Protein AF-A0A6Q2X1S8-F1 (afdb_monomer)

Nearest PDB structures (foldseek):
  6uxd-assembly2_B  TM=6.777E-01  e=4.865E+00  Chlamydia trachomatis L2/434/Bu
  6uxd-assembly1_A  TM=6.786E-01  e=6.433E+00  Chlamydia trachomatis L2/434/Bu
  6bav-assembly1_B  TM=1.054E-01  e=7.252E+00  Pyrococcus horikoshii OT3

Organism: Esox lucius (NCBI:txid8010)

Foldseek 3Di:
DVVLVVCCCQQQLVLLLQQQQHDDPVADPVLNVVLVVLLCCLLVVLVVLLVPDDDPQQVSLVVQLVVLLVVLLVLLVVLQLVVVQVVVDAWDDFDDPDDDDDDDDDDDDDDPDDDDTFTWTWRDPDVPDTDTDRDDPVNSCSNWPDDPDPVLSVVLSVLLSLLSNLLSSVSVVVPADDVLSSLSSSLSSSLNSLSTPPRPPWLQDFPPDDPVQNSNASSVLSSVLSVLLVVLQCQLPVPPDFWWAALNDTPSHSVNSVVVSNVSSVVSSCSSVCRSQQQAYGPQFVQQLVLQCCCCQFQVAKFADGSVLSVVLSVLSVVLLVVLLVLLLVQLPDACDPPFRDLSVLLSLLSLLLSLQLSLPDHSDPVCSVVCVQLSVPVSVVSSVVSSVVLRVSPLPVCPPVQLVVLLVVLLVLLCVQAPVLLLLQFQQRLLWFQGRNDDFPCNPPPFDFDAGDQDPSLLVNLVSLVCSLSPRQSSNLSSLLSVVSVCSNPCPDDQPQQIPTVVDDPSSVVSSLSSRLSSNSNNNSLFAVNQLSVLSNCLCCVCVPVNVPSDRGSSVSSSVSSVVSQLVVQLVLQVLLLCLLLPPVQQPCPDVVLVVVSVVCPVVVVVSSVQSSVCSVLVFFWADALSHSDTDTHYRGGLDDDDPPPVPPPDDDDPDDDPDDVFCPVLLLVQLQQVLVVVQCQLPVLQCVSSCVQRRDDASWWKWWAFLQWIKIKTFHTTGNFKTWIKIFTAHSDDDPLLVVLSCLLLDRQQPQQDDPPDRPGDDPRTGHPCSSVVQSSFLKGFSHQWDKTWGKDKDKDFVCVQPVDLVLLLLLLLLLLLQLLLLLLPDPCNVVCLPDPLNCVLLVLLLDQPDFDQPLLDDPSRHQLQDPVRNGHHLVSCCVRCVVLNQLSNVVVVDGDDSSRSSSSSSVLLSVLLSVQLCVQLVVPCVDSVSNLSSLQCLLQVVGDDDDPSNCSCVVDVCSSVRRNNVSSQVSVVVSVCCVVPVPQCVDSVSVSVVSVVCVVQEAGHASPDVVVSVCSSVVRAKYWHWDWGQDPNDTTIIIMMIGTRIGTIGMMTGSSSLLSRLLSNLSSVCRNSVPPDPCRSPPRHSSSSSNLSSQLSHDPPSHPGSYMDDTRMHGSQSHPVSCVSVNHSDRPVVVVVVVVVVVVD

InterPro domains:
  IPR007735 Pecanex, C-terminal [PF05041] (899-1123)
  IPR039797 Protein Pecanex [PTHR12372] (115-1148)

Secondary structure (DSSP, 8-state):
-HHHHHHHIIIIIHHHHHTS----TTS-HHHHHHHHHHHHHHHHHHHHHHHH-PSPHHHHHHHHHHHHHHHHHHHHHHHHHHHHHHHH--B-----------------------------EEEEEETTEEEEE---HHHHHHHSPPP--HHHHHHHHHHHHHHHHHHHHHHHTT---THHHHHHHHHHHHHHHHTTS--SS-TTS-SSS--GGGGGHHHHHHHHHHHHHHHHHHHHHS-----EEETTEEES-HHHHHHHHHHHHHHHHTHHHHHHTT-S--HHHHHHHHHHHHHHHHH-----SSHHHHHHHHHHHHHHHHHHHHHHHHHHHS---TTPPPHHHHHHHHHHHHHHHHHHH--SSGGGHHHHHHHHHHHHHHHHHHHHHHHHT-HHHHTTTHHHHHHHHHHHHHHHIIIIIHHHHHSSSGGGTBSS-SS--GGGG-SS--SPPP--HHHHHHHHHHHHIIIIIHHHHHHHHHHHHHHHHHH-SS-TTSS-S-SSPPPHHHHHHHHHHHHHHHHHHHHH-HHHHHHHHHHHHIIIIII-GGG-S-HHHHHHHHHHHHHHHHHHHHHHHHHHHHT-TTT----SHHHHHHHHHTTTHHHHHHHHHHHHHHTTPPEEEGGGSS-EEE-----SS-----TT--SS--PPPPPPPPTT-HHHHHHHHHHHHHHHHHHHHHHHHHHTTTT-S--TT-EEEEE-SS-EEEEEEEEEETTEEEEEEEEPPSS--HHHHHHHHHHHS-STT---BTTB-----TTB--HHHHHHHTT-SEEEEEEEEEEEEEEEEEEEHHHHHSSHHHHHHHHHHHHHHHHHHHHH-TTHHHHHH-HHHHHHHGGGGSTT--B--TT--TTT-TTEETTTTEE-HHHHHHHHHHHHHHHHHTTT----TT-HHHHHHHHHHHHHHHHHHHHTTT-TTSHHHHHHHHHHHHHT------GGGGGGGG-THIIIIIIHHHHHHHHHHHHHHTT-GGGGGSHHHHHHHHHHHHHHEEE--TTSHHHHHHHHTT-SEEEEEEEEEETTEEEEEEEEEEEEEEEEEEEEE-HHHHHHHHHHHHIIIIIS----TTTT--S--TTTTHHHHHHTSTTTTS--SEEPPPEEEEGGG-HHHHHHH-S---HHHHHHHHHHHH--

Solvent-accessible surface area (backbone atoms only — not comparable to full-atom values): 62459 Å² total; per-residue (Å²): 110,72,69,59,54,51,48,44,47,57,44,29,52,42,10,29,56,57,28,33,57,58,85,57,88,92,51,56,72,66,51,46,50,51,52,49,55,54,50,50,47,50,31,46,51,63,48,51,48,60,76,68,62,69,87,66,68,68,61,54,33,50,51,53,18,51,54,50,32,51,52,44,45,52,55,49,50,52,50,45,52,54,51,50,44,66,74,69,61,60,66,74,52,83,78,78,92,74,90,86,86,88,86,85,89,83,88,84,88,84,80,97,67,83,79,72,82,78,63,37,35,62,43,74,81,49,98,94,43,71,44,86,46,80,73,56,70,68,58,46,54,70,64,34,59,84,64,94,46,71,67,54,49,53,49,49,29,53,50,44,24,46,40,43,33,51,53,47,49,50,57,71,73,58,81,52,60,78,69,48,44,57,50,45,32,43,48,53,22,17,26,49,42,16,65,50,34,62,45,68,58,28,53,83,45,51,90,75,63,90,65,73,65,53,32,50,27,59,37,53,54,47,43,52,48,48,51,49,35,53,49,25,49,51,54,32,70,60,74,77,62,79,43,43,33,57,87,84,45,71,43,67,32,46,66,55,29,44,51,52,24,52,52,47,52,55,52,59,64,39,42,38,59,41,49,53,72,25,48,59,50,49,51,66,46,42,50,28,29,51,41,30,52,48,28,31,72,54,50,25,45,56,50,45,88,44,54,68,28,20,52,51,49,38,53,51,53,51,52,54,48,54,57,46,26,56,36,35,41,55,31,63,74,44,83,68,54,92,86,51,54,49,68,48,42,17,49,32,56,5,50,47,53,20,51,26,52,52,60,23,54,54,66,52,56,74,88,57,49,71,79,53,46,56,34,45,68,54,50,30,58,52,47,19,52,54,41,22,53,51,51,53,62,30,54,71,63,76,43,58,72,60,50,59,57,52,44,52,51,52,40,36,52,51,36,43,46,57,63,48,50,51,38,38,37,43,20,41,46,27,91,48,44,30,52,51,38,76,54,68,60,88,61,71,83,47,92,72,59,85,64,82,76,79,89,50,72,67,35,53,48,45,36,50,48,53,50,46,44,43,73,46,45,50,49,49,47,51,53,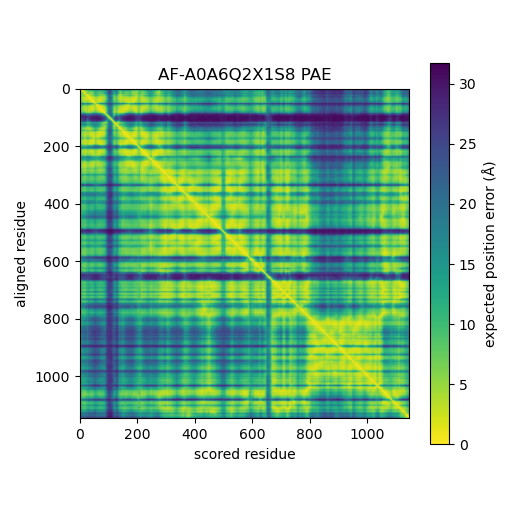39,42,52,50,50,53,53,49,50,63,66,69,52,85,77,67,96,80,68,71,49,85,31,88,72,66,77,57,72,66,61,56,28,46,47,56,42,37,44,53,34,14,56,50,13,33,33,48,43,46,47,77,59,43,32,60,40,52,49,48,42,49,46,44,34,70,66,77,39,49,89,65,52,73,47,72,57,58,50,46,51,51,42,51,52,51,50,58,36,50,51,48,32,52,46,46,50,51,34,54,55,41,74,56,35,78,90,73,55,75,80,86,45,74,64,60,70,59,49,54,69,67,41,56,78,44,48,62,57,47,51,53,48,42,52,55,24,24,75,63,52,22,37,54,18,39,54,87,71,44,86,51,68,45,72,47,28,49,57,44,70,57,72,87,70,78,78,76,79,74,77,74,83,72,98,67,82,77,76,76,79,69,63,95,75,50,68,62,47,61,63,60,25,54,59,47,53,50,42,49,55,46,39,34,41,38,45,31,25,40,49,57,42,44,58,59,37,89,84,58,71,42,37,32,33,38,40,40,39,101,59,49,37,33,41,39,37,32,37,28,49,36,47,58,35,30,31,32,34,46,27,24,43,57,66,78,54,57,73,58,36,44,56,35,52,46,63,77,66,57,76,67,76,83,45,36,34,43,88,96,43,70,84,49,60,60,91,68,37,43,12,60,39,42,31,53,52,60,72,47,36,40,47,47,63,33,26,76,74,42,69,43,66,42,70,48,79,46,80,44,58,42,60,80,66,42,68,49,54,68,44,39,18,51,34,46,52,37,25,44,54,32,29,45,46,34,49,58,69,39,92,55,41,68,59,56,71,68,32,61,66,47,49,63,68,48,51,64,64,74,41,92,85,39,64,50,61,60,82,54,70,43,77,71,39,41,90,38,51,32,83,90,74,63,26,42,29,67,67,41,41,46,76,73,45,41,69,55,50,37,54,50,33,48,80,70,80,44,90,67,57,89,87,31,71,65,52,52,50,43,50,52,52,44,50,48,53,48,49,36,39,14,54,55,8,73,55,35,59,90,43,60,67,38,29,52,52,8,50,48,38,39,46,66,59,62,78,61,86,81,56,83,90,56,57,54,49,72,79,45,58,56,57,46,68,60,15,45,35,50,8,53,43,50,10,56,51,54,48,58,48,37,79,80,49,64,76,55,61,73,41,67,66,52,39,51,53,48,54,55,51,44,65,76,54,35,50,68,49,31,74,88,38,70,66,45,57,52,38,62,74,66,64,52,55,29,37,38,31,69,46,79,47,77,54,100,91,42,87,44,46,30,39,37,38,36,37,59,41,41,42,62,22,29,36,30,41,41,44,39,48,45,51,49,7,51,52,52,28,47,45,45,41,48,46,47,67,54,56,77,56,89,74,59,68,64,68,77,67,45,61,48,66,36,52,57,63,53,44,35,52,30,61,77,90,76,22,63,39,52,26,73,53,68,84,42,69,10,34,30,78,64,13,70,69,49,30,74,74,77,45,69,74,60,29,72,67,54,50,51,52,49,52,49,58,61,68,77,99

Sequence (1148 aa):
MGSQALQILRQGVWASLTGGWYVDPHQTTFSNCFHLYLWIFLLAFPFLLYMVSEPPYLVVAGVYCAVVAAFFTAIKAVNFRLHAMFDLGEIVEKRQASLITDAPRLEEGDDGSGAKPKQYYRFWVLPGKWLRVRYDRLALLALLDRNRGVAENVFAVALASMVAFLGFLLLLEGFFRDIWVFQFCLVIASCQYSLLKSVQPDAASPMHGHNWVIVYSRPVYFCLCCALIWVFDLAGHSGHLHPFSLYGVTFFSAHFLLCARDVLIVFALCFPVIFLFGLLPQVNTFLMCLLEQVDMHIFGGTATTSPLSSVYSLLRSMFMAALLYGFCLGAINAPWEHPHVPVLFSVFCGLLLALSYHLSRQSSDPVILWSIFHSDLVMCPLMAVITFAISASTVFIALQPALSYILYMVAGVVGFVTHYLLPQLRKQLPWFCLAHPVLRSREYSQFEVRDAAQLMWFEKLYAWLQCVEKYVVHPAVVLNSLTEEAHLFVNAGFVRNVCFNVHPPPPHSGRALFICLAGMKLLRSSFCAPSLQYVTLCFTVLFFLFDYPHFSETFLLDYYFMSIVFSKLWDLLYKLRFVLTYIAPWQITWGSAFHAFAQPFAVPHSAMLFVQAVFSALFSTPLNPVLGSAVFVTSYTRPVKFWERDYNDSTHTCDPPPPPPPPGADDNNLNSIFYEHLTRSLQHSLCGDLLLGRWGNYTTGDCFILASDYLNALVHIIEIGNGLVTFQLRGLEFRGTYCQQREVEAITEGVEEDEGCCCCEPGHLPHVLSFNAAFGQRWLAWEVAATKYVLEGYSISDNNAASMLQVFDLRKILITYYVKSIIYYVSRSTKLEEWLANETVQEALRPCLNPAYVDSDPTFNLNIDEDYDHRASGITPSAFCMVYLDWIQYCNSRRETESERDSPLVILCFGLCILGRRALGTASHSMSASLEPFLYGLHALFKGDFRITSPRDEWVFADMDLLNRVVAPGVRMSLKLHQDHFTSPDEYEDPVVLYDAITSNEEKMLISHEGDPVWRSAILANMPSLLALRHVMDDGSDEYKIIMLNKRFLSFRVIKVNRECVRGLWAGQQQELVFLRNRNPERGSIQNAKQALRNMINSSCDQPIGYPIYVSPLTTSYAGGHAQLRSVWGGPVSPHNIYTWLISSWDR

Structure (mmCIF, N/CA/C/O backbone):
data_AF-A0A6Q2X1S8-F1
#
_entry.id   AF-A0A6Q2X1S8-F1
#
loop_
_atom_site.group_PDB
_atom_site.id
_atom_site.type_symbol
_atom_site.label_atom_id
_atom_site.label_alt_id
_atom_site.label_comp_id
_atom_site.label_asym_id
_atom_site.label_entity_id
_atom_site.label_seq_id
_atom_site.pdbx_PDB_ins_code
_atom_site.Cartn_x
_atom_site.Cartn_y
_atom_site.Cartn_z
_atom_site.occupancy
_atom_site.B_iso_or_equiv
_atom_site.auth_seq_id
_atom_site.auth_comp_id
_atom_site.auth_asym_id
_atom_site.auth_atom_id
_atom_site.pdbx_PDB_model_num
ATOM 1 N N . MET A 1 1 ? 30.537 -13.480 19.773 1.00 39.41 1 MET A N 1
ATOM 2 C CA . MET A 1 1 ? 29.275 -13.129 20.473 1.00 39.41 1 MET A CA 1
ATOM 3 C C . MET A 1 1 ? 29.488 -12.485 21.849 1.00 39.41 1 MET A C 1
ATOM 5 O O . MET A 1 1 ? 28.790 -11.523 22.139 1.00 39.41 1 MET A O 1
ATOM 9 N N . GLY A 1 2 ? 30.448 -12.928 22.680 1.00 38.06 2 GLY A N 1
ATOM 10 C CA . GLY A 1 2 ? 30.645 -12.380 24.039 1.00 38.06 2 GLY A CA 1
ATOM 11 C C . GLY A 1 2 ? 30.985 -10.880 24.136 1.00 38.06 2 GLY A C 1
ATOM 12 O O . GLY A 1 2 ? 30.433 -10.198 24.993 1.00 38.06 2 GLY A O 1
ATOM 13 N N . SER A 1 3 ? 31.824 -10.328 23.243 1.00 54.34 3 SER A N 1
ATOM 14 C CA . SER A 1 3 ? 32.187 -8.895 23.283 1.00 54.34 3 SER A CA 1
ATOM 15 C C . SER A 1 3 ? 31.044 -7.964 22.853 1.00 54.34 3 SER A C 1
ATOM 17 O O . SER A 1 3 ? 30.846 -6.919 23.467 1.00 54.34 3 SER A O 1
ATOM 19 N N . GLN A 1 4 ? 30.246 -8.365 21.856 1.00 53.62 4 GLN A N 1
ATOM 20 C CA . GLN A 1 4 ? 29.058 -7.624 21.415 1.00 53.62 4 GLN A CA 1
ATOM 21 C C . GLN A 1 4 ? 27.944 -7.651 22.464 1.00 53.62 4 GLN A C 1
ATOM 23 O O . GLN A 1 4 ? 27.370 -6.608 22.754 1.00 53.62 4 GLN A O 1
ATOM 28 N N . ALA A 1 5 ? 27.673 -8.804 23.086 1.00 55.75 5 ALA A N 1
ATOM 29 C CA . ALA A 1 5 ? 26.683 -8.896 24.160 1.00 55.75 5 ALA A CA 1
ATOM 30 C C . ALA A 1 5 ? 27.052 -7.996 25.355 1.00 55.75 5 ALA A C 1
ATOM 32 O O . ALA A 1 5 ? 26.195 -7.299 25.894 1.00 55.75 5 ALA A O 1
ATOM 33 N N . LEU A 1 6 ? 28.340 -7.943 25.719 1.00 57.09 6 LEU A N 1
ATOM 34 C CA . LEU A 1 6 ? 28.841 -7.074 26.786 1.00 57.09 6 LEU A CA 1
ATOM 35 C C . LEU A 1 6 ? 28.743 -5.581 26.421 1.00 57.09 6 LEU A C 1
ATOM 37 O O . LEU A 1 6 ? 28.399 -4.762 27.273 1.00 57.09 6 LEU A O 1
ATOM 41 N N . GLN A 1 7 ? 29.003 -5.215 25.161 1.00 60.47 7 GLN A N 1
ATOM 42 C CA . GLN A 1 7 ? 28.809 -3.846 24.670 1.00 60.47 7 GLN A CA 1
ATOM 43 C C . GLN A 1 7 ? 27.327 -3.441 24.659 1.00 60.47 7 GLN A C 1
ATOM 45 O O . GLN A 1 7 ? 27.012 -2.338 25.096 1.00 60.47 7 GLN A O 1
ATOM 50 N N . ILE A 1 8 ? 26.417 -4.333 24.252 1.00 62.38 8 ILE A N 1
ATOM 51 C CA . ILE A 1 8 ? 24.960 -4.103 24.278 1.00 62.38 8 ILE A CA 1
ATOM 52 C C . ILE A 1 8 ? 24.459 -3.924 25.719 1.00 62.38 8 ILE A C 1
ATOM 54 O O . ILE A 1 8 ? 23.705 -2.992 25.996 1.00 62.38 8 ILE A O 1
ATOM 58 N N . LEU A 1 9 ? 24.923 -4.757 26.656 1.00 63.66 9 LEU A N 1
ATOM 59 C CA . LEU A 1 9 ? 24.602 -4.626 28.082 1.00 63.66 9 LEU A CA 1
ATOM 60 C C . LEU A 1 9 ? 25.112 -3.299 28.663 1.00 63.66 9 LEU A C 1
ATOM 62 O O . LEU A 1 9 ? 24.367 -2.585 29.332 1.00 63.66 9 LEU A O 1
ATOM 66 N N . ARG A 1 10 ? 26.369 -2.937 28.382 1.00 64.19 10 ARG A N 1
ATOM 67 C CA . ARG A 1 10 ? 26.997 -1.731 28.940 1.00 64.19 10 ARG A CA 1
ATOM 68 C C . ARG A 1 10 ? 26.456 -0.434 28.338 1.00 64.19 10 ARG A C 1
ATOM 70 O O . ARG A 1 10 ? 26.291 0.533 29.071 1.00 64.19 10 ARG A O 1
ATOM 77 N N . GLN A 1 11 ? 26.235 -0.387 27.026 1.00 63.12 11 GLN A N 1
ATOM 78 C CA . GLN A 1 11 ? 25.818 0.835 26.332 1.00 63.12 11 GLN A CA 1
ATOM 79 C C . GLN A 1 11 ? 24.296 0.957 26.241 1.00 63.12 11 GLN A C 1
ATOM 81 O O . GLN A 1 11 ? 23.787 2.050 26.423 1.00 63.12 11 GLN A O 1
ATOM 86 N N . GLY A 1 12 ? 23.558 -0.131 26.000 1.00 63.59 12 GLY A N 1
ATOM 87 C CA . GLY A 1 12 ? 22.101 -0.090 25.820 1.00 63.59 12 GLY A CA 1
ATOM 88 C C . GLY A 1 12 ? 21.313 -0.234 27.115 1.00 63.59 12 GLY A C 1
ATOM 89 O O . GLY A 1 12 ? 20.492 0.622 27.439 1.00 63.59 12 GLY A O 1
ATOM 90 N N . VAL A 1 13 ? 21.575 -1.294 27.889 1.00 69.06 13 VAL A N 1
ATOM 91 C CA . VAL A 1 13 ? 20.775 -1.575 29.095 1.00 69.06 13 VAL A CA 1
ATOM 92 C C . VAL A 1 13 ? 20.984 -0.497 30.152 1.00 69.06 13 VAL A C 1
ATOM 94 O O . VAL A 1 13 ? 20.013 0.038 30.683 1.00 69.06 13 VAL A O 1
ATOM 97 N N . TRP A 1 14 ? 22.239 -0.120 30.405 1.00 73.25 14 TRP A N 1
ATOM 98 C CA . TRP A 1 14 ? 22.547 0.933 31.371 1.00 73.25 14 TRP A CA 1
ATOM 99 C C . TRP A 1 14 ? 22.001 2.299 30.944 1.00 73.25 14 TRP A C 1
ATOM 101 O O . TRP A 1 14 ? 21.340 2.946 31.748 1.00 73.25 14 TRP A O 1
ATOM 111 N N . ALA A 1 15 ? 22.194 2.706 29.682 1.00 69.50 15 ALA A N 1
ATOM 112 C CA . ALA A 1 15 ? 21.6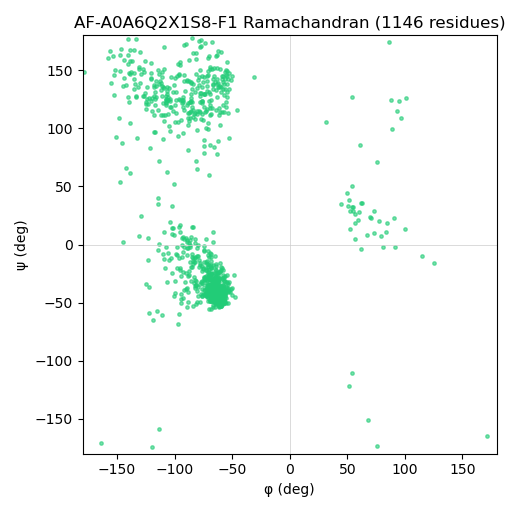70 3.980 29.187 1.00 69.50 15 ALA A CA 1
ATOM 113 C C . ALA A 1 15 ? 20.141 4.045 29.267 1.00 69.50 15 ALA A C 1
ATOM 115 O O . ALA A 1 15 ? 19.590 5.087 29.614 1.00 69.50 15 ALA A O 1
ATOM 116 N N . SER A 1 16 ? 19.431 2.949 28.984 1.00 67.88 16 SER A N 1
ATOM 117 C CA . SER A 1 16 ? 17.971 2.967 29.076 1.00 67.88 16 SER A CA 1
ATOM 118 C C . SER A 1 16 ? 17.479 2.999 30.525 1.00 67.88 16 SER A C 1
ATOM 120 O O . SER A 1 16 ? 16.589 3.798 30.835 1.00 67.88 16 SER A O 1
ATOM 122 N N . LEU A 1 17 ? 18.111 2.218 31.416 1.00 72.50 17 LEU A N 1
ATOM 123 C CA . LEU A 1 17 ? 17.781 2.169 32.844 1.00 72.50 17 LEU A CA 1
ATOM 124 C C . LEU A 1 17 ? 18.030 3.503 33.552 1.00 72.50 17 LEU A C 1
ATOM 126 O O . LEU A 1 17 ? 17.218 3.904 34.376 1.00 72.50 17 LEU A O 1
ATOM 130 N N . THR A 1 18 ? 19.125 4.197 33.238 1.00 72.88 18 THR A N 1
ATOM 131 C CA . THR A 1 18 ? 19.456 5.496 33.847 1.00 72.88 18 THR A CA 1
ATOM 132 C C . THR A 1 18 ? 18.731 6.661 33.185 1.00 72.88 18 THR A C 1
ATOM 134 O O . THR A 1 18 ? 18.735 7.762 33.725 1.00 72.88 18 THR A O 1
ATOM 137 N N . GLY A 1 19 ? 18.097 6.466 32.028 1.00 65.94 19 GLY A N 1
ATOM 138 C CA . GLY A 1 19 ? 17.398 7.556 31.358 1.00 65.94 19 GLY A CA 1
ATOM 139 C C . GLY A 1 19 ? 18.218 8.365 30.363 1.00 65.94 19 GLY A C 1
ATOM 140 O O . GLY A 1 19 ? 17.870 9.511 30.099 1.00 65.94 19 GLY A O 1
ATOM 141 N N . GLY A 1 20 ? 19.298 7.797 29.835 1.00 68.69 20 GLY A N 1
ATOM 142 C CA . GLY A 1 20 ? 20.145 8.397 28.807 1.00 68.69 20 GLY A CA 1
ATOM 143 C C . GLY A 1 20 ? 21.614 8.487 29.170 1.00 68.69 20 GLY A C 1
ATOM 144 O O . GLY A 1 20 ? 22.439 8.678 28.282 1.00 68.69 20 GLY A O 1
ATOM 145 N N . TRP A 1 21 ? 21.961 8.331 30.448 1.00 78.00 21 TRP A N 1
ATOM 146 C CA . TRP A 1 21 ? 23.338 8.487 30.892 1.00 78.00 21 TRP A CA 1
ATOM 147 C C . TRP A 1 21 ? 24.123 7.172 30.811 1.00 78.00 21 TRP A C 1
ATOM 149 O O . TRP A 1 21 ? 23.816 6.187 31.486 1.00 78.00 21 TRP A O 1
ATOM 159 N N . TYR A 1 22 ? 25.195 7.176 30.026 1.00 76.75 22 TYR A N 1
ATOM 160 C CA . TYR A 1 22 ? 26.211 6.129 30.015 1.00 76.75 22 TYR A CA 1
ATOM 161 C C . TYR A 1 22 ? 27.576 6.739 29.699 1.00 76.75 22 TYR A C 1
ATOM 163 O O . TYR A 1 22 ? 27.679 7.863 29.213 1.00 76.75 22 TYR A O 1
ATOM 171 N N . VAL A 1 23 ? 28.635 5.987 29.990 1.00 77.62 23 VAL A N 1
ATOM 172 C CA . VAL A 1 23 ? 30.000 6.391 29.643 1.00 77.62 23 VAL A CA 1
ATOM 173 C C . VAL A 1 23 ? 30.301 5.925 28.223 1.00 77.62 23 VAL A C 1
ATOM 175 O O . VAL A 1 23 ? 30.478 4.722 27.997 1.00 77.62 23 VAL A O 1
ATOM 178 N N . ASP A 1 24 ? 30.381 6.869 27.287 1.00 73.69 24 ASP A N 1
ATOM 179 C CA . ASP A 1 24 ? 30.763 6.602 25.901 1.00 73.69 24 ASP A CA 1
ATOM 180 C C . ASP A 1 24 ? 32.297 6.670 25.759 1.00 73.69 24 ASP A C 1
ATOM 182 O O . ASP A 1 24 ? 32.876 7.750 25.920 1.00 73.69 24 ASP A O 1
ATOM 186 N N . PRO A 1 25 ? 32.989 5.548 25.469 1.00 73.38 25 PRO A N 1
ATOM 187 C CA . PRO A 1 25 ? 34.442 5.543 25.307 1.00 73.38 25 PRO A CA 1
ATOM 188 C C . PRO A 1 25 ? 34.920 6.335 24.081 1.00 73.38 25 PRO A C 1
ATOM 190 O O . PRO A 1 25 ? 36.095 6.687 24.025 1.00 73.38 25 PRO A O 1
ATOM 193 N N . HIS A 1 26 ? 34.044 6.623 23.110 1.00 72.56 26 HIS A N 1
ATOM 194 C CA . HIS A 1 26 ? 34.386 7.410 21.922 1.00 72.56 26 HIS A CA 1
ATOM 195 C C . HIS A 1 26 ? 34.303 8.925 22.161 1.00 72.56 26 HIS A C 1
ATOM 197 O O . HIS A 1 26 ? 34.776 9.706 21.335 1.00 72.56 26 HIS A O 1
ATOM 203 N N . GLN A 1 27 ? 33.716 9.356 23.283 1.00 74.44 27 GLN A N 1
ATOM 204 C CA . GLN A 1 27 ? 33.601 10.765 23.647 1.00 74.44 27 GLN A CA 1
ATOM 205 C C . GLN A 1 27 ? 34.726 11.218 24.577 1.00 74.44 27 GLN A C 1
ATOM 207 O O . GLN A 1 27 ? 35.303 10.449 25.344 1.00 74.44 27 GLN A O 1
ATOM 212 N N . THR A 1 28 ? 35.014 12.521 24.544 1.00 82.19 28 THR A N 1
ATOM 213 C CA . THR A 1 28 ? 36.011 13.126 25.436 1.00 82.19 28 THR A CA 1
ATOM 214 C C . THR A 1 28 ? 35.629 12.955 26.909 1.00 82.19 28 THR A C 1
ATOM 216 O O . THR A 1 28 ? 34.450 12.947 27.272 1.00 82.19 28 THR A O 1
ATOM 219 N N . THR A 1 29 ? 36.634 12.892 27.786 1.00 83.31 29 THR A N 1
ATOM 220 C CA . THR A 1 29 ? 36.425 12.856 29.244 1.00 83.31 29 THR A CA 1
ATOM 221 C C . THR A 1 29 ? 35.591 14.037 29.739 1.00 83.31 29 THR A C 1
ATOM 223 O O . THR A 1 29 ? 34.736 13.857 30.599 1.00 83.31 29 THR A O 1
ATOM 226 N N . PHE A 1 30 ? 35.767 15.222 29.146 1.00 84.38 30 PHE A N 1
ATOM 227 C CA . PHE A 1 30 ? 34.948 16.399 29.440 1.00 84.38 30 PHE A CA 1
ATOM 228 C C . PHE A 1 30 ? 33.455 16.164 29.160 1.00 84.38 30 PHE A C 1
ATOM 230 O O . PHE A 1 30 ? 32.635 16.454 30.028 1.00 84.38 30 PHE A O 1
ATOM 237 N N . SER A 1 31 ? 33.108 15.608 27.991 1.00 82.00 31 SER A N 1
ATOM 238 C CA . SER A 1 31 ? 31.714 15.317 27.614 1.00 82.00 31 SER A CA 1
ATOM 239 C C . SER A 1 31 ? 31.065 14.340 28.596 1.00 82.00 31 SER A C 1
ATOM 241 O O . SER A 1 31 ? 30.003 14.613 29.153 1.00 82.00 31 SER A O 1
ATOM 243 N N . ASN A 1 32 ? 31.761 13.239 28.900 1.00 84.81 32 ASN A N 1
ATOM 244 C CA . ASN A 1 32 ? 31.280 12.227 29.841 1.00 84.81 32 ASN A CA 1
ATOM 245 C C . ASN A 1 32 ? 31.094 12.788 31.265 1.00 84.81 32 ASN A C 1
ATOM 247 O O . ASN A 1 32 ? 30.078 12.512 31.906 1.00 84.81 32 ASN A O 1
ATOM 251 N N . CYS A 1 33 ? 32.031 13.611 31.753 1.00 88.25 33 CYS A N 1
ATOM 252 C CA . CYS A 1 33 ? 31.899 14.283 33.049 1.00 88.25 33 CYS A CA 1
ATOM 253 C C . CYS A 1 33 ? 30.725 15.268 33.061 1.00 88.25 33 CYS A C 1
ATOM 255 O O . CYS A 1 33 ? 29.938 15.264 34.005 1.00 88.25 33 CYS A O 1
ATOM 257 N N . PHE A 1 34 ? 30.574 16.084 32.013 1.00 88.00 34 PHE A N 1
ATOM 258 C CA . PHE A 1 34 ? 29.462 17.026 31.887 1.00 88.00 34 PHE A CA 1
ATOM 259 C C . PHE A 1 34 ? 28.111 16.303 31.956 1.00 88.00 34 PHE A C 1
ATOM 261 O O . PHE A 1 34 ? 27.255 16.683 32.753 1.00 88.00 34 PHE A O 1
ATOM 268 N N . HIS A 1 35 ? 27.947 15.215 31.199 1.00 86.75 35 HIS A N 1
ATOM 269 C CA . HIS A 1 35 ? 26.732 14.404 31.223 1.00 86.75 35 HIS A CA 1
ATOM 270 C C . HIS A 1 35 ? 26.456 13.764 32.588 1.00 86.75 35 HIS A C 1
ATOM 272 O O . HIS A 1 35 ? 25.299 13.736 33.006 1.00 86.75 35 HIS A O 1
ATOM 278 N N . LEU A 1 36 ? 27.487 13.287 33.294 1.00 88.12 36 LEU A N 1
ATOM 279 C CA . LEU A 1 36 ? 27.347 12.722 34.639 1.00 88.12 36 LEU A CA 1
ATOM 280 C C . LEU A 1 36 ? 26.857 13.769 35.648 1.00 88.12 36 LEU A C 1
ATOM 282 O O . LEU A 1 36 ? 25.885 13.522 36.358 1.00 88.12 36 LEU A O 1
ATOM 286 N N . TYR A 1 37 ? 27.493 14.944 35.703 1.00 90.75 37 TYR A N 1
ATOM 287 C CA . TYR A 1 37 ? 27.093 16.002 36.639 1.00 90.75 37 TYR A CA 1
ATOM 288 C C . TYR A 1 37 ? 25.699 16.550 36.333 1.00 90.75 37 TYR A C 1
ATOM 290 O O . TYR A 1 37 ? 24.919 16.781 37.256 1.00 90.75 37 TYR A O 1
ATOM 298 N N . LEU A 1 38 ? 25.372 16.709 35.048 1.00 89.38 38 LEU A N 1
ATOM 299 C CA . LEU A 1 38 ? 24.038 17.095 34.598 1.00 89.38 38 LEU A CA 1
ATOM 300 C C . LEU A 1 38 ? 22.984 16.092 35.091 1.00 89.38 38 LEU A C 1
ATOM 302 O O . LEU A 1 38 ? 21.971 16.490 35.656 1.00 89.38 38 LEU A O 1
ATOM 306 N N . TRP A 1 39 ? 23.238 14.793 34.918 1.00 89.50 39 TRP A N 1
ATOM 307 C CA . TRP A 1 39 ? 22.314 13.736 35.321 1.00 89.50 39 TRP A CA 1
ATOM 308 C C . TRP A 1 39 ? 22.154 13.638 36.846 1.00 89.50 39 TRP A C 1
ATOM 310 O O . TRP A 1 39 ? 21.029 13.590 37.343 1.00 89.50 39 TRP A O 1
ATOM 320 N N . ILE A 1 40 ? 23.259 13.698 37.601 1.00 90.19 40 ILE A N 1
ATOM 321 C CA . ILE A 1 40 ? 23.229 13.717 39.074 1.00 90.19 40 ILE A CA 1
ATOM 322 C C . ILE A 1 40 ? 22.434 14.921 39.585 1.00 90.19 40 ILE A C 1
ATOM 324 O O . ILE A 1 40 ? 21.647 14.766 40.516 1.00 90.19 40 ILE A O 1
ATOM 328 N N . PHE A 1 41 ? 22.603 16.104 38.985 1.00 91.62 41 PHE A N 1
ATOM 329 C CA . PHE A 1 41 ? 21.841 17.293 39.366 1.00 91.62 41 PHE A CA 1
ATOM 330 C C . PHE A 1 41 ? 20.329 17.081 39.193 1.00 91.62 41 PHE A C 1
ATOM 332 O O . PHE A 1 41 ? 19.570 17.347 40.124 1.00 91.62 41 PHE A O 1
ATOM 339 N N . LEU A 1 42 ? 19.896 16.549 38.043 1.00 91.19 42 LEU A N 1
ATOM 340 C CA . LEU A 1 42 ? 18.477 16.294 37.757 1.00 91.19 42 LEU A CA 1
ATOM 341 C C . LEU A 1 42 ? 17.860 15.237 38.690 1.00 91.19 42 LEU A C 1
ATOM 343 O O . LEU A 1 42 ? 16.679 15.335 39.012 1.00 91.19 42 LEU A O 1
ATOM 347 N N . LEU A 1 43 ? 18.645 14.257 39.149 1.00 90.62 43 LEU A N 1
ATOM 348 C CA . LEU A 1 43 ? 18.208 13.237 40.109 1.00 90.62 43 LEU A CA 1
ATOM 349 C C . LEU A 1 43 ? 18.167 13.762 41.551 1.00 90.62 43 LEU A C 1
ATOM 351 O O . LEU A 1 43 ? 17.184 13.564 42.266 1.00 90.62 43 LEU A O 1
ATOM 355 N N . ALA A 1 44 ? 19.246 14.409 41.996 1.00 90.00 44 ALA A N 1
ATOM 356 C CA . ALA A 1 44 ? 19.425 14.798 43.390 1.00 90.00 44 ALA A CA 1
ATOM 357 C C . ALA A 1 44 ? 18.552 15.994 43.782 1.00 90.00 44 ALA A C 1
ATOM 359 O O . ALA A 1 44 ? 18.075 16.049 44.911 1.00 90.00 44 ALA A O 1
ATOM 360 N N . PHE A 1 45 ? 18.319 16.945 42.873 1.00 89.69 45 PHE A N 1
ATOM 361 C CA . PHE A 1 45 ? 17.574 18.166 43.178 1.00 89.69 45 PHE A CA 1
ATOM 362 C C . PHE A 1 45 ? 16.115 17.920 43.629 1.00 89.69 45 PHE A C 1
ATOM 364 O O . PHE A 1 45 ? 15.774 18.382 44.719 1.00 89.69 45 PHE A O 1
ATO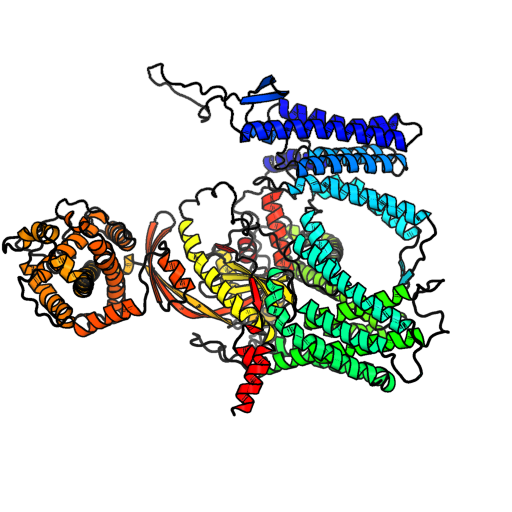M 371 N N . PRO A 1 46 ? 15.261 17.165 42.899 1.00 89.56 46 PRO A N 1
ATOM 372 C CA . PRO A 1 46 ? 13.907 16.854 43.370 1.00 89.56 46 PRO A CA 1
ATOM 373 C C . PRO A 1 46 ? 13.904 15.980 44.633 1.00 89.56 46 PRO A C 1
ATOM 375 O O . PRO A 1 46 ? 13.073 16.186 45.514 1.00 89.56 46 PRO A O 1
ATOM 378 N N . PHE A 1 47 ? 14.851 15.043 44.754 1.00 88.12 47 PHE A N 1
ATOM 379 C CA . PHE A 1 47 ? 14.959 14.162 45.918 1.00 88.12 47 PHE A CA 1
ATOM 380 C C . PHE A 1 47 ? 15.311 14.933 47.199 1.00 88.12 47 PHE A C 1
ATOM 382 O O . PHE A 1 47 ? 14.653 14.769 48.222 1.00 88.12 47 PHE A O 1
ATOM 389 N N . LEU A 1 48 ? 16.312 15.816 47.142 1.00 88.25 48 LEU A N 1
ATOM 390 C CA . LEU A 1 48 ? 16.706 16.652 48.278 1.00 88.25 48 LEU A CA 1
ATOM 391 C C . LEU A 1 48 ? 15.601 17.638 48.659 1.00 88.25 48 LEU A C 1
ATOM 393 O O . LEU A 1 48 ? 15.348 17.824 49.844 1.00 88.25 48 LEU A O 1
ATOM 397 N N . LEU A 1 49 ? 14.922 18.237 47.675 1.00 86.50 49 LEU A N 1
ATOM 398 C CA . LEU A 1 49 ? 13.792 19.126 47.941 1.00 86.50 49 LEU A CA 1
ATOM 399 C C . LEU A 1 49 ? 12.655 18.403 48.664 1.00 86.50 49 LEU A C 1
ATOM 401 O O . LEU A 1 49 ? 12.143 18.952 49.630 1.00 86.50 49 LEU A O 1
ATOM 405 N N . TYR A 1 50 ? 12.316 17.179 48.253 1.00 85.38 50 TYR A N 1
ATOM 406 C CA . TYR A 1 50 ? 11.304 16.360 48.926 1.00 85.38 50 TYR A CA 1
ATOM 407 C C . TYR A 1 50 ? 11.698 16.008 50.371 1.00 85.38 50 TYR A C 1
ATOM 409 O O . TYR A 1 50 ? 10.868 16.073 51.271 1.00 85.38 50 TYR A O 1
ATOM 417 N N . MET A 1 51 ? 12.975 15.688 50.616 1.00 84.25 51 MET A N 1
ATOM 418 C CA . MET A 1 51 ? 13.474 15.355 51.960 1.00 84.25 51 MET A CA 1
ATOM 419 C C . MET A 1 51 ? 13.521 16.558 52.913 1.00 84.25 51 MET A C 1
ATOM 421 O O . MET A 1 51 ? 13.478 16.374 54.127 1.00 84.25 51 MET A O 1
ATOM 425 N N . VAL A 1 52 ? 13.663 17.774 52.378 1.00 82.19 52 VAL A N 1
ATOM 426 C CA . VAL A 1 52 ? 13.797 19.018 53.159 1.00 82.19 52 VAL A CA 1
ATOM 427 C C . VAL A 1 52 ? 12.465 19.768 53.283 1.00 82.19 52 VAL A C 1
ATOM 429 O O . VAL A 1 52 ? 12.315 20.607 54.169 1.00 82.19 52 VAL A O 1
ATOM 432 N N . SER A 1 53 ? 11.493 19.505 52.407 1.00 70.25 53 SER A N 1
ATOM 433 C CA . SER A 1 53 ? 10.235 20.247 52.374 1.00 70.25 53 SER A CA 1
ATOM 434 C C . SER A 1 53 ? 9.298 19.885 53.532 1.00 70.25 53 SER A C 1
ATOM 436 O O . SER A 1 53 ? 8.738 18.794 53.567 1.00 70.25 53 SER A O 1
ATOM 438 N N . GLU A 1 54 ? 9.052 20.853 54.414 1.00 65.50 54 GLU A N 1
ATOM 439 C CA . GLU A 1 54 ? 7.855 20.945 55.263 1.00 65.50 54 GLU A CA 1
ATOM 440 C C . GLU A 1 54 ? 6.804 21.860 54.576 1.00 65.50 54 GLU A C 1
ATOM 442 O O . GLU A 1 54 ? 7.179 22.660 53.710 1.00 65.50 54 GLU A O 1
ATOM 447 N N . PRO A 1 55 ? 5.487 21.761 54.873 1.00 62.03 55 PRO A N 1
ATOM 448 C CA . PRO A 1 55 ? 4.451 22.556 54.187 1.00 62.03 55 PRO A CA 1
ATOM 449 C C . PRO A 1 55 ? 4.746 24.074 54.242 1.00 62.03 55 PRO A C 1
ATOM 451 O O . PRO A 1 55 ? 5.132 24.559 55.306 1.00 62.03 55 PRO A O 1
ATOM 454 N N . PRO A 1 56 ? 4.555 24.852 53.141 1.00 56.94 56 PRO A N 1
ATOM 455 C CA . PRO A 1 56 ? 3.515 24.696 52.110 1.00 56.94 56 PRO A CA 1
ATOM 456 C C . PRO A 1 56 ? 3.962 24.092 50.757 1.00 56.94 56 PRO A C 1
ATOM 458 O O . PRO A 1 56 ? 4.781 24.645 50.020 1.00 56.94 56 PRO A O 1
ATOM 461 N N . TYR A 1 57 ? 3.286 23.003 50.382 1.00 71.19 57 TYR A N 1
ATOM 462 C CA . TYR A 1 57 ? 3.550 22.112 49.241 1.00 71.19 57 TYR A CA 1
ATOM 463 C C . TYR A 1 57 ? 3.590 22.798 47.857 1.00 71.19 57 TYR A C 1
ATOM 465 O O . TYR A 1 57 ? 4.473 22.521 47.045 1.00 71.19 57 TYR A O 1
ATOM 473 N N . LEU A 1 58 ? 2.680 23.739 47.582 1.00 78.00 58 LEU A N 1
ATOM 474 C CA . LEU A 1 58 ? 2.541 24.330 46.243 1.00 78.00 58 LEU A CA 1
ATOM 475 C C . LEU A 1 58 ? 3.626 25.372 45.922 1.00 78.00 58 LEU A C 1
ATOM 477 O O . LEU A 1 58 ? 4.053 25.500 44.775 1.00 78.00 58 LEU A O 1
ATOM 481 N N . VAL A 1 59 ? 4.098 26.106 46.935 1.00 81.31 59 VAL A N 1
ATOM 482 C CA . VAL A 1 59 ? 5.139 27.135 46.763 1.00 81.31 59 VAL A CA 1
ATOM 483 C C . VAL A 1 59 ? 6.475 26.473 46.437 1.00 81.31 59 VAL A C 1
ATOM 485 O O . VAL A 1 59 ? 7.163 26.903 45.513 1.00 81.31 59 VAL A O 1
ATOM 488 N N . VAL A 1 60 ? 6.808 25.382 47.135 1.00 83.50 60 VAL A N 1
ATOM 489 C CA . VAL A 1 60 ? 8.028 24.602 46.879 1.00 83.50 60 VAL A CA 1
ATOM 490 C C . VAL A 1 60 ? 7.997 23.988 45.475 1.00 83.50 60 VAL A C 1
ATOM 492 O O . VAL A 1 60 ? 8.983 24.100 44.747 1.00 83.50 60 VAL A O 1
ATOM 495 N N . ALA A 1 61 ? 6.853 23.441 45.045 1.00 84.25 61 ALA A N 1
ATOM 496 C CA . ALA A 1 61 ? 6.668 22.937 43.681 1.00 84.25 61 ALA A CA 1
ATOM 497 C C . ALA A 1 61 ? 6.861 24.032 42.613 1.00 84.25 61 ALA A C 1
ATOM 499 O O . ALA A 1 61 ? 7.526 23.811 41.598 1.00 84.25 61 ALA A O 1
ATOM 500 N N . GLY A 1 62 ? 6.323 25.233 42.855 1.00 85.44 62 GLY A N 1
ATOM 501 C CA . GLY A 1 62 ? 6.489 26.391 41.974 1.00 85.44 62 GLY A CA 1
ATOM 502 C C . GLY A 1 62 ? 7.942 26.863 41.872 1.00 85.44 62 GLY A C 1
ATOM 503 O O . GLY A 1 62 ? 8.430 27.116 40.771 1.00 85.44 62 GLY A O 1
ATOM 504 N N . VAL A 1 63 ? 8.662 26.922 42.998 1.00 86.75 63 VAL A N 1
ATOM 505 C CA . VAL A 1 63 ? 10.090 27.287 43.032 1.00 86.75 63 VAL A CA 1
ATOM 506 C C . VAL A 1 63 ? 10.942 26.237 42.315 1.00 86.75 63 VAL A C 1
ATOM 508 O O . VAL A 1 63 ? 11.775 26.604 41.487 1.00 86.75 63 VAL A O 1
ATOM 511 N N . TYR A 1 64 ? 10.705 24.944 42.562 1.00 89.88 64 TYR A N 1
ATOM 512 C CA . TYR A 1 64 ? 11.375 23.851 41.848 1.00 89.88 64 TYR A CA 1
ATOM 513 C C . TYR A 1 64 ? 11.193 23.980 40.330 1.00 89.88 64 TYR A C 1
ATOM 515 O O . TYR A 1 64 ? 12.171 23.994 39.579 1.00 89.88 64 TYR A O 1
ATOM 523 N N . CYS A 1 65 ? 9.947 24.164 39.885 1.00 91.56 65 CYS A N 1
ATOM 524 C CA . CYS A 1 65 ? 9.604 24.353 38.480 1.00 91.56 65 CYS A CA 1
ATOM 525 C C . CYS A 1 65 ? 10.311 25.576 37.865 1.00 91.56 65 CYS A C 1
ATOM 527 O O . CYS A 1 65 ? 10.895 25.470 36.785 1.00 91.56 65 CYS A O 1
ATOM 529 N N . ALA A 1 66 ? 10.340 26.713 38.571 1.00 91.25 66 ALA A N 1
ATOM 530 C CA . ALA A 1 66 ? 11.016 27.927 38.112 1.00 91.25 66 ALA A CA 1
ATOM 531 C C . ALA A 1 66 ? 12.538 27.741 37.964 1.00 91.25 66 ALA A C 1
ATOM 533 O O . ALA A 1 66 ? 13.119 28.189 36.973 1.00 91.25 66 ALA A O 1
ATOM 534 N N . VAL A 1 67 ? 13.183 27.041 38.905 1.00 92.88 67 VAL A N 1
ATOM 535 C CA . VAL A 1 67 ? 14.623 26.732 38.838 1.00 92.88 67 VAL A CA 1
ATOM 536 C C . VAL A 1 67 ? 14.930 25.816 37.652 1.00 92.88 67 VAL A C 1
ATOM 538 O O . VAL A 1 67 ? 15.862 26.095 36.895 1.00 92.88 67 VAL A O 1
ATOM 541 N N . VAL A 1 68 ? 14.128 24.768 37.435 1.00 92.81 68 VAL A N 1
ATOM 542 C CA . VAL A 1 68 ? 14.280 23.872 36.275 1.00 92.81 68 VAL A CA 1
ATOM 543 C C . VAL A 1 68 ? 14.074 24.640 34.965 1.00 92.81 68 VAL A C 1
ATOM 545 O O . VAL A 1 68 ? 14.887 24.510 34.050 1.00 92.81 68 VAL A O 1
ATOM 548 N N . ALA A 1 69 ? 13.050 25.493 34.874 1.00 93.44 69 ALA A N 1
ATOM 549 C CA . ALA A 1 69 ? 12.793 26.307 33.686 1.00 93.44 69 ALA A CA 1
ATOM 550 C C . ALA A 1 69 ? 13.963 27.254 33.368 1.00 93.44 69 ALA A C 1
ATOM 552 O O . ALA A 1 69 ? 14.398 27.331 32.215 1.00 93.44 69 ALA A O 1
ATOM 553 N N . ALA A 1 70 ? 14.522 27.930 34.378 1.00 93.81 70 ALA A N 1
ATOM 554 C CA . ALA A 1 70 ? 15.686 28.800 34.214 1.00 93.81 70 ALA A CA 1
ATOM 555 C C . ALA A 1 70 ? 16.929 28.016 33.755 1.00 93.81 70 ALA A C 1
ATOM 557 O O . ALA A 1 70 ? 17.612 28.431 32.815 1.00 93.81 70 ALA A O 1
ATOM 558 N N . PHE A 1 71 ? 17.184 26.853 34.362 1.00 93.31 71 PHE A N 1
ATOM 559 C CA . PHE A 1 71 ? 18.297 25.969 34.011 1.00 93.31 71 PHE A CA 1
ATOM 560 C C . PHE A 1 71 ? 18.213 25.472 32.559 1.00 93.31 71 PHE A C 1
ATOM 562 O O . PHE A 1 71 ? 19.168 25.623 31.792 1.00 93.31 71 PHE A O 1
ATOM 569 N N . PHE A 1 72 ? 17.055 24.948 32.144 1.00 92.94 72 PHE A N 1
ATOM 570 C CA . PHE A 1 72 ? 16.834 24.484 30.771 1.00 92.94 72 PHE A CA 1
ATOM 571 C C . PHE A 1 72 ? 16.914 25.625 29.757 1.00 92.94 72 PHE A C 1
ATOM 573 O O . PHE A 1 72 ? 17.523 25.454 28.700 1.00 92.94 72 PHE A O 1
ATOM 580 N N . THR A 1 73 ? 16.354 26.794 30.084 1.00 92.25 73 THR A N 1
ATOM 581 C CA . THR A 1 73 ? 16.434 27.985 29.227 1.00 92.25 73 THR A CA 1
ATOM 582 C C . THR A 1 73 ? 17.886 28.389 28.997 1.00 92.25 73 THR A C 1
ATOM 584 O O . THR A 1 73 ? 18.272 28.619 27.853 1.00 92.25 73 THR A O 1
ATOM 587 N N . ALA A 1 74 ? 18.714 28.414 30.047 1.00 91.50 74 ALA A N 1
ATOM 588 C CA . ALA A 1 74 ? 20.128 28.756 29.933 1.00 91.50 74 ALA A CA 1
ATOM 589 C C . ALA A 1 74 ? 20.888 27.765 29.035 1.00 91.50 74 ALA A C 1
ATOM 591 O O . ALA A 1 74 ? 21.540 28.182 28.076 1.00 91.50 74 ALA A O 1
ATOM 592 N N . ILE A 1 75 ? 20.760 26.456 29.287 1.00 90.38 75 ILE A N 1
ATOM 593 C CA . ILE A 1 75 ? 21.460 25.422 28.507 1.00 90.38 75 ILE A CA 1
ATOM 594 C C . ILE A 1 75 ? 21.014 25.436 27.041 1.00 90.38 75 ILE A C 1
ATOM 596 O O . ILE A 1 75 ? 21.855 25.467 26.139 1.00 90.38 75 ILE A O 1
ATOM 600 N N . LYS A 1 76 ? 19.700 25.449 26.779 1.00 89.25 76 LYS A N 1
ATOM 601 C CA . LYS A 1 76 ? 19.160 25.440 25.412 1.00 89.25 76 LYS A CA 1
ATOM 602 C C . LYS A 1 76 ? 19.478 26.732 24.659 1.00 89.25 76 LYS A C 1
ATOM 604 O O . LYS A 1 76 ? 19.807 26.658 23.478 1.00 89.25 76 LYS A O 1
ATOM 609 N N . ALA A 1 77 ? 19.452 27.895 25.316 1.00 87.75 77 ALA A N 1
ATOM 610 C CA . ALA A 1 77 ? 19.826 29.164 24.689 1.00 87.75 77 ALA A CA 1
ATOM 611 C C . ALA A 1 77 ? 21.309 29.194 24.295 1.00 87.75 77 ALA A C 1
ATOM 613 O O . ALA A 1 77 ? 21.628 29.593 23.174 1.00 87.75 77 ALA A O 1
ATOM 614 N N . VAL A 1 78 ? 22.208 28.731 25.173 1.00 87.31 78 VAL A N 1
ATOM 615 C CA . VAL A 1 78 ? 23.643 28.619 24.861 1.00 87.31 78 VAL A CA 1
ATOM 616 C C . VAL A 1 78 ? 23.861 27.649 23.700 1.00 87.31 78 VAL A C 1
ATOM 618 O O . VAL A 1 78 ? 24.541 28.006 22.738 1.00 87.31 78 VAL A O 1
ATOM 621 N N . ASN A 1 79 ? 23.232 26.469 23.731 1.00 87.25 79 ASN A N 1
ATOM 622 C CA . ASN A 1 79 ? 23.366 25.476 22.665 1.00 87.25 79 ASN A CA 1
ATOM 623 C C . ASN A 1 79 ? 22.855 25.998 21.308 1.00 87.25 79 ASN A C 1
ATOM 625 O O . ASN A 1 79 ? 23.538 25.886 20.290 1.00 87.25 79 ASN A O 1
ATOM 629 N N . PHE A 1 80 ? 21.685 26.644 21.295 1.00 85.25 80 PHE A N 1
ATOM 630 C CA . PHE A 1 80 ? 21.117 27.251 20.090 1.00 85.25 80 PHE A CA 1
ATOM 631 C C . PHE A 1 80 ? 22.025 28.347 19.517 1.00 85.25 80 PHE A C 1
ATOM 633 O O . PHE A 1 80 ? 22.267 28.381 18.312 1.00 85.25 80 PHE A O 1
ATOM 640 N N . ARG A 1 81 ? 22.585 29.216 20.370 1.00 82.75 81 ARG A N 1
ATOM 641 C CA . ARG A 1 81 ? 23.518 30.272 19.944 1.00 82.75 81 ARG A CA 1
ATOM 642 C C . ARG A 1 81 ? 24.828 29.709 19.396 1.00 82.75 81 ARG A C 1
ATOM 644 O O . ARG A 1 81 ? 25.341 30.250 18.421 1.00 82.75 81 ARG A O 1
ATOM 651 N N . LEU A 1 82 ? 25.354 28.633 19.984 1.00 82.62 82 LEU A N 1
ATOM 652 C CA . LEU A 1 82 ? 26.552 27.956 19.482 1.00 82.62 82 LEU A CA 1
ATOM 653 C C . LEU A 1 82 ? 26.309 27.329 18.103 1.00 82.62 82 LEU A C 1
ATOM 655 O O . LEU A 1 82 ? 27.131 27.503 17.208 1.00 82.62 82 LEU A O 1
ATOM 659 N N . HIS A 1 83 ? 25.172 26.663 17.888 1.00 82.56 83 HIS A N 1
ATOM 660 C CA . HIS A 1 83 ? 24.825 26.132 16.567 1.00 82.56 83 HIS A CA 1
ATOM 661 C C . HIS A 1 83 ? 24.576 27.235 15.533 1.00 82.56 83 HIS A C 1
ATOM 663 O O . HIS A 1 83 ? 25.108 27.145 14.430 1.00 82.56 83 HIS A O 1
ATOM 669 N N . ALA A 1 84 ? 23.875 28.311 15.907 1.00 76.94 84 ALA A N 1
ATOM 670 C CA . ALA A 1 84 ? 23.686 29.473 15.041 1.00 76.94 84 ALA A CA 1
ATOM 671 C C . ALA A 1 84 ? 25.025 30.120 14.638 1.00 76.94 84 ALA A C 1
ATOM 673 O O . ALA A 1 84 ? 25.179 30.542 13.497 1.00 76.94 84 ALA A O 1
ATOM 674 N N . MET A 1 85 ? 26.018 30.151 15.536 1.00 77.19 85 MET A N 1
ATOM 675 C CA . MET A 1 85 ? 27.376 30.613 15.220 1.00 77.19 85 MET A CA 1
ATOM 676 C C . MET A 1 85 ? 28.042 29.749 14.135 1.00 77.19 85 MET A C 1
ATOM 678 O O . MET A 1 85 ? 28.658 30.294 13.220 1.00 77.19 85 MET A O 1
ATOM 682 N N . PHE A 1 86 ? 27.914 28.419 14.214 1.00 73.81 86 PHE A N 1
ATOM 683 C CA . PHE A 1 86 ? 28.441 27.513 13.185 1.00 73.81 86 PHE A CA 1
ATOM 684 C C . PHE A 1 86 ? 27.713 27.656 11.845 1.00 73.81 86 PHE A C 1
ATOM 686 O O . PHE A 1 86 ? 28.349 27.524 10.803 1.00 73.81 86 PHE A O 1
ATOM 693 N N . ASP A 1 87 ? 26.407 27.923 11.869 1.00 73.31 87 ASP A N 1
ATOM 694 C CA . ASP A 1 87 ? 25.602 28.068 10.655 1.00 73.31 87 ASP A CA 1
ATOM 695 C C . ASP A 1 87 ? 25.831 29.432 9.961 1.00 73.31 87 ASP A C 1
ATOM 697 O O . ASP A 1 87 ? 25.786 29.503 8.737 1.00 73.31 87 ASP A O 1
ATOM 701 N N . LEU A 1 88 ? 26.130 30.500 10.717 1.00 68.56 88 LEU A N 1
ATOM 702 C CA . LEU A 1 88 ? 26.385 31.857 10.196 1.00 68.56 88 LEU A CA 1
ATOM 703 C C . LEU A 1 88 ? 27.830 32.092 9.706 1.00 68.56 88 LEU A C 1
ATOM 705 O O . LEU A 1 88 ? 28.077 33.054 8.984 1.00 68.56 88 LEU A O 1
ATOM 709 N N . GLY A 1 89 ? 28.789 31.228 10.056 1.00 58.53 89 GLY A N 1
ATOM 710 C CA . GLY A 1 89 ? 30.078 31.135 9.354 1.00 58.53 89 GLY A CA 1
ATOM 711 C C . GLY A 1 89 ? 31.075 32.301 9.498 1.00 58.53 89 GLY A C 1
ATOM 712 O O . GLY A 1 89 ? 31.955 32.435 8.648 1.00 58.53 89 GLY A O 1
ATOM 713 N N . GLU A 1 90 ? 31.023 33.126 10.551 1.00 55.62 90 GLU A N 1
ATOM 714 C CA . GLU A 1 90 ? 32.050 34.163 10.789 1.00 55.62 90 GLU A CA 1
ATOM 715 C C . GLU A 1 90 ? 33.375 33.557 11.313 1.00 55.62 90 GLU A C 1
ATOM 717 O O . GLU A 1 90 ? 33.634 33.489 12.521 1.00 55.62 90 GLU A O 1
ATOM 722 N N . ILE A 1 91 ? 34.226 33.094 10.390 1.00 58.81 91 ILE A N 1
ATOM 723 C CA . ILE A 1 91 ? 35.554 32.519 10.673 1.00 58.81 91 ILE A CA 1
ATOM 724 C C . ILE A 1 91 ? 36.586 33.643 10.861 1.00 58.81 91 ILE A C 1
ATOM 726 O O . ILE A 1 91 ? 36.698 34.539 10.028 1.00 58.81 91 ILE A O 1
ATOM 730 N N . VAL A 1 92 ? 37.377 33.582 11.940 1.00 56.91 92 VAL A N 1
ATOM 731 C CA . VAL A 1 92 ? 38.366 34.623 12.288 1.00 56.91 92 VAL A CA 1
ATOM 732 C C . VAL A 1 92 ? 39.690 34.472 11.527 1.00 56.91 92 VAL A C 1
ATOM 734 O O . VAL A 1 92 ? 40.257 35.483 11.135 1.00 56.91 92 VAL A O 1
ATOM 737 N N . GLU A 1 93 ? 40.180 33.249 11.287 1.00 50.88 93 GLU A N 1
ATOM 738 C CA . GLU A 1 93 ? 41.474 32.995 10.623 1.00 50.88 93 GLU A CA 1
ATOM 739 C C . GLU A 1 93 ? 41.491 31.637 9.886 1.00 50.88 93 GLU A C 1
ATOM 741 O O . GLU A 1 93 ? 41.203 30.595 10.479 1.00 50.88 93 GLU A O 1
ATOM 746 N N . LYS A 1 94 ? 41.891 31.630 8.602 1.00 41.94 94 LYS A N 1
ATOM 747 C CA . LYS A 1 94 ? 42.410 30.447 7.885 1.00 41.94 94 LYS A CA 1
ATOM 748 C C . LYS A 1 94 ? 43.937 30.519 7.943 1.00 41.94 94 LYS A C 1
ATOM 750 O O . LYS A 1 94 ? 44.530 31.320 7.227 1.00 41.94 94 LYS A O 1
ATOM 755 N N . ARG A 1 95 ? 44.602 29.700 8.761 1.00 40.19 95 ARG A N 1
ATOM 756 C CA . ARG A 1 95 ? 46.070 29.604 8.691 1.00 40.19 95 ARG A CA 1
ATOM 757 C C . ARG A 1 95 ? 46.449 28.791 7.445 1.00 40.19 95 ARG A C 1
ATOM 759 O O . ARG A 1 95 ? 46.223 27.584 7.421 1.00 40.19 95 ARG A O 1
ATOM 766 N N . GLN A 1 96 ? 46.974 29.457 6.413 1.00 36.78 96 GLN A N 1
ATOM 767 C CA . GLN A 1 96 ? 47.631 28.827 5.261 1.00 36.78 96 GLN A CA 1
ATOM 768 C C . GLN A 1 96 ? 48.814 27.989 5.764 1.00 36.78 96 GLN A C 1
ATOM 770 O O . GLN A 1 96 ? 49.781 28.534 6.290 1.00 36.78 96 GLN A O 1
ATOM 775 N N . ALA A 1 97 ? 48.737 26.668 5.618 1.00 36.09 97 ALA A N 1
ATOM 776 C CA . ALA A 1 97 ? 49.910 25.807 5.668 1.00 36.09 97 ALA A CA 1
ATOM 777 C C . ALA A 1 97 ? 50.470 25.711 4.243 1.00 36.09 97 ALA A C 1
ATOM 779 O O . ALA A 1 97 ? 50.175 24.779 3.503 1.00 36.09 97 ALA A O 1
ATOM 780 N N . SER A 1 98 ? 51.227 26.728 3.844 1.00 34.94 98 SER A N 1
ATOM 781 C CA . SER A 1 98 ? 52.111 26.681 2.684 1.00 34.94 98 SER A CA 1
ATOM 782 C C . SER A 1 98 ? 53.498 27.117 3.142 1.00 34.94 98 SER A C 1
ATOM 784 O O . SER A 1 98 ? 53.615 28.205 3.702 1.00 34.94 98 SER A O 1
ATOM 786 N N . LEU A 1 99 ? 54.500 26.285 2.827 1.00 36.69 99 LEU A N 1
ATOM 787 C CA . LEU A 1 99 ? 55.954 26.503 2.918 1.00 36.69 99 LEU A CA 1
ATOM 788 C C . LEU A 1 99 ? 56.614 26.139 4.263 1.00 36.69 99 LEU A C 1
ATOM 790 O O . LEU A 1 99 ? 56.594 26.926 5.201 1.00 36.69 99 LEU A O 1
ATOM 794 N N . ILE A 1 100 ? 57.227 24.948 4.317 1.00 34.50 100 ILE A N 1
ATOM 795 C CA . ILE A 1 100 ? 58.682 24.710 4.465 1.00 34.50 100 ILE A CA 1
ATOM 796 C C . ILE A 1 100 ? 58.972 23.316 3.860 1.00 34.50 100 ILE A C 1
ATOM 798 O O . ILE A 1 100 ? 58.153 22.405 3.966 1.00 34.50 100 ILE A O 1
ATOM 802 N N . THR A 1 101 ? 60.084 23.223 3.137 1.00 35.91 101 THR A N 1
ATOM 803 C CA . THR A 1 101 ? 60.527 22.185 2.196 1.00 35.91 101 THR A CA 1
ATOM 804 C C . THR A 1 101 ? 61.229 20.967 2.827 1.00 35.91 101 THR A C 1
ATOM 806 O O . THR A 1 101 ? 61.717 21.037 3.950 1.00 35.91 101 THR A O 1
ATOM 809 N N . ASP A 1 102 ? 61.321 19.915 1.996 1.00 29.95 102 ASP A N 1
ATOM 810 C CA . ASP A 1 102 ? 62.297 18.803 1.936 1.00 29.95 102 ASP A CA 1
ATOM 811 C C . ASP A 1 102 ? 62.004 17.443 2.625 1.00 29.95 102 ASP A C 1
ATOM 813 O O . ASP A 1 102 ? 61.742 17.328 3.817 1.00 29.95 102 ASP A O 1
ATOM 817 N N . ALA A 1 103 ? 62.065 16.387 1.796 1.00 31.23 103 ALA A N 1
ATOM 818 C CA . ALA A 1 103 ? 61.947 14.940 2.074 1.00 31.23 103 ALA A CA 1
ATOM 819 C C . ALA A 1 103 ? 63.354 14.322 2.370 1.00 31.23 103 ALA A C 1
ATOM 821 O O . ALA A 1 103 ? 64.322 15.042 2.122 1.00 31.23 103 ALA A O 1
ATOM 822 N N . PRO A 1 104 ? 63.563 13.037 2.800 1.00 38.31 104 PRO A N 1
ATOM 823 C CA . PRO A 1 104 ? 62.736 11.839 2.568 1.00 38.31 104 PRO A CA 1
ATOM 824 C C . PRO A 1 104 ? 62.563 10.821 3.737 1.00 38.31 104 PRO A C 1
ATOM 826 O O . PRO A 1 104 ? 63.110 10.951 4.824 1.00 38.31 104 PRO A O 1
ATOM 829 N N . ARG A 1 105 ? 61.734 9.809 3.427 1.00 36.78 105 ARG A N 1
ATOM 830 C CA . ARG A 1 105 ? 61.226 8.614 4.151 1.00 36.78 105 ARG A CA 1
ATOM 831 C C . ARG A 1 105 ? 62.117 7.941 5.214 1.00 36.78 105 ARG A C 1
ATOM 833 O O . ARG A 1 105 ? 63.289 7.712 4.946 1.00 36.78 105 ARG A O 1
ATOM 840 N N . LEU A 1 106 ? 61.470 7.437 6.280 1.00 28.27 106 LEU A N 1
ATOM 841 C CA . LEU A 1 106 ? 61.660 6.108 6.907 1.00 28.27 106 LEU A CA 1
ATOM 842 C C . LEU A 1 106 ? 60.387 5.709 7.702 1.00 28.27 106 LEU A C 1
ATOM 844 O O . LEU A 1 106 ? 59.524 6.548 7.938 1.00 28.27 106 LEU A O 1
ATOM 848 N N . GLU A 1 107 ? 60.254 4.413 7.980 1.00 32.00 107 GLU A N 1
ATOM 849 C CA . GLU A 1 107 ? 59.034 3.600 8.136 1.00 32.00 107 GLU A CA 1
ATOM 850 C C . GLU A 1 107 ? 58.232 3.707 9.460 1.00 32.00 107 GLU A C 1
ATOM 852 O O . GLU A 1 107 ? 58.712 4.227 10.461 1.00 32.00 107 GLU A O 1
ATOM 857 N N . GLU A 1 108 ? 57.040 3.083 9.405 1.00 27.64 108 GLU A N 1
ATOM 858 C CA . GLU A 1 108 ? 56.166 2.541 10.472 1.00 27.64 108 GLU A CA 1
ATOM 859 C C . GLU A 1 108 ? 55.041 3.407 11.083 1.00 27.64 108 GLU A C 1
ATOM 861 O O . GLU A 1 108 ? 55.269 4.338 11.844 1.00 27.64 108 GLU A O 1
ATOM 866 N N . GLY A 1 109 ? 53.801 2.948 10.835 1.00 31.53 109 GLY A N 1
ATOM 867 C CA . GLY A 1 109 ? 52.726 2.878 11.833 1.00 31.53 109 GLY A CA 1
ATOM 868 C C . GLY A 1 109 ? 51.822 4.101 12.044 1.00 31.53 109 GLY A C 1
ATOM 869 O O . GLY A 1 109 ? 52.273 5.150 12.479 1.00 31.53 109 GLY A O 1
ATOM 870 N N . ASP A 1 110 ? 50.516 3.853 11.898 1.00 28.80 110 ASP A N 1
ATOM 871 C CA . ASP A 1 110 ? 49.401 4.488 12.629 1.00 28.80 110 ASP A CA 1
ATOM 872 C C . ASP A 1 110 ? 48.582 5.619 11.954 1.00 28.80 110 ASP A C 1
ATOM 874 O O . ASP A 1 110 ? 49.088 6.618 11.447 1.00 28.80 110 ASP A O 1
ATOM 878 N N . ASP A 1 111 ? 47.266 5.378 11.954 1.00 30.67 111 ASP A N 1
ATOM 879 C CA . ASP A 1 111 ? 46.090 6.216 11.690 1.00 30.67 111 ASP A CA 1
ATOM 880 C C . ASP A 1 111 ? 46.144 7.386 10.683 1.00 30.67 111 ASP A C 1
ATOM 882 O O . ASP A 1 111 ? 46.527 8.528 10.957 1.00 30.67 111 ASP A O 1
ATOM 886 N N . GLY A 1 112 ? 45.526 7.139 9.521 1.00 30.91 112 GLY A N 1
ATOM 887 C CA . GLY A 1 112 ? 45.132 8.152 8.547 1.00 30.91 112 GLY A CA 1
ATOM 888 C C . GLY A 1 112 ? 44.039 9.092 9.069 1.00 30.91 112 GLY A C 1
ATOM 889 O O . GLY A 1 112 ? 42.863 8.940 8.744 1.00 30.91 112 GLY A O 1
ATOM 890 N N . SER A 1 113 ? 44.432 10.132 9.805 1.00 30.67 113 SER A N 1
ATOM 891 C CA . SER A 1 113 ? 43.631 11.347 9.976 1.00 30.67 113 SER A CA 1
ATOM 892 C C . SER A 1 113 ? 44.376 12.549 9.391 1.00 30.67 113 SER A C 1
ATOM 894 O O . SER A 1 113 ? 45.242 13.162 10.009 1.00 30.67 113 SER A O 1
ATOM 896 N N . GLY A 1 114 ? 44.034 12.911 8.151 1.00 31.14 114 GLY A N 1
ATOM 897 C CA . GLY A 1 114 ? 44.470 14.178 7.567 1.00 31.14 114 GLY A CA 1
ATOM 898 C C . GLY A 1 114 ? 44.014 15.332 8.463 1.00 31.14 114 GLY A C 1
ATOM 899 O O . GLY A 1 114 ? 42.813 15.556 8.635 1.00 31.14 114 GLY A O 1
ATOM 900 N N . ALA A 1 115 ? 44.964 16.042 9.075 1.00 36.97 115 ALA A N 1
ATOM 901 C CA . ALA A 1 115 ? 44.691 17.132 10.002 1.00 36.97 115 ALA A CA 1
ATOM 902 C C . ALA A 1 115 ? 43.902 18.254 9.301 1.00 36.97 115 ALA A C 1
ATOM 904 O O . ALA A 1 115 ? 44.456 19.057 8.550 1.00 36.97 115 ALA A O 1
ATOM 905 N N . LYS A 1 116 ? 42.590 18.320 9.556 1.00 41.50 116 LYS A N 1
ATOM 906 C CA . LYS A 1 116 ? 41.728 19.410 9.081 1.00 41.50 116 LYS A CA 1
ATOM 907 C C . LYS A 1 116 ? 42.245 20.763 9.612 1.00 41.50 116 LYS A C 1
ATOM 909 O O . LYS A 1 116 ? 42.679 20.840 10.767 1.00 41.50 116 LYS A O 1
ATOM 914 N N . PRO A 1 117 ? 42.189 21.848 8.817 1.00 44.22 117 PRO A N 1
ATOM 915 C CA . PRO A 1 117 ? 42.653 23.165 9.246 1.00 44.22 117 PRO A CA 1
ATOM 916 C C . PRO A 1 117 ? 41.876 23.650 10.480 1.00 44.22 117 PRO A C 1
ATOM 918 O O . PRO A 1 117 ? 40.648 23.603 10.521 1.00 44.22 117 PRO A O 1
ATOM 921 N N . LYS A 1 118 ? 42.605 24.124 11.497 1.00 52.09 118 LYS A N 1
ATOM 922 C CA . LYS A 1 118 ? 42.056 24.618 12.771 1.00 52.09 118 LYS A CA 1
ATOM 923 C C . LYS A 1 118 ? 41.303 25.938 12.534 1.00 52.09 118 LYS A C 1
ATOM 925 O O . LYS A 1 118 ? 41.939 26.941 12.228 1.00 52.09 118 LYS A O 1
ATOM 930 N N . GLN A 1 119 ? 39.976 25.938 12.673 1.00 62.41 119 GLN A N 1
ATOM 931 C CA . GLN A 1 119 ? 39.115 27.119 12.490 1.00 62.41 119 GLN A CA 1
ATOM 932 C C . GLN A 1 119 ? 38.720 27.736 13.845 1.00 62.41 119 GLN A C 1
ATOM 934 O O . GLN A 1 119 ? 38.380 27.014 14.783 1.00 62.41 119 GLN A O 1
ATOM 939 N N . TYR A 1 120 ? 38.762 29.069 13.945 1.00 66.56 120 TYR A N 1
ATOM 940 C CA . TYR A 1 120 ? 38.311 29.844 15.111 1.00 66.56 120 TYR A CA 1
ATOM 941 C C . TYR A 1 120 ? 37.042 30.629 14.766 1.00 66.56 120 TYR A C 1
ATOM 943 O O . TYR A 1 120 ? 37.000 31.286 13.724 1.00 66.56 120 TYR A O 1
ATOM 951 N N . TYR A 1 121 ? 36.050 30.608 15.660 1.00 71.56 121 TYR A N 1
ATOM 952 C CA . TYR A 1 121 ? 34.748 31.254 15.461 1.00 71.56 121 TYR A CA 1
ATOM 953 C C . TYR A 1 121 ? 34.516 32.409 16.450 1.00 71.56 121 TYR A C 1
ATOM 955 O O . TYR A 1 121 ? 35.021 32.379 17.582 1.00 71.56 121 TYR A O 1
ATOM 963 N N . ARG A 1 122 ? 33.745 33.426 16.031 1.00 72.31 122 ARG A N 1
ATOM 964 C CA . ARG A 1 122 ? 33.298 34.538 16.893 1.00 72.31 122 ARG A CA 1
ATOM 965 C C . ARG A 1 122 ? 31.986 34.194 17.599 1.00 72.31 122 ARG A C 1
ATOM 967 O O . ARG A 1 122 ? 30.940 34.137 16.965 1.00 72.31 122 ARG A O 1
ATOM 974 N N . PHE A 1 123 ? 32.022 34.044 18.921 1.00 76.25 123 PHE A N 1
ATOM 975 C CA . PHE A 1 123 ? 30.822 33.866 19.739 1.00 76.25 123 PHE A CA 1
ATOM 976 C C . PHE A 1 123 ? 30.408 35.187 20.393 1.00 76.25 123 PHE A C 1
ATOM 978 O O . PHE A 1 123 ? 31.118 35.714 21.249 1.00 76.25 123 PHE A O 1
ATOM 985 N N . TRP A 1 124 ? 29.262 35.736 20.003 1.00 69.25 124 TRP A N 1
ATOM 986 C CA . TRP A 1 124 ? 28.740 36.995 20.537 1.00 69.25 124 TRP A CA 1
ATOM 987 C C . TRP A 1 124 ? 28.015 36.762 21.871 1.00 69.25 124 TRP A C 1
ATOM 989 O O . TRP A 1 124 ? 26.972 36.114 21.904 1.00 69.25 124 TRP A O 1
ATOM 999 N N . VAL A 1 125 ? 28.563 37.288 22.974 1.00 68.56 125 VAL A N 1
ATOM 1000 C CA . VAL A 1 125 ? 27.999 37.117 24.333 1.00 68.56 125 VAL A CA 1
ATOM 1001 C C . VAL A 1 125 ? 27.014 38.244 24.669 1.00 68.56 125 VAL A C 1
ATOM 1003 O O . VAL A 1 125 ? 25.985 38.008 25.293 1.00 68.56 125 VAL A O 1
ATOM 1006 N N . LEU A 1 126 ? 27.317 39.472 24.238 1.00 69.56 126 LEU A N 1
ATOM 1007 C CA . LEU A 1 126 ? 26.511 40.685 24.427 1.00 69.56 126 LEU A CA 1
ATOM 1008 C C . LEU A 1 126 ? 26.624 41.568 23.169 1.00 69.56 126 LEU A C 1
ATOM 1010 O O . LEU A 1 126 ? 27.616 41.433 22.442 1.00 69.56 126 LEU A O 1
ATOM 1014 N N . PRO A 1 127 ? 25.681 42.498 22.911 1.00 58.31 127 PRO A N 1
ATOM 1015 C CA . PRO A 1 127 ? 25.821 43.466 21.822 1.00 58.31 127 PRO A CA 1
ATOM 1016 C C . PRO A 1 127 ? 27.160 44.213 21.958 1.00 58.31 127 PRO A C 1
ATOM 1018 O O . PRO A 1 127 ? 27.383 44.917 22.940 1.00 58.31 127 PRO A O 1
ATOM 1021 N N . GLY A 1 128 ? 28.087 43.999 21.016 1.00 60.62 128 GLY A N 1
ATOM 1022 C CA . GLY A 1 128 ? 29.419 44.623 21.009 1.00 60.62 128 GLY A CA 1
ATOM 1023 C C . GLY A 1 128 ? 30.564 43.853 21.695 1.00 60.62 128 GLY A C 1
ATOM 1024 O O . GLY A 1 128 ? 31.700 44.320 21.638 1.00 60.62 128 GLY A O 1
ATOM 1025 N N . LYS A 1 129 ? 30.332 42.678 22.307 1.00 74.44 129 LYS A N 1
ATOM 1026 C CA . LYS A 1 129 ? 31.397 41.834 22.898 1.00 74.44 129 LYS A CA 1
ATOM 1027 C C . LYS A 1 129 ? 31.365 40.409 22.341 1.00 74.44 129 LYS A C 1
ATOM 1029 O O . LYS A 1 129 ? 30.367 39.701 22.490 1.00 74.44 129 LYS A O 1
ATOM 1034 N N . TRP A 1 130 ? 32.483 39.972 21.760 1.00 71.62 130 TRP A N 1
ATOM 1035 C CA . TRP A 1 130 ? 32.656 38.629 21.201 1.00 71.62 130 TRP A CA 1
ATOM 1036 C C . TRP A 1 130 ? 33.813 37.873 21.873 1.00 71.62 130 TRP A C 1
ATOM 1038 O O . TRP A 1 130 ? 34.809 38.464 22.289 1.00 71.62 130 TRP A O 1
ATOM 1048 N N . LEU A 1 131 ? 33.667 36.554 21.977 1.00 78.50 131 LEU A N 1
ATOM 1049 C CA . LEU A 1 131 ? 34.645 35.610 22.511 1.00 78.50 131 LEU A CA 1
ATOM 1050 C C . LEU A 1 131 ? 35.177 34.727 21.372 1.00 78.50 131 LEU A C 1
ATOM 1052 O O . LEU A 1 131 ? 34.428 34.352 20.468 1.00 78.50 131 LEU A O 1
ATOM 1056 N N . ARG A 1 132 ? 36.462 34.357 21.420 1.00 72.38 132 ARG A N 1
ATOM 1057 C CA . ARG A 1 132 ? 37.027 33.336 20.523 1.00 72.38 132 ARG A CA 1
ATOM 1058 C C . ARG A 1 132 ? 36.678 31.951 21.049 1.00 72.38 132 ARG A C 1
ATOM 1060 O O . ARG A 1 132 ? 37.174 31.566 22.106 1.00 72.38 132 ARG A O 1
ATOM 1067 N N . VAL A 1 133 ? 35.873 31.200 20.302 1.00 74.88 133 VAL A N 1
ATOM 1068 C CA . VAL A 1 133 ? 35.528 29.814 20.641 1.00 74.88 133 VAL A CA 1
ATOM 1069 C C . VAL A 1 133 ? 36.238 28.867 19.681 1.00 74.88 133 VAL A C 1
ATOM 1071 O O . VAL A 1 133 ? 36.116 28.977 18.459 1.00 74.88 133 VAL A O 1
ATOM 1074 N N . ARG A 1 134 ? 37.001 27.931 20.255 1.00 71.44 134 ARG A N 1
ATOM 1075 C CA . ARG A 1 134 ? 37.592 26.793 19.547 1.00 71.44 134 ARG A CA 1
ATOM 1076 C C . ARG A 1 134 ? 36.793 25.553 19.914 1.00 71.44 134 ARG A C 1
ATOM 1078 O O . ARG A 1 134 ? 36.974 25.016 21.003 1.00 71.44 134 ARG A O 1
ATOM 1085 N N . TYR A 1 135 ? 35.922 25.112 19.017 1.00 71.31 135 TYR A N 1
ATOM 1086 C CA . TYR A 1 135 ? 35.148 23.895 19.223 1.00 71.31 135 TYR A CA 1
ATOM 1087 C C . TYR A 1 135 ? 34.766 23.265 17.884 1.00 71.31 135 TYR A C 1
ATOM 1089 O O . TYR A 1 135 ? 34.566 23.984 16.906 1.00 71.31 135 TYR A O 1
ATOM 1097 N N . ASP A 1 136 ? 34.706 21.935 17.834 1.00 72.81 136 ASP A N 1
ATOM 1098 C CA . ASP A 1 136 ? 34.290 21.199 16.638 1.00 72.81 136 ASP A CA 1
ATOM 1099 C C . ASP A 1 136 ? 32.763 21.025 16.632 1.00 72.81 136 ASP A C 1
ATOM 1101 O O . ASP A 1 136 ? 32.153 20.755 17.670 1.00 72.81 136 ASP A O 1
ATOM 1105 N N . ARG A 1 137 ? 32.133 21.158 15.462 1.00 73.00 137 ARG A N 1
ATOM 1106 C CA . ARG A 1 137 ? 30.678 21.012 15.302 1.00 73.00 137 ARG A CA 1
ATOM 1107 C C . ARG A 1 137 ? 30.224 19.595 15.655 1.00 73.00 137 ARG A C 1
ATOM 1109 O O . ARG A 1 137 ? 29.173 19.433 16.270 1.00 73.00 137 ARG A O 1
ATOM 1116 N N . LEU A 1 138 ? 31.024 18.582 15.307 1.00 72.56 138 LEU A N 1
ATOM 1117 C CA . LEU A 1 138 ? 30.757 17.182 15.660 1.00 72.56 138 LEU A CA 1
ATOM 1118 C C . LEU A 1 138 ? 30.849 16.955 17.174 1.00 72.56 138 LEU A C 1
ATOM 1120 O O . LEU A 1 138 ? 30.002 16.272 17.740 1.00 72.56 138 LEU A O 1
ATOM 1124 N N . ALA A 1 139 ? 31.819 17.590 17.839 1.00 72.88 139 ALA A N 1
ATOM 1125 C CA . ALA A 1 139 ? 31.936 17.538 19.294 1.00 72.88 139 ALA A CA 1
ATOM 1126 C C . ALA A 1 139 ? 30.753 18.231 19.995 1.00 72.88 139 ALA A C 1
ATOM 1128 O O . ALA A 1 139 ? 30.310 17.762 21.040 1.00 72.88 139 ALA A O 1
ATOM 1129 N N . LEU A 1 140 ? 30.197 19.307 19.417 1.00 78.25 140 LEU A N 1
ATOM 1130 C CA . LEU A 1 140 ? 29.012 19.978 19.973 1.00 78.25 140 LEU A CA 1
ATOM 1131 C C . LEU A 1 140 ? 27.759 19.112 19.845 1.00 78.25 140 LEU A C 1
ATOM 1133 O O . LEU A 1 140 ? 27.016 18.986 20.811 1.00 78.25 140 LEU A O 1
ATOM 1137 N N . LEU A 1 141 ? 27.572 18.469 18.688 1.00 75.31 141 LEU A N 1
ATOM 1138 C CA . LEU A 1 141 ? 26.491 17.500 18.478 1.00 75.31 141 LEU A CA 1
ATOM 1139 C C . LEU A 1 141 ? 26.625 16.271 19.392 1.00 75.31 141 LEU A C 1
ATOM 1141 O O . LEU A 1 141 ? 25.619 15.681 19.786 1.00 75.31 141 LEU A O 1
ATOM 1145 N N . ALA A 1 142 ? 27.853 15.884 19.753 1.00 73.31 142 ALA A N 1
ATOM 1146 C CA . ALA A 1 142 ? 28.081 14.849 20.756 1.00 73.31 142 ALA A CA 1
ATOM 1147 C C . ALA A 1 142 ? 27.642 15.315 22.156 1.00 73.31 142 ALA A C 1
ATOM 1149 O O . ALA A 1 142 ? 26.955 14.562 22.841 1.00 73.31 142 ALA A O 1
ATOM 1150 N N . LEU A 1 143 ? 27.948 16.565 22.532 1.00 80.06 143 LEU A N 1
ATOM 1151 C CA . LEU A 1 143 ? 27.663 17.130 23.856 1.00 80.06 143 LEU A CA 1
ATOM 1152 C C . LEU A 1 143 ? 26.171 17.410 24.114 1.00 80.06 143 LEU A C 1
ATOM 1154 O O . LEU A 1 143 ? 25.675 17.129 25.199 1.00 80.06 143 LEU A O 1
ATOM 1158 N N . LEU A 1 144 ? 25.441 17.998 23.164 1.00 83.81 144 LEU A N 1
ATOM 1159 C CA . LEU A 1 144 ? 24.011 18.309 23.297 1.00 83.81 144 LEU A CA 1
ATOM 1160 C C . LEU A 1 144 ? 23.317 18.193 21.941 1.00 83.81 144 LEU A C 1
ATOM 1162 O O . LEU A 1 144 ? 23.903 18.482 20.899 1.00 83.81 144 LEU A O 1
ATOM 1166 N N . ASP A 1 145 ? 22.042 17.814 21.951 1.00 78.12 145 ASP A N 1
ATOM 1167 C CA . ASP A 1 145 ? 21.288 17.702 20.704 1.00 78.12 145 ASP A CA 1
ATOM 1168 C C . ASP A 1 145 ? 20.890 19.077 20.155 1.00 78.12 145 ASP A C 1
ATOM 1170 O O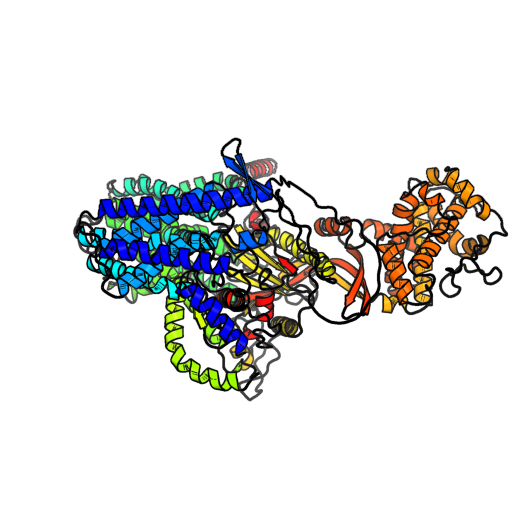 . ASP A 1 145 ? 20.500 19.988 20.896 1.00 78.12 145 ASP A O 1
ATOM 1174 N N . ARG A 1 146 ? 20.994 19.224 18.830 1.00 79.25 146 ARG A N 1
ATOM 1175 C CA . ARG A 1 146 ? 20.677 20.462 18.113 1.00 79.25 146 ARG A CA 1
ATOM 1176 C C . ARG A 1 146 ? 19.167 20.618 17.955 1.00 79.25 146 ARG A C 1
ATOM 1178 O O . ARG A 1 146 ? 18.536 19.819 17.274 1.00 79.25 146 ARG A O 1
ATOM 1185 N N . ASN A 1 147 ? 18.635 21.727 18.459 1.00 76.88 147 ASN A N 1
ATOM 1186 C CA . ASN A 1 147 ? 17.281 22.179 18.143 1.00 76.88 147 ASN A CA 1
ATOM 1187 C C . ASN A 1 147 ? 17.332 23.114 16.920 1.00 76.88 147 ASN A C 1
ATOM 1189 O O . ASN A 1 147 ? 18.186 24.006 16.862 1.00 76.88 147 ASN A O 1
ATOM 1193 N N . ARG A 1 148 ? 16.456 22.903 15.931 1.00 68.69 148 ARG A N 1
ATOM 1194 C CA . ARG A 1 148 ? 16.433 23.639 14.654 1.00 68.69 148 ARG A CA 1
ATOM 1195 C C . ARG A 1 148 ? 15.732 24.990 14.791 1.00 68.69 148 ARG A C 1
ATOM 1197 O O . ARG A 1 148 ? 16.151 25.959 14.165 1.00 68.69 148 ARG A O 1
ATOM 1204 N N . GLY A 1 149 ? 14.700 25.066 15.633 1.00 78.44 149 GLY A N 1
ATOM 1205 C CA . GLY A 1 149 ? 13.870 26.260 15.807 1.00 78.44 149 GLY A CA 1
ATOM 1206 C C . GLY A 1 149 ? 13.850 26.821 17.230 1.00 78.44 149 GLY A C 1
ATOM 1207 O O . GLY A 1 149 ? 14.023 26.109 18.218 1.00 78.44 149 GLY A O 1
ATOM 1208 N N . VAL A 1 150 ? 13.548 28.119 17.353 1.00 83.69 150 VAL A N 1
ATOM 1209 C CA . VAL A 1 150 ? 13.267 28.750 18.659 1.00 83.69 150 VAL A CA 1
ATOM 1210 C C . VAL A 1 150 ? 11.995 28.165 19.283 1.00 83.69 150 VAL A C 1
ATOM 1212 O O . VAL A 1 150 ? 11.963 27.938 20.489 1.00 83.69 150 VAL A O 1
ATOM 1215 N N . ALA A 1 151 ? 10.982 27.846 18.470 1.00 84.44 151 ALA A N 1
ATOM 1216 C CA . ALA A 1 151 ? 9.752 27.202 18.935 1.00 84.44 151 ALA A CA 1
ATOM 1217 C C . ALA A 1 151 ? 10.021 25.836 19.596 1.00 84.44 151 ALA A C 1
ATOM 1219 O O . ALA A 1 151 ? 9.477 25.558 20.660 1.00 84.44 151 ALA A O 1
ATOM 1220 N N . GLU A 1 152 ? 10.926 25.027 19.035 1.00 83.75 152 GLU A N 1
ATOM 1221 C CA . GLU A 1 152 ? 11.339 23.741 19.619 1.00 83.75 152 GLU A CA 1
ATOM 1222 C C . GLU A 1 152 ? 12.047 23.917 20.971 1.00 83.75 152 GLU A C 1
ATOM 1224 O O . GLU A 1 152 ? 11.861 23.109 21.881 1.00 83.75 152 GLU A O 1
ATOM 1229 N N . ASN A 1 153 ? 12.846 24.981 21.126 1.00 87.12 153 ASN A N 1
ATOM 1230 C CA . ASN A 1 153 ? 13.473 25.320 22.406 1.00 87.12 153 ASN A CA 1
ATOM 1231 C C . ASN A 1 153 ? 12.427 25.693 23.458 1.00 87.12 153 ASN A C 1
ATOM 1233 O O . ASN A 1 153 ? 12.475 25.169 24.569 1.00 87.12 153 ASN A O 1
ATOM 1237 N N . VAL A 1 154 ? 11.482 26.570 23.106 1.00 90.19 154 VAL A N 1
ATOM 1238 C CA . VAL A 1 154 ? 10.396 26.986 24.008 1.00 90.19 154 VAL A CA 1
ATOM 1239 C C . VAL A 1 154 ? 9.555 25.779 24.412 1.00 90.19 154 VAL A C 1
ATOM 1241 O O . VAL A 1 154 ? 9.287 25.590 25.597 1.00 90.19 154 VAL A O 1
ATOM 1244 N N . PHE A 1 155 ? 9.213 24.917 23.454 1.00 90.44 155 PHE A N 1
ATOM 1245 C CA . PHE A 1 155 ? 8.475 23.685 23.709 1.00 90.44 155 PHE A CA 1
ATOM 1246 C C . PHE A 1 155 ? 9.236 22.734 24.647 1.00 90.44 155 PHE A C 1
ATOM 1248 O O . PHE A 1 155 ? 8.657 22.236 25.610 1.00 90.44 155 PHE A O 1
ATOM 1255 N N . ALA A 1 156 ? 10.541 22.530 24.434 1.00 89.50 156 ALA A N 1
ATOM 1256 C CA . ALA A 1 156 ? 11.363 21.688 25.305 1.00 89.50 156 ALA A CA 1
ATOM 1257 C C . ALA A 1 156 ? 11.441 22.226 26.747 1.00 89.50 156 ALA A C 1
ATOM 1259 O O . ALA A 1 156 ? 11.346 21.447 27.692 1.00 89.50 156 ALA A O 1
ATOM 1260 N N . VAL A 1 157 ? 11.584 23.545 26.930 1.00 92.69 157 VAL A N 1
ATOM 1261 C CA . VAL A 1 157 ? 11.599 24.178 28.263 1.00 92.69 157 VAL A CA 1
ATOM 1262 C C . VAL A 1 157 ? 10.236 24.042 28.943 1.00 92.69 157 VAL A C 1
ATOM 1264 O O . VAL A 1 157 ? 10.175 23.650 30.108 1.00 92.69 157 VAL A O 1
ATOM 1267 N N . ALA A 1 158 ? 9.146 24.313 28.218 1.00 93.06 158 ALA A N 1
ATOM 1268 C CA . ALA A 1 158 ? 7.789 24.165 28.736 1.00 93.06 158 ALA A CA 1
ATOM 1269 C C . ALA A 1 158 ? 7.532 22.722 29.194 1.00 93.06 158 ALA A C 1
ATOM 1271 O O . ALA A 1 158 ? 7.072 22.494 30.311 1.00 93.06 158 ALA A O 1
ATOM 1272 N N . LEU A 1 159 ? 7.925 21.739 28.384 1.00 92.81 159 LEU A N 1
ATOM 1273 C CA . LEU A 1 159 ? 7.775 20.326 28.712 1.00 92.81 159 LEU A CA 1
ATOM 1274 C C . LEU A 1 159 ? 8.639 19.908 29.915 1.00 92.81 159 LEU A C 1
ATOM 1276 O O . LEU A 1 159 ? 8.136 19.229 30.805 1.00 92.81 159 LEU A O 1
ATOM 1280 N N . ALA A 1 160 ? 9.893 20.367 30.009 1.00 93.31 160 ALA A N 1
ATOM 1281 C CA . ALA A 1 160 ? 10.751 20.119 31.174 1.00 93.31 160 ALA A CA 1
ATOM 1282 C C . ALA A 1 160 ? 10.155 20.700 32.469 1.00 93.31 160 ALA A C 1
ATOM 1284 O O . ALA A 1 160 ? 10.176 20.048 33.516 1.00 93.31 160 ALA A O 1
ATOM 1285 N N . SER A 1 161 ? 9.586 21.906 32.387 1.00 93.56 161 SER A N 1
ATOM 1286 C CA . SER A 1 161 ? 8.909 22.560 33.510 1.00 93.56 161 SER A CA 1
ATOM 1287 C C . SER A 1 161 ? 7.623 21.828 33.915 1.00 93.56 161 SER A C 1
ATOM 1289 O O . SER A 1 161 ? 7.361 21.649 35.101 1.00 93.56 161 SER A O 1
ATOM 1291 N N . MET A 1 162 ? 6.872 21.294 32.947 1.00 93.75 162 MET A N 1
ATOM 1292 C CA . MET A 1 162 ? 5.673 20.497 33.204 1.00 93.75 162 MET A CA 1
ATOM 1293 C C . MET A 1 162 ? 6.009 19.153 33.867 1.00 93.75 162 MET A C 1
ATOM 1295 O O . MET A 1 162 ? 5.324 18.758 34.808 1.00 93.75 162 MET A O 1
ATOM 1299 N N . VAL A 1 163 ? 7.091 18.484 33.443 1.00 94.75 163 VAL A N 1
ATOM 1300 C CA . VAL A 1 163 ? 7.628 17.283 34.115 1.00 94.75 163 VAL A CA 1
ATOM 1301 C C . VAL A 1 163 ? 8.009 17.600 35.561 1.00 94.75 163 VAL A C 1
ATOM 1303 O O . VAL A 1 163 ? 7.659 16.839 36.460 1.00 94.75 163 VAL A O 1
ATOM 1306 N N . ALA A 1 164 ? 8.694 18.725 35.792 1.00 93.06 164 ALA A N 1
ATOM 1307 C CA . ALA A 1 164 ? 9.094 19.154 37.128 1.00 93.06 164 ALA A CA 1
ATOM 1308 C C . ALA A 1 164 ? 7.878 19.415 38.033 1.00 93.06 164 ALA A C 1
ATOM 1310 O O . ALA A 1 164 ? 7.801 18.888 39.141 1.00 93.06 164 ALA A O 1
ATOM 1311 N N . PHE A 1 165 ? 6.907 20.190 37.548 1.00 92.50 165 PHE A N 1
ATOM 1312 C CA . PHE A 1 165 ? 5.720 20.555 38.313 1.00 92.50 165 PHE A CA 1
ATOM 1313 C C . PHE A 1 165 ? 4.839 19.344 38.641 1.00 92.50 165 PHE A C 1
ATOM 1315 O O . PHE A 1 165 ? 4.565 19.097 39.813 1.00 92.50 165 PHE A O 1
ATOM 1322 N N . LEU A 1 166 ? 4.437 18.563 37.629 1.00 92.00 166 LEU A N 1
ATOM 1323 C CA . LEU A 1 166 ? 3.575 17.395 37.832 1.00 92.00 166 LEU A CA 1
ATOM 1324 C C . LEU A 1 166 ? 4.288 16.310 38.644 1.00 92.00 166 LEU A C 1
ATOM 1326 O O . LEU A 1 166 ? 3.712 15.784 39.589 1.00 92.00 166 LEU A O 1
ATOM 1330 N N . GLY A 1 167 ? 5.551 16.006 38.329 1.00 91.69 167 GLY A N 1
ATOM 1331 C CA . GLY A 1 167 ? 6.315 14.996 39.061 1.00 91.69 167 GLY A CA 1
ATOM 1332 C C . GLY A 1 167 ? 6.464 15.343 40.543 1.00 91.69 167 GLY A C 1
ATOM 1333 O O . GLY A 1 167 ? 6.223 14.501 41.403 1.00 91.69 167 GLY A O 1
ATOM 1334 N N . PHE A 1 168 ? 6.792 16.596 40.865 1.00 90.31 168 PHE A N 1
ATOM 1335 C CA . PHE A 1 168 ? 6.925 17.008 42.261 1.00 90.31 168 PHE A CA 1
ATOM 1336 C C . PHE A 1 168 ? 5.575 17.073 42.989 1.00 90.31 168 PHE A C 1
ATOM 1338 O O . PHE A 1 168 ? 5.505 16.711 44.159 1.00 90.31 168 PHE A O 1
ATOM 1345 N N . LEU A 1 169 ? 4.489 17.451 42.303 1.00 89.19 169 LEU A N 1
ATOM 1346 C CA . LEU A 1 169 ? 3.140 17.423 42.876 1.00 89.19 169 LEU A CA 1
ATOM 1347 C C . LEU A 1 169 ? 2.744 16.004 43.315 1.00 89.19 169 LEU A C 1
ATOM 1349 O O . LEU A 1 169 ? 2.298 15.825 44.442 1.00 89.19 169 LEU A O 1
ATOM 1353 N N . LEU A 1 170 ? 2.987 14.984 42.484 1.00 89.25 170 LEU A N 1
ATOM 1354 C CA . LEU A 1 170 ? 2.710 13.591 42.860 1.00 89.25 170 LEU A CA 1
ATOM 1355 C C . LEU A 1 170 ? 3.602 13.060 43.990 1.00 89.25 170 LEU A C 1
ATOM 1357 O O . LEU A 1 170 ? 3.153 12.214 44.763 1.00 89.25 170 LEU A O 1
ATOM 1361 N N . LEU A 1 171 ? 4.851 13.528 44.095 1.00 88.62 171 LEU A N 1
ATOM 1362 C CA . LEU A 1 171 ? 5.713 13.194 45.233 1.00 88.62 171 LEU A CA 1
ATOM 1363 C C . LEU A 1 171 ? 5.112 13.706 46.549 1.00 88.62 171 LEU A C 1
ATOM 1365 O O . LEU A 1 171 ? 5.140 12.997 47.550 1.00 88.62 171 LEU A O 1
ATOM 1369 N N . LEU A 1 172 ? 4.529 14.907 46.531 1.00 85.69 172 LEU A N 1
ATOM 1370 C CA . LEU A 1 172 ? 3.944 15.551 47.708 1.00 85.69 172 LEU A CA 1
ATOM 1371 C C . LEU A 1 172 ? 2.609 14.931 48.153 1.00 85.69 172 LEU A C 1
ATOM 1373 O O . LEU A 1 172 ? 2.326 14.931 49.347 1.00 85.69 172 LEU A O 1
ATOM 1377 N N . GLU A 1 173 ? 1.822 14.365 47.232 1.00 84.81 173 GLU A N 1
ATOM 1378 C CA . GLU A 1 173 ? 0.564 13.649 47.541 1.00 84.81 173 GLU A CA 1
ATOM 1379 C C . GLU A 1 173 ? 0.792 12.309 48.280 1.00 84.81 173 GLU A C 1
ATOM 1381 O O . GLU A 1 173 ? -0.149 11.666 48.741 1.00 84.81 173 GLU A O 1
ATOM 1386 N N . GLY A 1 174 ? 2.046 11.862 48.427 1.00 81.75 174 GLY A N 1
ATOM 1387 C CA . GLY A 1 174 ? 2.391 10.694 49.245 1.00 81.75 174 GLY A CA 1
ATOM 1388 C C . GLY A 1 174 ? 2.098 9.335 48.597 1.00 81.75 174 GLY A C 1
ATOM 1389 O O . GLY A 1 174 ? 2.031 8.323 49.302 1.00 81.75 174 GLY A O 1
ATOM 1390 N N . PHE A 1 175 ? 1.956 9.282 47.266 1.00 84.94 175 PHE A N 1
ATOM 1391 C CA . PHE A 1 175 ? 1.755 8.031 46.517 1.00 84.94 175 PHE A CA 1
ATOM 1392 C C . PHE A 1 175 ? 2.955 7.072 46.590 1.00 84.94 175 PHE A C 1
ATOM 1394 O O . PHE A 1 175 ? 2.787 5.857 46.490 1.00 84.94 175 PHE A O 1
ATOM 1401 N N . PHE A 1 176 ? 4.168 7.601 46.769 1.00 87.00 176 PHE A N 1
ATOM 1402 C CA . PHE A 1 176 ? 5.416 6.836 46.765 1.00 87.00 176 PHE A CA 1
ATOM 1403 C C . PHE A 1 176 ? 6.033 6.794 48.166 1.00 87.00 176 PHE A C 1
ATOM 1405 O O . PHE A 1 176 ? 6.100 7.812 48.851 1.00 87.00 176 PHE A O 1
ATOM 1412 N N . ARG A 1 177 ? 6.519 5.621 48.593 1.00 82.62 177 ARG A N 1
ATOM 1413 C CA . ARG A 1 177 ? 7.172 5.423 49.900 1.00 82.62 177 ARG A CA 1
ATOM 1414 C C . ARG A 1 177 ? 8.549 4.785 49.748 1.00 82.62 177 ARG A C 1
ATOM 1416 O O . ARG A 1 177 ? 8.771 3.998 48.827 1.00 82.62 177 ARG A O 1
ATOM 1423 N N . ASP A 1 178 ? 9.456 5.120 50.660 1.00 87.06 178 ASP A N 1
ATOM 1424 C CA . ASP A 1 178 ? 10.797 4.539 50.771 1.00 87.06 178 ASP A CA 1
ATOM 1425 C C . ASP A 1 178 ? 11.582 4.568 49.442 1.00 87.06 178 ASP A C 1
ATOM 1427 O O . ASP A 1 178 ? 11.793 5.625 48.845 1.00 87.06 178 ASP A O 1
ATOM 1431 N N . ILE A 1 179 ? 12.002 3.398 48.948 1.00 87.94 179 ILE A N 1
ATOM 1432 C CA . ILE A 1 179 ? 12.787 3.239 47.719 1.00 87.94 179 ILE A CA 1
ATOM 1433 C C . ILE A 1 179 ? 12.041 3.700 46.458 1.00 87.94 179 ILE A C 1
ATOM 1435 O O . ILE A 1 179 ? 12.670 4.115 45.483 1.00 87.94 179 ILE A O 1
ATOM 1439 N N . TRP A 1 180 ? 10.705 3.683 46.474 1.00 88.62 180 TRP A N 1
ATOM 1440 C CA . TRP A 1 180 ? 9.897 4.082 45.323 1.00 88.62 180 TRP A CA 1
ATOM 1441 C C . TRP A 1 180 ? 9.966 5.588 45.056 1.00 88.62 180 TRP A C 1
ATOM 1443 O O . TRP A 1 180 ? 9.849 5.993 43.904 1.00 88.62 180 TRP A O 1
ATOM 1453 N N . VAL A 1 181 ? 10.242 6.409 46.080 1.00 89.88 181 VAL A N 1
ATOM 1454 C CA . VAL A 1 181 ? 10.505 7.853 45.919 1.00 89.88 181 VAL A CA 1
ATOM 1455 C C . VAL A 1 181 ? 11.766 8.064 45.086 1.00 89.88 181 VAL A C 1
ATOM 1457 O O . VAL A 1 181 ? 11.760 8.821 44.118 1.00 89.88 181 VAL A O 1
ATOM 1460 N N . PHE A 1 182 ? 12.842 7.345 45.418 1.00 89.50 182 PHE A N 1
ATOM 1461 C CA . PHE A 1 182 ? 14.095 7.410 44.667 1.00 89.50 182 PHE A CA 1
ATOM 1462 C C . PHE A 1 182 ? 13.912 6.924 43.222 1.00 89.50 182 PHE A C 1
ATOM 1464 O O . PHE A 1 182 ? 14.355 7.591 42.287 1.00 89.50 182 PHE A O 1
ATOM 1471 N N . GLN A 1 183 ? 13.200 5.807 43.028 1.00 89.56 183 GLN A N 1
ATOM 1472 C CA . GLN A 1 183 ? 12.882 5.286 41.697 1.00 89.56 183 GLN A CA 1
ATOM 1473 C C . GLN A 1 183 ? 12.057 6.286 40.871 1.00 89.56 183 GLN A C 1
ATOM 1475 O O . GLN A 1 183 ? 12.319 6.469 39.685 1.00 89.56 183 GLN A O 1
ATOM 1480 N N . PHE A 1 184 ? 11.090 6.974 41.479 1.00 91.44 184 PHE A N 1
ATOM 1481 C CA . PHE A 1 184 ? 10.296 7.986 40.788 1.00 91.44 184 PHE A CA 1
ATOM 1482 C C . PHE A 1 184 ? 11.118 9.241 40.446 1.00 91.44 184 PHE A C 1
ATOM 1484 O O . PHE A 1 184 ? 11.019 9.750 39.329 1.00 91.44 184 PHE A O 1
ATOM 1491 N N . CYS A 1 185 ? 12.012 9.689 41.335 1.00 91.00 185 CYS A N 1
ATOM 1492 C CA . CYS A 1 185 ? 12.981 10.751 41.031 1.00 91.00 185 CYS A CA 1
ATOM 1493 C C . CYS A 1 185 ? 13.912 10.373 39.868 1.00 91.00 185 CYS A C 1
ATOM 1495 O O . CYS A 1 185 ? 14.233 11.225 39.040 1.00 91.00 185 CYS A O 1
ATOM 1497 N N . LEU A 1 186 ? 14.300 9.099 39.755 1.00 90.19 186 LEU A N 1
ATOM 1498 C CA . LEU A 1 186 ? 15.045 8.584 38.604 1.00 90.19 186 LEU A CA 1
ATOM 1499 C C . LEU A 1 186 ? 14.226 8.712 37.313 1.00 90.19 186 LEU A C 1
ATOM 1501 O O . LEU A 1 186 ? 14.758 9.166 36.299 1.00 90.19 186 LEU A O 1
ATOM 1505 N N . VAL A 1 187 ? 12.925 8.409 37.346 1.00 90.81 187 VAL A N 1
ATOM 1506 C CA . VAL A 1 187 ? 12.034 8.618 36.193 1.00 90.81 187 VAL A CA 1
ATOM 1507 C C . VAL A 1 187 ? 11.930 10.107 35.825 1.00 90.81 187 VAL A C 1
ATOM 1509 O O . VAL A 1 187 ? 12.073 10.439 34.645 1.00 90.81 187 VAL A O 1
ATOM 1512 N N . ILE A 1 188 ? 11.780 11.016 36.796 1.00 92.06 188 ILE A N 1
ATOM 1513 C CA . ILE A 1 188 ? 11.774 12.475 36.556 1.00 92.06 188 ILE A CA 1
ATOM 1514 C C . ILE A 1 188 ? 13.078 12.918 35.879 1.00 92.06 188 ILE A C 1
ATOM 1516 O O . ILE A 1 188 ? 13.046 13.582 34.836 1.00 92.06 188 ILE A O 1
ATOM 1520 N N . ALA A 1 189 ? 14.222 12.501 36.429 1.00 90.88 189 ALA A N 1
ATOM 1521 C CA . ALA A 1 189 ? 15.540 12.827 35.895 1.00 90.88 189 ALA A CA 1
ATOM 1522 C C . ALA A 1 189 ? 15.730 12.278 34.475 1.00 90.88 189 ALA A C 1
ATOM 1524 O O . ALA A 1 189 ? 16.231 12.991 33.608 1.00 90.88 189 ALA A O 1
ATOM 1525 N N . SER A 1 190 ? 15.266 11.051 34.206 1.00 88.69 190 SER A N 1
ATOM 1526 C CA . SER A 1 190 ? 15.320 10.435 32.874 1.00 88.69 190 SER A CA 1
ATOM 1527 C C . SER A 1 190 ? 14.551 11.238 31.824 1.00 88.69 190 SER A C 1
ATOM 1529 O O . SER A 1 190 ? 15.040 11.459 30.715 1.00 88.69 190 SER A O 1
ATOM 1531 N N . CYS A 1 191 ? 13.362 11.731 32.180 1.00 89.56 191 CYS A N 1
ATOM 1532 C CA . CYS A 1 191 ? 12.536 12.534 31.290 1.00 89.56 191 CYS A CA 1
ATOM 1533 C C . CYS A 1 191 ? 13.218 13.877 31.009 1.00 89.56 191 CYS A C 1
ATOM 1535 O O . CYS A 1 191 ? 13.403 14.254 29.853 1.00 89.56 191 CYS A O 1
ATOM 1537 N N . GLN A 1 192 ? 13.680 14.573 32.046 1.00 91.62 192 GLN A N 1
ATOM 1538 C CA . GLN A 1 192 ? 14.375 15.852 31.891 1.00 91.62 192 GLN A CA 1
ATOM 1539 C C . GLN A 1 192 ? 15.677 15.709 31.085 1.00 91.62 192 GLN A C 1
ATOM 1541 O O . GLN A 1 192 ? 15.921 16.495 30.169 1.00 91.62 192 GLN A O 1
ATOM 1546 N N . TYR A 1 193 ? 16.486 14.683 31.359 1.00 89.56 193 TYR A N 1
ATOM 1547 C CA . TYR A 1 193 ? 17.744 14.442 30.651 1.00 89.56 193 TYR A CA 1
ATOM 1548 C C . TYR A 1 193 ? 17.519 14.181 29.157 1.00 89.56 193 TYR A C 1
ATOM 1550 O O . TYR A 1 193 ? 18.229 14.753 28.327 1.00 89.56 193 TYR A O 1
ATOM 1558 N N . SER A 1 194 ? 16.482 13.407 28.810 1.00 86.81 194 SER A N 1
ATOM 1559 C CA . SER A 1 194 ? 16.158 13.086 27.415 1.00 86.81 194 SER A CA 1
ATOM 1560 C C . SER A 1 194 ? 15.918 14.319 26.538 1.00 86.81 194 SER A C 1
ATOM 1562 O O . SER A 1 194 ? 16.231 14.270 25.355 1.00 86.81 194 SER A O 1
ATOM 1564 N N . LEU A 1 195 ? 15.460 15.443 27.115 1.00 87.69 195 LEU A N 1
ATOM 1565 C CA . LEU A 1 195 ? 15.257 16.721 26.417 1.00 87.69 195 LEU A CA 1
ATOM 1566 C C . LEU A 1 195 ? 16.560 17.472 26.111 1.00 87.69 195 LEU A C 1
ATOM 1568 O O . LEU A 1 195 ? 16.568 18.367 25.262 1.00 87.69 195 LEU A O 1
ATOM 1572 N N . LEU A 1 196 ? 17.650 17.158 26.813 1.00 86.00 196 LEU A N 1
ATOM 1573 C CA . LEU A 1 196 ? 18.971 17.768 26.627 1.00 86.00 196 LEU A CA 1
ATOM 1574 C C . LEU A 1 196 ? 19.835 16.934 25.679 1.00 86.00 196 LEU A C 1
ATOM 1576 O O . LEU A 1 196 ? 20.484 17.496 24.791 1.00 86.00 196 LEU A O 1
ATOM 1580 N N . LYS A 1 197 ? 19.804 15.609 25.850 1.00 82.00 197 LYS A N 1
ATOM 1581 C CA . LYS A 1 197 ? 20.516 14.645 25.017 1.00 82.00 197 LYS A CA 1
ATOM 1582 C C . LYS A 1 197 ? 19.635 13.421 24.770 1.00 82.00 197 LYS A C 1
ATOM 1584 O O . LYS A 1 197 ? 19.155 12.805 25.719 1.00 82.00 197 LYS A O 1
ATOM 1589 N N . SER A 1 198 ? 19.448 13.061 23.502 1.00 72.75 198 SER A N 1
ATOM 1590 C CA . SER A 1 198 ? 18.733 11.849 23.109 1.00 72.75 198 SER A CA 1
ATOM 1591 C C . SER A 1 198 ? 19.368 10.626 23.753 1.00 72.75 198 SER A C 1
ATOM 1593 O O . SER A 1 198 ? 20.587 10.447 23.757 1.00 72.75 198 SER A O 1
ATOM 1595 N N . VAL A 1 199 ? 18.506 9.772 24.298 1.00 62.78 199 VAL A N 1
ATOM 1596 C CA . VAL A 1 199 ? 18.907 8.484 24.849 1.00 62.78 199 VAL A CA 1
ATOM 1597 C C . VAL A 1 199 ? 19.289 7.598 23.670 1.00 62.78 199 VAL A C 1
ATOM 1599 O O . VAL A 1 199 ? 18.427 7.163 22.917 1.00 62.78 199 VAL A O 1
ATOM 1602 N N . GLN A 1 200 ? 20.584 7.389 23.456 1.00 60.75 200 GLN A N 1
ATOM 1603 C CA . GLN A 1 200 ? 21.089 6.464 22.446 1.00 60.75 200 GLN A CA 1
ATOM 1604 C C . GLN A 1 200 ? 22.052 5.488 23.113 1.00 60.75 200 GLN A C 1
ATOM 1606 O O . GLN A 1 200 ? 22.980 5.951 23.772 1.00 60.75 200 GLN A O 1
ATOM 1611 N N . PRO A 1 201 ? 21.874 4.168 22.949 1.00 54.00 201 PRO A N 1
ATOM 1612 C CA . PRO A 1 201 ? 20.890 3.499 22.095 1.00 54.00 201 PRO A CA 1
ATOM 1613 C C . PRO A 1 201 ? 19.524 3.302 22.792 1.00 54.00 201 PRO A C 1
ATOM 1615 O O . PRO A 1 201 ? 19.461 2.703 23.861 1.00 54.00 201 PRO A O 1
ATOM 1618 N N . ASP A 1 202 ? 18.431 3.759 22.168 1.00 54.56 202 ASP A N 1
ATOM 1619 C CA . ASP A 1 202 ? 17.037 3.449 22.550 1.00 54.56 202 ASP A CA 1
ATOM 1620 C C . ASP A 1 202 ? 16.368 2.614 21.437 1.00 54.56 202 ASP A C 1
ATOM 1622 O O . ASP A 1 202 ? 16.659 2.797 20.251 1.00 54.56 202 ASP A O 1
ATOM 1626 N N . ALA A 1 203 ? 15.466 1.700 21.804 1.00 53.97 203 ALA A N 1
ATOM 1627 C CA . ALA A 1 203 ? 14.727 0.816 20.898 1.00 53.97 203 ALA A CA 1
ATOM 1628 C C . ALA A 1 203 ? 13.867 1.556 19.869 1.00 53.97 203 ALA A C 1
ATOM 1630 O O . ALA A 1 203 ? 13.570 1.009 18.805 1.00 53.97 203 ALA A O 1
ATOM 1631 N N . ALA A 1 204 ? 13.507 2.809 20.154 1.00 50.06 204 ALA A N 1
ATOM 1632 C CA . ALA A 1 204 ? 12.749 3.661 19.246 1.00 50.06 204 ALA A CA 1
ATOM 1633 C C . ALA A 1 204 ? 13.611 4.646 18.415 1.00 50.06 204 ALA A C 1
ATOM 1635 O O . ALA A 1 204 ? 13.040 5.359 17.579 1.00 50.06 204 ALA A O 1
ATOM 1636 N N . SER A 1 205 ? 14.947 4.702 18.598 1.00 46.72 205 SER A N 1
ATOM 1637 C CA . SER A 1 205 ? 15.859 5.599 17.848 1.00 46.72 205 SER A CA 1
ATOM 1638 C C . SER A 1 205 ? 16.865 4.837 16.984 1.00 46.72 205 SER A C 1
ATOM 1640 O O . SER A 1 205 ? 17.643 4.045 17.520 1.00 46.72 205 SER A O 1
ATOM 1642 N N . PRO A 1 206 ? 16.971 5.137 15.679 1.00 47.34 206 PRO A N 1
ATOM 1643 C CA . PRO A 1 206 ? 18.105 4.684 14.894 1.00 47.34 206 PRO A CA 1
ATOM 1644 C C . PRO A 1 206 ? 19.376 5.446 15.280 1.00 47.34 206 PRO A C 1
ATOM 1646 O O . PRO A 1 206 ? 19.386 6.664 15.417 1.00 47.34 206 PRO A O 1
ATOM 1649 N N . MET A 1 207 ? 20.483 4.715 15.407 1.00 41.09 207 MET A N 1
ATOM 1650 C CA . MET A 1 207 ? 21.818 5.292 15.628 1.00 41.09 207 MET A CA 1
ATOM 1651 C C . MET A 1 207 ? 22.352 6.066 14.404 1.00 41.09 207 MET A C 1
ATOM 1653 O O . MET A 1 207 ? 23.333 6.792 14.523 1.00 41.09 207 MET A O 1
ATOM 1657 N N . HIS A 1 208 ? 21.734 5.909 13.225 1.00 37.22 208 HIS A N 1
ATOM 1658 C CA . HIS A 1 208 ? 22.063 6.658 12.006 1.00 37.22 208 HIS A CA 1
ATOM 1659 C C . HIS A 1 208 ? 20.821 7.439 11.566 1.00 37.22 208 HIS A C 1
ATOM 1661 O O . HIS A 1 208 ? 19.806 6.842 11.219 1.00 37.22 208 HIS A O 1
ATOM 1667 N N . GLY A 1 209 ? 20.907 8.770 11.606 1.00 45.38 209 GLY A N 1
ATOM 1668 C CA . GLY A 1 209 ? 19.773 9.674 11.402 1.00 45.38 209 GLY A CA 1
ATOM 1669 C C . GLY A 1 209 ? 19.167 10.125 12.732 1.00 45.38 209 GLY A C 1
ATOM 1670 O O . GLY A 1 209 ? 18.541 9.348 13.445 1.00 45.38 209 GLY A O 1
ATOM 1671 N N . HIS A 1 210 ? 19.364 11.396 13.088 1.00 48.38 210 HIS A N 1
ATOM 1672 C CA . HIS A 1 210 ? 18.768 11.978 14.290 1.00 48.38 210 HIS A CA 1
ATOM 1673 C C . HIS A 1 210 ? 17.263 12.188 14.068 1.00 48.38 210 HIS A C 1
ATOM 1675 O O . HIS A 1 210 ? 16.859 13.162 13.431 1.00 48.38 210 HIS A O 1
ATOM 1681 N N . ASN A 1 211 ? 16.431 11.277 14.582 1.00 60.50 211 ASN A N 1
ATOM 1682 C CA . ASN A 1 211 ? 14.995 11.518 14.693 1.00 60.50 211 ASN A CA 1
ATOM 1683 C C . ASN A 1 211 ? 14.724 12.378 15.934 1.00 60.50 211 ASN A C 1
ATOM 1685 O O . ASN A 1 211 ? 14.670 11.872 17.054 1.00 60.50 211 ASN A O 1
ATOM 1689 N N . TRP A 1 212 ? 14.558 13.681 15.721 1.00 65.38 212 TRP A N 1
ATOM 1690 C CA . TRP A 1 212 ? 14.384 14.683 16.775 1.00 65.38 212 TRP A CA 1
ATOM 1691 C C . TRP A 1 212 ? 13.130 14.450 17.637 1.00 65.38 212 TRP A C 1
ATOM 1693 O O . TRP A 1 212 ? 13.107 14.840 18.800 1.00 65.38 212 TRP A O 1
ATOM 1703 N N . VAL A 1 213 ? 12.109 13.754 17.121 1.00 72.12 213 VAL A N 1
ATOM 1704 C CA . VAL A 1 213 ? 10.846 13.510 17.843 1.00 72.12 213 VAL A CA 1
ATOM 1705 C C . VAL A 1 213 ? 11.037 12.577 19.047 1.00 72.12 213 VAL A C 1
ATOM 1707 O O . VAL A 1 213 ? 10.314 12.686 20.041 1.00 72.12 213 VAL A O 1
ATOM 1710 N N . ILE A 1 214 ? 12.024 11.672 19.014 1.00 73.25 214 ILE A N 1
ATOM 1711 C CA . ILE A 1 214 ? 12.202 10.691 20.096 1.00 73.25 214 ILE A CA 1
ATOM 1712 C C . ILE A 1 214 ? 12.565 11.343 21.437 1.00 73.25 214 ILE A C 1
ATOM 1714 O O . ILE A 1 214 ? 12.128 10.877 22.488 1.00 73.25 214 ILE A O 1
ATOM 1718 N N . VAL A 1 215 ? 13.280 12.468 21.379 1.00 78.19 215 VAL A N 1
ATOM 1719 C CA . VAL A 1 215 ? 13.708 13.304 22.511 1.00 78.19 215 VAL A CA 1
ATOM 1720 C C . VAL A 1 215 ? 12.520 13.680 23.408 1.00 78.19 215 VAL A C 1
ATOM 1722 O O . VAL A 1 215 ? 12.660 13.774 24.624 1.00 78.19 215 VAL A O 1
ATOM 1725 N N . TYR A 1 216 ? 11.323 13.836 22.833 1.00 85.31 216 TYR A N 1
ATOM 1726 C CA . TYR A 1 216 ? 10.115 14.243 23.558 1.00 85.31 216 TYR A CA 1
ATOM 1727 C C . TYR A 1 216 ? 9.268 13.076 24.074 1.00 85.31 216 TYR A C 1
ATOM 1729 O O . TYR A 1 216 ? 8.307 13.305 24.806 1.00 85.31 216 TYR A O 1
ATOM 1737 N N . SER A 1 217 ? 9.599 11.827 23.734 1.00 83.69 217 SER A N 1
ATOM 1738 C CA . SER A 1 217 ? 8.726 10.686 24.035 1.00 83.69 217 SER A CA 1
ATOM 1739 C C . SER A 1 217 ? 8.606 10.415 25.534 1.00 83.69 217 SER A C 1
ATOM 1741 O O . SER A 1 217 ? 7.493 10.438 26.059 1.00 83.69 217 SER A O 1
ATOM 1743 N N . ARG A 1 218 ? 9.724 10.252 26.258 1.00 86.88 218 ARG A N 1
ATOM 1744 C CA . ARG A 1 218 ? 9.700 9.983 27.713 1.00 86.88 218 ARG A CA 1
ATOM 1745 C C . ARG A 1 218 ? 8.959 11.081 28.506 1.00 86.88 218 ARG A C 1
ATOM 1747 O O . ARG A 1 218 ? 8.053 10.730 29.264 1.00 86.88 218 ARG A O 1
ATOM 1754 N N . PRO A 1 219 ? 9.241 12.386 28.295 1.00 90.69 219 PRO A N 1
ATOM 1755 C CA . PRO A 1 219 ? 8.549 13.472 28.993 1.00 90.69 219 PRO A CA 1
ATOM 1756 C C . PRO A 1 219 ? 7.046 13.544 28.721 1.00 90.69 219 PRO A C 1
ATOM 1758 O O . PRO A 1 219 ? 6.276 13.744 29.655 1.00 90.69 219 PRO A O 1
ATOM 1761 N N . VAL A 1 220 ? 6.609 13.377 27.465 1.00 91.25 220 VAL A N 1
ATOM 1762 C CA . VAL A 1 220 ? 5.178 13.463 27.127 1.00 91.25 220 VAL A CA 1
ATOM 1763 C C . VAL A 1 220 ? 4.401 12.328 27.789 1.00 91.25 220 VAL A C 1
ATOM 1765 O O . VAL A 1 220 ? 3.391 12.593 28.440 1.00 91.25 220 VAL A O 1
ATOM 1768 N N . TYR A 1 221 ? 4.885 11.083 27.698 1.00 90.50 221 TYR A N 1
ATOM 1769 C CA . TYR A 1 221 ? 4.236 9.955 28.375 1.00 90.50 221 TYR A CA 1
ATOM 1770 C C . TYR A 1 221 ? 4.217 10.129 29.893 1.00 90.50 221 TYR A C 1
ATOM 1772 O O . TYR A 1 221 ? 3.210 9.813 30.526 1.00 90.50 221 TYR A O 1
ATOM 1780 N N . PHE A 1 222 ? 5.289 10.674 30.474 1.00 92.94 222 PHE A N 1
ATOM 1781 C CA . PHE A 1 222 ? 5.352 10.964 31.904 1.00 92.94 222 PHE A CA 1
ATOM 1782 C C . PHE A 1 222 ? 4.295 11.985 32.323 1.00 92.94 222 PHE A C 1
ATOM 1784 O O . PHE A 1 222 ? 3.533 11.725 33.252 1.00 92.94 222 PHE A O 1
ATOM 1791 N N . CYS A 1 223 ? 4.199 13.115 31.617 1.00 93.81 223 CYS A N 1
ATOM 1792 C CA . CYS A 1 223 ? 3.204 14.144 31.905 1.00 93.81 223 CYS A CA 1
ATOM 1793 C C . CYS A 1 223 ? 1.771 13.621 31.745 1.00 93.81 223 CYS A C 1
ATOM 1795 O O . CYS A 1 223 ? 0.933 13.918 32.593 1.00 93.81 223 CYS A O 1
ATOM 1797 N N . LEU A 1 224 ? 1.497 12.810 30.716 1.00 92.25 224 LEU A N 1
ATOM 1798 C CA . LEU A 1 224 ? 0.189 12.177 30.525 1.00 92.25 224 LEU A CA 1
ATOM 1799 C C . LEU A 1 224 ? -0.158 11.226 31.677 1.00 92.25 224 LEU A C 1
ATOM 1801 O O . LEU A 1 224 ? -1.252 11.320 32.227 1.00 92.25 224 LEU A O 1
ATOM 1805 N N . CYS A 1 225 ? 0.769 10.351 32.082 1.00 92.88 225 CYS A N 1
ATOM 1806 C CA . CYS A 1 225 ? 0.543 9.435 33.203 1.00 92.88 225 CYS A CA 1
ATOM 1807 C C . CYS A 1 225 ? 0.326 10.201 34.513 1.00 92.88 225 CYS A C 1
ATOM 1809 O O . CYS A 1 225 ? -0.631 9.920 35.225 1.00 92.88 225 CYS A O 1
ATOM 1811 N N . CYS A 1 226 ? 1.156 11.206 34.802 1.00 93.06 226 CYS A N 1
ATOM 1812 C CA . CYS A 1 226 ? 1.030 12.031 36.003 1.00 93.06 226 CYS A CA 1
ATOM 1813 C C . CYS A 1 226 ? -0.304 12.788 36.050 1.00 93.06 226 CYS A C 1
ATOM 1815 O O . CYS A 1 226 ? -0.980 12.783 37.076 1.00 93.06 226 CYS A O 1
ATOM 1817 N N . ALA A 1 227 ? -0.712 13.397 34.932 1.00 93.75 227 ALA A N 1
ATOM 1818 C CA . ALA A 1 227 ? -1.995 14.083 34.836 1.00 93.75 227 ALA A CA 1
ATOM 1819 C C . ALA A 1 227 ? -3.171 13.115 35.041 1.00 93.75 227 ALA A C 1
ATOM 1821 O O . ALA A 1 227 ? -4.095 13.435 35.783 1.00 93.75 227 ALA A O 1
ATOM 1822 N N . LEU A 1 228 ? -3.127 11.920 34.440 1.00 92.44 228 LEU A N 1
ATOM 1823 C CA . LEU A 1 228 ? -4.168 10.902 34.612 1.00 92.44 228 LEU A CA 1
ATOM 1824 C C . LEU A 1 228 ? -4.236 10.363 36.043 1.00 92.44 228 LEU A C 1
ATOM 1826 O O . LEU A 1 228 ? -5.335 10.201 36.559 1.00 92.44 228 LEU A O 1
ATOM 1830 N N . ILE A 1 229 ? -3.095 10.127 36.698 1.00 93.62 229 ILE A N 1
ATOM 1831 C CA . ILE A 1 229 ? -3.051 9.707 38.107 1.00 93.62 229 ILE A CA 1
ATOM 1832 C C . ILE A 1 229 ? -3.732 10.763 38.982 1.00 93.62 229 ILE A C 1
ATOM 1834 O O . ILE A 1 229 ? -4.606 10.420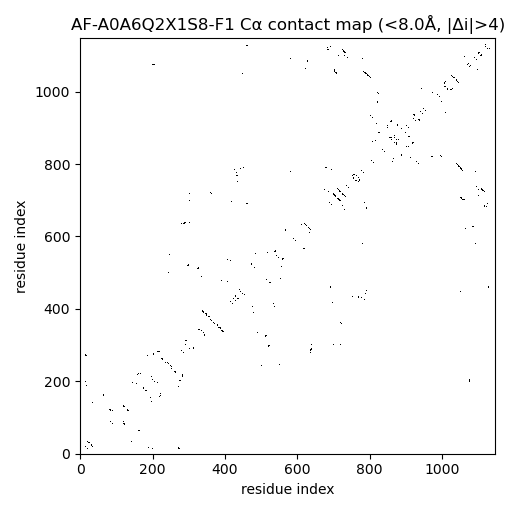 39.773 1.00 93.62 229 ILE A O 1
ATOM 1838 N N . TRP A 1 230 ? -3.389 12.041 38.795 1.00 91.31 230 TRP A N 1
ATOM 1839 C CA . TRP A 1 230 ? -3.989 13.138 39.557 1.00 91.31 230 TRP A CA 1
ATOM 1840 C C . TRP A 1 230 ? -5.495 13.281 39.287 1.00 91.31 230 TRP A C 1
ATOM 1842 O O . TRP A 1 230 ? -6.285 13.415 40.219 1.00 91.31 230 TRP A O 1
ATOM 1852 N N . VAL A 1 231 ? -5.919 13.176 38.022 1.00 91.06 231 VAL A N 1
ATOM 1853 C CA . VAL A 1 231 ? -7.340 13.229 37.643 1.00 91.06 231 VAL A CA 1
ATOM 1854 C C . VAL A 1 231 ? -8.119 12.045 38.213 1.00 91.06 231 VAL A C 1
ATOM 1856 O O . VAL A 1 231 ? -9.206 12.256 38.738 1.00 91.06 231 VAL A O 1
ATOM 1859 N N . PHE A 1 232 ? -7.602 10.816 38.133 1.00 91.06 232 PHE A N 1
ATOM 1860 C CA . PHE A 1 232 ? -8.275 9.631 38.675 1.00 91.06 232 PHE A CA 1
ATOM 1861 C C . PHE A 1 232 ? -8.351 9.647 40.197 1.00 91.06 232 PHE A C 1
ATOM 1863 O O . PHE A 1 232 ? -9.356 9.202 40.748 1.00 91.06 232 PHE A O 1
ATOM 1870 N N . ASP A 1 233 ? -7.341 10.197 40.866 1.00 90.81 233 ASP A N 1
ATOM 1871 C CA . ASP A 1 233 ? -7.370 10.392 42.309 1.00 90.81 233 ASP A CA 1
ATOM 1872 C C . ASP A 1 233 ? -8.440 11.413 42.721 1.00 90.81 233 ASP A C 1
ATOM 1874 O O . ASP A 1 233 ? -9.315 11.104 43.535 1.00 90.81 233 ASP A O 1
ATOM 1878 N N . LEU A 1 234 ? -8.457 12.583 42.074 1.00 89.19 234 LEU A N 1
ATOM 1879 C CA . LEU A 1 234 ? -9.462 13.618 42.316 1.00 89.19 234 LEU A CA 1
ATOM 1880 C C . LEU A 1 234 ? -10.878 13.103 42.013 1.00 89.19 234 LEU A C 1
ATOM 1882 O O . LEU A 1 234 ? -11.802 13.279 42.806 1.00 89.19 234 LEU A O 1
ATOM 1886 N N . ALA A 1 235 ? -11.043 12.426 40.877 1.00 86.12 235 ALA A N 1
ATOM 1887 C CA . ALA A 1 235 ? -12.294 11.825 40.436 1.00 86.12 235 ALA A CA 1
ATOM 1888 C C . ALA A 1 235 ? -12.786 10.745 41.413 1.00 86.12 235 ALA A C 1
ATOM 1890 O O . ALA A 1 235 ? -13.960 10.756 41.789 1.00 86.12 235 ALA A O 1
ATOM 1891 N N . GLY A 1 236 ? -11.893 9.862 41.872 1.00 85.38 236 GLY A N 1
ATOM 1892 C CA . GLY A 1 236 ? -12.199 8.798 42.828 1.00 85.38 236 GLY A CA 1
ATOM 1893 C C . GLY A 1 236 ? -12.678 9.322 44.184 1.00 85.38 236 GLY A C 1
ATOM 1894 O O . GLY A 1 236 ? -13.598 8.745 44.763 1.00 85.38 236 GLY A O 1
ATOM 1895 N N . HIS A 1 237 ? -12.123 10.443 44.656 1.00 85.38 237 HIS A N 1
ATOM 1896 C CA . HIS A 1 237 ? -12.506 11.067 45.929 1.00 85.38 237 HIS A CA 1
ATOM 1897 C C . HIS A 1 237 ? -13.684 12.045 45.818 1.00 85.38 237 HIS A C 1
ATOM 1899 O O . HIS A 1 237 ? -14.377 12.275 46.807 1.00 85.38 237 HIS A O 1
ATOM 1905 N N . SER A 1 238 ? -13.948 12.604 44.631 1.00 80.44 238 SER A N 1
ATOM 1906 C CA . SER A 1 238 ? -14.992 13.622 44.433 1.00 80.44 238 SER A CA 1
ATOM 1907 C C . SER A 1 238 ? -16.422 13.128 44.693 1.00 80.44 238 SER A C 1
ATOM 1909 O O . SER A 1 238 ? -17.323 13.952 44.836 1.00 80.44 238 SER A O 1
ATOM 1911 N N . GLY A 1 239 ? -16.657 11.807 44.739 1.00 67.00 239 GLY A N 1
ATOM 1912 C CA . GLY A 1 239 ? -17.952 11.183 45.063 1.00 67.00 239 GLY A CA 1
ATOM 1913 C C . GLY A 1 239 ? -19.111 11.508 44.106 1.00 67.00 239 GLY A C 1
ATOM 1914 O O . GLY A 1 239 ? -20.198 10.957 44.251 1.00 67.00 239 GLY A O 1
ATOM 1915 N N . HIS A 1 240 ? -18.887 12.380 43.120 1.00 69.00 240 HIS A N 1
ATOM 1916 C CA . HIS A 1 240 ? -19.899 12.966 42.240 1.00 69.00 240 HIS A CA 1
ATOM 1917 C C . HIS A 1 240 ? -20.103 12.195 40.929 1.00 69.00 240 HIS A C 1
ATOM 1919 O O . HIS A 1 240 ? -20.912 12.597 40.092 1.00 69.00 240 HIS A O 1
ATOM 1925 N N . LEU A 1 241 ? -19.360 11.105 40.726 1.00 66.81 241 LEU A N 1
ATOM 1926 C CA . LEU A 1 241 ? -19.446 10.289 39.521 1.00 66.81 241 LEU A CA 1
ATOM 1927 C C . LEU A 1 241 ? -20.541 9.243 39.678 1.00 66.81 241 LEU A C 1
ATOM 1929 O O . LEU A 1 241 ? -20.511 8.424 40.594 1.00 66.81 241 LEU A O 1
ATOM 1933 N N . HIS A 1 242 ? -21.502 9.270 38.761 1.00 68.38 242 HIS A N 1
ATOM 1934 C CA . HIS A 1 242 ? -22.537 8.252 38.683 1.00 68.38 242 HIS A CA 1
ATOM 1935 C C . HIS A 1 242 ? -21.944 6.984 38.046 1.00 68.38 242 HIS A C 1
ATOM 1937 O O . HIS A 1 242 ? -21.591 7.023 36.864 1.00 68.38 242 HIS A O 1
ATOM 1943 N N . PRO A 1 243 ? -21.807 5.869 38.791 1.00 69.62 243 PRO A N 1
ATOM 1944 C CA . PRO A 1 243 ? -21.331 4.618 38.216 1.00 69.62 243 PRO A CA 1
ATOM 1945 C C . PRO A 1 243 ? -22.366 4.101 37.219 1.00 69.62 243 PRO A C 1
ATOM 1947 O O . PRO A 1 243 ? -23.563 4.137 37.509 1.00 69.62 243 PRO A O 1
ATOM 1950 N N . PHE A 1 244 ? -21.918 3.595 36.068 1.00 69.25 244 PHE A N 1
ATOM 1951 C CA . PHE A 1 244 ? -22.805 2.950 35.099 1.00 69.25 244 PHE A CA 1
ATOM 1952 C C . PHE A 1 244 ? -22.506 1.462 34.978 1.00 69.25 244 PHE A C 1
ATOM 1954 O O . PHE A 1 244 ? -21.349 1.052 34.983 1.00 69.25 244 PHE A O 1
ATOM 1961 N N . SER A 1 245 ? -23.556 0.645 34.900 1.00 68.62 245 SER A N 1
ATOM 1962 C CA . SER A 1 245 ? -23.441 -0.802 34.709 1.00 68.62 245 SER A CA 1
ATOM 1963 C C . SER A 1 245 ? -23.774 -1.156 33.265 1.00 68.62 245 SER A C 1
ATOM 1965 O O . SER A 1 245 ? -24.845 -0.770 32.805 1.00 68.62 245 SER A O 1
ATOM 1967 N N . LEU A 1 246 ? -22.860 -1.852 32.586 1.00 72.56 246 LEU A N 1
ATOM 1968 C CA . LEU A 1 246 ? -23.019 -2.386 31.231 1.00 72.56 246 LEU A CA 1
ATOM 1969 C C . LEU A 1 246 ? -22.768 -3.899 31.284 1.00 72.56 246 LEU A C 1
ATOM 1971 O O . LEU A 1 246 ? -21.724 -4.318 31.793 1.00 72.56 246 LEU A O 1
ATOM 1975 N N . TYR A 1 247 ? -23.714 -4.716 30.813 1.00 75.12 247 TYR A N 1
ATOM 1976 C CA . TYR A 1 247 ? -23.658 -6.188 30.900 1.00 75.12 247 TYR A CA 1
ATOM 1977 C C . TYR A 1 247 ? -23.362 -6.714 32.322 1.00 75.12 247 TYR A C 1
ATOM 1979 O O . TYR A 1 247 ? -22.673 -7.716 32.508 1.00 75.12 247 TYR A O 1
ATOM 1987 N N . GLY A 1 248 ? -23.832 -6.006 33.355 1.00 68.69 248 GLY A N 1
ATOM 1988 C CA . GLY A 1 248 ? -23.594 -6.351 34.762 1.00 68.69 248 GLY A CA 1
ATOM 1989 C C . GLY A 1 248 ? -22.236 -5.911 35.335 1.00 68.69 248 GLY A C 1
ATOM 1990 O O . GLY A 1 248 ? -22.015 -6.071 36.534 1.00 68.69 248 GLY A O 1
ATOM 1991 N N . VAL A 1 249 ? -21.347 -5.297 34.542 1.00 71.94 249 VAL A N 1
ATOM 1992 C CA . VAL A 1 249 ? -20.061 -4.740 35.008 1.00 71.94 249 VAL A CA 1
ATOM 1993 C C . VAL A 1 249 ? -20.208 -3.248 35.296 1.00 71.94 249 VAL A C 1
ATOM 1995 O O . VAL A 1 249 ? -20.644 -2.487 34.437 1.00 71.94 249 VAL A O 1
ATOM 1998 N N . THR A 1 250 ? -19.848 -2.807 36.505 1.00 74.81 250 THR A N 1
ATOM 1999 C CA . THR A 1 250 ? -19.907 -1.389 36.901 1.00 74.81 250 THR A CA 1
ATOM 2000 C C . THR A 1 250 ? -18.629 -0.642 36.516 1.00 74.81 250 THR A C 1
ATOM 2002 O O . THR A 1 250 ? -17.568 -0.887 37.095 1.00 74.81 250 THR A O 1
ATOM 2005 N N . PHE A 1 251 ? -18.737 0.304 35.587 1.00 74.12 251 PHE A N 1
ATOM 2006 C CA . PHE A 1 251 ? -17.669 1.205 35.155 1.00 74.12 251 PHE A CA 1
ATOM 2007 C C . PHE A 1 251 ? -17.752 2.560 35.878 1.00 74.12 251 PHE A C 1
ATOM 2009 O O . PHE A 1 251 ? -18.814 2.965 36.352 1.00 74.12 251 PHE A O 1
ATOM 2016 N N . PHE A 1 252 ? -16.613 3.260 35.970 1.00 76.62 252 PHE A N 1
ATOM 2017 C CA . PHE A 1 252 ? -16.473 4.570 36.637 1.00 76.62 252 PHE A CA 1
ATOM 2018 C C . PHE A 1 252 ? -16.906 4.600 38.112 1.00 76.62 252 PHE A C 1
ATOM 2020 O O . PHE A 1 252 ? -17.257 5.649 38.649 1.00 76.62 252 PHE A O 1
ATOM 2027 N N . SER A 1 253 ? -16.845 3.457 38.798 1.00 82.19 253 SER A N 1
ATOM 2028 C CA . SER A 1 253 ? -16.933 3.435 40.257 1.00 82.19 253 SER A CA 1
ATOM 2029 C C . SER A 1 253 ? -15.671 4.050 40.874 1.00 82.19 253 SER A C 1
ATOM 2031 O O . SER A 1 253 ? -14.585 3.975 40.292 1.00 82.19 253 SER A O 1
ATOM 2033 N N . ALA A 1 254 ? -15.784 4.612 42.080 1.00 83.56 254 ALA A N 1
ATOM 2034 C CA . ALA A 1 254 ? -14.623 5.136 42.807 1.00 83.56 254 ALA A CA 1
ATOM 2035 C C . ALA A 1 254 ? -13.509 4.077 42.943 1.00 83.56 254 ALA A C 1
ATOM 2037 O O . ALA A 1 254 ? -12.342 4.365 42.703 1.00 83.56 254 ALA A O 1
ATOM 2038 N N . HIS A 1 255 ? -13.879 2.820 43.215 1.00 85.50 255 HIS A N 1
ATOM 2039 C CA . HIS A 1 255 ? -12.939 1.697 43.301 1.00 85.50 255 HIS A CA 1
ATOM 2040 C C . HIS A 1 255 ? -12.233 1.412 41.970 1.00 85.50 255 HIS A C 1
ATOM 2042 O O . HIS A 1 255 ? -11.034 1.151 41.958 1.00 85.50 255 HIS A O 1
ATOM 2048 N N . PHE A 1 256 ? -12.956 1.481 40.849 1.00 85.62 256 PHE A N 1
ATOM 2049 C CA . PHE A 1 256 ? -12.370 1.297 39.524 1.00 85.62 256 PHE A CA 1
ATOM 2050 C C . PHE A 1 256 ? -11.346 2.394 39.205 1.00 85.62 256 PHE A C 1
ATOM 2052 O O . PHE A 1 256 ? -10.255 2.089 38.732 1.00 85.62 256 PHE A O 1
ATOM 2059 N N . LEU A 1 257 ? -11.665 3.657 39.507 1.00 87.50 257 LEU A N 1
ATOM 2060 C CA . LEU A 1 257 ? -10.765 4.791 39.270 1.00 87.50 257 LEU A CA 1
ATOM 2061 C C . LEU A 1 257 ? -9.515 4.738 40.151 1.00 87.50 257 LEU A C 1
ATOM 2063 O O . LEU A 1 257 ? -8.415 4.963 39.654 1.00 87.50 257 LEU A O 1
ATOM 2067 N N . LEU A 1 258 ? -9.664 4.373 41.427 1.00 88.75 258 LEU A N 1
ATOM 2068 C CA . LEU A 1 258 ? -8.530 4.176 42.333 1.00 88.75 258 LEU A CA 1
ATOM 2069 C C . LEU A 1 258 ? -7.657 2.990 41.894 1.00 88.75 258 LEU A C 1
ATOM 2071 O O . LEU A 1 258 ? -6.435 3.099 41.887 1.00 88.75 258 LEU A O 1
ATOM 2075 N N . CYS A 1 259 ? -8.260 1.892 41.431 1.00 90.00 259 CYS A N 1
ATOM 2076 C CA . CYS A 1 259 ? -7.512 0.776 40.854 1.00 90.00 259 CYS A CA 1
ATOM 2077 C C . CYS A 1 259 ? -6.756 1.197 39.579 1.00 90.00 259 CYS A C 1
ATOM 2079 O O . CYS A 1 259 ? -5.578 0.876 39.424 1.00 90.00 259 CYS A O 1
ATOM 2081 N N . ALA A 1 260 ? -7.390 1.969 38.690 1.00 88.88 260 ALA A N 1
ATOM 2082 C CA . ALA A 1 260 ? -6.748 2.500 37.487 1.00 88.88 260 ALA A CA 1
ATOM 2083 C C . ALA A 1 260 ? -5.588 3.455 37.821 1.00 88.88 260 ALA A C 1
ATOM 2085 O O . ALA A 1 260 ? -4.538 3.389 37.180 1.00 88.88 260 ALA A O 1
ATOM 2086 N N . ARG A 1 261 ? -5.747 4.299 38.850 1.00 92.00 261 ARG A N 1
ATOM 2087 C CA . ARG A 1 261 ? -4.683 5.146 39.408 1.00 92.00 261 ARG A CA 1
ATOM 2088 C C . ARG A 1 261 ? -3.494 4.296 39.860 1.00 92.00 261 ARG A C 1
ATOM 2090 O O . ARG A 1 261 ? -2.371 4.573 39.452 1.00 92.00 261 ARG A O 1
ATOM 2097 N N . ASP A 1 262 ? -3.733 3.244 40.641 1.00 91.94 262 ASP A N 1
ATOM 2098 C CA . ASP A 1 262 ? -2.671 2.379 41.171 1.00 91.94 262 ASP A CA 1
ATOM 2099 C C . ASP A 1 262 ? -1.921 1.636 40.054 1.00 91.94 262 ASP A C 1
ATOM 2101 O O . ASP A 1 262 ? -0.691 1.562 40.065 1.00 91.94 262 ASP A O 1
ATOM 2105 N N . VAL A 1 263 ? -2.637 1.164 39.028 1.00 91.56 263 VAL A N 1
ATOM 2106 C CA . VAL A 1 263 ? -2.026 0.568 37.829 1.00 91.56 263 VAL A CA 1
ATOM 2107 C C . VAL A 1 263 ? -1.161 1.588 37.080 1.00 91.56 263 VAL A C 1
ATOM 2109 O O . VAL A 1 263 ? -0.050 1.253 36.666 1.00 91.56 263 VAL A O 1
ATOM 2112 N N . LEU A 1 264 ? -1.619 2.837 36.932 1.00 91.62 264 LEU A N 1
ATOM 2113 C CA . LEU A 1 264 ? -0.836 3.904 36.297 1.00 91.62 264 LEU A CA 1
ATOM 2114 C C . LEU A 1 264 ? 0.414 4.285 37.103 1.00 91.62 264 LEU A C 1
ATOM 2116 O O . LEU A 1 264 ? 1.448 4.577 36.503 1.00 91.62 264 LEU A O 1
ATOM 2120 N N . ILE A 1 265 ? 0.350 4.252 38.437 1.00 92.00 265 ILE A N 1
ATOM 2121 C CA . ILE A 1 265 ? 1.509 4.483 39.312 1.00 92.00 265 ILE A CA 1
ATOM 2122 C C . ILE A 1 265 ? 2.576 3.409 39.069 1.00 92.00 265 ILE A C 1
ATOM 2124 O O . ILE A 1 265 ? 3.742 3.737 38.835 1.00 92.00 265 ILE A O 1
ATOM 2128 N N . VAL A 1 266 ? 2.183 2.129 39.060 1.00 92.44 266 VAL A N 1
ATOM 2129 C CA . VAL A 1 266 ? 3.100 1.015 38.758 1.00 92.44 266 VAL A CA 1
ATOM 2130 C C . VAL A 1 266 ? 3.670 1.156 37.345 1.00 92.44 266 VAL A C 1
ATOM 2132 O O . VAL A 1 266 ? 4.877 1.025 37.148 1.00 92.44 266 VAL A O 1
ATOM 2135 N N . PHE A 1 267 ? 2.827 1.497 36.368 1.00 91.12 267 PHE A N 1
ATOM 2136 C CA . PHE A 1 267 ? 3.252 1.736 34.992 1.00 91.12 267 PHE A CA 1
ATOM 2137 C C . PHE A 1 267 ? 4.308 2.850 34.897 1.00 91.12 267 PHE A C 1
ATOM 2139 O O . PHE A 1 267 ? 5.338 2.646 34.255 1.00 91.12 267 PHE A O 1
ATOM 2146 N N . ALA A 1 268 ? 4.110 3.981 35.585 1.00 90.62 268 ALA A N 1
ATOM 2147 C CA . ALA A 1 268 ? 5.058 5.096 35.623 1.00 90.62 268 ALA A CA 1
ATOM 2148 C C . ALA A 1 268 ? 6.416 4.703 36.236 1.00 90.62 268 ALA A C 1
ATOM 2150 O O . ALA A 1 268 ? 7.466 5.070 35.707 1.00 90.62 268 ALA A O 1
ATOM 2151 N N . LEU A 1 269 ? 6.419 3.901 37.307 1.00 90.81 269 LEU A N 1
ATOM 2152 C CA . LEU A 1 269 ? 7.649 3.395 37.938 1.00 90.81 269 LEU A CA 1
ATOM 2153 C C . LEU A 1 269 ? 8.427 2.423 37.035 1.00 90.81 269 LEU A C 1
ATOM 2155 O O . LEU A 1 269 ? 9.657 2.349 37.115 1.00 90.81 269 LEU A O 1
ATOM 2159 N N . CYS A 1 270 ? 7.726 1.707 36.152 1.00 89.44 270 CYS A N 1
ATOM 2160 C CA . CYS A 1 270 ? 8.307 0.768 35.195 1.00 89.44 270 CYS A CA 1
ATOM 2161 C C . CYS A 1 270 ? 8.856 1.425 33.917 1.00 89.44 270 CYS A C 1
ATOM 2163 O O . CYS A 1 270 ? 9.380 0.706 33.065 1.00 89.44 270 CYS A O 1
ATOM 2165 N N . PHE A 1 271 ? 8.803 2.756 33.769 1.00 87.25 271 PHE A N 1
ATOM 2166 C CA . PHE A 1 271 ? 9.325 3.465 32.589 1.00 87.25 271 PHE A CA 1
ATOM 2167 C C . PHE A 1 271 ? 10.738 3.022 32.166 1.00 87.25 271 PHE A C 1
ATOM 2169 O O . PHE A 1 271 ? 10.919 2.738 30.980 1.00 87.25 271 PHE A O 1
ATOM 2176 N N . PRO A 1 272 ? 11.723 2.859 33.075 1.00 83.00 272 PRO A N 1
ATOM 2177 C CA . PRO A 1 272 ? 13.062 2.406 32.692 1.00 83.00 272 PRO A CA 1
ATOM 2178 C C . PRO A 1 272 ? 13.067 1.039 31.989 1.00 83.00 272 PRO A C 1
ATOM 2180 O O . PRO A 1 272 ? 13.842 0.821 31.063 1.00 83.00 272 PRO A O 1
ATOM 2183 N N . VAL A 1 273 ? 12.167 0.131 32.380 1.00 82.25 273 VAL A N 1
ATOM 2184 C CA . VAL A 1 273 ? 12.021 -1.203 31.773 1.00 82.25 273 VAL A CA 1
ATOM 2185 C C . VAL A 1 273 ? 11.219 -1.132 30.469 1.00 82.25 273 VAL A C 1
ATOM 2187 O O . VAL A 1 273 ? 11.572 -1.771 29.481 1.00 82.25 273 VAL A O 1
ATOM 2190 N N . ILE A 1 274 ? 10.161 -0.320 30.432 1.00 81.50 274 ILE A N 1
ATOM 2191 C CA . ILE A 1 274 ? 9.288 -0.153 29.260 1.00 81.50 274 ILE A CA 1
ATOM 2192 C C . ILE A 1 274 ? 10.064 0.429 28.070 1.00 81.50 274 ILE A C 1
ATOM 2194 O O . ILE A 1 274 ? 9.955 -0.087 26.955 1.00 81.50 274 ILE A O 1
ATOM 2198 N N . PHE A 1 275 ? 10.879 1.464 28.302 1.00 77.81 275 PHE A N 1
ATOM 2199 C CA . PHE A 1 275 ? 11.734 2.050 27.265 1.00 77.81 275 PHE A CA 1
ATOM 2200 C C . PHE A 1 275 ? 12.930 1.156 26.919 1.00 77.81 275 PHE A C 1
ATOM 2202 O O . PHE A 1 275 ? 13.368 1.155 25.774 1.00 77.81 275 PHE A O 1
ATOM 2209 N N . LEU A 1 276 ? 13.430 0.334 27.851 1.00 75.62 276 LEU A N 1
ATOM 2210 C CA . LEU A 1 276 ? 14.468 -0.662 27.557 1.00 75.62 276 LEU A CA 1
ATOM 2211 C C . LEU A 1 276 ? 14.024 -1.667 26.489 1.00 75.62 276 LEU A C 1
ATOM 2213 O O . LEU A 1 276 ? 14.792 -1.965 25.579 1.00 75.62 276 LEU A O 1
ATOM 2217 N N . PHE A 1 277 ? 12.793 -2.168 26.584 1.00 72.69 277 PHE A N 1
ATOM 2218 C CA . PHE A 1 277 ? 12.238 -3.099 25.596 1.00 72.69 277 PHE A CA 1
ATOM 2219 C C . PHE A 1 277 ? 11.569 -2.402 24.404 1.00 72.69 277 PHE A C 1
ATOM 2221 O O . PHE A 1 277 ? 11.108 -3.080 23.488 1.00 72.69 277 PHE A O 1
ATOM 2228 N N . GLY A 1 278 ? 11.507 -1.066 24.395 1.00 71.75 278 GLY A N 1
ATOM 2229 C CA . GLY A 1 278 ? 10.855 -0.305 23.331 1.00 71.75 278 GLY A CA 1
ATOM 2230 C C . GLY A 1 278 ? 9.363 -0.585 23.209 1.00 71.75 278 GLY A C 1
ATOM 2231 O O . GLY A 1 278 ? 8.847 -0.627 22.100 1.00 71.75 278 GLY A O 1
ATOM 2232 N N . LEU A 1 279 ? 8.659 -0.816 24.320 1.00 76.38 279 LEU A N 1
ATOM 2233 C CA . LEU A 1 279 ? 7.228 -1.156 24.295 1.00 76.38 279 LEU A CA 1
ATOM 2234 C C . LEU A 1 279 ? 6.326 0.048 23.976 1.00 76.38 279 LEU A C 1
ATOM 2236 O O . LEU A 1 279 ? 5.159 -0.137 23.634 1.00 76.38 279 LEU A O 1
ATOM 2240 N N . LEU A 1 280 ? 6.858 1.272 24.064 1.00 77.62 280 LEU A N 1
ATOM 2241 C CA . LEU A 1 280 ? 6.147 2.501 23.716 1.00 77.62 280 LEU A CA 1
ATOM 2242 C C . LEU A 1 280 ? 6.626 3.068 22.371 1.00 77.62 280 LEU A C 1
ATOM 2244 O O . LEU A 1 280 ? 7.835 3.164 22.144 1.00 77.62 280 LEU A O 1
ATOM 2248 N N . PRO A 1 281 ? 5.698 3.483 21.487 1.00 77.44 281 PRO A N 1
ATOM 2249 C CA . PRO A 1 281 ? 6.050 4.136 20.231 1.00 77.44 281 PRO A CA 1
ATOM 2250 C C . PRO A 1 281 ? 6.539 5.575 20.452 1.00 77.44 281 PRO A C 1
ATOM 2252 O O . PRO A 1 281 ? 6.429 6.144 21.538 1.00 77.44 281 PRO A O 1
ATOM 2255 N N . GLN A 1 282 ? 7.014 6.213 19.382 1.00 78.88 282 GLN A N 1
ATOM 2256 C CA . GLN A 1 282 ? 7.204 7.668 19.354 1.00 78.88 282 GLN A CA 1
ATOM 2257 C C . GLN A 1 282 ? 5.857 8.394 19.518 1.00 78.88 282 GLN A C 1
ATOM 2259 O O . GLN A 1 282 ? 4.819 7.882 19.094 1.00 78.88 282 GLN A O 1
ATOM 2264 N N . VAL A 1 283 ? 5.874 9.609 20.080 1.00 81.62 283 VAL A N 1
ATOM 2265 C CA . VAL A 1 283 ? 4.650 10.377 20.403 1.00 81.62 283 VAL A CA 1
ATOM 2266 C C . VAL A 1 283 ? 3.742 10.587 19.192 1.00 81.62 283 VAL A C 1
ATOM 2268 O O . VAL A 1 283 ? 2.539 10.374 19.297 1.00 81.62 283 VAL A O 1
ATOM 2271 N N . ASN A 1 284 ? 4.296 10.958 18.035 1.00 80.44 284 ASN A N 1
ATOM 2272 C CA . ASN A 1 284 ? 3.494 11.206 16.830 1.00 80.44 284 ASN A CA 1
ATOM 2273 C C . ASN A 1 284 ? 2.745 9.946 16.377 1.00 80.44 284 ASN A C 1
ATOM 2275 O O . ASN A 1 284 ? 1.584 10.015 15.984 1.00 80.44 284 ASN A O 1
ATOM 2279 N N . THR A 1 285 ? 3.389 8.788 16.491 1.00 80.69 285 THR A N 1
ATOM 2280 C CA . THR A 1 285 ? 2.825 7.488 16.109 1.00 80.69 285 THR A CA 1
ATOM 2281 C C . THR A 1 285 ? 1.799 7.008 17.107 1.00 80.69 285 THR A C 1
ATOM 2283 O O . THR A 1 285 ? 0.769 6.476 16.705 1.00 80.69 285 THR A O 1
ATOM 2286 N N . PHE A 1 286 ? 2.046 7.233 18.398 1.00 84.62 286 PHE A N 1
ATOM 2287 C CA . PHE A 1 286 ? 1.044 6.997 19.426 1.00 84.62 286 PHE A CA 1
ATOM 2288 C C . PHE A 1 286 ? -0.199 7.839 19.182 1.00 84.62 286 PHE A C 1
ATOM 2290 O O . PHE A 1 286 ? -1.299 7.301 19.164 1.00 84.62 286 PHE A O 1
ATOM 2297 N N . LEU A 1 287 ? -0.017 9.143 18.957 1.00 85.88 287 LEU A N 1
ATOM 2298 C CA . LEU A 1 287 ? -1.105 10.079 18.712 1.00 85.88 287 LEU A CA 1
ATOM 2299 C C . LEU A 1 287 ? -1.888 9.676 17.463 1.00 85.88 287 LEU A C 1
ATOM 2301 O O . LEU A 1 287 ? -3.107 9.565 17.521 1.00 85.88 287 LEU A O 1
ATOM 2305 N N . MET A 1 288 ? -1.198 9.387 16.359 1.00 86.81 288 MET A N 1
ATOM 2306 C CA . MET A 1 288 ? -1.829 8.911 15.132 1.00 86.81 288 MET A CA 1
ATOM 2307 C C . MET A 1 288 ? -2.611 7.615 15.370 1.00 86.81 288 MET A C 1
ATOM 2309 O O . MET A 1 288 ? -3.791 7.563 15.047 1.00 86.81 288 MET A O 1
ATOM 2313 N N . CYS A 1 289 ? -1.994 6.607 15.994 1.00 88.44 289 CYS A N 1
ATOM 2314 C CA . CYS A 1 289 ? -2.641 5.331 16.296 1.00 88.44 289 CYS A CA 1
ATOM 2315 C C . CYS A 1 289 ? -3.850 5.506 17.226 1.00 88.44 289 CYS A C 1
ATOM 2317 O O . CYS A 1 289 ? -4.878 4.876 17.010 1.00 88.44 289 CYS A O 1
ATOM 2319 N N . LEU A 1 290 ? -3.750 6.348 18.255 1.00 89.50 290 LEU A N 1
ATOM 2320 C CA . LEU A 1 290 ? -4.835 6.605 19.197 1.00 89.50 290 LEU A CA 1
ATOM 2321 C C . LEU A 1 290 ? -6.016 7.281 18.495 1.00 89.50 290 LEU A C 1
ATOM 2323 O O . LEU A 1 290 ? -7.139 6.801 18.609 1.00 89.50 290 LEU A O 1
ATOM 2327 N N . LEU A 1 291 ? -5.759 8.359 17.749 1.00 91.00 291 LEU A N 1
ATOM 2328 C CA . LEU A 1 291 ? -6.792 9.089 17.010 1.00 91.00 291 LEU A CA 1
ATOM 2329 C C . LEU A 1 291 ? -7.450 8.203 15.945 1.00 91.00 291 LEU A C 1
ATOM 2331 O O . LEU A 1 291 ? -8.670 8.214 15.816 1.00 91.00 291 LEU A O 1
ATOM 2335 N N . GLU A 1 292 ? -6.660 7.390 15.241 1.00 90.62 292 GLU A N 1
ATOM 2336 C CA . GLU A 1 292 ? -7.147 6.415 14.264 1.00 90.62 292 GLU A CA 1
ATOM 2337 C C . GLU A 1 292 ? -8.046 5.352 14.915 1.00 90.62 292 GLU A C 1
ATOM 2339 O O . GLU A 1 292 ? -9.149 5.107 14.434 1.00 90.62 292 GLU A O 1
ATOM 2344 N N . GLN A 1 293 ? -7.632 4.756 16.042 1.00 90.94 293 GLN A N 1
ATOM 2345 C CA . GLN A 1 293 ? -8.453 3.769 16.758 1.00 90.94 293 GLN A CA 1
ATOM 2346 C C . GLN A 1 293 ? -9.747 4.389 17.307 1.00 90.94 293 GLN A C 1
ATOM 2348 O O . GLN A 1 293 ? -10.792 3.740 17.276 1.00 90.94 293 GLN A O 1
ATOM 2353 N N . VAL A 1 294 ? -9.698 5.635 17.787 1.00 91.94 294 VAL A N 1
ATOM 2354 C CA . VAL A 1 294 ? -10.884 6.369 18.248 1.00 91.94 294 VAL A CA 1
ATOM 2355 C C . VAL A 1 294 ? -11.847 6.622 17.084 1.00 91.94 294 VAL A C 1
ATOM 2357 O O . VAL A 1 294 ? -13.029 6.306 17.209 1.00 91.94 294 VAL A O 1
ATOM 2360 N N . ASP A 1 295 ? -11.366 7.121 15.941 1.00 92.06 295 ASP A N 1
ATOM 2361 C CA . ASP A 1 295 ? -12.215 7.370 14.767 1.00 92.06 295 ASP A CA 1
ATOM 2362 C C . ASP A 1 295 ? -12.830 6.063 14.232 1.00 92.06 295 ASP A C 1
ATOM 2364 O O . ASP A 1 295 ? -14.041 5.987 14.020 1.00 92.06 295 ASP A O 1
ATOM 2368 N N . MET A 1 296 ? -12.040 4.989 14.109 1.00 90.19 296 MET A N 1
ATOM 2369 C CA . MET A 1 296 ? -12.511 3.672 13.653 1.00 90.19 296 MET A CA 1
ATOM 2370 C C . MET A 1 296 ? -13.570 3.054 14.577 1.00 90.19 296 MET A C 1
ATOM 2372 O O . MET A 1 296 ? -14.639 2.661 14.109 1.00 90.19 296 MET A O 1
ATOM 2376 N N . HIS A 1 297 ? -13.303 2.955 15.886 1.00 91.00 297 HIS A N 1
ATOM 2377 C CA . HIS A 1 297 ? -14.171 2.199 16.804 1.00 91.00 297 HIS A CA 1
ATOM 2378 C C . HIS A 1 297 ? -15.378 2.985 17.310 1.00 91.00 297 HIS A C 1
ATOM 2380 O O . HIS A 1 297 ? -16.394 2.356 17.617 1.00 91.00 297 HIS A O 1
ATOM 2386 N N . ILE A 1 298 ? -15.285 4.319 17.397 1.00 92.06 298 ILE A N 1
ATOM 2387 C CA . ILE A 1 298 ? -16.386 5.175 17.870 1.00 92.06 298 ILE A CA 1
ATOM 2388 C C . ILE A 1 298 ? -17.247 5.668 16.707 1.00 92.06 298 ILE A C 1
ATOM 2390 O O . ILE A 1 298 ? -18.467 5.586 16.790 1.00 92.06 298 ILE A O 1
ATOM 2394 N N . PHE A 1 299 ? -16.634 6.151 15.622 1.00 92.25 299 PHE A N 1
ATOM 2395 C CA . PHE A 1 299 ? -17.346 6.811 14.519 1.00 92.25 299 PHE A CA 1
ATOM 2396 C C . PHE A 1 299 ? -17.429 5.968 13.237 1.00 92.25 299 PHE A C 1
ATOM 2398 O O . PHE A 1 299 ? -18.034 6.406 12.258 1.00 92.25 299 PHE A O 1
ATOM 2405 N N . GLY A 1 300 ? -16.829 4.772 13.209 1.00 87.44 300 GLY A N 1
ATOM 2406 C CA . GLY A 1 300 ? -16.775 3.926 12.010 1.00 87.44 300 GLY A CA 1
ATOM 2407 C C . GLY A 1 300 ? -15.811 4.457 10.946 1.00 87.44 300 GLY A C 1
ATOM 2408 O O . GLY A 1 300 ? -16.058 4.288 9.754 1.00 87.44 300 GLY A O 1
ATOM 2409 N N . GLY A 1 301 ? -14.764 5.170 11.372 1.00 86.06 301 GLY A N 1
ATOM 2410 C CA . GLY A 1 301 ? -13.754 5.778 10.514 1.00 86.06 301 GLY A CA 1
ATOM 2411 C C . GLY A 1 301 ? -12.838 4.822 9.763 1.00 86.06 301 GLY A C 1
ATOM 2412 O O . GLY A 1 301 ? -12.894 3.604 9.918 1.00 86.06 301 GLY A O 1
ATOM 2413 N N . THR A 1 302 ? -12.005 5.407 8.906 1.00 86.88 302 THR A N 1
ATOM 2414 C CA . THR A 1 302 ? -11.028 4.721 8.052 1.00 86.88 302 THR A CA 1
ATOM 2415 C C . THR A 1 302 ? -9.606 5.002 8.542 1.00 86.88 302 THR A C 1
ATOM 2417 O O . THR A 1 302 ? -9.399 5.809 9.448 1.00 86.88 302 THR A O 1
ATOM 2420 N N . ALA A 1 303 ? -8.615 4.292 7.996 1.00 85.81 303 ALA A N 1
ATOM 2421 C CA . ALA A 1 303 ? -7.213 4.524 8.342 1.00 85.81 303 ALA A CA 1
ATOM 2422 C C . ALA A 1 303 ? -6.743 5.904 7.885 1.00 85.81 303 ALA A C 1
ATOM 2424 O O . ALA A 1 303 ? -7.236 6.447 6.898 1.00 85.81 303 ALA A O 1
ATOM 2425 N N . THR A 1 304 ? -5.766 6.453 8.600 1.00 84.25 304 THR A N 1
ATOM 2426 C CA . THR A 1 304 ? -5.255 7.803 8.351 1.00 84.25 304 THR A CA 1
ATOM 2427 C C . THR A 1 304 ? -3.854 7.747 7.753 1.00 84.25 304 THR A C 1
ATOM 2429 O O . THR A 1 304 ? -3.095 6.808 7.986 1.00 84.25 304 THR A O 1
ATOM 2432 N N . THR A 1 305 ? -3.494 8.749 6.952 1.00 81.31 305 THR A N 1
ATOM 2433 C CA . THR A 1 305 ? -2.207 8.781 6.233 1.00 81.31 305 THR A CA 1
ATOM 2434 C C . THR A 1 305 ? -1.113 9.562 6.962 1.00 81.31 305 THR A C 1
ATOM 2436 O O . THR A 1 305 ? 0.073 9.341 6.709 1.00 81.31 305 THR A O 1
ATOM 2439 N N . SER A 1 306 ? -1.487 10.468 7.867 1.00 81.94 306 SER A N 1
ATOM 2440 C CA . SER A 1 306 ? -0.571 11.329 8.623 1.00 81.94 306 SER A CA 1
ATOM 2441 C C . SER A 1 306 ? -1.185 11.757 9.968 1.00 81.94 306 SER A C 1
ATOM 2443 O O . SER A 1 306 ? -2.408 11.698 10.125 1.00 81.94 306 SER A O 1
ATOM 2445 N N . PRO A 1 307 ? -0.388 12.232 10.946 1.00 82.31 307 PRO A N 1
ATOM 2446 C CA . PRO A 1 307 ? -0.920 12.712 12.226 1.00 82.31 307 PRO A CA 1
ATOM 2447 C C . PRO A 1 307 ? -1.809 13.961 12.087 1.00 82.31 307 PRO A C 1
ATOM 2449 O O . PRO A 1 307 ? -2.759 14.128 12.844 1.00 82.31 307 PRO A O 1
ATOM 2452 N N . LEU A 1 308 ? -1.549 14.840 11.113 1.00 85.50 308 LEU A N 1
ATOM 2453 C CA . LEU A 1 308 ? -2.439 15.978 10.834 1.00 85.50 308 LEU A CA 1
ATOM 2454 C C . LEU A 1 308 ? -3.761 15.507 10.217 1.00 85.50 308 LEU A C 1
ATOM 2456 O O . LEU A 1 308 ? -4.830 15.994 10.581 1.00 85.50 308 LEU A O 1
ATOM 2460 N N . SER A 1 309 ? -3.685 14.521 9.322 1.00 85.50 309 SER A N 1
ATOM 2461 C CA . SER A 1 309 ? -4.850 13.880 8.716 1.00 85.50 309 SER A CA 1
ATOM 2462 C C . SER A 1 309 ? -5.716 13.159 9.759 1.00 85.50 309 SER A C 1
ATOM 2464 O O . SER A 1 309 ? -6.942 13.244 9.687 1.00 85.50 309 SER A O 1
ATOM 2466 N N . SER A 1 310 ? -5.118 12.529 10.778 1.00 88.88 310 SER A N 1
ATOM 2467 C CA . SER A 1 310 ? -5.876 11.870 11.849 1.00 88.88 310 SER A CA 1
ATOM 2468 C C . SER A 1 310 ? -6.606 12.858 12.760 1.00 88.88 310 SER A C 1
ATOM 2470 O O . SER A 1 310 ? -7.770 12.631 13.096 1.00 88.88 310 SER A O 1
ATOM 2472 N N . VAL A 1 311 ? -5.983 13.998 13.087 1.00 90.50 311 VAL A N 1
ATOM 2473 C CA . VAL A 1 311 ? -6.651 15.104 13.795 1.00 90.50 311 VAL A CA 1
ATOM 2474 C C . VAL A 1 311 ? -7.810 15.653 12.962 1.00 90.50 311 VAL A C 1
ATOM 2476 O O . VAL A 1 311 ? -8.918 15.807 13.477 1.00 90.50 311 VAL A O 1
ATOM 2479 N N . TYR A 1 312 ? -7.585 15.906 11.670 1.00 89.69 312 TYR A N 1
ATOM 2480 C CA . TYR A 1 312 ? -8.622 16.384 10.756 1.00 89.69 312 TYR A CA 1
ATOM 2481 C C . TYR A 1 312 ? -9.804 15.405 10.649 1.00 89.69 312 TYR A C 1
ATOM 2483 O O . TYR A 1 312 ? -10.954 15.828 10.802 1.00 89.69 312 TYR A O 1
ATOM 2491 N N . SER A 1 313 ? -9.541 14.106 10.450 1.00 89.38 313 SER A N 1
ATOM 2492 C CA . SER A 1 313 ? -10.595 13.087 10.336 1.00 89.38 313 SER A CA 1
ATOM 2493 C C . SER A 1 313 ? -11.450 13.019 11.598 1.00 89.38 313 SER A C 1
ATOM 2495 O O . SER A 1 313 ? -12.678 13.049 11.499 1.00 89.38 313 SER A O 1
ATOM 2497 N N . LEU A 1 314 ? -10.822 13.018 12.781 1.00 91.81 314 LEU A N 1
ATOM 2498 C CA . LEU A 1 314 ? -11.547 12.975 14.049 1.00 91.81 314 LEU A CA 1
ATOM 2499 C C . LEU A 1 314 ? -12.385 14.241 14.275 1.00 91.81 314 LEU A C 1
ATOM 2501 O O . LEU A 1 314 ? -13.555 14.137 14.638 1.00 91.81 314 LEU A O 1
ATOM 2505 N N . LEU A 1 315 ? -11.825 15.434 14.041 1.00 92.12 315 LEU A N 1
ATOM 2506 C CA . LEU A 1 315 ? -12.557 16.698 14.205 1.00 92.12 315 LEU A CA 1
ATOM 2507 C C . LEU A 1 315 ? -13.783 16.762 13.291 1.00 92.12 315 LEU A C 1
ATOM 2509 O O . LEU A 1 315 ? -14.855 17.187 13.721 1.00 92.12 315 LEU A O 1
ATOM 2513 N N . ARG A 1 316 ? -13.649 16.286 12.051 1.00 91.19 316 ARG A N 1
ATOM 2514 C CA . ARG A 1 316 ? -14.757 16.162 11.104 1.00 91.19 316 ARG A CA 1
ATOM 2515 C C . ARG A 1 316 ? -15.836 15.200 11.615 1.00 91.19 316 ARG A C 1
ATOM 2517 O O . ARG A 1 316 ? -17.013 15.564 11.597 1.00 91.19 316 ARG A O 1
ATOM 2524 N N . SER A 1 317 ? -15.457 14.003 12.074 1.00 92.88 317 SER A N 1
ATOM 2525 C CA . SER A 1 317 ? -16.398 13.025 12.644 1.00 92.88 317 SER A CA 1
ATOM 2526 C C . SER A 1 317 ? -17.138 13.605 13.856 1.00 92.88 317 SER A C 1
ATOM 2528 O O . SER A 1 317 ? -18.364 13.515 13.934 1.00 92.88 317 SER A O 1
ATOM 2530 N N . MET A 1 318 ? -16.423 14.290 14.757 1.00 93.12 318 MET A N 1
ATOM 2531 C CA . MET A 1 318 ? -17.017 14.953 15.923 1.00 93.12 318 MET A CA 1
ATOM 2532 C C . MET A 1 318 ? -17.984 16.075 15.537 1.00 93.12 318 MET A C 1
ATOM 2534 O O . MET A 1 318 ? -19.060 16.174 16.122 1.00 93.12 318 MET A O 1
ATOM 2538 N N . PHE A 1 319 ? -17.638 16.900 14.546 1.00 93.19 319 PHE A N 1
ATOM 2539 C CA . PHE A 1 319 ? -18.511 17.973 14.070 1.00 93.19 319 PHE A CA 1
ATOM 2540 C C . PHE A 1 319 ? -19.834 17.425 13.516 1.00 93.19 319 PHE A C 1
ATOM 2542 O O . PHE A 1 319 ? -20.907 17.909 13.879 1.00 93.19 319 PHE A O 1
ATOM 2549 N N . MET A 1 320 ? -19.777 16.372 12.695 1.00 92.38 320 MET A N 1
ATOM 2550 C CA . MET A 1 320 ? -20.988 15.745 12.155 1.00 92.38 320 MET A CA 1
ATOM 2551 C C . MET A 1 320 ? -21.817 15.057 13.244 1.00 92.38 320 MET A C 1
ATOM 2553 O O . MET A 1 320 ? -23.045 15.143 13.224 1.00 92.38 320 MET A O 1
ATOM 2557 N N . ALA A 1 321 ? -21.169 14.429 14.229 1.00 92.31 321 ALA A N 1
ATOM 2558 C CA . ALA A 1 321 ? -21.863 13.827 15.363 1.00 92.31 321 ALA A CA 1
ATOM 2559 C C . ALA A 1 321 ? -22.565 14.886 16.227 1.00 92.31 321 ALA A C 1
ATOM 2561 O O . ALA A 1 321 ? -23.707 14.678 16.630 1.00 92.31 321 ALA A O 1
ATOM 2562 N N . ALA A 1 322 ? -21.929 16.041 16.454 1.00 92.06 322 ALA A N 1
ATOM 2563 C CA . ALA A 1 322 ? -22.519 17.162 17.183 1.00 92.06 322 ALA A CA 1
ATOM 2564 C C . ALA A 1 322 ? -23.739 17.755 16.458 1.00 92.06 322 ALA A C 1
ATOM 2566 O O . ALA A 1 322 ? -24.747 18.062 17.096 1.00 92.06 322 ALA A O 1
ATOM 2567 N N . LEU A 1 323 ? -23.680 17.867 15.126 1.00 91.81 323 LEU A N 1
ATOM 2568 C CA . LEU A 1 323 ? -24.814 18.317 14.316 1.00 91.81 323 LEU A CA 1
ATOM 2569 C C . LEU A 1 323 ? -25.997 17.346 14.430 1.00 91.81 323 LEU A C 1
ATOM 2571 O O . LEU A 1 323 ? -27.116 17.769 14.712 1.00 91.81 323 LEU A O 1
ATOM 2575 N N . LEU A 1 324 ? -25.749 16.044 14.270 1.00 92.81 324 LEU A N 1
ATOM 2576 C CA . LEU A 1 324 ? -26.779 15.006 14.380 1.00 92.81 324 LEU A CA 1
ATOM 2577 C C . LEU A 1 324 ? -27.369 14.904 15.790 1.00 92.81 324 LEU A C 1
ATOM 2579 O O . LEU A 1 324 ? -28.576 14.716 15.943 1.00 92.81 324 LEU A O 1
ATOM 2583 N N . TYR A 1 325 ? -26.535 15.084 16.814 1.00 91.81 325 TYR A N 1
ATOM 2584 C CA . TYR A 1 325 ? -26.941 15.106 18.216 1.00 91.81 325 TYR A CA 1
ATOM 2585 C C . TYR A 1 325 ? -28.021 16.154 18.504 1.00 91.81 325 TYR A C 1
ATOM 2587 O O . TYR A 1 325 ? -28.988 15.843 19.198 1.00 91.81 325 TYR A O 1
ATOM 2595 N N . GLY A 1 326 ? -27.921 17.355 17.922 1.00 89.56 326 GLY A N 1
ATOM 2596 C CA . GLY A 1 326 ? -28.944 18.394 18.080 1.00 89.56 326 GLY A CA 1
ATOM 2597 C C . GLY A 1 326 ? -30.329 17.952 17.588 1.00 89.56 326 GLY A C 1
ATOM 2598 O O . GLY A 1 326 ? -31.322 18.125 18.298 1.00 89.56 326 GLY A O 1
ATOM 2599 N N . PHE A 1 327 ? -30.396 17.322 16.410 1.00 90.94 327 PHE A N 1
ATOM 2600 C CA . PHE A 1 327 ? -31.652 16.809 15.849 1.00 90.94 327 PHE A CA 1
ATOM 2601 C C . PHE A 1 327 ? -32.199 15.612 16.636 1.00 90.94 327 PHE A C 1
ATOM 2603 O O . PHE A 1 327 ? -33.398 15.559 16.906 1.00 90.94 327 PHE A O 1
ATOM 2610 N N . CYS A 1 328 ? -31.332 14.682 17.049 1.00 89.19 328 CYS A N 1
ATOM 2611 C CA . CYS A 1 328 ? -31.727 13.515 17.840 1.00 89.19 328 CYS A CA 1
ATOM 2612 C C . CYS A 1 328 ? -32.280 13.917 19.216 1.00 89.19 328 CYS A C 1
ATOM 2614 O O . CYS A 1 328 ? -33.340 13.445 19.624 1.00 89.19 328 CYS A O 1
ATOM 2616 N N . LEU A 1 329 ? -31.620 14.856 19.902 1.00 87.06 329 LEU A N 1
ATOM 2617 C CA . LEU A 1 329 ? -32.082 15.372 21.190 1.00 87.06 329 LEU A CA 1
ATOM 2618 C C . LEU A 1 329 ? -33.450 16.058 21.064 1.00 87.06 329 LEU A C 1
ATOM 2620 O O . LEU A 1 329 ? -34.336 15.823 21.885 1.00 87.06 329 LEU A O 1
ATOM 2624 N N . GLY A 1 330 ? -33.645 16.870 20.019 1.00 85.19 330 GLY A N 1
ATOM 2625 C CA . GLY A 1 330 ? -34.942 17.486 19.727 1.00 85.19 330 GLY A CA 1
ATOM 2626 C C . GLY A 1 330 ? -36.041 16.457 19.446 1.00 85.19 330 GLY A C 1
ATOM 2627 O O . GLY A 1 330 ? -37.171 16.629 19.893 1.00 85.19 330 GLY A O 1
ATOM 2628 N N . ALA A 1 331 ? -35.705 15.366 18.756 1.00 85.06 331 ALA A N 1
ATOM 2629 C CA . ALA A 1 331 ? -36.631 14.287 18.428 1.00 85.06 331 ALA A CA 1
ATOM 2630 C C . ALA A 1 331 ? -37.040 13.426 19.636 1.00 85.06 331 ALA A C 1
ATOM 2632 O O . ALA A 1 331 ? -38.186 12.988 19.703 1.00 85.06 331 ALA A O 1
ATOM 2633 N N . ILE A 1 332 ? -36.123 13.188 20.579 1.00 81.50 332 ILE A N 1
ATOM 2634 C CA . ILE A 1 332 ? -36.385 12.413 21.805 1.00 81.50 332 ILE A CA 1
ATOM 2635 C C . ILE A 1 332 ? -37.172 13.238 22.830 1.00 81.50 332 ILE A C 1
ATOM 2637 O O . ILE A 1 332 ? -37.988 12.688 23.563 1.00 81.50 332 ILE A O 1
ATOM 2641 N N . ASN A 1 333 ? -36.952 14.556 22.880 1.00 81.25 333 ASN A N 1
ATOM 2642 C CA . ASN A 1 333 ? -37.693 15.447 23.778 1.00 81.25 333 ASN A CA 1
ATOM 2643 C C . ASN A 1 333 ? -39.122 15.746 23.288 1.00 81.25 333 ASN A C 1
ATOM 2645 O O . ASN A 1 333 ? -39.950 16.206 24.073 1.00 81.25 333 ASN A O 1
ATOM 2649 N N . ALA A 1 334 ? -39.411 15.525 22.003 1.00 78.50 334 ALA A N 1
ATOM 2650 C CA . ALA A 1 334 ? -40.753 15.672 21.455 1.00 78.50 334 ALA A CA 1
ATOM 2651 C C . ALA A 1 334 ? -41.616 14.440 21.800 1.00 78.50 334 ALA A C 1
ATOM 2653 O O . ALA A 1 334 ? -41.134 13.314 21.677 1.00 78.50 334 ALA A O 1
ATOM 2654 N N . PRO A 1 335 ? -42.891 14.610 22.197 1.00 71.69 335 PRO A N 1
ATOM 2655 C CA . PRO A 1 335 ? -43.784 13.481 22.438 1.00 71.69 335 PRO A CA 1
ATOM 2656 C C . PRO A 1 335 ? -44.083 12.735 21.128 1.00 71.69 335 PRO A C 1
ATOM 2658 O O . PRO A 1 335 ? -44.392 13.353 20.108 1.00 71.69 335 PRO A O 1
ATOM 2661 N N . TRP A 1 336 ? -43.997 11.403 21.153 1.00 77.62 336 TRP A N 1
ATOM 2662 C CA . TRP A 1 336 ? -44.397 10.550 20.032 1.00 77.62 336 TRP A CA 1
ATOM 2663 C C . TRP A 1 336 ? -45.889 10.231 20.184 1.00 77.62 336 TRP A C 1
ATOM 2665 O O . TRP A 1 336 ? -46.273 9.422 21.025 1.00 77.62 336 TRP A O 1
ATOM 2675 N N . GLU A 1 337 ? -46.751 10.888 19.409 1.00 68.88 337 GLU A N 1
ATOM 2676 C CA . GLU A 1 337 ? -48.182 10.559 19.383 1.00 68.88 337 GLU A CA 1
ATOM 2677 C C . GLU A 1 337 ? -48.385 9.193 18.711 1.00 68.88 337 GLU A C 1
ATOM 2679 O O . GLU A 1 337 ? -47.852 8.952 17.633 1.00 68.88 337 GLU A O 1
ATOM 2684 N N . HIS A 1 338 ? -49.156 8.272 19.297 1.00 63.06 338 HIS A N 1
ATOM 2685 C CA . HIS A 1 338 ? -49.471 7.006 18.622 1.00 63.06 338 HIS A CA 1
ATOM 2686 C C . HIS A 1 338 ? -50.415 7.266 17.428 1.00 63.06 338 HIS A C 1
ATOM 2688 O O . HIS A 1 338 ? -51.498 7.803 17.670 1.00 63.06 338 HIS A O 1
ATOM 2694 N N . PRO A 1 339 ? -50.091 6.880 16.168 1.00 61.81 339 PRO A N 1
ATOM 2695 C CA . PRO A 1 339 ? -48.978 6.054 15.673 1.00 61.81 339 PRO A CA 1
ATOM 2696 C C . PRO A 1 339 ? -47.969 6.820 14.779 1.00 61.81 339 PRO A C 1
ATOM 2698 O O . PRO A 1 339 ? -47.461 6.263 13.809 1.00 61.81 339 PRO A O 1
ATOM 2701 N N . HIS A 1 340 ? -47.705 8.099 15.042 1.00 74.56 340 HIS A N 1
ATOM 2702 C CA . HIS A 1 340 ? -46.870 8.966 14.210 1.00 74.56 340 HIS A CA 1
ATOM 2703 C C . HIS A 1 340 ? -45.433 9.100 14.737 1.00 74.56 340 HIS A C 1
ATOM 2705 O O . HIS A 1 340 ? -45.191 9.403 15.903 1.00 74.56 340 HIS A O 1
ATOM 2711 N N . VAL A 1 341 ? -44.457 8.924 13.840 1.00 81.44 341 VAL A N 1
ATOM 2712 C CA . VAL A 1 341 ? -43.047 9.246 14.106 1.00 81.44 341 VAL A CA 1
ATOM 2713 C C . VAL A 1 341 ? -42.871 10.767 14.016 1.00 81.44 341 VAL A C 1
ATOM 2715 O O . VAL A 1 341 ? -43.273 11.349 13.003 1.00 81.44 341 VAL A O 1
ATOM 2718 N N . PRO A 1 342 ? -42.245 11.442 15.001 1.00 85.06 342 PRO A N 1
ATOM 2719 C CA . PRO A 1 342 ? -41.999 12.874 14.909 1.00 85.06 342 PRO A CA 1
ATOM 2720 C C . PRO A 1 342 ? -41.180 13.236 13.673 1.00 85.06 342 PRO A C 1
ATOM 2722 O O . PRO A 1 342 ? -40.182 12.589 13.342 1.00 85.06 342 PRO A O 1
ATOM 2725 N N . VAL A 1 343 ? -41.551 14.344 13.030 1.00 88.81 343 VAL A N 1
ATOM 2726 C CA . VAL A 1 343 ? -40.853 14.857 11.841 1.00 88.81 343 VAL A CA 1
ATOM 2727 C C . VAL A 1 343 ? -39.364 15.068 12.127 1.00 88.81 343 VAL A C 1
ATOM 2729 O O . VAL A 1 343 ? -38.530 14.701 11.305 1.00 88.81 343 VAL A O 1
ATOM 2732 N N . LEU A 1 344 ? -39.016 15.574 13.318 1.00 89.12 344 LEU A N 1
ATOM 2733 C CA . LEU A 1 344 ? -37.623 15.766 13.741 1.00 89.12 344 LEU A CA 1
ATOM 2734 C C . LEU A 1 344 ? -36.821 14.456 13.770 1.00 89.12 344 LEU A C 1
ATOM 2736 O O . LEU A 1 344 ? -35.657 14.461 13.375 1.00 89.12 344 LEU A O 1
ATOM 2740 N N . PHE A 1 345 ? -37.435 13.337 14.173 1.00 90.00 345 PHE A N 1
ATOM 2741 C CA . PHE A 1 345 ? -36.774 12.029 14.153 1.00 90.00 345 PHE A CA 1
ATOM 2742 C C . PHE A 1 345 ? -36.535 11.554 12.717 1.00 90.00 345 PHE A C 1
ATOM 2744 O O . PHE A 1 345 ? -35.450 11.088 12.382 1.00 90.00 345 PHE A O 1
ATOM 2751 N N . SER A 1 346 ? -37.517 11.756 11.837 1.00 91.88 346 SER A N 1
ATOM 2752 C CA . SER A 1 346 ? -37.375 11.419 10.417 1.00 91.88 346 SER A CA 1
ATOM 2753 C C . SER A 1 346 ? -36.310 12.267 9.714 1.00 91.88 346 SER A C 1
ATOM 2755 O O . SER A 1 346 ? -35.544 11.757 8.897 1.00 91.88 346 SER A O 1
ATOM 2757 N N . VAL A 1 347 ? -36.208 13.557 10.060 1.00 93.81 347 VAL A N 1
ATOM 2758 C CA . VAL A 1 347 ? -35.128 14.441 9.584 1.00 93.81 347 VAL A CA 1
ATOM 2759 C C . VAL A 1 347 ? -33.775 13.951 10.096 1.00 93.81 347 VAL A C 1
ATOM 2761 O O . VAL A 1 347 ? -32.826 13.882 9.316 1.00 93.81 347 VAL A O 1
ATOM 2764 N N . PHE A 1 348 ? -33.686 13.557 11.370 1.00 94.38 348 PHE A N 1
ATOM 2765 C CA . PHE A 1 348 ? -32.482 12.950 11.933 1.00 94.38 348 PHE A CA 1
ATOM 2766 C C . PHE A 1 348 ? -32.062 11.694 11.156 1.00 94.38 348 PHE A C 1
ATOM 2768 O O . PHE A 1 348 ? -30.915 11.627 10.729 1.00 94.38 348 PHE A O 1
ATOM 2775 N N . CYS A 1 349 ? -32.969 10.747 10.894 1.00 93.81 349 CYS A N 1
ATOM 2776 C CA . CYS A 1 349 ? -32.672 9.539 10.116 1.00 93.81 349 CYS A CA 1
ATOM 2777 C C . CYS A 1 349 ? -32.170 9.855 8.696 1.00 93.81 349 CYS A C 1
ATOM 2779 O O . CYS A 1 349 ? -31.191 9.260 8.239 1.00 93.81 349 CYS A O 1
ATOM 2781 N N . GLY A 1 350 ? -32.802 10.816 8.011 1.00 94.50 350 GLY A N 1
ATOM 2782 C CA . GLY A 1 350 ? -32.384 11.250 6.676 1.00 94.50 350 GLY A CA 1
ATOM 2783 C C . GLY A 1 350 ? -31.001 11.902 6.657 1.00 94.50 350 GLY A C 1
ATOM 2784 O O . GLY A 1 350 ? -30.157 11.541 5.834 1.00 94.50 350 GLY A O 1
ATOM 2785 N N . LEU A 1 351 ? -30.736 12.819 7.593 1.00 94.88 351 LEU A N 1
ATOM 2786 C CA . LEU A 1 351 ? -29.424 13.454 7.740 1.00 94.88 351 LEU A CA 1
ATOM 2787 C C . LEU A 1 351 ? -28.353 12.450 8.175 1.00 94.88 351 LEU A C 1
ATOM 2789 O O . LEU A 1 351 ? -27.232 12.511 7.679 1.00 94.88 351 LEU A O 1
ATOM 2793 N N . LEU A 1 352 ? -28.688 11.508 9.056 1.00 95.00 352 LEU A N 1
ATOM 2794 C CA . LEU A 1 352 ? -27.776 10.476 9.537 1.00 95.00 352 LEU A CA 1
ATOM 2795 C C . LEU A 1 352 ? -27.257 9.620 8.378 1.00 95.00 352 LEU A C 1
ATOM 2797 O O . LEU A 1 352 ? -26.043 9.438 8.260 1.00 95.00 352 LEU A O 1
ATOM 2801 N N . LEU A 1 353 ? -28.146 9.137 7.502 1.00 95.06 353 LEU A N 1
ATOM 2802 C CA . LEU A 1 353 ? -27.741 8.344 6.341 1.00 95.06 353 LEU A CA 1
ATOM 2803 C C . LEU A 1 353 ? -26.907 9.174 5.357 1.00 95.06 353 LEU A C 1
ATOM 2805 O O . LEU A 1 353 ? -25.836 8.733 4.937 1.00 95.06 353 LEU A O 1
ATOM 2809 N N . ALA A 1 354 ? -27.361 10.386 5.028 1.00 94.44 354 ALA A N 1
ATOM 2810 C CA . ALA A 1 354 ? -26.689 11.258 4.068 1.00 94.44 354 ALA A CA 1
ATOM 2811 C C . ALA A 1 354 ? -25.285 11.683 4.532 1.00 94.44 354 ALA A C 1
ATOM 2813 O O . ALA A 1 354 ? -24.326 11.606 3.762 1.00 94.44 354 ALA A O 1
ATOM 2814 N N . LEU A 1 355 ? -25.136 12.079 5.800 1.00 92.75 355 LEU A N 1
ATOM 2815 C CA . LEU A 1 355 ? -23.843 12.464 6.367 1.00 92.75 355 LEU A CA 1
ATOM 2816 C C . LEU A 1 355 ? -22.919 11.256 6.541 1.00 92.75 355 LEU A C 1
ATOM 2818 O O . LEU A 1 355 ? -21.733 11.367 6.243 1.00 92.75 355 LEU A O 1
ATOM 2822 N N . SER A 1 356 ? -23.438 10.090 6.940 1.00 93.75 356 SER A N 1
ATOM 2823 C CA . SER A 1 356 ? -22.627 8.863 7.031 1.00 93.75 356 SER A CA 1
ATOM 2824 C C . SER A 1 356 ? -22.138 8.401 5.655 1.00 93.75 356 SER A C 1
ATOM 2826 O O . SER A 1 356 ? -20.985 7.990 5.516 1.00 93.75 356 SER A O 1
ATOM 2828 N N . TYR A 1 357 ? -22.973 8.527 4.615 1.00 92.38 357 TYR A N 1
ATOM 2829 C CA . TYR A 1 357 ? -22.565 8.272 3.233 1.00 92.38 357 TYR A CA 1
ATOM 2830 C C . TYR A 1 357 ? -21.461 9.241 2.803 1.00 92.38 357 TYR A C 1
ATOM 2832 O O . TYR A 1 357 ? -20.423 8.793 2.320 1.00 92.38 357 TYR A O 1
ATOM 2840 N N . HIS A 1 358 ? -21.632 10.542 3.040 1.00 90.62 358 HIS A N 1
ATOM 2841 C CA . HIS A 1 358 ? -20.621 11.541 2.700 1.00 90.62 358 HIS A CA 1
ATOM 2842 C C . HIS A 1 358 ? -19.285 11.273 3.410 1.00 90.62 358 HIS A C 1
ATOM 2844 O O . HIS A 1 358 ? -18.241 11.193 2.766 1.00 90.62 358 HIS A O 1
ATOM 2850 N N . LEU A 1 359 ? -19.315 11.030 4.725 1.00 89.75 359 LEU A N 1
ATOM 2851 C CA . LEU A 1 359 ? -18.128 10.698 5.520 1.00 89.75 359 LEU A CA 1
ATOM 2852 C C . LEU A 1 359 ? -17.444 9.406 5.060 1.00 89.75 359 LEU A C 1
ATOM 2854 O O . LEU A 1 359 ? -16.225 9.299 5.160 1.00 89.75 359 LEU A O 1
ATOM 2858 N N . SER A 1 360 ? -18.201 8.431 4.549 1.00 90.19 360 SER A N 1
ATOM 2859 C CA . SER A 1 360 ? -17.634 7.188 4.011 1.00 90.19 360 SER A CA 1
ATOM 2860 C C . SER A 1 360 ? -16.868 7.388 2.698 1.00 90.19 360 SER A C 1
ATOM 2862 O O . SER A 1 360 ? -16.011 6.570 2.372 1.00 90.19 360 SER A O 1
ATOM 2864 N N . ARG A 1 361 ? -17.169 8.446 1.930 1.00 87.69 361 ARG A N 1
ATOM 2865 C CA . ARG A 1 361 ? -16.541 8.743 0.628 1.00 87.69 361 ARG A CA 1
ATOM 2866 C C . ARG A 1 361 ? -15.395 9.739 0.710 1.00 87.69 361 ARG A C 1
ATOM 2868 O O . ARG A 1 361 ? -14.693 9.920 -0.275 1.00 87.69 361 ARG A O 1
ATOM 2875 N N . GLN A 1 362 ? -15.213 10.410 1.837 1.00 83.25 362 GLN A N 1
ATOM 2876 C CA . GLN A 1 362 ? -14.121 11.356 1.990 1.00 83.25 362 GLN A CA 1
ATOM 2877 C C . GLN A 1 362 ? -12.852 10.645 2.467 1.00 83.25 362 GLN A C 1
ATOM 2879 O O . GLN A 1 362 ? -12.847 10.062 3.552 1.00 83.25 362 GLN A O 1
ATOM 2884 N N . SER A 1 363 ? -11.775 10.770 1.692 1.00 79.50 363 SER A N 1
ATOM 2885 C CA . SER A 1 363 ? -10.430 10.354 2.094 1.00 79.50 363 SER A CA 1
ATOM 2886 C C . SER A 1 363 ? -9.924 11.144 3.299 1.00 79.50 363 SER A C 1
ATOM 2888 O O . SER A 1 363 ? -10.418 12.232 3.617 1.00 79.50 363 SER A O 1
ATOM 2890 N N . SER A 1 364 ? -8.889 10.618 3.947 1.00 73.44 364 SER A N 1
ATOM 2891 C CA . SER A 1 364 ? -8.199 11.313 5.032 1.00 73.44 364 SER A CA 1
ATOM 2892 C C . SER A 1 364 ? -7.377 12.528 4.544 1.00 73.44 364 SER A C 1
ATOM 2894 O O . SER A 1 364 ? -7.036 13.400 5.347 1.00 73.44 364 SER A O 1
ATOM 2896 N N . ASP A 1 365 ? -7.072 12.606 3.243 1.00 71.50 365 ASP A N 1
ATOM 2897 C CA . ASP A 1 365 ? -6.411 13.746 2.591 1.00 71.50 365 ASP A CA 1
ATOM 2898 C C . ASP A 1 365 ? -7.440 14.796 2.104 1.00 71.50 365 ASP A C 1
ATOM 2900 O O . ASP A 1 365 ? -8.318 14.458 1.296 1.00 71.50 365 ASP A O 1
ATOM 2904 N N . PRO A 1 366 ? -7.354 16.063 2.564 1.00 69.50 366 PRO A N 1
ATOM 2905 C CA . PRO A 1 366 ? -8.279 17.125 2.173 1.00 69.50 366 PRO A CA 1
ATOM 2906 C C . PRO A 1 366 ? -8.156 17.576 0.708 1.00 69.50 366 PRO A C 1
ATOM 2908 O O . PRO A 1 366 ? -9.113 18.150 0.184 1.00 69.50 366 PRO A O 1
ATOM 2911 N N . VAL A 1 367 ? -7.033 17.328 0.019 1.00 69.69 367 VAL A N 1
ATOM 2912 C CA . VAL A 1 367 ? -6.810 17.793 -1.372 1.00 69.69 367 VAL A CA 1
ATOM 2913 C C . VAL A 1 367 ? -7.841 17.202 -2.342 1.00 69.69 367 VAL A C 1
ATOM 2915 O O . VAL A 1 367 ? -8.235 17.823 -3.329 1.00 69.69 367 VAL A O 1
ATOM 2918 N N . ILE A 1 368 ? -8.341 16.011 -2.025 1.00 66.31 368 ILE A N 1
ATOM 2919 C CA . ILE A 1 368 ? -9.218 15.207 -2.878 1.00 66.31 368 ILE A CA 1
ATOM 2920 C C . ILE A 1 368 ? -10.703 15.601 -2.758 1.00 66.31 368 ILE A C 1
ATOM 2922 O O . ILE A 1 368 ? -11.508 15.254 -3.631 1.00 66.31 368 ILE A O 1
ATOM 2926 N N . LEU A 1 369 ? -11.079 16.375 -1.732 1.00 68.00 369 LEU A N 1
ATOM 2927 C CA . LEU A 1 369 ? -12.475 16.697 -1.395 1.00 68.00 369 LEU A CA 1
ATOM 2928 C C . LEU A 1 369 ? -13.269 17.281 -2.571 1.00 68.00 369 LEU A C 1
ATOM 2930 O O . LEU A 1 369 ? -14.434 16.928 -2.765 1.00 68.00 369 LEU A O 1
ATOM 2934 N N . TRP A 1 370 ? -12.637 18.135 -3.380 1.00 66.62 370 TRP A N 1
ATOM 2935 C CA . TRP A 1 370 ? -13.307 18.831 -4.481 1.00 66.62 370 TRP A CA 1
ATOM 2936 C C . TRP A 1 370 ? -13.843 17.876 -5.556 1.00 66.62 370 TRP A C 1
ATOM 2938 O O . TRP A 1 370 ? -14.940 18.068 -6.078 1.00 66.62 370 TRP A O 1
ATOM 2948 N N . SER A 1 371 ? -13.104 16.801 -5.846 1.00 63.94 371 SER A N 1
ATOM 2949 C CA . SER A 1 371 ? -13.466 15.840 -6.897 1.00 63.94 371 SER A CA 1
ATOM 2950 C C . SER A 1 371 ? -14.713 15.011 -6.556 1.00 63.94 371 SER A C 1
ATOM 2952 O O . SER A 1 371 ? -15.485 14.647 -7.443 1.00 63.94 371 SER A O 1
ATOM 2954 N N . ILE A 1 372 ? -14.948 14.753 -5.266 1.00 71.00 372 ILE A N 1
ATOM 2955 C CA . ILE A 1 372 ? -16.041 13.901 -4.773 1.00 71.00 372 ILE A CA 1
ATOM 2956 C C . ILE A 1 372 ? -17.303 14.729 -4.495 1.00 71.00 372 ILE A C 1
ATOM 2958 O O . ILE A 1 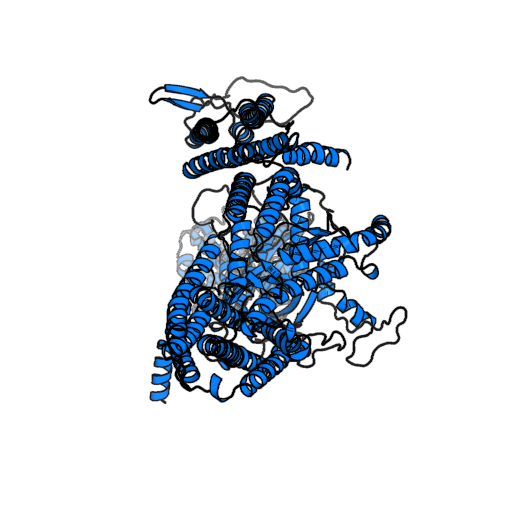372 ? -18.423 14.258 -4.737 1.00 71.00 372 ILE A O 1
ATOM 2962 N N . PHE A 1 373 ? -17.119 15.988 -4.079 1.00 73.50 373 PHE A N 1
ATOM 2963 C CA . PHE A 1 373 ? -18.182 16.908 -3.674 1.00 73.50 373 PHE A CA 1
ATOM 2964 C C . PHE A 1 373 ? -19.299 17.052 -4.716 1.00 73.50 373 PHE A C 1
ATOM 2966 O O . PHE A 1 373 ? -20.475 17.040 -4.360 1.00 73.50 373 PHE A O 1
ATOM 2973 N N . HIS A 1 374 ? -18.963 17.105 -6.010 1.00 73.81 374 HIS A N 1
ATOM 2974 C CA . HIS A 1 374 ? -19.960 17.235 -7.079 1.00 73.81 374 HIS A CA 1
ATOM 2975 C C . HIS A 1 374 ? -20.971 16.086 -7.128 1.00 73.81 374 HIS A C 1
ATOM 2977 O O . HIS A 1 374 ? -22.134 16.319 -7.454 1.00 73.81 374 HIS A O 1
ATOM 2983 N N . SER A 1 375 ? -20.540 14.859 -6.820 1.00 74.62 375 SER A N 1
ATOM 2984 C CA . SER A 1 375 ? -21.439 13.701 -6.822 1.00 74.62 375 SER A CA 1
ATOM 2985 C C . SER A 1 375 ? -22.256 13.583 -5.540 1.00 74.62 375 SER A C 1
ATOM 2987 O O . SER A 1 375 ? -23.436 13.228 -5.570 1.00 74.62 375 SER A O 1
ATOM 2989 N N . ASP A 1 376 ? -21.655 13.960 -4.415 1.00 81.31 376 ASP A N 1
ATOM 2990 C CA . ASP A 1 376 ? -22.319 13.934 -3.115 1.00 81.31 376 ASP A CA 1
ATOM 2991 C C . ASP A 1 376 ? -23.384 15.031 -2.993 1.00 81.31 376 ASP A C 1
ATOM 2993 O O . ASP A 1 376 ? -24.417 14.804 -2.366 1.00 81.31 376 ASP A O 1
ATOM 2997 N N . LEU A 1 377 ? -23.203 16.172 -3.670 1.00 81.44 377 LEU A N 1
ATOM 2998 C CA . LEU A 1 377 ? -24.186 17.259 -3.713 1.00 81.44 377 LEU A CA 1
ATOM 2999 C C . LEU A 1 377 ? -25.555 16.810 -4.253 1.00 81.44 377 LEU A C 1
ATOM 3001 O O . LEU A 1 377 ? -26.572 17.380 -3.873 1.00 81.44 377 LEU A O 1
ATOM 3005 N N . VAL A 1 378 ? -25.593 15.791 -5.119 1.00 84.31 378 VAL A N 1
ATOM 3006 C CA . VAL A 1 378 ? -26.843 15.238 -5.667 1.00 84.31 378 VAL A CA 1
ATOM 3007 C C . VAL A 1 378 ? -27.322 14.038 -4.851 1.00 84.31 378 VAL A C 1
ATOM 3009 O O . VAL A 1 378 ? -28.497 13.962 -4.488 1.00 84.31 378 VAL A O 1
ATOM 3012 N N . MET A 1 379 ? -26.422 13.102 -4.537 1.00 86.50 379 MET A N 1
ATOM 3013 C CA . MET A 1 379 ? -26.804 11.848 -3.881 1.00 86.50 379 MET A CA 1
ATOM 3014 C C . MET A 1 379 ? -27.220 12.048 -2.421 1.00 86.50 379 MET A C 1
ATOM 3016 O O . MET A 1 379 ? -28.184 11.423 -1.983 1.00 86.50 379 MET A O 1
ATOM 3020 N N . CYS A 1 380 ? -26.546 12.920 -1.663 1.00 90.62 380 CYS A N 1
ATOM 3021 C CA . CYS A 1 380 ? -26.844 13.125 -0.243 1.00 90.62 380 CYS A CA 1
ATOM 3022 C C . CYS A 1 380 ? -28.261 13.684 -0.010 1.00 90.62 380 CYS A C 1
ATOM 3024 O O . CYS A 1 380 ? -28.980 13.091 0.796 1.00 90.62 380 CYS A O 1
ATOM 3026 N N . PRO A 1 381 ? -28.726 14.741 -0.716 1.00 91.44 381 PRO A N 1
ATOM 3027 C CA . PRO A 1 381 ? -30.115 15.193 -0.604 1.00 91.44 381 PRO A CA 1
ATOM 3028 C C . PRO A 1 381 ? -31.127 14.127 -1.026 1.00 91.44 381 PRO A C 1
ATOM 3030 O O . PRO A 1 381 ? -32.135 13.947 -0.348 1.00 91.44 381 PRO A O 1
ATOM 3033 N N . LEU A 1 382 ? -30.850 13.384 -2.104 1.00 91.19 382 LEU A N 1
ATOM 3034 C CA . LEU A 1 382 ? -31.729 12.312 -2.574 1.00 91.19 382 LEU A CA 1
ATOM 3035 C C . LEU A 1 382 ? -31.897 11.219 -1.507 1.00 91.19 382 LEU A C 1
ATOM 3037 O O . LEU A 1 382 ? -33.022 10.855 -1.167 1.00 91.19 382 LEU A O 1
ATOM 3041 N N . MET A 1 383 ? -30.790 10.736 -0.934 1.00 90.88 383 MET A N 1
ATOM 3042 C CA . MET A 1 383 ? -30.819 9.756 0.155 1.00 90.88 383 MET A CA 1
ATOM 3043 C C . MET A 1 383 ? -31.509 10.304 1.403 1.00 90.88 383 MET A C 1
ATOM 3045 O O . MET A 1 383 ? -32.278 9.573 2.027 1.00 90.88 383 MET A O 1
ATOM 3049 N N . ALA A 1 384 ? -31.290 11.577 1.749 1.00 93.81 384 ALA A N 1
ATOM 3050 C CA . ALA A 1 384 ? -31.952 12.210 2.886 1.00 93.81 384 ALA A CA 1
ATOM 3051 C C . ALA A 1 384 ? -33.477 12.250 2.707 1.00 93.81 384 ALA A C 1
ATOM 3053 O O . ALA A 1 384 ? -34.200 11.877 3.627 1.00 93.81 384 ALA A O 1
ATOM 3054 N N . VAL A 1 385 ? -33.968 12.640 1.524 1.00 94.69 385 VAL A N 1
ATOM 3055 C CA . VAL A 1 385 ? -35.407 12.724 1.217 1.00 94.69 385 VAL A CA 1
ATOM 3056 C C . VAL A 1 385 ? -36.061 11.343 1.189 1.00 94.69 385 VAL A C 1
ATOM 3058 O O . VAL A 1 385 ? -37.119 11.163 1.789 1.00 94.69 385 VAL A O 1
ATOM 3061 N N . ILE A 1 386 ? -35.435 10.357 0.536 1.00 93.12 386 ILE A N 1
ATOM 3062 C CA . ILE A 1 386 ? -35.963 8.983 0.483 1.00 93.12 386 ILE A CA 1
ATOM 3063 C C . ILE A 1 386 ? -36.036 8.394 1.894 1.00 93.12 386 ILE A C 1
ATOM 3065 O O . ILE A 1 386 ? -37.065 7.854 2.291 1.00 93.12 386 ILE A O 1
ATOM 3069 N N . THR A 1 387 ? -34.967 8.544 2.674 1.00 93.12 387 THR A N 1
ATOM 3070 C CA . THR A 1 387 ? -34.909 8.021 4.044 1.00 93.12 387 THR A CA 1
ATOM 3071 C C . THR A 1 387 ? -35.922 8.707 4.948 1.00 93.12 387 THR A C 1
ATOM 3073 O O . THR A 1 387 ? -36.609 8.024 5.700 1.00 93.12 387 THR A O 1
ATOM 3076 N N . PHE A 1 388 ? -36.070 10.031 4.827 1.00 93.56 388 PHE A N 1
ATOM 3077 C CA . PHE A 1 388 ? -37.099 10.799 5.524 1.00 93.56 388 PHE A CA 1
ATOM 3078 C C . PHE A 1 388 ? -38.506 10.279 5.208 1.00 93.56 388 PHE A C 1
ATOM 3080 O O . PHE A 1 388 ? -39.306 10.081 6.118 1.00 93.56 388 PHE A O 1
ATOM 3087 N N . ALA A 1 389 ? -38.808 10.026 3.930 1.00 92.06 389 ALA A N 1
ATOM 3088 C CA . ALA A 1 389 ? -40.111 9.510 3.520 1.00 92.06 389 ALA A CA 1
ATOM 3089 C C . ALA A 1 389 ? -40.382 8.115 4.108 1.00 92.06 389 ALA A C 1
ATOM 3091 O O . ALA A 1 389 ? -41.478 7.861 4.609 1.00 92.06 389 ALA A O 1
ATOM 3092 N N . ILE A 1 390 ? -39.378 7.230 4.109 1.00 90.75 390 ILE A N 1
ATOM 3093 C CA . ILE A 1 390 ? -39.495 5.881 4.680 1.00 90.75 390 ILE A CA 1
ATOM 3094 C C . ILE A 1 390 ? -39.681 5.950 6.201 1.00 90.75 390 ILE A C 1
ATOM 3096 O O . ILE A 1 390 ? -40.600 5.324 6.725 1.00 90.75 390 ILE A O 1
ATOM 3100 N N . SER A 1 391 ? -38.876 6.729 6.925 1.00 89.31 391 SER A N 1
ATOM 3101 C CA . SER A 1 391 ? -39.019 6.847 8.383 1.00 89.31 391 SER A CA 1
ATOM 3102 C C . SER A 1 391 ? -40.341 7.510 8.788 1.00 89.31 391 SER A C 1
ATOM 3104 O O . SER A 1 391 ? -40.950 7.105 9.776 1.00 89.31 391 SER A O 1
ATOM 3106 N N . ALA A 1 392 ? -40.828 8.476 8.001 1.00 88.06 392 ALA A N 1
ATOM 3107 C CA . ALA A 1 392 ? -42.109 9.142 8.238 1.00 88.06 392 ALA A CA 1
ATOM 3108 C C . ALA A 1 392 ? -43.318 8.234 7.956 1.00 88.06 392 ALA A C 1
ATOM 3110 O O . ALA A 1 392 ? -44.380 8.432 8.541 1.00 88.06 392 ALA A O 1
ATOM 3111 N N . SER A 1 393 ? -43.164 7.219 7.097 1.00 85.56 393 SER A N 1
ATOM 3112 C CA . SER A 1 393 ? -44.241 6.303 6.689 1.00 85.56 393 SER A CA 1
ATOM 3113 C C . SER A 1 393 ? -44.689 5.296 7.760 1.00 85.56 393 SER A C 1
ATOM 3115 O O . SER A 1 393 ? -45.497 4.425 7.457 1.00 85.56 393 SER A O 1
ATOM 3117 N N . THR A 1 394 ? -44.151 5.384 8.986 1.00 81.75 394 THR A N 1
ATOM 3118 C CA . THR A 1 394 ? -44.454 4.538 10.166 1.00 81.75 394 THR A CA 1
ATOM 3119 C C . THR A 1 394 ? -44.265 3.023 9.970 1.00 81.75 394 THR A C 1
ATOM 3121 O O . THR A 1 394 ? -44.482 2.250 10.905 1.00 81.75 394 THR A O 1
ATOM 3124 N N . VAL A 1 395 ? -43.755 2.595 8.808 1.00 86.25 395 VAL A N 1
ATOM 3125 C CA . VAL A 1 395 ? -43.454 1.202 8.425 1.00 86.25 395 VAL A CA 1
ATOM 3126 C C . VAL A 1 395 ? -42.617 0.487 9.488 1.00 86.25 395 VAL A C 1
ATOM 3128 O O . VAL A 1 395 ? -42.934 -0.641 9.859 1.00 86.25 395 VAL A O 1
ATOM 3131 N N . PHE A 1 396 ? -41.601 1.159 10.038 1.00 85.44 396 PHE A N 1
ATOM 3132 C CA . PHE A 1 396 ? -40.719 0.590 11.063 1.00 85.44 396 PHE A CA 1
ATOM 3133 C C . PHE A 1 396 ? -41.387 0.339 12.416 1.00 85.44 396 PHE A C 1
ATOM 3135 O O . PHE A 1 396 ? -40.829 -0.410 13.204 1.00 85.44 396 PHE A O 1
ATOM 3142 N N . ILE A 1 397 ? -42.547 0.940 12.700 1.00 83.19 397 ILE A N 1
ATOM 3143 C CA . ILE A 1 397 ? -43.310 0.705 13.938 1.00 83.19 397 ILE A CA 1
ATOM 3144 C C . ILE A 1 397 ? -44.458 -0.268 13.664 1.00 83.19 397 ILE A C 1
ATOM 3146 O O . ILE A 1 397 ? -44.668 -1.210 14.422 1.00 83.19 397 ILE A O 1
ATOM 3150 N N . ALA A 1 398 ? -45.183 -0.073 12.559 1.00 84.50 398 ALA A N 1
ATOM 3151 C CA . ALA A 1 398 ? -46.391 -0.833 12.244 1.00 84.50 398 ALA A CA 1
ATOM 3152 C C . ALA A 1 398 ? -46.137 -2.332 11.996 1.00 84.50 398 ALA A C 1
ATOM 3154 O O . ALA A 1 398 ? -47.022 -3.148 12.241 1.00 84.50 398 ALA A O 1
ATOM 3155 N N . LEU A 1 399 ? -44.948 -2.698 11.505 1.00 84.75 399 LEU A N 1
ATOM 3156 C CA . LEU A 1 399 ? -44.584 -4.079 11.154 1.00 84.75 399 LEU A CA 1
ATOM 3157 C C . LEU A 1 399 ? -43.727 -4.787 12.223 1.00 84.75 399 LEU A C 1
ATOM 3159 O O . LEU A 1 399 ? -43.231 -5.891 11.979 1.00 84.75 399 LEU A O 1
ATOM 3163 N N . GLN A 1 400 ? -43.533 -4.181 13.399 1.00 82.56 400 GLN A N 1
ATOM 3164 C CA . GLN A 1 400 ? -42.809 -4.823 14.503 1.00 82.56 400 GLN A CA 1
ATOM 3165 C C . GLN A 1 400 ? -43.634 -5.946 15.145 1.00 82.56 400 GLN A C 1
ATOM 3167 O O . GLN A 1 400 ? -44.854 -5.811 15.260 1.00 82.56 400 GLN A O 1
ATOM 3172 N N . PRO A 1 401 ? -43.006 -7.050 15.602 1.00 83.44 401 PRO A N 1
ATOM 3173 C CA . PRO A 1 401 ? -41.568 -7.368 15.557 1.00 83.44 401 PRO A CA 1
ATOM 3174 C C . PRO A 1 401 ? -41.118 -8.102 14.275 1.00 83.44 401 PRO A C 1
ATOM 3176 O O . PRO A 1 401 ? -39.939 -8.408 14.106 1.00 83.44 401 PRO A O 1
ATOM 3179 N N . ALA A 1 402 ? -42.045 -8.432 13.368 1.00 89.31 402 ALA A N 1
ATOM 3180 C CA . ALA A 1 402 ? -41.767 -9.285 12.209 1.00 89.31 402 ALA A CA 1
ATOM 3181 C C . ALA A 1 402 ? -40.728 -8.678 11.249 1.00 89.31 402 ALA A C 1
ATOM 3183 O O . ALA A 1 402 ? -39.891 -9.404 10.709 1.00 89.31 402 ALA A O 1
ATOM 3184 N N . LEU A 1 403 ? -40.753 -7.353 11.062 1.00 90.44 403 LEU A N 1
ATOM 3185 C CA . LEU A 1 403 ? -39.825 -6.645 10.178 1.00 90.44 403 LEU A CA 1
ATOM 3186 C C . LEU A 1 403 ? -38.357 -6.848 10.581 1.00 90.44 403 LEU A C 1
ATOM 3188 O O . LEU A 1 403 ? -37.534 -7.124 9.710 1.00 90.44 403 LEU A O 1
ATOM 3192 N N . SER A 1 404 ? -38.037 -6.770 11.876 1.00 89.62 404 SER A N 1
ATOM 3193 C CA . SER A 1 404 ? -36.670 -6.935 12.391 1.00 89.62 404 SER A CA 1
ATOM 3194 C C . SER A 1 404 ? -36.087 -8.297 12.009 1.00 89.62 404 SER A C 1
ATOM 3196 O O . SER A 1 404 ? -35.032 -8.361 11.379 1.00 89.62 404 SER A O 1
ATOM 3198 N N . TYR A 1 405 ? -36.817 -9.389 12.270 1.00 91.38 405 TYR A N 1
ATOM 3199 C CA . TYR A 1 405 ? -36.375 -10.743 11.912 1.00 91.38 405 TYR A CA 1
ATOM 3200 C C . TYR A 1 405 ? -36.200 -10.933 10.402 1.00 91.38 405 TYR A C 1
ATOM 3202 O O . TYR A 1 405 ? -35.224 -11.549 9.973 1.00 91.38 405 TYR A O 1
ATOM 3210 N N . ILE A 1 406 ? -37.112 -10.389 9.588 1.00 94.62 406 ILE A N 1
ATOM 3211 C CA . ILE A 1 406 ? -37.002 -10.460 8.124 1.00 94.62 406 ILE A CA 1
ATOM 3212 C C . ILE A 1 406 ? -35.737 -9.736 7.655 1.00 94.62 406 ILE A C 1
ATOM 3214 O O . ILE A 1 406 ? -34.975 -10.294 6.867 1.00 94.62 406 ILE A O 1
ATOM 3218 N N . LEU A 1 407 ? -35.478 -8.528 8.159 1.00 93.94 407 LEU A N 1
ATOM 3219 C CA . LEU A 1 407 ? -34.292 -7.752 7.796 1.00 93.94 407 LEU A CA 1
ATOM 3220 C C . LEU A 1 407 ? -32.995 -8.462 8.204 1.00 93.94 407 LEU A C 1
ATOM 3222 O O . LEU A 1 407 ? -32.067 -8.517 7.399 1.00 93.94 407 LEU A O 1
ATOM 3226 N N . TYR A 1 408 ? -32.935 -9.060 9.399 1.00 94.44 408 TYR A N 1
ATOM 3227 C CA . TYR A 1 408 ? -31.768 -9.834 9.838 1.00 94.44 408 TYR A CA 1
ATOM 3228 C C . TYR A 1 408 ? -31.523 -11.061 8.957 1.00 94.44 408 TYR A C 1
ATOM 3230 O O . TYR A 1 408 ? -30.387 -11.308 8.554 1.00 94.44 408 TYR A O 1
ATOM 3238 N N . MET A 1 409 ? -32.579 -11.800 8.602 1.00 93.94 409 MET A N 1
ATOM 3239 C CA . MET A 1 409 ? -32.473 -12.959 7.713 1.00 93.94 409 MET A CA 1
ATOM 3240 C C . MET A 1 409 ? -32.018 -12.556 6.309 1.00 93.94 409 MET A C 1
ATOM 3242 O O . MET A 1 409 ? -31.136 -13.200 5.745 1.00 93.94 409 MET A O 1
ATOM 3246 N N . VAL A 1 410 ? -32.565 -11.470 5.755 1.00 95.75 410 VAL A N 1
ATOM 3247 C CA . VAL A 1 410 ? -32.146 -10.946 4.447 1.00 95.75 410 VAL A CA 1
ATOM 3248 C C . VAL A 1 410 ? -30.683 -10.503 4.487 1.00 95.75 410 VAL A C 1
ATOM 3250 O O . VAL A 1 410 ? -29.916 -10.892 3.608 1.00 95.75 410 VAL A O 1
ATOM 3253 N N . ALA A 1 411 ? -30.267 -9.759 5.514 1.00 94.88 411 ALA A N 1
ATOM 3254 C CA . ALA A 1 411 ? -28.879 -9.328 5.684 1.00 94.88 411 ALA A CA 1
ATOM 3255 C C . ALA A 1 411 ? -27.913 -10.512 5.833 1.00 94.88 411 ALA A C 1
ATOM 3257 O O . ALA A 1 411 ? -26.857 -10.526 5.200 1.00 94.88 411 ALA A O 1
ATOM 3258 N N . GLY A 1 412 ? -28.289 -11.532 6.608 1.00 94.62 412 GLY A N 1
ATOM 3259 C CA . GLY A 1 412 ? -27.498 -12.747 6.779 1.00 94.62 412 GLY A CA 1
ATOM 3260 C C . GLY A 1 412 ? -27.361 -13.555 5.488 1.00 94.62 412 GLY A C 1
ATOM 3261 O O . GLY A 1 412 ? -26.254 -13.952 5.133 1.00 94.62 412 GLY A O 1
ATOM 3262 N N . VAL A 1 413 ? -28.456 -13.758 4.746 1.00 95.38 413 VAL A N 1
ATOM 3263 C CA . VAL A 1 413 ? -28.448 -14.520 3.484 1.00 95.38 413 VAL A CA 1
ATOM 3264 C C . VAL A 1 413 ? -27.680 -13.779 2.392 1.00 95.38 413 VAL A C 1
ATOM 3266 O O . VAL A 1 413 ? -26.816 -14.378 1.752 1.00 95.38 413 VAL A O 1
ATOM 3269 N N . VAL A 1 414 ? -27.952 -12.484 2.190 1.00 95.56 414 VAL A N 1
ATOM 3270 C CA . VAL A 1 414 ? -27.234 -11.673 1.195 1.00 95.56 414 VAL A CA 1
ATOM 3271 C C . VAL A 1 414 ? -25.749 -11.618 1.546 1.00 95.56 414 VAL A C 1
ATOM 3273 O O . VAL A 1 414 ? -24.926 -11.944 0.695 1.00 95.56 414 VAL A O 1
ATOM 3276 N N . GLY A 1 415 ? -25.396 -11.324 2.801 1.00 94.88 415 GLY A N 1
ATOM 3277 C CA . GLY A 1 415 ? -24.002 -11.286 3.245 1.00 94.88 415 GLY A CA 1
ATOM 3278 C C . GLY A 1 415 ? -23.288 -12.636 3.107 1.00 94.88 415 GLY A C 1
ATOM 3279 O O . GLY A 1 415 ? -22.153 -12.687 2.635 1.00 94.88 415 GLY A O 1
ATOM 3280 N N . PHE A 1 416 ? -23.949 -13.753 3.426 1.00 95.12 416 PHE A N 1
ATOM 3281 C CA . PHE A 1 416 ? -23.389 -15.096 3.239 1.00 95.12 416 PHE A CA 1
ATOM 3282 C C . PHE A 1 416 ? -23.121 -15.410 1.761 1.00 95.12 416 PHE A C 1
ATOM 3284 O O . PHE A 1 416 ? -22.044 -15.903 1.413 1.00 95.12 416 PHE A O 1
ATOM 3291 N N . VAL A 1 417 ? -24.066 -15.100 0.869 1.00 94.94 417 VAL A N 1
ATOM 3292 C CA . VAL A 1 417 ? -23.894 -15.324 -0.573 1.00 94.94 417 VAL A CA 1
ATOM 3293 C C . VAL A 1 417 ? -22.774 -14.440 -1.128 1.00 94.94 417 VAL A C 1
ATOM 3295 O O . VAL A 1 417 ? -21.882 -14.949 -1.812 1.00 94.94 417 VAL A O 1
ATOM 3298 N N . THR A 1 418 ? -22.782 -13.145 -0.798 1.00 94.25 418 THR A N 1
ATOM 3299 C CA . THR A 1 418 ? -21.825 -12.154 -1.308 1.00 94.25 418 THR A CA 1
ATOM 3300 C C . THR A 1 418 ? -20.423 -12.371 -0.760 1.00 94.25 418 THR A C 1
ATOM 3302 O O . THR A 1 418 ? -19.474 -12.393 -1.530 1.00 94.25 418 THR A O 1
ATOM 3305 N N . HIS A 1 419 ? -20.259 -12.545 0.551 1.00 93.62 419 HIS A N 1
ATOM 3306 C CA . HIS A 1 419 ? -18.949 -12.476 1.206 1.00 93.62 419 HIS A CA 1
ATOM 3307 C C . HIS A 1 419 ? -18.369 -13.832 1.620 1.00 93.62 419 HIS A C 1
ATOM 3309 O O . HIS A 1 419 ? -17.174 -13.907 1.914 1.00 93.62 419 HIS A O 1
ATOM 3315 N N . TYR A 1 420 ? -19.156 -14.909 1.626 1.00 93.38 420 TYR A N 1
ATOM 3316 C CA . TYR A 1 420 ? -18.650 -16.258 1.889 1.00 93.38 420 TYR A CA 1
ATOM 3317 C C . TYR A 1 420 ? -18.707 -17.138 0.637 1.00 93.38 420 TYR A C 1
ATOM 3319 O O . TYR A 1 420 ? -17.663 -17.576 0.158 1.00 93.38 420 TYR A O 1
ATOM 3327 N N . LEU A 1 421 ? -19.895 -17.367 0.071 1.00 94.38 421 LEU A N 1
ATOM 3328 C CA . LEU A 1 421 ? -20.086 -18.345 -1.003 1.00 94.38 421 LEU A CA 1
ATOM 3329 C C . LEU A 1 421 ? -19.405 -17.933 -2.318 1.00 94.38 421 LEU A C 1
ATOM 3331 O O . LEU A 1 421 ? -18.582 -18.686 -2.837 1.00 94.38 421 LEU A O 1
ATOM 3335 N N . LEU A 1 422 ? -19.716 -16.747 -2.855 1.00 93.69 422 LEU A N 1
ATOM 3336 C CA . LEU A 1 422 ? -19.168 -16.287 -4.139 1.00 93.69 422 LEU A CA 1
ATOM 3337 C C . LEU A 1 422 ? -17.626 -16.200 -4.136 1.00 93.69 422 LEU A C 1
ATOM 3339 O O . LEU A 1 422 ? -17.014 -16.745 -5.060 1.00 93.69 422 LEU A O 1
ATOM 3343 N N . PRO A 1 423 ? -16.966 -15.611 -3.114 1.00 92.12 423 PRO A N 1
ATOM 3344 C CA . PRO A 1 423 ? -15.512 -15.601 -3.033 1.00 92.12 423 PRO A CA 1
ATOM 3345 C C . PRO A 1 423 ? -14.917 -17.008 -2.959 1.00 92.12 423 PRO A C 1
ATOM 3347 O O . PRO A 1 423 ? -13.940 -17.273 -3.650 1.00 92.12 423 PRO A O 1
ATOM 3350 N N . GLN A 1 424 ? -15.504 -17.933 -2.186 1.00 92.12 424 GLN A N 1
ATOM 3351 C CA . GLN A 1 424 ? -15.009 -19.316 -2.091 1.00 92.12 424 GLN A CA 1
ATOM 3352 C C . GLN A 1 424 ? -15.092 -20.062 -3.425 1.00 92.12 424 GLN A C 1
ATOM 3354 O O . GLN A 1 424 ? -14.155 -20.767 -3.784 1.00 92.12 424 GLN A O 1
ATOM 3359 N N . LEU A 1 425 ? -16.170 -19.870 -4.190 1.00 92.50 425 LEU A N 1
ATOM 3360 C CA . LEU A 1 425 ? -16.326 -20.478 -5.515 1.00 92.50 425 LEU A CA 1
ATOM 3361 C C . LEU A 1 425 ? -15.331 -19.929 -6.553 1.00 92.50 425 LEU A C 1
ATOM 3363 O O . LEU A 1 425 ? -15.025 -20.620 -7.527 1.00 92.50 425 LEU A O 1
ATOM 3367 N N . ARG A 1 426 ? -14.850 -18.694 -6.355 1.00 90.81 426 ARG A N 1
ATOM 3368 C CA . ARG A 1 426 ? -13.875 -18.013 -7.221 1.00 90.81 426 ARG A CA 1
ATOM 3369 C C . ARG A 1 426 ? -12.419 -18.290 -6.833 1.00 90.81 426 ARG A C 1
ATOM 3371 O O . ARG A 1 426 ? -11.546 -18.193 -7.693 1.00 90.81 426 ARG A O 1
ATOM 3378 N N . LYS A 1 427 ? -12.146 -18.594 -5.559 1.00 88.88 427 LYS A N 1
ATOM 3379 C CA . LYS A 1 427 ? -10.794 -18.902 -5.069 1.00 88.88 427 LYS A CA 1
ATOM 3380 C C . LYS A 1 427 ? -10.144 -19.999 -5.910 1.00 88.88 427 LYS A C 1
ATOM 3382 O O . LYS A 1 427 ? -10.827 -20.914 -6.359 1.00 88.88 427 LYS A O 1
ATOM 3387 N N . GLN A 1 428 ? -8.817 -19.932 -6.050 1.00 87.44 428 GLN A N 1
ATOM 3388 C CA . GLN A 1 428 ? -8.052 -20.943 -6.787 1.00 87.44 428 GLN A CA 1
ATOM 3389 C C . GLN A 1 428 ? -8.294 -22.353 -6.235 1.00 87.44 428 GLN A C 1
ATOM 3391 O O . GLN A 1 428 ? -8.507 -23.279 -7.010 1.00 87.44 428 GLN A O 1
ATOM 3396 N N . LEU A 1 429 ? -8.296 -22.488 -4.904 1.00 89.50 429 LEU A N 1
ATOM 3397 C CA . LEU A 1 429 ? -8.515 -23.745 -4.188 1.00 89.50 429 LEU A CA 1
ATOM 3398 C C . LEU A 1 429 ? -9.736 -23.620 -3.255 1.00 89.50 429 LEU A C 1
ATOM 3400 O O . LEU A 1 429 ? -9.575 -23.330 -2.063 1.00 89.50 429 LEU A O 1
ATOM 3404 N N . PRO A 1 430 ? -10.973 -23.793 -3.762 1.00 91.19 430 PRO A N 1
ATOM 3405 C CA . PRO A 1 430 ? -12.187 -23.687 -2.953 1.00 91.19 430 PRO A CA 1
ATOM 3406 C C . PRO A 1 430 ? -12.152 -24.619 -1.733 1.00 91.19 430 PRO A C 1
ATOM 3408 O O . PRO A 1 430 ? -11.909 -25.825 -1.859 1.00 91.19 430 PRO A O 1
ATOM 3411 N N . TRP A 1 431 ? -12.379 -24.050 -0.541 1.00 90.06 431 TRP A N 1
ATOM 3412 C CA . TRP A 1 431 ? -12.303 -24.732 0.766 1.00 90.06 431 TRP A CA 1
ATOM 3413 C C . TRP A 1 431 ? -10.998 -25.509 1.041 1.00 90.06 431 TRP A C 1
ATOM 3415 O O . TRP A 1 431 ? -10.942 -26.283 2.000 1.00 90.06 431 TRP A O 1
ATOM 3425 N N . PHE A 1 432 ? -9.950 -25.296 0.234 1.00 88.25 432 PHE A N 1
ATOM 3426 C CA . PHE A 1 432 ? -8.731 -26.114 0.207 1.00 88.25 432 PHE A CA 1
ATOM 3427 C C . PHE A 1 432 ? -9.007 -27.612 0.006 1.00 88.25 432 PHE A C 1
ATOM 3429 O O . PHE A 1 432 ? -8.297 -28.453 0.552 1.00 88.25 432 PHE A O 1
ATOM 3436 N N . CYS A 1 433 ? -10.067 -27.942 -0.735 1.00 86.81 433 CYS A N 1
ATOM 3437 C CA . CYS A 1 433 ? -10.433 -29.321 -1.064 1.00 86.81 433 CYS A CA 1
ATOM 3438 C C . CYS A 1 433 ? -10.502 -29.543 -2.578 1.00 86.81 433 CYS A C 1
ATOM 3440 O O . CYS A 1 433 ? -10.134 -30.611 -3.052 1.00 86.81 433 CYS A O 1
ATOM 3442 N N . LEU A 1 434 ? -10.967 -28.550 -3.341 1.00 89.38 434 LEU A N 1
ATOM 3443 C CA . LEU A 1 434 ? -11.021 -28.624 -4.802 1.00 89.38 434 LEU A CA 1
ATOM 3444 C C . LEU A 1 434 ? -9.713 -28.111 -5.412 1.00 89.38 434 LEU A C 1
ATOM 3446 O O . LEU A 1 434 ? -9.155 -27.124 -4.933 1.00 89.38 434 LEU A O 1
ATOM 3450 N N . ALA A 1 435 ? -9.258 -28.766 -6.480 1.00 85.69 435 ALA A N 1
ATOM 3451 C CA . ALA A 1 435 ? -8.010 -28.432 -7.172 1.00 85.69 435 ALA A CA 1
ATOM 3452 C C . ALA A 1 435 ? -8.122 -27.174 -8.054 1.00 85.69 435 ALA A C 1
ATOM 3454 O O . ALA A 1 435 ? -7.125 -26.515 -8.318 1.00 85.69 435 ALA A O 1
ATOM 3455 N N . HIS A 1 436 ? -9.335 -26.804 -8.481 1.00 87.19 436 HIS A N 1
ATOM 3456 C CA . HIS A 1 436 ? -9.557 -25.670 -9.381 1.00 87.19 436 HIS A CA 1
ATOM 3457 C C . HIS A 1 436 ? -10.758 -24.814 -8.948 1.00 87.19 436 HIS A C 1
ATOM 3459 O O . HIS A 1 436 ? -11.685 -25.335 -8.314 1.00 87.19 436 HIS A O 1
ATOM 3465 N N . PRO A 1 437 ? -10.824 -23.536 -9.375 1.00 89.31 437 PRO A N 1
ATOM 3466 C CA . PRO A 1 437 ? -11.990 -22.694 -9.150 1.00 89.31 437 PRO A CA 1
ATOM 3467 C C . PRO A 1 437 ? -13.233 -23.248 -9.857 1.00 89.31 437 PRO A C 1
ATOM 3469 O O . PRO A 1 437 ? -13.173 -23.729 -10.998 1.00 89.31 437 PRO A O 1
ATOM 3472 N N . VAL A 1 438 ? -14.379 -23.118 -9.181 1.00 91.50 438 VAL A N 1
ATOM 3473 C CA . VAL A 1 438 ? -15.700 -23.462 -9.729 1.00 91.50 438 VAL A CA 1
ATOM 3474 C C . VAL A 1 438 ? -16.154 -22.372 -10.701 1.00 91.50 438 VAL A C 1
ATOM 3476 O O . VAL A 1 438 ? -16.615 -22.664 -11.803 1.00 91.50 438 VAL A O 1
ATOM 3479 N N . LEU A 1 439 ? -15.977 -21.104 -10.316 1.00 91.56 439 LEU A N 1
ATOM 3480 C CA . LEU A 1 439 ? -16.250 -19.939 -11.157 1.00 91.56 439 LEU A CA 1
ATOM 3481 C C . LEU A 1 439 ? -14.956 -19.466 -11.819 1.00 91.56 439 LEU A C 1
ATOM 3483 O O . LEU A 1 439 ? -14.193 -18.684 -11.252 1.00 91.56 439 LEU A O 1
ATOM 3487 N N . ARG A 1 440 ? -14.708 -19.961 -13.032 1.00 89.31 440 ARG A N 1
ATOM 3488 C CA . ARG A 1 440 ? -13.494 -19.657 -13.798 1.00 89.31 440 ARG A CA 1
ATOM 3489 C C . ARG A 1 440 ? -13.639 -18.343 -14.561 1.00 89.31 440 ARG A C 1
ATOM 3491 O O . ARG A 1 440 ? -14.683 -18.080 -15.161 1.00 89.31 440 ARG A O 1
ATOM 3498 N N . SER A 1 441 ? -12.578 -17.538 -14.563 1.00 87.56 441 SER A N 1
ATOM 3499 C CA . SER A 1 441 ? -12.445 -16.427 -15.507 1.00 87.56 441 SER A CA 1
ATOM 3500 C C . SER A 1 441 ? -12.196 -16.964 -16.919 1.00 87.56 441 SER A C 1
ATOM 3502 O O . SER A 1 441 ? -11.788 -18.116 -17.098 1.00 87.56 441 SER A O 1
ATOM 3504 N N . ARG A 1 442 ? -12.440 -16.141 -17.941 1.00 87.19 442 ARG A N 1
ATOM 3505 C CA . ARG A 1 442 ? -12.220 -16.541 -19.339 1.00 87.19 442 ARG A CA 1
ATOM 3506 C C . ARG A 1 442 ? -10.736 -16.769 -19.637 1.00 87.19 442 ARG A C 1
ATOM 3508 O O . ARG A 1 442 ? -10.382 -17.616 -20.449 1.00 87.19 442 ARG A O 1
ATOM 3515 N N . GLU A 1 443 ? -9.882 -16.029 -18.948 1.00 87.06 443 GLU A N 1
ATOM 3516 C CA . GLU A 1 443 ? -8.432 -16.016 -19.095 1.00 87.06 443 GLU A CA 1
ATOM 3517 C C . GLU A 1 443 ? -7.776 -17.219 -18.398 1.00 87.06 443 GLU A C 1
ATOM 3519 O O . GLU A 1 443 ? -6.612 -17.520 -18.651 1.00 87.06 443 GLU A O 1
ATOM 3524 N N . TYR A 1 444 ? -8.516 -17.951 -17.551 1.00 84.56 444 TYR A N 1
ATOM 3525 C CA . TYR A 1 444 ? -7.989 -19.042 -16.726 1.00 84.56 444 TYR A CA 1
ATOM 3526 C C . TYR A 1 444 ? -7.198 -20.084 -17.531 1.00 84.56 444 TYR A C 1
ATOM 3528 O O . TYR A 1 444 ? -6.125 -20.500 -17.102 1.00 84.56 444 TYR A O 1
ATOM 3536 N N . SER A 1 445 ? -7.660 -20.457 -18.728 1.00 82.94 445 SER A N 1
ATOM 3537 C CA . SER A 1 445 ? -6.992 -21.442 -19.594 1.00 82.94 445 SER A CA 1
ATOM 3538 C C . SER A 1 445 ? -6.009 -20.848 -20.612 1.00 82.94 445 SER A C 1
ATOM 3540 O O . SER A 1 445 ? -5.373 -21.600 -21.343 1.00 82.94 445 SER A O 1
ATOM 3542 N N . GLN A 1 446 ? -5.858 -19.523 -20.687 1.00 84.19 446 GLN A N 1
ATOM 3543 C CA . GLN A 1 446 ? -5.002 -18.877 -21.691 1.00 84.19 446 GLN A CA 1
ATOM 3544 C C . GLN A 1 446 ? -3.550 -18.813 -21.224 1.00 84.19 446 GLN A C 1
ATOM 3546 O O . GLN A 1 446 ? -3.289 -18.242 -20.172 1.00 84.19 446 GLN A O 1
ATOM 3551 N N . PHE A 1 447 ? -2.605 -19.367 -21.982 1.00 78.88 447 PHE A N 1
ATOM 3552 C CA . PHE A 1 447 ? -1.180 -19.258 -21.642 1.00 78.88 447 PHE A CA 1
ATOM 3553 C C . PHE A 1 447 ? -0.707 -17.792 -21.665 1.00 78.88 447 PHE A C 1
ATOM 3555 O O . PHE A 1 447 ? -0.180 -17.307 -20.671 1.00 78.88 447 PHE A O 1
ATOM 3562 N N . GLU A 1 448 ? -1.021 -17.065 -22.741 1.00 79.88 448 GLU A N 1
ATOM 3563 C CA . GLU A 1 448 ? -0.772 -15.625 -22.877 1.00 79.88 448 GLU A CA 1
ATOM 3564 C C . GLU A 1 448 ? -2.081 -14.848 -23.038 1.00 79.88 448 GLU A C 1
ATOM 3566 O O . GLU A 1 448 ? -2.960 -15.231 -23.818 1.00 79.88 448 GLU A O 1
ATOM 3571 N N . VAL A 1 449 ? -2.193 -13.727 -22.325 1.00 84.38 449 VAL A N 1
ATOM 3572 C CA . VAL A 1 449 ? -3.350 -12.830 -22.390 1.00 84.38 449 VAL A CA 1
ATOM 3573 C C . VAL A 1 449 ? -3.088 -11.736 -23.426 1.00 84.38 449 VAL A C 1
ATOM 3575 O O . VAL A 1 449 ? -2.066 -11.057 -23.377 1.00 84.38 449 VAL A O 1
ATOM 3578 N N . ARG A 1 450 ? -4.016 -11.561 -24.374 1.00 84.69 450 ARG A N 1
ATOM 3579 C CA . ARG A 1 450 ? -3.887 -10.574 -25.466 1.00 84.69 450 ARG A CA 1
ATOM 3580 C C . ARG A 1 450 ? -4.701 -9.301 -25.259 1.00 84.69 450 ARG A C 1
ATOM 3582 O O . ARG A 1 450 ? -4.324 -8.265 -25.789 1.00 84.69 450 ARG A O 1
ATOM 3589 N N . ASP A 1 451 ? -5.768 -9.383 -24.472 1.00 87.00 451 ASP A N 1
ATOM 3590 C CA . ASP A 1 451 ? -6.737 -8.307 -24.268 1.00 87.00 451 ASP A CA 1
ATOM 3591 C C . ASP A 1 451 ? -6.986 -8.063 -22.774 1.00 87.00 451 ASP A C 1
ATOM 3593 O O . ASP A 1 451 ? -6.667 -8.897 -21.925 1.00 87.00 451 ASP A O 1
ATOM 3597 N N . ALA A 1 452 ? -7.618 -6.935 -22.444 1.00 86.00 452 ALA A N 1
ATOM 3598 C CA . ALA A 1 452 ? -8.083 -6.670 -21.086 1.00 86.00 452 ALA A CA 1
ATOM 3599 C C . ALA A 1 452 ? -9.063 -7.759 -20.599 1.00 86.00 452 ALA A C 1
ATOM 3601 O O . ALA A 1 452 ? -9.892 -8.252 -21.369 1.00 86.00 452 ALA A O 1
ATOM 3602 N N . ALA A 1 453 ? -9.010 -8.084 -19.301 1.00 87.31 453 ALA A N 1
ATOM 3603 C CA . ALA A 1 453 ? -9.845 -9.127 -18.698 1.00 87.31 453 ALA A CA 1
ATOM 3604 C C . ALA A 1 453 ? -11.341 -8.895 -18.960 1.00 87.31 453 ALA A C 1
ATOM 3606 O O . ALA A 1 453 ? -11.853 -7.797 -18.726 1.00 87.31 453 ALA A O 1
ATOM 3607 N N . GLN A 1 454 ? -12.066 -9.915 -19.412 1.00 89.25 454 GLN A N 1
ATOM 3608 C CA . GLN A 1 454 ? -13.485 -9.781 -19.733 1.00 89.25 454 GLN A CA 1
ATOM 3609 C C . GLN A 1 454 ? -14.371 -9.810 -18.485 1.00 89.25 454 GLN A C 1
ATOM 3611 O O . GLN A 1 454 ? -14.130 -10.551 -17.536 1.00 89.25 454 GLN A O 1
ATOM 3616 N N . LEU A 1 455 ? -15.443 -9.013 -18.509 1.00 90.94 455 LEU A N 1
ATOM 3617 C CA . LEU A 1 455 ? -16.391 -8.920 -17.401 1.00 90.94 455 LEU A CA 1
ATOM 3618 C C . LEU A 1 455 ? -17.354 -10.119 -17.388 1.00 90.94 455 LEU A C 1
ATOM 3620 O O . LEU A 1 455 ? -18.211 -10.250 -18.270 1.00 90.94 455 LEU A O 1
ATOM 3624 N N . MET A 1 456 ? -17.266 -10.950 -16.351 1.00 92.81 456 MET A N 1
ATOM 3625 C CA . MET A 1 456 ? -18.066 -12.172 -16.214 1.00 92.81 456 MET A CA 1
ATOM 3626 C C . MET A 1 456 ? -19.428 -11.919 -15.544 1.00 92.81 456 MET A C 1
ATOM 3628 O O . MET A 1 456 ? -19.626 -10.944 -14.817 1.00 92.81 456 MET A O 1
ATOM 3632 N N . TRP A 1 457 ? -20.398 -12.820 -15.752 1.00 92.62 457 TRP A N 1
ATOM 3633 C CA . TRP A 1 457 ? -21.749 -12.683 -15.179 1.00 92.62 457 TRP A CA 1
ATOM 3634 C C . TRP A 1 457 ? -21.750 -12.697 -13.642 1.00 92.62 457 TRP A C 1
ATOM 3636 O O . TRP A 1 457 ? -22.499 -11.945 -13.022 1.00 92.62 457 TRP A O 1
ATOM 3646 N N . PHE A 1 458 ? -20.884 -13.505 -13.023 1.00 93.19 458 PHE A N 1
ATOM 3647 C CA . PHE A 1 458 ? -20.778 -13.596 -11.567 1.00 93.19 458 PHE A CA 1
ATOM 3648 C C . PHE A 1 458 ? -20.108 -12.357 -10.952 1.00 93.19 458 PHE A C 1
ATOM 3650 O O . PHE A 1 458 ? -20.426 -12.004 -9.823 1.00 93.19 458 PHE A O 1
ATOM 3657 N N . GLU A 1 459 ? -19.240 -11.654 -11.693 1.00 94.00 459 GLU A N 1
ATOM 3658 C CA . GLU A 1 459 ? -18.667 -10.368 -11.259 1.00 94.00 459 GLU A CA 1
ATOM 3659 C C . GLU A 1 459 ? -19.743 -9.275 -11.247 1.00 94.00 459 GLU A C 1
ATOM 3661 O O . GLU A 1 459 ? -19.825 -8.489 -10.304 1.00 94.00 459 GLU A O 1
ATOM 3666 N N . LYS A 1 460 ? -20.631 -9.268 -12.254 1.00 93.94 460 LYS A N 1
ATOM 3667 C CA . LYS A 1 460 ? -21.809 -8.384 -12.275 1.00 93.94 460 LYS A CA 1
ATOM 3668 C C . LYS A 1 460 ? -22.753 -8.683 -11.112 1.00 93.94 460 LYS A C 1
ATOM 3670 O O . LYS A 1 460 ? -23.227 -7.750 -10.470 1.00 93.94 460 LYS A O 1
ATOM 3675 N N . LEU A 1 461 ? -23.017 -9.966 -10.843 1.00 94.19 461 LEU A N 1
ATOM 3676 C CA . LEU A 1 461 ? -23.848 -10.392 -9.716 1.00 94.19 461 LEU A CA 1
ATOM 3677 C C . LEU A 1 461 ? -23.241 -9.939 -8.385 1.00 94.19 461 LEU A C 1
ATOM 3679 O O . LEU A 1 461 ? -23.946 -9.339 -7.582 1.00 94.19 461 LEU A O 1
ATOM 3683 N N . TYR A 1 462 ? -21.943 -10.175 -8.179 1.00 94.31 462 TYR A N 1
ATOM 3684 C CA . TYR A 1 462 ? -21.225 -9.750 -6.978 1.00 94.31 462 TYR A CA 1
ATOM 3685 C C . TYR A 1 462 ? -21.325 -8.233 -6.767 1.00 94.31 462 TYR A C 1
ATOM 3687 O O . TYR A 1 462 ? -21.721 -7.787 -5.692 1.00 94.31 462 TYR A O 1
ATOM 3695 N N . ALA A 1 463 ? -21.074 -7.439 -7.814 1.00 93.25 463 ALA A N 1
ATOM 3696 C CA . ALA A 1 463 ? -21.193 -5.986 -7.746 1.00 93.25 463 ALA A CA 1
ATOM 3697 C C . ALA A 1 463 ? -22.631 -5.534 -7.415 1.00 93.25 463 ALA A C 1
ATOM 3699 O O . ALA A 1 463 ? -22.839 -4.657 -6.578 1.00 93.25 463 ALA A O 1
ATOM 3700 N N . TRP A 1 464 ? -23.660 -6.127 -8.026 1.00 93.88 464 TRP A N 1
ATOM 3701 C CA . TRP A 1 464 ? -25.051 -5.783 -7.705 1.00 93.88 464 TRP A CA 1
ATOM 3702 C C . TRP A 1 464 ? -25.452 -6.179 -6.285 1.00 93.88 464 TRP A C 1
ATOM 3704 O O . TRP A 1 464 ? -26.076 -5.373 -5.595 1.00 93.88 464 TRP A O 1
ATOM 3714 N N . LEU A 1 465 ? -25.063 -7.369 -5.824 1.00 94.50 465 LEU A N 1
ATOM 3715 C CA . LEU A 1 465 ? -25.319 -7.804 -4.453 1.00 94.50 465 LEU A CA 1
ATOM 3716 C C . LEU A 1 465 ? -24.645 -6.875 -3.441 1.00 94.50 465 LEU A C 1
ATOM 3718 O O . LEU A 1 465 ? -25.299 -6.451 -2.493 1.00 94.50 465 LEU A O 1
ATOM 3722 N N . GLN A 1 466 ? -23.393 -6.475 -3.684 1.00 91.94 466 GLN A N 1
ATOM 3723 C CA . GLN A 1 466 ? -22.684 -5.525 -2.829 1.00 91.94 466 GLN A CA 1
ATOM 3724 C C . GLN A 1 466 ? -23.360 -4.144 -2.821 1.00 91.94 466 GLN A C 1
ATOM 3726 O O . GLN A 1 466 ? -23.434 -3.504 -1.775 1.00 91.94 466 GLN A O 1
ATOM 3731 N N . CYS A 1 467 ? -23.888 -3.688 -3.960 1.00 91.75 467 CYS A N 1
ATOM 3732 C CA . CYS A 1 467 ? -24.663 -2.448 -4.052 1.00 91.75 467 CYS A CA 1
ATOM 3733 C C . CYS A 1 467 ? -25.955 -2.524 -3.214 1.00 91.75 467 CYS A C 1
ATOM 3735 O O . CYS A 1 467 ? -26.213 -1.641 -2.392 1.00 91.75 467 CYS A O 1
ATOM 3737 N N . VAL A 1 468 ? -26.733 -3.603 -3.360 1.00 93.62 468 VAL A N 1
ATOM 3738 C CA . VAL A 1 468 ? -27.980 -3.825 -2.605 1.00 93.62 468 VAL A CA 1
ATOM 3739 C C . VAL A 1 468 ? -27.710 -3.956 -1.106 1.00 93.62 468 VAL A C 1
ATOM 3741 O O . VAL A 1 468 ? -28.378 -3.313 -0.296 1.00 93.62 468 VAL A O 1
ATOM 3744 N N . GLU A 1 469 ? -26.709 -4.744 -0.724 1.00 93.56 469 GLU A N 1
ATOM 3745 C CA . GLU A 1 469 ? -26.314 -4.934 0.669 1.00 93.56 469 GLU A CA 1
ATOM 3746 C C . GLU A 1 469 ? -25.954 -3.597 1.333 1.00 93.56 469 GLU A C 1
ATOM 3748 O O . GLU A 1 469 ? -26.464 -3.258 2.403 1.00 93.56 469 GLU A O 1
ATOM 3753 N N . LYS A 1 470 ? -25.115 -2.811 0.655 1.00 91.31 470 LYS A N 1
ATOM 3754 C CA . LYS A 1 470 ? -24.528 -1.580 1.175 1.00 91.31 470 LYS A CA 1
ATOM 3755 C C . LYS A 1 470 ? -25.506 -0.412 1.261 1.00 91.31 470 LYS A C 1
ATOM 3757 O O . LYS A 1 470 ? -25.469 0.323 2.242 1.00 91.31 470 LYS A O 1
ATOM 3762 N N . TYR A 1 471 ? -26.347 -0.214 0.246 1.00 91.75 471 TYR A N 1
ATOM 3763 C CA . TYR A 1 471 ? -27.208 0.973 0.152 1.00 91.75 471 TYR A CA 1
ATOM 3764 C C . TYR A 1 471 ? -28.672 0.718 0.519 1.00 91.75 471 TYR A C 1
ATOM 3766 O O . TYR A 1 471 ? -29.408 1.683 0.707 1.00 91.75 471 TYR A O 1
ATOM 3774 N N . VAL A 1 472 ? -29.098 -0.543 0.648 1.00 93.31 472 VAL A N 1
ATOM 3775 C CA . VAL A 1 472 ? -30.495 -0.888 0.961 1.00 93.31 472 VAL A CA 1
ATOM 3776 C C . VAL A 1 472 ? -30.592 -1.712 2.240 1.00 93.31 472 VAL A C 1
ATOM 3778 O O . VAL A 1 472 ? -31.232 -1.277 3.194 1.00 93.31 472 VAL A O 1
ATOM 3781 N N . VAL A 1 473 ? -29.944 -2.880 2.290 1.00 94.81 473 VAL A N 1
ATOM 3782 C CA . VAL A 1 473 ? -30.163 -3.859 3.369 1.00 94.81 473 VAL A CA 1
ATOM 3783 C C . VAL A 1 473 ? -29.609 -3.374 4.710 1.00 94.81 473 VAL A C 1
ATOM 3785 O O . VAL A 1 473 ? -30.366 -3.275 5.675 1.00 94.81 473 VAL A O 1
ATOM 3788 N N . HIS A 1 474 ? -28.320 -3.022 4.784 1.00 94.06 474 HIS A N 1
ATOM 3789 C CA . HIS A 1 474 ? -27.717 -2.545 6.037 1.00 94.06 474 HIS A CA 1
ATOM 3790 C C . HIS A 1 474 ? -28.341 -1.231 6.534 1.00 94.06 474 HIS A C 1
ATOM 3792 O O . HIS A 1 474 ? -28.689 -1.166 7.715 1.00 94.06 474 HIS A O 1
ATOM 3798 N N . PRO A 1 475 ? -28.577 -0.208 5.683 1.00 94.81 475 PRO A N 1
ATOM 3799 C CA . PRO A 1 475 ? -29.319 0.978 6.100 1.00 94.81 475 PRO A CA 1
ATOM 3800 C C . PRO A 1 475 ? -30.705 0.668 6.668 1.00 94.81 475 PRO A C 1
ATOM 3802 O O . PRO A 1 475 ? -31.071 1.244 7.690 1.00 94.81 475 PRO A O 1
ATOM 3805 N N . ALA A 1 476 ? -31.457 -0.264 6.072 1.00 94.00 476 ALA A N 1
ATOM 3806 C CA . ALA A 1 476 ? -32.765 -0.663 6.588 1.00 94.00 476 ALA A CA 1
ATOM 3807 C C . ALA A 1 476 ? -32.668 -1.324 7.972 1.00 94.00 476 ALA A C 1
ATOM 3809 O O . ALA A 1 476 ? -33.447 -0.978 8.857 1.00 94.00 476 ALA A O 1
ATOM 3810 N N . VAL A 1 477 ? -31.691 -2.216 8.187 1.00 94.44 477 VAL A N 1
ATOM 3811 C CA . VAL A 1 477 ? -31.426 -2.843 9.497 1.00 94.44 477 VAL A CA 1
ATOM 3812 C C . VAL A 1 477 ? -31.110 -1.785 10.557 1.00 94.44 477 VAL A C 1
ATOM 3814 O O . VAL A 1 477 ? -31.700 -1.799 11.639 1.00 94.44 477 VAL A O 1
ATOM 3817 N N . VAL A 1 478 ? -30.217 -0.839 10.244 1.00 94.12 478 VAL A N 1
ATOM 3818 C CA . VAL A 1 478 ? -29.803 0.204 11.194 1.00 94.12 478 VAL A CA 1
ATOM 3819 C C . VAL A 1 478 ? -30.960 1.160 11.497 1.00 94.12 478 VAL A C 1
ATOM 3821 O O . VAL A 1 478 ? -31.257 1.392 12.666 1.00 94.12 478 VAL A O 1
ATOM 3824 N N . LEU A 1 479 ? -31.676 1.658 10.483 1.00 93.38 479 LEU A N 1
ATOM 3825 C CA . LEU A 1 479 ? -32.832 2.548 10.670 1.00 93.38 479 LEU A CA 1
ATOM 3826 C C . LEU A 1 479 ? -33.955 1.892 11.479 1.00 93.38 479 LEU A C 1
ATOM 3828 O O . LEU A 1 479 ? -34.554 2.544 12.336 1.00 93.38 479 LEU A O 1
ATOM 3832 N N . ASN A 1 480 ? -34.203 0.603 11.248 1.00 92.81 480 ASN A N 1
ATOM 3833 C CA . ASN A 1 480 ? -35.152 -0.184 12.021 1.00 92.81 480 ASN A CA 1
ATOM 3834 C C . ASN A 1 480 ? -34.751 -0.239 13.504 1.00 92.81 480 ASN A C 1
ATOM 3836 O O . ASN A 1 480 ? -35.543 0.143 14.361 1.00 92.81 480 ASN A O 1
ATOM 3840 N N . SER A 1 481 ? -33.498 -0.609 13.796 1.00 90.81 481 SER A N 1
ATOM 3841 C CA . SER A 1 481 ? -32.994 -0.681 15.177 1.00 90.81 481 SER A CA 1
ATOM 3842 C C . SER A 1 481 ? -32.974 0.675 15.895 1.00 90.81 481 SER A C 1
ATOM 3844 O O . SER A 1 481 ? -33.316 0.752 17.071 1.00 90.81 481 SER A O 1
ATOM 3846 N N . LEU A 1 482 ? -32.653 1.762 15.181 1.00 91.25 482 LEU A N 1
ATOM 3847 C CA . LEU A 1 482 ? -32.698 3.128 15.714 1.00 91.25 482 LEU A CA 1
ATOM 3848 C C . LEU A 1 482 ? -34.129 3.554 16.057 1.00 91.25 482 LEU A C 1
ATOM 3850 O O . LEU A 1 482 ? -34.352 4.215 17.069 1.00 91.25 482 LEU A O 1
ATOM 3854 N N . THR A 1 483 ? -35.094 3.200 15.204 1.00 89.88 483 THR A N 1
ATOM 3855 C CA . THR A 1 483 ? -36.505 3.549 15.408 1.00 89.88 483 THR A CA 1
ATOM 3856 C C . THR A 1 483 ? -37.093 2.779 16.583 1.00 89.88 483 THR A C 1
ATOM 3858 O O . THR A 1 483 ? -37.793 3.371 17.400 1.00 89.88 483 THR A O 1
ATOM 3861 N N . GLU A 1 484 ? -36.781 1.486 16.697 1.00 86.81 484 GLU A N 1
ATOM 3862 C CA . GLU A 1 484 ? -37.206 0.643 17.816 1.00 86.81 484 GLU A CA 1
ATOM 3863 C C . GLU A 1 484 ? -36.671 1.179 19.148 1.00 86.81 484 GLU A C 1
ATOM 3865 O O . GLU A 1 484 ? -37.440 1.401 20.082 1.00 86.81 484 GLU A O 1
ATOM 3870 N N . GLU A 1 485 ? -35.373 1.479 19.216 1.00 85.88 485 GLU A N 1
ATOM 3871 C CA . GLU A 1 485 ? -34.754 1.990 20.434 1.00 85.88 485 GLU A CA 1
ATOM 3872 C C . GLU A 1 485 ? -35.289 3.382 20.819 1.00 85.88 485 GLU A C 1
ATOM 3874 O O . GLU A 1 485 ? -35.649 3.614 21.976 1.00 85.88 485 GLU A O 1
ATOM 3879 N N . ALA A 1 486 ? -35.438 4.298 19.855 1.00 84.69 486 ALA A N 1
ATOM 3880 C CA . ALA A 1 486 ? -36.032 5.610 20.112 1.00 84.69 486 ALA A CA 1
ATOM 3881 C C . ALA A 1 486 ? -37.492 5.507 20.592 1.00 84.69 486 ALA A C 1
ATOM 3883 O O . ALA A 1 486 ? -37.888 6.215 21.522 1.00 84.69 486 ALA A O 1
ATOM 3884 N N . HIS A 1 487 ? -38.280 4.601 20.006 1.00 82.06 487 HIS A N 1
ATOM 3885 C CA . HIS A 1 487 ? -39.677 4.382 20.376 1.00 82.06 487 HIS A CA 1
ATOM 3886 C C . HIS A 1 487 ? -39.824 3.801 21.787 1.00 82.06 487 HIS A C 1
ATOM 3888 O O . HIS A 1 487 ? -40.648 4.281 22.572 1.00 82.06 487 HIS A O 1
ATOM 3894 N N . LEU A 1 488 ? -38.999 2.804 22.130 1.00 77.31 488 LEU A N 1
ATOM 3895 C CA . LEU A 1 488 ? -38.948 2.216 23.468 1.00 77.31 488 LEU A CA 1
ATOM 3896 C C . LEU A 1 488 ? -38.651 3.285 24.524 1.00 77.31 488 LEU A C 1
ATOM 3898 O O . LEU A 1 488 ? -39.317 3.323 25.557 1.00 77.31 488 LEU A O 1
ATOM 3902 N N . PHE A 1 489 ? -37.709 4.192 24.258 1.00 73.75 489 PHE A N 1
ATOM 3903 C CA . PHE A 1 489 ? -37.330 5.222 25.223 1.00 73.75 489 PHE A CA 1
ATOM 3904 C C . PHE A 1 489 ? -38.385 6.301 25.451 1.00 73.75 489 PHE A C 1
ATOM 3906 O O . PHE A 1 489 ? -38.510 6.777 26.579 1.00 73.75 489 PHE A O 1
ATOM 3913 N N . VAL A 1 490 ? -39.132 6.696 24.418 1.00 72.75 490 VAL A N 1
ATOM 3914 C CA . VAL A 1 490 ? -40.167 7.730 24.559 1.00 72.75 490 VAL A CA 1
ATOM 3915 C C . VAL A 1 490 ? -41.420 7.180 25.243 1.00 72.75 490 VAL A C 1
ATOM 3917 O O . VAL A 1 490 ? -42.007 7.862 26.082 1.00 72.75 490 VAL A O 1
ATOM 3920 N N . ASN A 1 491 ? -41.803 5.934 24.948 1.00 67.56 491 ASN A N 1
ATOM 3921 C CA . ASN A 1 491 ? -43.035 5.343 25.476 1.00 67.56 491 ASN A CA 1
ATOM 3922 C C . ASN A 1 491 ? -42.868 4.663 26.838 1.00 67.56 491 ASN A C 1
ATOM 3924 O O . ASN A 1 491 ? -43.825 4.587 27.611 1.00 67.56 491 ASN A O 1
ATOM 3928 N N . ALA A 1 492 ? -41.667 4.187 27.179 1.00 57.22 492 ALA A N 1
ATOM 3929 C CA . ALA A 1 492 ? -41.400 3.577 28.476 1.00 57.22 492 ALA A CA 1
ATOM 3930 C C . ALA A 1 492 ? -41.170 4.636 29.572 1.00 57.22 492 ALA A C 1
ATOM 3932 O O . ALA A 1 492 ? -40.117 4.690 30.203 1.00 57.22 492 ALA A O 1
ATOM 3933 N N . GLY A 1 493 ? -42.199 5.425 29.888 1.00 50.78 493 GLY A N 1
ATOM 3934 C CA . GLY A 1 493 ? -42.238 6.260 31.094 1.00 50.78 493 GLY A CA 1
ATOM 3935 C C . GLY A 1 493 ? -42.292 5.474 32.421 1.00 50.78 493 GLY A C 1
ATOM 3936 O O . GLY A 1 493 ? -42.397 6.092 33.476 1.00 50.78 493 GLY A O 1
ATOM 3937 N N . PHE A 1 494 ? -42.251 4.129 32.413 1.00 36.34 494 PHE A N 1
ATOM 3938 C CA . PHE A 1 494 ? -42.594 3.311 33.591 1.00 36.34 494 PHE A CA 1
ATOM 3939 C C . PHE A 1 494 ? -41.799 1.999 33.811 1.00 36.34 494 PHE A C 1
ATOM 3941 O O . PHE A 1 494 ? -42.052 1.315 34.799 1.00 36.34 494 PHE A O 1
ATOM 3948 N N . VAL A 1 495 ? -40.797 1.622 33.001 1.00 41.56 495 VAL A N 1
ATOM 3949 C CA . VAL A 1 495 ? -39.967 0.428 33.312 1.00 41.56 495 VAL A CA 1
ATOM 3950 C C . VAL A 1 495 ? -38.558 0.843 33.718 1.00 41.56 495 VAL A C 1
ATOM 3952 O O . VAL A 1 495 ? -37.638 0.971 32.918 1.00 41.56 495 VAL A O 1
ATOM 3955 N N . ARG A 1 496 ? -38.408 1.040 35.027 1.00 41.12 496 ARG A N 1
ATOM 3956 C CA . ARG A 1 496 ? -37.215 1.504 35.749 1.00 41.12 496 ARG A CA 1
ATOM 3957 C C . ARG A 1 496 ? -36.009 0.535 35.726 1.00 41.12 496 ARG A C 1
ATOM 3959 O O . ARG A 1 496 ? -35.066 0.779 36.464 1.00 41.12 496 ARG A O 1
ATOM 3966 N N . ASN A 1 497 ? -36.000 -0.526 34.909 1.00 43.03 497 ASN A N 1
ATOM 3967 C CA . ASN A 1 497 ? -35.054 -1.646 35.081 1.00 43.03 497 ASN A CA 1
ATOM 3968 C C . ASN A 1 497 ? -34.273 -2.123 33.835 1.00 43.03 497 ASN A C 1
ATOM 3970 O O . ASN A 1 497 ? -33.588 -3.132 33.950 1.00 43.03 497 ASN A O 1
ATOM 3974 N N . VAL A 1 498 ? -34.331 -1.468 32.665 1.00 43.19 498 VAL A N 1
ATOM 3975 C CA . VAL A 1 498 ? -33.702 -2.031 31.433 1.00 43.19 498 VAL A CA 1
ATOM 3976 C C . VAL A 1 498 ? -32.787 -1.047 30.687 1.00 43.19 498 VAL A C 1
ATOM 3978 O O . VAL A 1 498 ? -32.561 -1.168 29.495 1.00 43.19 498 VAL A O 1
ATOM 3981 N N . CYS A 1 499 ? -32.226 -0.033 31.347 1.00 44.34 499 CYS A N 1
ATOM 3982 C CA . CYS A 1 499 ? -31.261 0.835 30.662 1.00 44.34 499 CYS A CA 1
ATOM 3983 C C . CYS A 1 499 ? -30.255 1.401 31.646 1.00 44.34 499 CYS A C 1
ATOM 3985 O O . CYS A 1 499 ? -30.527 2.446 32.240 1.00 44.34 499 CYS A O 1
ATOM 3987 N N . PHE A 1 500 ? -29.125 0.699 31.790 1.00 45.41 500 PHE A N 1
ATOM 3988 C CA . PHE A 1 500 ? -28.139 0.881 32.846 1.00 45.41 500 PHE A CA 1
ATOM 3989 C C . PHE A 1 500 ? -28.792 0.805 34.247 1.00 45.41 500 PHE A C 1
ATOM 3991 O O . PHE A 1 500 ? -29.728 1.535 34.560 1.00 45.41 500 PHE A O 1
ATOM 3998 N N . ASN A 1 501 ? -28.305 -0.035 35.162 1.00 39.59 501 ASN A N 1
ATOM 3999 C CA . ASN A 1 501 ? -28.703 0.054 36.581 1.00 39.59 501 ASN A CA 1
ATOM 4000 C C . ASN A 1 501 ? -28.113 1.333 37.224 1.00 39.59 501 ASN A C 1
ATOM 4002 O O . ASN A 1 501 ? -27.302 1.272 38.143 1.00 39.59 501 ASN A O 1
ATOM 4006 N N . VAL A 1 502 ? -28.466 2.508 36.697 1.00 44.09 502 VAL A N 1
ATOM 4007 C CA . VAL A 1 502 ? -28.042 3.827 37.162 1.00 44.09 502 VAL A CA 1
ATOM 4008 C C . VAL A 1 502 ? -29.260 4.454 37.814 1.00 44.09 502 VAL A C 1
ATOM 4010 O O . VAL A 1 502 ? -30.272 4.773 37.186 1.00 44.09 502 VAL A O 1
ATOM 4013 N N . HIS A 1 503 ? -29.169 4.600 39.126 1.00 43.50 503 HIS A N 1
ATOM 4014 C CA . HIS A 1 503 ? -30.001 5.520 39.874 1.00 43.50 503 HIS A CA 1
ATOM 4015 C C . HIS A 1 503 ? -29.151 6.755 40.171 1.00 43.50 503 HIS A C 1
ATOM 4017 O O . HIS A 1 503 ? -28.171 6.625 40.909 1.00 43.50 503 HIS A O 1
ATOM 4023 N N . PRO A 1 504 ? -29.486 7.941 39.623 1.00 48.97 504 PRO A N 1
ATOM 4024 C CA . PRO A 1 504 ? -30.597 8.290 38.711 1.00 48.97 504 PRO A CA 1
ATOM 4025 C C . PRO A 1 504 ? -30.322 7.954 37.223 1.00 48.97 504 PRO A C 1
ATOM 4027 O O . PRO A 1 504 ? -29.162 7.833 36.851 1.00 48.97 504 PRO A O 1
ATOM 4030 N N . PRO A 1 505 ? -31.348 7.826 36.352 1.00 51.34 505 PRO A N 1
ATOM 4031 C CA . PRO A 1 505 ? -31.147 7.542 34.926 1.00 51.34 505 PRO A CA 1
ATOM 4032 C C . PRO A 1 505 ? -30.222 8.581 34.266 1.00 51.34 505 PRO A C 1
ATOM 4034 O O . PRO A 1 505 ? -30.275 9.756 34.647 1.00 51.34 505 PRO A O 1
ATOM 4037 N N . PRO A 1 506 ? -29.395 8.188 33.273 1.00 53.59 506 PRO A N 1
ATOM 4038 C CA . PRO A 1 506 ? -28.574 9.145 32.546 1.00 53.59 506 PRO A CA 1
ATOM 4039 C C . PRO A 1 506 ? -29.471 10.237 31.946 1.00 53.59 506 PRO A C 1
ATOM 4041 O O . PRO A 1 506 ? -30.587 9.937 31.506 1.00 53.59 506 PRO A O 1
ATOM 4044 N N . PRO A 1 507 ? -29.015 11.501 31.924 1.00 60.78 507 PRO A N 1
ATOM 4045 C CA . PRO A 1 507 ? -29.792 12.583 31.338 1.00 60.78 507 PRO A CA 1
ATOM 4046 C C . PRO A 1 507 ? -30.142 12.241 29.883 1.00 60.78 507 PRO A C 1
ATOM 4048 O O . PRO A 1 507 ? -29.361 11.574 29.200 1.00 60.78 507 PRO A O 1
ATOM 4051 N N . HIS A 1 508 ? -31.299 12.704 29.393 1.00 65.12 508 HIS A N 1
ATOM 4052 C CA . HIS A 1 508 ? -31.761 12.473 28.010 1.00 65.12 508 HIS A CA 1
ATOM 4053 C C . HIS A 1 508 ? -30.673 12.779 26.954 1.00 65.12 508 HIS A C 1
ATOM 4055 O O . HIS A 1 508 ? -30.628 12.144 25.900 1.00 65.12 508 HIS A O 1
ATOM 4061 N N . SER A 1 509 ? -29.734 13.674 27.282 1.00 70.38 509 SER A N 1
ATOM 4062 C CA . SER A 1 509 ? -28.522 13.972 26.516 1.00 70.38 509 SER A CA 1
ATOM 4063 C C . SER A 1 509 ? -27.590 12.773 26.285 1.00 70.38 509 SER A C 1
ATOM 4065 O O . SER A 1 509 ? -27.117 12.580 25.170 1.00 70.38 509 SER A O 1
ATOM 4067 N N . GLY A 1 510 ? -27.329 11.928 27.284 1.00 72.75 510 GLY A N 1
ATOM 4068 C CA . GLY A 1 510 ? -26.412 10.790 27.133 1.00 72.75 510 GLY A CA 1
ATOM 4069 C C . GLY A 1 510 ? -26.927 9.733 26.149 1.00 72.75 510 GLY A C 1
ATOM 4070 O O . GLY A 1 510 ? -26.158 9.178 25.367 1.00 72.75 510 GLY A O 1
ATOM 4071 N N . ARG A 1 511 ? -28.246 9.501 26.137 1.00 76.56 511 ARG A N 1
ATOM 4072 C CA . ARG A 1 511 ? -28.895 8.510 25.261 1.00 76.56 511 ARG A CA 1
ATOM 4073 C C . ARG A 1 511 ? -29.002 8.985 23.814 1.00 76.56 511 ARG A C 1
ATOM 4075 O O . ARG A 1 511 ? -28.690 8.223 22.905 1.00 76.56 511 ARG A O 1
ATOM 4082 N N . ALA A 1 512 ? -29.363 10.252 23.604 1.00 84.69 512 ALA A N 1
ATOM 4083 C CA . ALA A 1 512 ? -29.365 10.860 22.273 1.00 84.69 512 ALA A CA 1
ATOM 4084 C C . ALA A 1 512 ? -27.968 10.809 21.629 1.00 84.69 512 ALA A C 1
ATOM 4086 O O . ALA A 1 512 ? -27.831 10.503 20.446 1.00 84.69 512 ALA A O 1
ATOM 4087 N N . LEU A 1 513 ? -26.914 11.045 22.421 1.00 86.06 513 LEU A N 1
ATOM 4088 C CA . LEU A 1 513 ? -25.534 10.928 21.954 1.00 86.06 513 LEU A CA 1
ATOM 4089 C C . LEU A 1 513 ? -25.198 9.494 21.527 1.00 86.06 513 LEU A C 1
ATOM 4091 O O . LEU A 1 513 ? -24.610 9.308 20.464 1.00 86.06 513 LEU A O 1
ATOM 4095 N N . PHE A 1 514 ? -25.594 8.488 22.314 1.00 88.19 514 PHE A N 1
ATOM 4096 C CA . PHE A 1 514 ? -25.359 7.086 21.969 1.00 88.19 514 PHE A CA 1
ATOM 4097 C C . PHE A 1 514 ? -26.041 6.687 20.651 1.00 88.19 514 PHE A C 1
ATOM 4099 O O . PHE A 1 514 ? -25.365 6.166 19.768 1.00 88.19 514 PHE A O 1
ATOM 4106 N N . ILE A 1 515 ? -27.329 7.004 20.476 1.00 89.50 515 ILE A N 1
ATOM 4107 C CA . ILE A 1 515 ? -28.089 6.708 19.246 1.00 89.50 515 ILE A CA 1
ATOM 4108 C C . ILE A 1 515 ? -27.406 7.340 18.020 1.00 89.50 515 ILE A C 1
ATOM 4110 O O . ILE A 1 515 ? -27.248 6.684 16.987 1.00 89.50 515 ILE A O 1
ATOM 4114 N N . CYS A 1 516 ? -26.927 8.584 18.137 1.00 91.25 516 CYS A N 1
ATOM 4115 C CA . CYS A 1 516 ? -26.164 9.244 17.074 1.00 91.25 516 CYS A CA 1
ATOM 4116 C C . CYS A 1 516 ? -24.852 8.525 16.740 1.00 91.25 516 CYS A C 1
ATOM 4118 O O . CYS A 1 516 ? -24.562 8.299 15.565 1.00 91.25 516 CYS A O 1
ATOM 4120 N N . LEU A 1 517 ? -24.050 8.188 17.754 1.00 92.94 517 LEU A N 1
ATOM 4121 C CA . LEU A 1 517 ? -22.746 7.548 17.563 1.00 92.94 517 LEU A CA 1
ATOM 4122 C C . LEU A 1 517 ? -22.894 6.126 17.013 1.00 92.94 517 LEU A C 1
ATOM 4124 O O . LEU A 1 517 ? -22.209 5.764 16.057 1.00 92.94 517 LEU A O 1
ATOM 4128 N N . ALA A 1 518 ? -23.823 5.343 17.565 1.00 92.56 518 ALA A N 1
ATOM 4129 C CA . ALA A 1 518 ? -24.093 3.985 17.121 1.00 92.56 518 ALA A CA 1
ATOM 4130 C C . ALA A 1 518 ? -24.629 3.959 15.686 1.00 92.56 518 ALA A C 1
ATOM 4132 O O . ALA A 1 518 ? -24.095 3.228 14.851 1.00 92.56 518 ALA A O 1
ATOM 4133 N N . GLY A 1 519 ? -25.604 4.816 15.364 1.00 93.38 519 GLY A N 1
ATOM 4134 C CA . GLY A 1 519 ? -26.124 4.951 14.006 1.00 93.38 519 GLY A CA 1
ATOM 4135 C C . GLY A 1 519 ? -25.044 5.357 13.000 1.00 93.38 519 GLY A C 1
ATOM 4136 O O . GLY A 1 519 ? -24.914 4.729 11.949 1.00 93.38 519 GLY A O 1
ATOM 4137 N N . MET A 1 520 ? -24.224 6.361 13.334 1.00 93.50 520 MET A N 1
ATOM 4138 C CA . MET A 1 520 ? -23.150 6.833 12.454 1.00 93.50 520 MET A CA 1
ATOM 4139 C C . MET A 1 520 ? -22.112 5.739 12.208 1.00 93.50 520 MET A C 1
ATOM 4141 O O . MET A 1 520 ? -21.772 5.467 11.056 1.00 93.50 520 MET A O 1
ATOM 4145 N N . LYS A 1 521 ? -21.638 5.085 13.275 1.00 93.69 521 LYS A N 1
ATOM 4146 C CA . LYS A 1 521 ? -20.649 4.015 13.168 1.00 93.69 521 LYS A CA 1
ATOM 4147 C C . LYS A 1 521 ? -21.156 2.869 12.309 1.00 93.69 521 LYS A C 1
ATOM 4149 O O . LYS A 1 521 ? -20.451 2.479 11.386 1.00 93.69 521 LYS A O 1
ATOM 4154 N N . LEU A 1 522 ? -22.342 2.334 12.610 1.00 94.00 522 LEU A N 1
ATOM 4155 C CA . LEU A 1 522 ? -22.875 1.148 11.936 1.00 94.00 522 LEU A CA 1
ATOM 4156 C C . LEU A 1 522 ? -23.157 1.414 10.451 1.00 94.00 522 LEU A C 1
ATOM 4158 O O . LEU A 1 522 ? -22.887 0.556 9.611 1.00 94.00 522 LEU A O 1
ATOM 4162 N N . LEU A 1 523 ? -23.642 2.608 10.094 1.00 94.12 523 LEU A N 1
ATOM 4163 C CA . LEU A 1 523 ? -23.831 2.985 8.689 1.00 94.12 523 LEU A CA 1
ATOM 4164 C C . LEU A 1 523 ? -22.493 3.163 7.970 1.00 94.12 523 LEU A C 1
ATOM 4166 O O . LEU A 1 523 ? -22.291 2.604 6.892 1.00 94.12 523 LEU A O 1
ATOM 4170 N N . ARG A 1 524 ? -21.552 3.900 8.569 1.00 93.06 524 ARG A N 1
ATOM 4171 C CA . ARG A 1 524 ? -20.238 4.149 7.962 1.00 93.06 524 ARG A CA 1
ATOM 4172 C C . ARG A 1 524 ? -19.441 2.850 7.802 1.00 93.06 524 ARG A C 1
ATOM 4174 O O . ARG A 1 524 ? -18.871 2.620 6.736 1.00 93.06 524 ARG A O 1
ATOM 4181 N N . SER A 1 525 ? -19.482 1.955 8.790 1.00 90.62 525 SER A N 1
ATOM 4182 C CA . SER A 1 525 ? -18.845 0.637 8.719 1.00 90.62 525 SER A CA 1
ATOM 4183 C C . SER A 1 525 ? -19.497 -0.275 7.677 1.00 90.62 525 SER A C 1
ATOM 4185 O O . SER A 1 525 ? -18.784 -1.003 6.989 1.00 90.62 525 SER A O 1
ATOM 4187 N N . SER A 1 526 ? -20.818 -0.195 7.495 1.00 91.25 526 SER A N 1
ATOM 4188 C CA . SER A 1 526 ? -21.534 -0.909 6.427 1.00 91.25 526 SER A CA 1
ATOM 4189 C C . SER A 1 526 ? -21.155 -0.401 5.035 1.00 91.25 526 SER A C 1
ATOM 4191 O O . SER A 1 526 ? -21.031 -1.189 4.098 1.00 91.25 526 SER A O 1
ATOM 4193 N N . PHE A 1 527 ? -20.897 0.903 4.890 1.00 91.69 527 PHE A N 1
ATOM 4194 C CA . PHE A 1 527 ? -20.428 1.472 3.630 1.00 91.69 527 PHE A CA 1
ATOM 4195 C C . PHE A 1 527 ? -18.971 1.115 3.310 1.00 91.69 527 PHE A C 1
ATOM 4197 O O . PHE A 1 527 ? -18.648 0.877 2.143 1.00 91.69 527 PHE A O 1
ATOM 4204 N N . CYS A 1 528 ? -18.084 1.079 4.303 1.00 89.12 528 CYS A N 1
ATOM 4205 C CA . CYS A 1 528 ? -16.657 0.843 4.067 1.00 89.12 528 CYS A CA 1
ATOM 4206 C C . CYS A 1 528 ? -16.272 -0.647 4.078 1.00 89.12 528 CYS A C 1
ATOM 4208 O O . CYS A 1 528 ? -15.438 -1.057 3.275 1.00 89.12 528 CYS A O 1
ATOM 4210 N N . ALA A 1 529 ? -16.871 -1.463 4.951 1.00 85.56 529 ALA A N 1
ATOM 4211 C CA . ALA A 1 529 ? -16.470 -2.853 5.191 1.00 85.56 529 ALA A CA 1
ATOM 4212 C C . ALA A 1 529 ? -17.675 -3.799 5.422 1.00 85.56 529 ALA A C 1
ATOM 4214 O O . ALA A 1 529 ? -17.813 -4.369 6.513 1.00 85.56 529 ALA A O 1
ATOM 4215 N N . PRO A 1 530 ? -18.536 -4.020 4.406 1.00 87.12 530 PRO A N 1
ATOM 4216 C CA . PRO A 1 530 ? -19.735 -4.861 4.539 1.00 87.12 530 PRO A CA 1
ATOM 4217 C C . PRO A 1 530 ? -19.414 -6.327 4.885 1.00 87.12 530 PRO A C 1
ATOM 4219 O O . PRO A 1 530 ? -20.132 -6.954 5.663 1.00 87.12 530 PRO A O 1
ATOM 4222 N N . SER A 1 531 ? -18.260 -6.842 4.443 1.00 87.88 531 SER A N 1
ATOM 4223 C CA . SER A 1 531 ? -17.832 -8.227 4.688 1.00 87.88 531 SER A CA 1
ATOM 4224 C C . SER A 1 531 ? -17.666 -8.594 6.164 1.00 87.88 531 SER A C 1
ATOM 4226 O O . SER A 1 531 ? -17.694 -9.772 6.506 1.00 87.88 531 SER A O 1
ATOM 4228 N N . LEU A 1 532 ? -17.463 -7.613 7.047 1.00 87.31 532 LEU A N 1
ATOM 4229 C CA . LEU A 1 532 ? -17.373 -7.840 8.492 1.00 87.31 532 LEU A CA 1
ATOM 4230 C C . LEU A 1 532 ? -18.734 -7.684 9.188 1.00 87.31 532 LEU A C 1
ATOM 4232 O O . LEU A 1 532 ? -18.942 -8.257 10.260 1.00 87.31 532 LEU A O 1
ATOM 4236 N N . GLN A 1 533 ? -19.666 -6.936 8.590 1.00 90.75 533 GLN A N 1
ATOM 4237 C CA . GLN A 1 533 ? -20.947 -6.605 9.216 1.00 90.75 533 GLN A CA 1
ATOM 4238 C C . GLN A 1 533 ? -21.886 -7.805 9.276 1.00 90.75 533 GLN A C 1
ATOM 4240 O O . GLN A 1 533 ? -22.455 -8.055 10.332 1.00 90.75 533 GLN A O 1
ATOM 4245 N N . TYR A 1 534 ? -22.009 -8.598 8.204 1.00 91.50 534 TYR A N 1
ATOM 4246 C CA . TYR A 1 534 ? -22.961 -9.717 8.197 1.00 91.50 534 TYR A CA 1
ATOM 4247 C C . TYR A 1 534 ? -22.639 -10.775 9.268 1.00 91.50 534 TYR A C 1
ATOM 4249 O O . TYR A 1 534 ? -23.550 -11.259 9.934 1.00 91.50 534 TYR A O 1
ATOM 4257 N N . VAL A 1 535 ? -21.352 -11.095 9.485 1.00 91.94 535 VAL A N 1
ATOM 4258 C CA . VAL A 1 535 ? -20.917 -12.033 10.541 1.00 91.94 535 VAL A CA 1
ATOM 4259 C C . VAL A 1 535 ? -21.245 -11.470 11.918 1.00 91.94 535 VAL A C 1
ATOM 4261 O O . VAL A 1 535 ? -21.794 -12.177 12.759 1.00 91.94 535 VAL A O 1
ATOM 4264 N N . THR A 1 536 ? -20.933 -10.189 12.125 1.00 93.31 536 THR A N 1
ATOM 4265 C CA . THR A 1 536 ? -21.195 -9.493 13.388 1.00 93.31 536 THR A CA 1
ATOM 4266 C C . THR A 1 536 ? -22.694 -9.476 13.692 1.00 93.31 536 THR A C 1
ATOM 4268 O O . THR A 1 536 ? -23.089 -9.827 14.798 1.00 93.31 536 THR A O 1
ATOM 4271 N N . LEU A 1 537 ? -23.525 -9.136 12.702 1.00 93.94 537 LEU A N 1
ATOM 4272 C CA . LEU A 1 537 ? -24.982 -9.079 12.811 1.00 93.94 537 LEU A CA 1
ATOM 4273 C C . LEU A 1 537 ? -25.601 -10.460 13.069 1.00 93.94 537 LEU A C 1
ATOM 4275 O O . LEU A 1 537 ? -26.462 -10.607 13.929 1.00 93.94 537 LEU A O 1
ATOM 4279 N N . CYS A 1 538 ? -25.173 -11.493 12.339 1.00 93.44 538 CYS A N 1
ATOM 4280 C CA . CYS A 1 538 ? -25.693 -12.845 12.551 1.00 93.44 538 CYS A CA 1
ATOM 4281 C C . CYS A 1 538 ? -25.344 -13.350 13.953 1.00 93.44 538 CYS A C 1
ATOM 4283 O O . CYS A 1 538 ? -26.188 -13.944 14.620 1.00 93.44 538 CYS A O 1
ATOM 4285 N N . PHE A 1 539 ? -24.118 -13.094 14.418 1.00 94.06 539 PHE A N 1
ATOM 4286 C CA . PHE A 1 539 ? -23.711 -13.492 15.758 1.00 94.06 539 PHE A CA 1
ATOM 4287 C C . PHE A 1 539 ? -24.463 -12.721 16.843 1.00 94.06 539 PHE A C 1
ATOM 4289 O O . PHE A 1 539 ? -24.896 -13.341 17.807 1.00 94.06 539 PHE A O 1
ATOM 4296 N N . THR A 1 540 ? -24.658 -11.405 16.702 1.00 93.44 540 THR A N 1
ATOM 4297 C CA . THR A 1 540 ? -25.408 -10.622 17.699 1.00 93.44 540 THR A CA 1
ATOM 4298 C C . THR A 1 540 ? -26.836 -11.118 17.835 1.00 93.44 540 THR A C 1
ATOM 4300 O O . THR A 1 540 ? -27.305 -11.313 18.951 1.00 93.44 540 THR A O 1
ATOM 4303 N N . VAL A 1 541 ? -27.498 -11.387 16.708 1.00 92.50 541 VAL A N 1
ATOM 4304 C CA . VAL A 1 541 ? -28.849 -11.956 16.662 1.00 92.50 541 VAL A CA 1
ATOM 4305 C C . VAL A 1 541 ? -28.883 -13.318 17.355 1.00 92.50 541 VAL A C 1
ATOM 4307 O O . VAL A 1 541 ? -29.690 -13.511 18.257 1.00 92.50 541 VAL A O 1
ATOM 4310 N N . LEU A 1 542 ? -28.007 -14.255 16.985 1.00 93.00 542 LEU A N 1
ATOM 4311 C CA . LEU A 1 542 ? -28.005 -15.603 17.568 1.00 93.00 542 LEU A CA 1
ATOM 4312 C C . LEU A 1 542 ? -27.688 -15.584 19.072 1.00 93.00 542 LEU A C 1
ATOM 4314 O O . LEU A 1 542 ? -28.414 -16.179 19.867 1.00 93.00 542 LEU A O 1
ATOM 4318 N N . PHE A 1 543 ? -26.661 -14.834 19.469 1.00 92.56 543 PHE A N 1
ATOM 4319 C CA . PHE A 1 543 ? -26.194 -14.787 20.849 1.00 92.56 543 PHE A CA 1
ATOM 4320 C C . PHE A 1 543 ? -27.199 -14.107 21.786 1.00 92.56 543 PHE A C 1
ATOM 4322 O O . PHE A 1 543 ? -27.526 -14.658 22.833 1.00 92.56 543 PHE A O 1
ATOM 4329 N N . PHE A 1 544 ? -27.709 -12.927 21.420 1.00 89.81 544 PHE A N 1
ATOM 4330 C CA . PHE A 1 544 ? -28.562 -12.135 22.309 1.00 89.81 544 PHE A CA 1
ATOM 4331 C C . PHE A 1 544 ? -30.054 -12.434 22.175 1.00 89.81 544 PHE A C 1
ATOM 4333 O O . PHE A 1 544 ? -30.778 -12.219 23.136 1.00 89.81 544 PHE A O 1
ATOM 4340 N N . LEU A 1 545 ? -30.546 -12.941 21.038 1.00 86.75 545 LEU A N 1
ATOM 4341 C CA . LEU A 1 545 ? -31.975 -13.265 20.908 1.00 86.75 545 LEU A CA 1
ATOM 4342 C C . LEU A 1 545 ? -32.295 -14.728 21.230 1.00 86.75 545 LEU A C 1
ATOM 4344 O O . LEU A 1 545 ? -33.420 -15.001 21.645 1.00 86.75 545 LEU A O 1
ATOM 4348 N N . PHE A 1 546 ? -31.347 -15.658 21.059 1.00 88.06 546 PHE A N 1
ATOM 4349 C CA . PHE A 1 546 ? -31.603 -17.092 21.241 1.00 88.06 546 PHE A CA 1
ATOM 4350 C C . PHE A 1 546 ? -30.819 -17.703 22.406 1.00 88.06 546 PHE A C 1
ATOM 4352 O O . PHE A 1 546 ? -31.440 -18.257 23.312 1.00 88.06 546 PHE A O 1
ATOM 4359 N N . ASP A 1 547 ? -29.487 -17.600 22.409 1.00 91.06 547 ASP A N 1
ATOM 4360 C CA . ASP A 1 547 ? -28.658 -18.322 23.388 1.00 91.06 547 ASP A CA 1
ATOM 4361 C C . ASP A 1 547 ? -28.696 -17.677 24.784 1.00 91.06 547 ASP A C 1
ATOM 4363 O O . ASP A 1 547 ? -28.835 -18.366 25.798 1.00 91.06 547 ASP A O 1
ATOM 4367 N N . TYR A 1 548 ? -28.586 -16.346 24.845 1.00 88.12 548 TYR A N 1
ATOM 4368 C CA . TYR A 1 548 ? -28.415 -15.593 26.087 1.00 88.12 548 TYR A CA 1
ATOM 4369 C C . TYR A 1 548 ? -29.247 -14.295 26.151 1.00 88.12 548 TYR A C 1
ATOM 4371 O O . TYR A 1 548 ? -28.697 -13.205 26.351 1.00 88.12 548 TYR A O 1
ATOM 4379 N N . PRO A 1 549 ? -30.590 -14.382 26.090 1.00 82.94 549 PRO A N 1
ATOM 4380 C CA . PRO A 1 549 ? -31.465 -13.206 26.114 1.00 82.94 549 PRO A CA 1
ATOM 4381 C C . PRO A 1 549 ? -31.384 -12.387 27.404 1.00 82.94 549 PRO A C 1
ATOM 4383 O O . PRO A 1 549 ? -31.646 -11.191 27.396 1.00 82.94 549 PRO A O 1
ATOM 4386 N N . HIS A 1 550 ? -30.972 -12.996 28.518 1.00 82.31 550 HIS A N 1
ATOM 4387 C CA . HIS A 1 550 ? -30.850 -12.305 29.806 1.00 82.31 550 HIS A CA 1
ATOM 4388 C C . HIS A 1 550 ? -29.695 -11.296 29.880 1.00 82.31 550 HIS A C 1
ATOM 4390 O O . HIS A 1 550 ? -29.707 -10.450 30.771 1.00 82.31 550 HIS A O 1
ATOM 4396 N N . PHE A 1 551 ? -28.700 -11.394 28.991 1.00 81.06 551 PHE A N 1
ATOM 4397 C CA . PHE A 1 551 ? -27.588 -10.441 28.930 1.00 81.06 551 PHE A CA 1
ATOM 4398 C C . PHE A 1 551 ? -27.827 -9.308 27.925 1.00 81.06 551 PHE A C 1
ATOM 4400 O O . PHE A 1 551 ? -27.056 -8.356 27.928 1.00 81.06 551 PHE A O 1
ATOM 4407 N N . SER A 1 552 ? -28.857 -9.397 27.077 1.00 81.69 552 SER A N 1
ATOM 4408 C CA . SER A 1 552 ? -29.172 -8.348 26.103 1.00 81.69 552 SER A CA 1
ATOM 4409 C C . SER A 1 552 ? -29.740 -7.117 26.808 1.00 81.69 552 SER A C 1
ATOM 4411 O O . SER A 1 552 ? -30.634 -7.236 27.649 1.00 81.69 552 SER A O 1
ATOM 4413 N N . GLU A 1 553 ? -29.223 -5.936 26.471 1.00 78.12 553 GLU A N 1
ATOM 4414 C CA . GLU A 1 553 ? -29.794 -4.661 26.922 1.00 78.12 553 GLU A CA 1
ATOM 4415 C C . GLU A 1 553 ? -30.702 -4.072 25.833 1.00 78.12 553 GLU A C 1
ATOM 4417 O O . GLU A 1 553 ? -31.923 -4.038 25.986 1.00 78.12 553 GLU A O 1
ATOM 4422 N N . THR A 1 554 ? -30.117 -3.641 24.712 1.00 85.06 554 THR A N 1
ATOM 4423 C CA . THR A 1 554 ? -30.831 -3.255 23.488 1.00 85.06 554 THR A CA 1
ATOM 4424 C C . THR A 1 554 ? -30.072 -3.775 22.274 1.00 85.06 554 THR A C 1
ATOM 4426 O O . THR A 1 554 ? -28.841 -3.818 22.265 1.00 85.06 554 THR A O 1
ATOM 4429 N N . PHE A 1 555 ? -30.793 -4.129 21.207 1.00 88.12 555 PHE A N 1
ATOM 4430 C CA . PHE A 1 555 ? -30.163 -4.678 20.005 1.00 88.12 555 PHE A CA 1
ATOM 4431 C C . PHE A 1 555 ? -29.129 -3.725 19.375 1.00 88.12 555 PHE A C 1
ATOM 4433 O O . PHE A 1 555 ? -28.083 -4.177 18.910 1.00 88.12 555 PHE A O 1
ATOM 4440 N N . LEU A 1 556 ? -29.383 -2.406 19.366 1.00 89.94 556 LEU A N 1
ATOM 4441 C CA . LEU A 1 556 ? -28.432 -1.426 18.822 1.00 89.94 556 LEU A CA 1
ATOM 4442 C C . LEU A 1 556 ? -27.135 -1.379 19.646 1.00 89.94 556 LEU A C 1
ATOM 4444 O O . LEU A 1 556 ? -26.045 -1.330 19.071 1.00 89.94 556 LEU A O 1
ATOM 4448 N N . LEU A 1 557 ? -27.248 -1.421 20.978 1.00 87.62 557 LEU A N 1
ATOM 4449 C CA . LEU A 1 557 ? -26.114 -1.459 21.902 1.00 87.62 557 LEU A CA 1
ATOM 4450 C C . LEU A 1 557 ? -25.285 -2.727 21.709 1.00 87.62 557 LEU A C 1
ATOM 4452 O O . LEU A 1 557 ? -24.069 -2.655 21.507 1.00 87.62 557 LEU A O 1
ATOM 4456 N N . ASP A 1 558 ? -25.965 -3.867 21.672 1.00 90.69 558 ASP A N 1
ATOM 4457 C CA . ASP A 1 558 ? -25.371 -5.177 21.446 1.00 90.69 558 ASP A CA 1
ATOM 4458 C C . ASP A 1 558 ? -24.636 -5.231 20.104 1.00 90.69 558 ASP A C 1
ATOM 4460 O O . ASP A 1 558 ? -23.479 -5.657 20.036 1.00 90.69 558 ASP A O 1
ATOM 4464 N N . TYR A 1 559 ? -25.252 -4.718 19.036 1.00 92.69 559 TYR A N 1
ATOM 4465 C CA . TYR A 1 559 ? -24.633 -4.678 17.715 1.00 92.69 559 TYR A CA 1
ATOM 4466 C C . TYR A 1 559 ? -23.423 -3.730 17.662 1.00 92.69 559 TYR A C 1
ATOM 4468 O O . TYR A 1 559 ? -22.375 -4.084 17.112 1.00 92.69 559 TYR A O 1
ATOM 4476 N N . TYR A 1 560 ? -23.513 -2.554 18.294 1.00 93.12 560 TYR A N 1
ATOM 4477 C CA . TYR A 1 560 ? -22.414 -1.590 18.376 1.00 93.12 560 TYR A CA 1
ATOM 4478 C C . TYR A 1 560 ? -21.176 -2.162 19.082 1.00 93.12 560 TYR A C 1
ATOM 4480 O O . TYR A 1 560 ? -20.052 -1.992 18.584 1.00 93.12 560 TYR A O 1
ATOM 4488 N N . PHE A 1 561 ? -21.360 -2.829 20.227 1.00 91.25 561 PHE A N 1
ATOM 4489 C CA . PHE A 1 561 ? -20.258 -3.417 20.990 1.00 91.25 561 PHE A CA 1
ATOM 4490 C C . PHE A 1 561 ? -19.707 -4.669 20.327 1.00 91.25 561 PHE A C 1
ATOM 4492 O O . PHE A 1 561 ? -18.485 -4.798 20.213 1.00 91.25 561 PHE A O 1
ATOM 4499 N N . MET A 1 562 ? -20.567 -5.548 19.812 1.00 92.56 562 MET A N 1
ATOM 4500 C CA . MET A 1 562 ? -20.106 -6.730 19.086 1.00 92.56 562 MET A CA 1
ATOM 4501 C C . MET A 1 562 ? -19.321 -6.359 17.831 1.00 92.56 562 MET A C 1
ATOM 4503 O O . MET A 1 562 ? -18.347 -7.035 17.523 1.00 92.56 562 MET A O 1
ATOM 4507 N N . SER A 1 563 ? -19.630 -5.240 17.168 1.00 92.31 563 SER A N 1
ATOM 4508 C CA . SER A 1 563 ? -18.793 -4.715 16.081 1.00 92.31 563 SER A CA 1
ATOM 4509 C C . SER A 1 563 ? -17.348 -4.427 16.527 1.00 92.31 563 SER A C 1
ATOM 4511 O O . SER A 1 563 ? -16.403 -4.745 15.801 1.00 92.31 563 SER A O 1
ATOM 4513 N N . ILE A 1 564 ? -17.141 -3.911 17.748 1.00 92.25 564 ILE A N 1
ATOM 4514 C CA . ILE A 1 564 ? -15.793 -3.717 18.321 1.00 92.25 564 ILE A CA 1
ATOM 4515 C C . ILE A 1 564 ? -15.168 -5.070 18.666 1.00 92.25 564 ILE A C 1
ATOM 4517 O O . ILE A 1 564 ? -14.032 -5.338 18.272 1.00 92.25 564 ILE A O 1
ATOM 4521 N N . VAL A 1 565 ? -15.905 -5.938 19.364 1.00 91.88 565 VAL A N 1
ATOM 4522 C CA . VAL A 1 565 ? -15.409 -7.250 19.804 1.00 91.88 565 VAL A CA 1
ATOM 4523 C C . VAL A 1 565 ? -14.975 -8.101 18.611 1.00 91.88 565 VAL A C 1
ATOM 4525 O O . VAL A 1 565 ? -13.862 -8.621 18.618 1.00 91.88 565 VAL A O 1
ATOM 4528 N N . PHE A 1 566 ? -15.779 -8.181 17.547 1.00 91.62 566 PHE A N 1
ATOM 4529 C CA . PHE A 1 566 ? -15.440 -8.934 16.337 1.00 91.62 566 PHE A CA 1
ATOM 4530 C C . PHE A 1 566 ? -14.217 -8.375 15.617 1.00 91.62 566 PHE A C 1
ATOM 4532 O O . PHE A 1 566 ? -13.398 -9.153 15.130 1.00 91.62 566 PHE A O 1
ATOM 4539 N N . SER A 1 567 ? -14.045 -7.049 15.578 1.00 89.44 567 SER A N 1
ATOM 4540 C CA . SER A 1 567 ? -12.841 -6.452 14.988 1.00 89.44 567 SER A CA 1
ATOM 4541 C C . SER A 1 567 ? -11.564 -6.911 15.711 1.00 89.44 567 SER A C 1
ATOM 4543 O O . SER A 1 567 ? -10.574 -7.259 15.065 1.00 89.44 567 SER A O 1
ATOM 4545 N N . LYS A 1 568 ? -11.611 -7.004 17.048 1.00 92.38 568 LYS A N 1
ATOM 4546 C CA . LYS A 1 568 ? -10.495 -7.447 17.898 1.00 92.38 568 LYS A CA 1
ATOM 4547 C C . LYS A 1 568 ? -10.320 -8.964 17.887 1.00 92.38 568 LYS A C 1
ATOM 4549 O O . LYS A 1 568 ? -9.191 -9.446 17.917 1.00 92.38 568 LYS A O 1
ATOM 4554 N N . LEU A 1 569 ? -11.412 -9.719 17.782 1.00 92.56 569 LEU A N 1
ATOM 4555 C CA . LEU A 1 569 ? -11.372 -11.172 17.646 1.00 92.56 569 LEU A CA 1
ATOM 4556 C C . LEU A 1 569 ? -10.732 -11.585 16.317 1.00 92.56 569 LEU A C 1
ATOM 4558 O O . LEU A 1 569 ? -9.910 -12.496 16.298 1.00 92.56 569 LEU A O 1
ATOM 4562 N N . TRP A 1 570 ? -11.041 -10.892 15.217 1.00 91.31 570 TRP A N 1
ATOM 4563 C CA . TRP A 1 570 ? -10.371 -11.128 13.938 1.00 91.31 570 TRP A CA 1
ATOM 4564 C C . TRP A 1 570 ? -8.873 -10.838 14.010 1.00 91.31 570 TRP A C 1
ATOM 4566 O O . TRP A 1 570 ? -8.085 -11.640 13.518 1.00 91.31 570 TRP A O 1
ATOM 4576 N N . ASP A 1 571 ? -8.470 -9.741 14.654 1.00 91.62 571 ASP A N 1
ATOM 4577 C CA . ASP A 1 571 ? -7.055 -9.430 14.889 1.00 91.62 571 ASP A CA 1
ATOM 4578 C C . ASP A 1 571 ? -6.353 -10.537 15.704 1.00 91.62 571 ASP A C 1
ATOM 4580 O O . ASP A 1 571 ? -5.298 -11.040 15.309 1.00 91.62 571 ASP A O 1
ATOM 4584 N N . LEU A 1 572 ? -6.994 -11.026 16.774 1.00 93.62 572 LEU A N 1
ATOM 4585 C CA . LEU A 1 572 ? -6.513 -12.178 17.543 1.00 93.62 572 LEU A CA 1
ATOM 4586 C C . LEU A 1 572 ? -6.376 -13.436 16.671 1.00 93.62 572 LEU A C 1
ATOM 4588 O O . LEU A 1 572 ? -5.362 -14.128 16.746 1.00 93.62 572 LEU A O 1
ATOM 4592 N N . LEU A 1 573 ? -7.359 -13.731 15.818 1.00 93.00 573 LEU A N 1
ATOM 4593 C CA . LEU A 1 573 ? -7.314 -14.885 14.917 1.00 93.00 573 LEU A CA 1
ATOM 4594 C C . LEU A 1 573 ? -6.156 -14.787 13.915 1.00 93.00 573 LEU A C 1
ATOM 4596 O O . LEU A 1 573 ? -5.479 -15.789 13.682 1.00 93.00 573 LEU A O 1
ATOM 4600 N N . TYR A 1 574 ? -5.888 -13.609 13.344 1.00 92.00 574 TYR A N 1
ATOM 4601 C CA . TYR A 1 574 ? -4.753 -13.413 12.434 1.00 92.00 574 TYR A CA 1
ATOM 4602 C C . TYR A 1 574 ? -3.406 -13.595 13.142 1.00 92.00 574 TYR A C 1
ATOM 4604 O O . TYR A 1 574 ? -2.516 -14.246 12.585 1.00 92.00 574 TYR A O 1
ATOM 4612 N N . LYS A 1 575 ? -3.284 -13.111 14.384 1.00 92.88 575 LYS A N 1
ATOM 4613 C CA . LYS A 1 575 ? -2.111 -13.315 15.250 1.00 92.88 575 LYS A CA 1
ATOM 4614 C C . LYS A 1 575 ? -1.888 -14.782 15.585 1.00 92.88 575 LYS A C 1
ATOM 4616 O O . LYS A 1 575 ? -0.784 -15.287 15.404 1.00 92.88 575 LYS A O 1
ATOM 4621 N N . LEU A 1 576 ? -2.935 -15.487 16.012 1.00 90.12 576 LEU A N 1
ATOM 4622 C CA . LEU A 1 576 ? -2.852 -16.913 16.329 1.00 90.12 576 LEU A CA 1
ATOM 4623 C C . LEU A 1 576 ? -2.487 -17.736 15.092 1.00 90.12 576 LEU A C 1
ATOM 4625 O O . LEU A 1 576 ? -1.605 -18.584 15.180 1.00 90.12 576 LEU A O 1
ATOM 4629 N N . ARG A 1 577 ? -3.090 -17.452 13.929 1.00 89.81 577 ARG A N 1
ATOM 4630 C CA . ARG A 1 577 ? -2.717 -18.103 12.662 1.00 89.81 577 ARG A CA 1
ATOM 4631 C C . ARG A 1 577 ? -1.246 -17.889 12.334 1.00 89.81 577 ARG A C 1
ATOM 4633 O O . ARG A 1 577 ? -0.564 -18.850 12.015 1.00 89.81 577 ARG A O 1
ATOM 4640 N N . PHE A 1 578 ? -0.746 -16.662 12.463 1.00 90.00 578 PHE A N 1
ATOM 4641 C CA . PHE A 1 578 ? 0.667 -16.372 12.227 1.00 90.00 578 PHE A CA 1
ATOM 4642 C C . PHE A 1 578 ? 1.586 -17.165 13.170 1.00 90.00 578 PHE A C 1
ATOM 4644 O O . PHE A 1 578 ? 2.494 -17.847 12.697 1.00 90.00 578 PHE A O 1
ATOM 4651 N N . VAL A 1 579 ? 1.318 -17.138 14.479 1.00 87.06 579 VAL A N 1
ATOM 4652 C CA . VAL A 1 579 ? 2.117 -17.860 15.486 1.00 87.06 579 VAL A CA 1
ATOM 4653 C C . VAL A 1 579 ? 2.105 -19.371 15.228 1.00 87.06 579 VAL A C 1
ATOM 4655 O O . VAL A 1 579 ? 3.162 -20.001 15.232 1.00 87.06 579 VAL A O 1
ATOM 4658 N N . LEU A 1 580 ? 0.934 -19.955 14.955 1.00 83.94 580 LEU A N 1
ATOM 4659 C CA . LEU A 1 580 ? 0.790 -21.388 14.678 1.00 83.94 580 LEU A CA 1
ATOM 4660 C C . LEU A 1 580 ? 1.505 -21.796 13.383 1.00 83.94 580 LEU A C 1
ATOM 4662 O O . LEU A 1 580 ? 2.225 -22.796 13.371 1.00 83.94 580 LEU A O 1
ATOM 4666 N N . THR A 1 581 ? 1.365 -21.006 12.316 1.00 84.31 581 THR A N 1
ATOM 4667 C CA . THR A 1 581 ? 2.065 -21.239 11.048 1.00 84.31 581 THR A CA 1
ATOM 4668 C C . THR A 1 581 ? 3.580 -21.172 11.218 1.00 84.31 581 THR A C 1
ATOM 4670 O O . THR A 1 581 ? 4.295 -22.046 10.731 1.00 84.31 581 THR A O 1
ATOM 4673 N N . TYR A 1 582 ? 4.077 -20.170 11.943 1.00 81.75 582 TYR A N 1
ATOM 4674 C CA . TYR A 1 582 ? 5.510 -19.942 12.112 1.00 81.75 582 TYR A CA 1
ATOM 4675 C C . TYR A 1 582 ? 6.191 -21.006 12.994 1.00 81.75 582 TYR A C 1
ATOM 4677 O O . TYR A 1 582 ? 7.331 -21.376 12.730 1.00 81.75 582 TYR A O 1
ATOM 4685 N N . ILE A 1 583 ? 5.501 -21.528 14.019 1.00 77.69 583 ILE A N 1
ATOM 4686 C CA . ILE A 1 583 ? 6.046 -22.515 14.976 1.00 77.69 583 ILE A CA 1
ATOM 4687 C C . ILE A 1 583 ? 5.827 -23.974 14.512 1.00 77.69 583 ILE A C 1
ATOM 4689 O O . ILE A 1 583 ? 6.206 -24.900 15.222 1.00 77.69 583 ILE A O 1
ATOM 4693 N N . ALA A 1 584 ? 5.238 -24.241 13.341 1.00 76.44 584 ALA A N 1
ATOM 4694 C CA . ALA A 1 584 ? 4.930 -25.619 12.930 1.00 76.44 584 ALA A CA 1
ATOM 4695 C C . ALA A 1 584 ? 6.157 -26.551 12.933 1.00 76.44 584 ALA A C 1
ATOM 4697 O O . ALA A 1 584 ? 7.101 -26.304 12.180 1.00 76.44 584 ALA A O 1
ATOM 4698 N N . PRO A 1 585 ? 6.140 -27.673 13.674 1.00 64.81 585 PRO A N 1
ATOM 4699 C CA . PRO A 1 585 ? 7.289 -28.576 13.736 1.00 64.81 585 PRO A CA 1
ATOM 4700 C C . PRO A 1 585 ? 7.586 -29.289 12.409 1.00 64.81 585 PRO A C 1
ATOM 4702 O O . PRO A 1 585 ? 8.742 -29.573 12.127 1.00 64.81 585 PRO A O 1
ATOM 4705 N N . TRP A 1 586 ? 6.579 -29.548 11.569 1.00 66.88 586 TRP A N 1
ATOM 4706 C CA . TRP A 1 586 ? 6.757 -30.229 10.275 1.00 66.88 586 TRP A CA 1
ATOM 4707 C C . TRP A 1 586 ? 7.155 -29.298 9.116 1.00 66.88 586 TRP A C 1
ATOM 4709 O O . TRP A 1 586 ? 7.464 -29.790 8.037 1.00 66.88 586 TRP A O 1
ATOM 4719 N N . GLN A 1 587 ? 7.146 -27.974 9.316 1.00 63.00 587 GLN A N 1
ATOM 4720 C CA . GLN A 1 587 ? 7.529 -26.975 8.297 1.00 63.00 587 GLN A CA 1
ATOM 4721 C C . GLN A 1 587 ? 8.904 -26.344 8.568 1.00 63.00 587 GLN A C 1
ATOM 4723 O O . GLN A 1 587 ? 9.412 -25.575 7.753 1.00 63.00 587 GLN A O 1
ATOM 4728 N N . ILE A 1 588 ? 9.517 -26.634 9.720 1.00 58.62 588 ILE A N 1
ATOM 4729 C CA . ILE A 1 588 ? 10.861 -26.160 10.041 1.00 58.62 588 ILE A CA 1
ATOM 4730 C C . ILE A 1 588 ? 11.852 -27.108 9.372 1.00 58.62 588 ILE A C 1
ATOM 4732 O O . ILE A 1 588 ? 12.046 -28.243 9.807 1.00 58.62 588 ILE A O 1
ATOM 4736 N N . THR A 1 589 ? 12.522 -26.638 8.321 1.00 51.06 589 THR A N 1
ATOM 4737 C CA . THR A 1 589 ? 13.758 -27.276 7.872 1.00 51.06 589 THR A CA 1
ATOM 4738 C C . THR A 1 589 ? 14.752 -27.164 9.021 1.00 51.06 589 THR A C 1
ATOM 4740 O O . THR A 1 589 ? 15.154 -26.055 9.378 1.00 51.06 589 THR A O 1
ATOM 4743 N N . TRP A 1 590 ? 15.098 -28.288 9.649 1.00 52.22 590 TRP A N 1
ATOM 4744 C CA . TRP A 1 590 ? 16.028 -28.358 10.775 1.00 52.22 590 TRP A CA 1
ATOM 4745 C C . TRP A 1 590 ? 17.436 -27.905 10.352 1.00 52.22 590 TRP A C 1
ATOM 4747 O O . TRP A 1 590 ? 18.320 -28.720 10.115 1.00 52.22 590 TRP A O 1
ATOM 4757 N N . GLY A 1 591 ? 17.650 -26.593 10.235 1.00 44.03 591 GLY A N 1
ATOM 4758 C CA . GLY A 1 591 ? 18.939 -26.009 9.857 1.00 44.03 591 GLY A CA 1
ATOM 4759 C C . GLY A 1 591 ? 19.980 -26.097 10.976 1.00 44.03 591 GLY A C 1
ATOM 4760 O O . GLY A 1 591 ? 21.175 -26.026 10.715 1.00 44.03 591 GLY A O 1
ATOM 4761 N N . SER A 1 592 ? 19.550 -26.282 12.232 1.00 51.19 592 SER A N 1
ATOM 4762 C CA . SER A 1 592 ? 20.450 -26.559 13.354 1.00 51.19 592 SER A CA 1
ATOM 4763 C C . SER A 1 592 ? 19.773 -27.376 14.459 1.00 51.19 592 SER A C 1
ATOM 4765 O O . SER A 1 592 ? 18.573 -27.240 14.712 1.00 51.19 592 SER A O 1
ATOM 4767 N N . ALA A 1 593 ? 20.564 -28.186 15.171 1.00 50.84 593 ALA A N 1
ATOM 4768 C CA . ALA A 1 593 ? 20.111 -28.972 16.323 1.00 50.84 593 ALA A CA 1
ATOM 4769 C C . ALA A 1 593 ? 19.508 -28.101 17.444 1.00 50.84 593 ALA A C 1
ATOM 4771 O O . ALA A 1 593 ? 18.640 -28.555 18.183 1.00 50.84 593 ALA A O 1
ATOM 4772 N N . PHE A 1 594 ? 19.910 -26.830 17.546 1.00 57.97 594 PHE A N 1
ATOM 4773 C CA . PHE A 1 594 ? 19.372 -25.895 18.534 1.00 57.97 594 PHE A CA 1
ATOM 4774 C C . PHE A 1 594 ? 17.864 -25.657 18.358 1.00 57.97 594 PHE A C 1
ATOM 4776 O O . PHE A 1 594 ? 17.139 -25.613 19.351 1.00 57.97 594 PHE A O 1
ATOM 4783 N N . HIS A 1 595 ? 17.368 -25.575 17.118 1.00 56.78 595 HIS A N 1
ATOM 4784 C CA . HIS A 1 595 ? 15.933 -25.406 16.863 1.00 56.78 595 HIS A CA 1
ATOM 4785 C C . HIS A 1 595 ? 15.118 -26.635 17.294 1.00 56.78 595 HIS A C 1
ATOM 4787 O O . HIS A 1 595 ? 14.020 -26.469 17.822 1.00 56.78 595 HIS A O 1
ATOM 4793 N N . ALA A 1 596 ? 15.687 -27.842 17.173 1.00 59.91 596 ALA A N 1
ATOM 4794 C CA . ALA A 1 596 ? 15.079 -29.090 17.655 1.00 59.91 596 ALA A CA 1
ATOM 4795 C C . ALA A 1 596 ? 14.944 -29.146 19.173 1.00 59.91 596 ALA A C 1
ATOM 4797 O O . ALA A 1 596 ? 13.926 -29.610 19.682 1.00 59.91 596 ALA A O 1
ATOM 4798 N N . PHE A 1 597 ? 15.923 -28.608 19.901 1.00 60.53 597 PHE A N 1
ATOM 4799 C CA . PHE A 1 597 ? 15.861 -28.543 21.358 1.00 60.53 597 PHE A CA 1
ATOM 4800 C C . PHE A 1 597 ? 14.999 -27.385 21.877 1.00 60.53 597 PHE A C 1
ATOM 4802 O O . PHE A 1 597 ? 14.298 -27.562 22.867 1.00 60.53 597 PHE A O 1
ATOM 4809 N N . ALA A 1 598 ? 15.008 -26.214 21.231 1.00 60.66 598 ALA A N 1
ATOM 4810 C CA . ALA A 1 598 ? 14.312 -25.017 21.719 1.00 60.66 598 ALA A CA 1
ATOM 4811 C C . ALA A 1 598 ? 12.776 -25.107 21.633 1.00 60.66 598 ALA A C 1
ATOM 4813 O O . ALA A 1 598 ? 12.072 -24.490 22.433 1.00 60.66 598 ALA A O 1
ATOM 4814 N N . GLN A 1 599 ? 12.241 -25.875 20.684 1.00 65.56 599 GLN A N 1
ATOM 4815 C CA . GLN A 1 599 ? 10.804 -25.931 20.413 1.00 65.56 599 GLN A CA 1
ATOM 4816 C C . GLN A 1 599 ? 9.989 -26.642 21.518 1.00 65.56 599 GLN A C 1
ATOM 4818 O O . GLN A 1 599 ? 8.973 -26.085 21.938 1.00 65.56 599 GLN A O 1
ATOM 4823 N N . PRO A 1 600 ? 10.442 -27.772 22.101 1.00 63.59 600 PRO A N 1
ATOM 4824 C CA . PRO A 1 600 ? 9.852 -28.319 23.328 1.00 63.59 600 PRO A CA 1
ATOM 4825 C C . PRO A 1 600 ? 9.884 -27.352 24.525 1.00 63.59 600 PRO A C 1
ATOM 4827 O O . PRO A 1 600 ? 8.920 -27.287 25.286 1.00 63.59 600 PRO A O 1
ATOM 4830 N N . PHE A 1 601 ? 10.946 -26.546 24.675 1.00 60.91 601 PHE A N 1
ATOM 4831 C CA . PHE A 1 601 ? 11.038 -25.531 25.739 1.00 60.91 601 PHE A CA 1
ATOM 4832 C C . PHE A 1 601 ? 10.104 -24.328 25.525 1.00 60.91 601 PHE A C 1
ATOM 4834 O O . PHE A 1 601 ? 9.854 -23.580 26.468 1.00 60.91 601 PHE A O 1
ATOM 4841 N N . ALA A 1 602 ? 9.539 -24.155 24.326 1.00 62.66 602 ALA A N 1
ATOM 4842 C CA . ALA A 1 602 ? 8.515 -23.148 24.054 1.00 62.66 602 ALA A CA 1
ATOM 4843 C C . ALA A 1 602 ? 7.096 -23.602 24.462 1.00 62.66 602 ALA A C 1
ATOM 4845 O O . ALA A 1 602 ? 6.185 -22.777 24.516 1.00 62.66 602 ALA A O 1
ATOM 4846 N N . VAL A 1 603 ? 6.882 -24.881 24.806 1.00 63.97 603 VAL A N 1
ATOM 4847 C CA . VAL A 1 603 ? 5.561 -25.397 25.222 1.00 63.97 603 VAL A CA 1
ATOM 4848 C C . VAL A 1 603 ? 5.055 -24.734 26.514 1.00 63.97 603 VAL A C 1
ATOM 4850 O O . VAL A 1 603 ? 3.913 -24.278 26.510 1.00 63.97 603 VAL A O 1
ATOM 4853 N N . PRO A 1 604 ? 5.855 -24.549 27.585 1.00 62.56 604 PRO A N 1
ATOM 4854 C CA . PRO A 1 604 ? 5.441 -23.740 28.740 1.00 62.56 604 PRO A CA 1
ATOM 4855 C C . PRO A 1 604 ? 5.153 -22.273 28.385 1.00 62.56 604 PRO A C 1
ATOM 4857 O O . PRO A 1 604 ? 4.299 -21.635 28.997 1.00 62.56 604 PRO A O 1
ATOM 4860 N N . HIS A 1 605 ? 5.833 -21.743 27.363 1.00 72.81 605 HIS A N 1
ATOM 4861 C CA . HIS A 1 605 ? 5.620 -20.386 26.863 1.00 72.81 605 HIS A CA 1
ATOM 4862 C C . HIS A 1 605 ? 4.297 -20.252 26.083 1.00 72.81 605 HIS A C 1
ATOM 4864 O O . HIS A 1 605 ? 3.815 -19.140 25.916 1.00 72.81 605 HIS A O 1
ATOM 4870 N N . SER A 1 606 ? 3.647 -21.345 25.661 1.00 76.25 606 SER A N 1
ATOM 4871 C CA . SER A 1 606 ? 2.392 -21.296 24.887 1.00 76.25 606 SER A CA 1
ATOM 4872 C C . SER A 1 606 ? 1.237 -20.583 25.607 1.00 76.25 606 SER A C 1
ATOM 4874 O O . SER A 1 606 ? 0.520 -19.801 24.983 1.00 76.25 606 SER A O 1
ATOM 4876 N N . ALA A 1 607 ? 1.093 -20.769 26.924 1.00 80.88 607 ALA A N 1
ATOM 4877 C CA . ALA A 1 607 ? 0.088 -20.061 27.720 1.00 80.88 607 ALA A CA 1
ATOM 4878 C C . ALA A 1 607 ? 0.395 -18.556 27.809 1.00 80.88 607 ALA A C 1
ATOM 4880 O O . ALA A 1 607 ? -0.493 -17.722 27.636 1.00 80.88 607 ALA A O 1
ATOM 4881 N N . MET A 1 608 ? 1.670 -18.207 28.008 1.00 82.56 608 MET A N 1
ATOM 4882 C CA . MET A 1 608 ? 2.135 -16.819 28.007 1.00 82.56 608 MET A CA 1
ATOM 4883 C C . MET A 1 608 ? 1.950 -16.165 26.632 1.00 82.56 608 MET A C 1
ATOM 4885 O O . MET A 1 608 ? 1.498 -15.028 26.570 1.00 82.56 608 MET A O 1
ATOM 4889 N N . LEU A 1 609 ? 2.208 -16.891 25.540 1.00 83.50 609 LEU A N 1
ATOM 4890 C CA . LEU A 1 609 ? 1.971 -16.445 24.165 1.00 83.50 609 LEU A CA 1
ATOM 4891 C C . LEU A 1 609 ? 0.500 -16.170 23.894 1.00 83.50 609 LEU A C 1
ATOM 4893 O O . LEU A 1 609 ? 0.184 -15.169 23.261 1.00 83.50 609 LEU A O 1
ATOM 4897 N N . PHE A 1 610 ? -0.404 -17.028 24.370 1.00 87.19 610 PHE A N 1
ATOM 4898 C CA . PHE A 1 610 ? -1.837 -16.796 24.215 1.00 87.19 610 PHE A CA 1
ATOM 4899 C C . PHE A 1 610 ? -2.270 -15.526 24.954 1.00 87.19 610 PHE A C 1
ATOM 4901 O O . PHE A 1 610 ? -2.935 -14.669 24.376 1.00 87.19 610 PHE A O 1
ATOM 4908 N N . VAL A 1 611 ? -1.823 -15.356 26.203 1.00 87.62 611 VAL A N 1
ATOM 4909 C CA . VAL A 1 611 ? -2.085 -14.141 26.988 1.00 87.62 611 VAL A CA 1
ATOM 4910 C C . VAL A 1 611 ? -1.506 -12.907 26.289 1.00 87.62 611 VAL A C 1
ATOM 4912 O O . VAL A 1 611 ? -2.205 -11.909 26.122 1.00 87.62 611 VAL A O 1
ATOM 4915 N N . GLN A 1 612 ? -0.267 -12.980 25.803 1.00 86.81 612 GLN A N 1
ATOM 4916 C CA . GLN A 1 612 ? 0.363 -11.916 25.020 1.00 86.81 612 GLN A CA 1
ATOM 4917 C C . GLN A 1 612 ? -0.391 -11.620 23.724 1.00 86.81 612 GLN A C 1
ATOM 4919 O O . GLN A 1 612 ? -0.529 -10.453 23.374 1.00 86.81 612 GLN A O 1
ATOM 4924 N N . ALA A 1 613 ? -0.908 -12.632 23.026 1.00 90.44 613 ALA A N 1
ATOM 4925 C CA . ALA A 1 613 ? -1.696 -12.459 21.812 1.00 90.44 613 ALA A CA 1
ATOM 4926 C C . ALA A 1 613 ? -3.028 -11.756 22.100 1.00 90.44 613 ALA A C 1
ATOM 4928 O O . ALA A 1 613 ? -3.420 -10.876 21.337 1.00 90.44 613 ALA A O 1
ATOM 4929 N N . VAL A 1 614 ? -3.681 -12.067 23.227 1.00 91.44 614 VAL A N 1
ATOM 4930 C CA . VAL A 1 614 ? -4.882 -11.352 23.689 1.00 91.44 614 VAL A CA 1
ATOM 4931 C C . VAL A 1 614 ? -4.554 -9.893 24.007 1.00 91.44 614 VAL A C 1
ATOM 4933 O O . VAL A 1 614 ? -5.201 -8.998 23.466 1.00 91.44 614 VAL A O 1
ATOM 4936 N N . PHE A 1 615 ? -3.515 -9.627 24.806 1.00 89.19 615 PHE A N 1
ATOM 4937 C CA . PHE A 1 615 ? -3.070 -8.253 25.082 1.00 89.19 615 PHE A CA 1
ATOM 4938 C C . PHE A 1 615 ? -2.707 -7.503 23.796 1.00 89.19 615 PHE A C 1
ATOM 4940 O O . PHE A 1 615 ? -3.081 -6.346 23.607 1.00 89.19 615 PHE A O 1
ATOM 4947 N N . SER A 1 616 ? -2.031 -8.182 22.878 1.00 90.88 616 SER A N 1
ATOM 4948 C CA . SER A 1 616 ? -1.632 -7.641 21.590 1.00 90.88 616 SER A CA 1
ATOM 4949 C C . SER A 1 616 ? -2.823 -7.324 20.689 1.00 90.88 616 SER A C 1
ATOM 4951 O O . SER A 1 616 ? -2.813 -6.303 20.005 1.00 90.88 616 SER A O 1
ATOM 4953 N N . ALA A 1 617 ? -3.869 -8.152 20.680 1.00 91.12 617 ALA A N 1
ATOM 4954 C CA . ALA A 1 617 ? -5.108 -7.890 19.948 1.00 91.12 617 ALA A CA 1
ATOM 4955 C C . ALA A 1 617 ? -5.879 -6.700 20.537 1.00 91.12 617 ALA A C 1
ATOM 4957 O O . ALA A 1 617 ? -6.319 -5.820 19.797 1.00 91.12 617 ALA A O 1
ATOM 4958 N N . LEU A 1 618 ? -5.977 -6.605 21.868 1.00 88.25 618 LEU A N 1
ATOM 4959 C CA . LEU A 1 618 ? -6.648 -5.486 22.543 1.00 88.25 618 LEU A CA 1
ATOM 4960 C C . LEU A 1 618 ? -6.030 -4.137 22.148 1.00 88.25 618 LEU A C 1
ATOM 4962 O O . LEU A 1 618 ? -6.746 -3.233 21.707 1.00 88.25 618 LEU A O 1
ATOM 4966 N N . PHE A 1 619 ? -4.700 -4.035 22.208 1.00 85.94 619 PHE A N 1
ATOM 4967 C CA . PHE A 1 619 ? -3.962 -2.819 21.856 1.00 85.94 619 PHE A CA 1
ATOM 4968 C C . PHE A 1 619 ? -3.608 -2.697 20.363 1.00 85.94 619 PHE A C 1
ATOM 4970 O O . PHE A 1 619 ? -2.981 -1.716 19.971 1.00 85.94 619 PHE A O 1
ATOM 4977 N N . SER A 1 620 ? -4.000 -3.652 19.512 1.00 86.38 620 SER A N 1
ATOM 4978 C CA . SER A 1 620 ? -3.619 -3.701 18.088 1.00 86.38 620 SER A CA 1
ATOM 4979 C C . SER A 1 620 ? -2.093 -3.663 17.843 1.00 86.38 620 SER A C 1
ATOM 4981 O O . SER A 1 620 ? -1.635 -3.166 16.805 1.00 86.38 620 SER A O 1
ATOM 4983 N N . THR A 1 621 ? -1.283 -4.169 18.782 1.00 87.62 621 THR A N 1
ATOM 4984 C CA . THR A 1 621 ? 0.180 -4.251 18.623 1.00 87.62 621 THR A CA 1
ATOM 4985 C C . THR A 1 621 ? 0.572 -5.422 17.717 1.00 87.62 621 THR A C 1
ATOM 4987 O O . THR A 1 621 ? -0.137 -6.423 17.708 1.00 87.62 621 THR A O 1
ATOM 4990 N N . PRO A 1 622 ? 1.684 -5.356 16.969 1.00 87.69 622 PRO A N 1
ATOM 4991 C CA . PRO A 1 622 ? 2.241 -6.521 16.281 1.00 87.69 622 PRO A CA 1
ATOM 4992 C C . PRO A 1 622 ? 2.943 -7.488 17.247 1.00 87.69 622 PRO A C 1
ATOM 4994 O O . PRO A 1 622 ? 3.651 -7.047 18.162 1.00 87.69 622 PRO A O 1
ATOM 4997 N N . LEU A 1 623 ? 2.839 -8.792 16.977 1.00 88.12 623 LEU A N 1
ATOM 4998 C CA . LEU A 1 623 ? 3.676 -9.834 17.586 1.00 88.12 623 LEU A CA 1
ATOM 4999 C C . LEU A 1 623 ? 4.883 -10.105 16.689 1.00 88.12 623 LEU A C 1
ATOM 5001 O O . LEU A 1 623 ? 4.700 -10.436 15.520 1.00 88.12 623 LEU A O 1
ATOM 5005 N N . ASN A 1 624 ? 6.103 -10.000 17.212 1.00 85.00 624 ASN A N 1
ATOM 5006 C CA . ASN A 1 624 ? 7.314 -10.261 16.436 1.00 85.00 624 ASN A CA 1
ATOM 5007 C C . ASN A 1 624 ? 8.103 -11.472 16.974 1.00 85.00 624 ASN A C 1
ATOM 5009 O O . ASN A 1 624 ? 8.200 -11.651 18.189 1.00 85.00 624 ASN A O 1
ATOM 5013 N N . PRO A 1 625 ? 8.669 -12.320 16.092 1.00 81.06 625 PRO A N 1
ATOM 5014 C CA . PRO A 1 625 ? 9.537 -13.416 16.509 1.00 81.06 625 PRO A CA 1
ATOM 5015 C C . PRO A 1 625 ? 10.917 -12.870 16.895 1.00 81.06 625 PRO A C 1
ATOM 5017 O O . PRO A 1 625 ? 11.608 -12.244 16.084 1.00 81.06 625 PRO A O 1
ATOM 5020 N N . VAL A 1 626 ? 11.350 -13.115 18.131 1.00 74.69 626 VAL A N 1
ATOM 5021 C CA . VAL A 1 626 ? 12.631 -12.608 18.641 1.00 74.69 626 VAL A CA 1
ATOM 5022 C C . VAL A 1 626 ? 13.777 -13.315 17.927 1.00 74.69 626 VAL A C 1
ATOM 5024 O O . VAL A 1 626 ? 13.911 -14.533 18.044 1.00 74.69 626 VAL A O 1
ATOM 5027 N N . LEU A 1 627 ? 14.604 -12.564 17.189 1.00 68.75 627 LEU A N 1
ATOM 5028 C CA . LEU A 1 627 ? 15.747 -13.085 16.417 1.00 68.75 627 LEU A CA 1
ATOM 5029 C C . LEU A 1 627 ? 15.368 -14.241 15.466 1.00 68.75 627 LEU A C 1
ATOM 5031 O O . LEU A 1 627 ? 16.167 -15.134 15.195 1.00 68.75 627 LEU A O 1
ATOM 5035 N N . GLY A 1 628 ? 14.120 -14.260 14.989 1.00 66.81 628 GLY A N 1
ATOM 5036 C CA . GLY A 1 628 ? 13.593 -15.341 14.154 1.00 66.81 628 GLY A CA 1
ATOM 5037 C C . GLY A 1 628 ? 13.307 -16.659 14.888 1.00 66.81 628 GLY A C 1
ATOM 5038 O O . GLY A 1 628 ? 13.023 -17.646 14.219 1.00 66.81 628 GLY A O 1
ATOM 5039 N N . SER A 1 629 ? 13.360 -16.698 16.223 1.00 71.88 629 SER A N 1
ATOM 5040 C CA . SER A 1 629 ? 13.051 -17.884 17.037 1.00 71.88 629 SER A CA 1
ATOM 5041 C C . SER A 1 629 ? 11.542 -18.153 17.189 1.00 71.88 629 SER A C 1
ATOM 5043 O O . SER A 1 629 ? 10.711 -17.361 16.754 1.00 71.88 629 SER A O 1
ATOM 5045 N N . ALA A 1 630 ? 11.187 -19.264 17.850 1.00 72.81 630 ALA A N 1
ATOM 5046 C CA . ALA A 1 630 ? 9.802 -19.617 18.196 1.00 72.81 630 ALA A CA 1
ATOM 5047 C C . ALA A 1 630 ? 9.212 -18.786 19.360 1.00 72.81 630 ALA A C 1
ATOM 5049 O O . ALA A 1 630 ? 8.059 -18.983 19.744 1.00 72.81 630 ALA A O 1
ATOM 5050 N N . VAL A 1 631 ? 9.993 -17.872 19.948 1.00 77.69 631 VAL A N 1
ATOM 5051 C CA . VAL A 1 631 ? 9.543 -16.978 21.020 1.00 77.69 631 VAL A CA 1
ATOM 5052 C C . VAL A 1 631 ? 9.048 -15.676 20.400 1.00 77.69 631 VAL A C 1
ATOM 5054 O O . VAL A 1 631 ? 9.821 -14.949 19.773 1.00 77.69 631 VAL A O 1
ATOM 5057 N N . PHE A 1 632 ? 7.767 -15.368 20.600 1.00 82.62 632 PHE A N 1
ATOM 5058 C CA . PHE A 1 632 ? 7.180 -14.090 20.203 1.00 82.62 632 PHE A CA 1
ATOM 5059 C C . PHE A 1 632 ? 7.157 -13.110 21.369 1.00 82.62 632 PHE A C 1
ATOM 5061 O O . PHE A 1 632 ? 6.954 -13.504 22.517 1.00 82.62 632 PHE A O 1
ATOM 5068 N N . VAL A 1 633 ? 7.342 -11.830 21.057 1.00 82.00 633 VAL A N 1
ATOM 5069 C CA . VAL A 1 633 ? 7.185 -10.717 21.995 1.00 82.00 633 VAL A CA 1
ATOM 5070 C C . VAL A 1 633 ? 6.230 -9.689 21.387 1.00 82.00 633 VAL A C 1
ATOM 5072 O O . VAL A 1 633 ? 6.085 -9.567 20.169 1.00 82.00 633 VAL A O 1
ATOM 5075 N N . THR A 1 634 ? 5.513 -8.968 22.245 1.00 84.31 634 THR A N 1
ATOM 5076 C CA . THR A 1 634 ? 4.660 -7.854 21.830 1.00 84.31 634 THR A CA 1
ATOM 5077 C C . THR A 1 634 ? 5.519 -6.637 21.522 1.00 84.31 634 THR A C 1
ATOM 5079 O O . THR A 1 634 ? 6.244 -6.156 22.393 1.00 84.31 634 THR A O 1
ATOM 5082 N N . SER A 1 635 ? 5.404 -6.103 20.311 1.00 81.81 635 SER A N 1
ATOM 5083 C CA . SER A 1 635 ? 5.984 -4.800 19.980 1.00 81.81 635 SER A CA 1
ATOM 5084 C C . SER A 1 635 ? 5.039 -3.653 20.376 1.00 81.81 635 SER A C 1
ATOM 5086 O O . SER A 1 635 ? 3.941 -3.882 20.883 1.00 81.81 635 SER A O 1
ATOM 5088 N N . TYR A 1 636 ? 5.467 -2.407 20.180 1.00 79.31 636 TYR A N 1
ATOM 5089 C CA . TYR A 1 636 ? 4.653 -1.224 20.465 1.00 79.31 636 TYR A CA 1
ATOM 5090 C C . TYR A 1 636 ? 3.468 -1.050 19.494 1.00 79.31 636 TYR A C 1
ATOM 5092 O O . TYR A 1 636 ? 3.451 -1.626 18.404 1.00 79.31 636 TYR A O 1
ATOM 5100 N N . THR A 1 637 ? 2.473 -0.232 19.863 1.00 80.25 637 THR A N 1
ATOM 5101 C CA . THR A 1 637 ? 1.284 0.036 19.029 1.00 80.25 637 THR A CA 1
ATOM 5102 C C . THR A 1 637 ? 1.643 0.793 17.752 1.00 80.25 637 THR A C 1
ATOM 5104 O O . THR A 1 637 ? 2.447 1.725 17.767 1.00 80.25 637 THR A O 1
ATOM 5107 N N . ARG A 1 638 ? 1.055 0.391 16.619 1.00 77.19 638 ARG A N 1
ATOM 5108 C CA . ARG A 1 638 ? 1.363 0.971 15.304 1.00 77.19 638 ARG A CA 1
ATOM 5109 C C . ARG A 1 638 ? 0.084 1.258 14.519 1.00 77.19 638 ARG A C 1
ATOM 5111 O O . ARG A 1 638 ? -0.787 0.382 14.523 1.00 77.19 638 ARG A O 1
ATOM 5118 N N . PRO A 1 639 ? -0.002 2.412 13.828 1.00 78.56 639 PRO A N 1
ATOM 5119 C CA . PRO A 1 639 ? -1.091 2.687 12.899 1.00 78.56 639 PRO A CA 1
ATOM 5120 C C . PRO A 1 639 ? -1.078 1.683 11.740 1.00 78.56 639 PRO A C 1
ATOM 5122 O O . PRO A 1 639 ? -0.101 0.949 11.546 1.00 78.56 639 PRO A O 1
ATOM 5125 N N . VAL A 1 640 ? -2.169 1.646 10.971 1.00 79.44 640 VAL A N 1
ATOM 5126 C CA . VAL A 1 640 ? -2.263 0.784 9.782 1.00 79.44 640 VAL A CA 1
ATOM 5127 C C . VAL A 1 640 ? -1.196 1.161 8.750 1.00 79.44 640 VAL A C 1
ATOM 5129 O O . VAL A 1 640 ? -0.562 0.277 8.179 1.00 79.44 640 VAL A O 1
ATOM 5132 N N . LYS A 1 641 ? -0.921 2.459 8.563 1.00 77.88 641 LYS A N 1
ATOM 5133 C CA . LYS A 1 641 ? 0.212 2.925 7.754 1.00 77.88 641 LYS A CA 1
ATOM 5134 C C . LYS A 1 641 ? 1.535 2.493 8.403 1.00 77.88 641 LYS A C 1
ATOM 5136 O O . LYS A 1 641 ? 1.879 2.949 9.493 1.00 77.88 641 LYS A O 1
ATOM 5141 N N . PHE A 1 642 ? 2.297 1.635 7.727 1.00 62.88 642 PHE A N 1
ATOM 5142 C CA . PHE A 1 642 ? 3.640 1.267 8.175 1.00 62.88 642 PHE A CA 1
ATOM 5143 C C . PHE A 1 642 ? 4.645 2.363 7.796 1.00 62.88 642 PHE A C 1
ATOM 5145 O O . PHE A 1 642 ? 4.496 2.979 6.747 1.00 62.88 642 PHE A O 1
ATOM 5152 N N . TRP A 1 643 ? 5.611 2.635 8.680 1.00 59.47 643 TRP A N 1
ATOM 5153 C CA . TRP A 1 643 ? 6.524 3.782 8.613 1.00 59.47 643 TRP A CA 1
ATOM 5154 C C . TRP A 1 643 ? 7.115 4.015 7.225 1.00 59.47 643 TRP A C 1
ATOM 5156 O O . TRP A 1 643 ? 7.911 3.213 6.752 1.00 59.47 643 TRP A O 1
ATOM 5166 N N . GLU A 1 644 ? 6.772 5.163 6.655 1.00 48.88 644 GLU A N 1
ATOM 5167 C CA . GLU A 1 644 ? 7.468 5.756 5.524 1.00 48.88 644 GLU A CA 1
ATOM 5168 C C . GLU A 1 644 ? 8.544 6.698 6.067 1.00 48.88 644 GLU A C 1
ATOM 5170 O O . GLU A 1 644 ? 8.349 7.388 7.074 1.00 48.88 644 GLU A O 1
ATOM 5175 N N . ARG A 1 645 ? 9.672 6.789 5.367 1.00 49.53 645 ARG A N 1
ATOM 5176 C CA . ARG A 1 645 ? 10.371 8.071 5.298 1.00 49.53 645 ARG A CA 1
ATOM 5177 C C . ARG A 1 645 ? 9.450 8.974 4.481 1.00 49.53 645 ARG A C 1
ATOM 5179 O O . ARG A 1 645 ? 9.073 8.572 3.388 1.00 49.53 645 ARG A O 1
ATOM 5186 N N . ASP A 1 646 ? 9.045 10.134 4.996 1.00 39.78 646 ASP A N 1
ATOM 5187 C CA . ASP A 1 646 ? 8.235 11.077 4.217 1.00 39.78 646 ASP A CA 1
ATOM 5188 C C . ASP A 1 646 ? 9.063 11.537 2.999 1.00 39.78 646 ASP A C 1
ATOM 5190 O O . ASP A 1 646 ? 9.826 12.496 3.060 1.00 39.78 646 ASP A O 1
ATOM 5194 N N . TYR A 1 647 ? 8.971 10.810 1.881 1.00 38.66 647 TYR A N 1
ATOM 5195 C CA . TYR A 1 647 ? 9.641 11.143 0.618 1.00 38.66 647 TYR A CA 1
ATOM 5196 C C . TYR A 1 647 ? 9.010 12.380 -0.051 1.00 38.66 647 TYR A C 1
ATOM 5198 O O . TYR A 1 647 ? 9.523 12.880 -1.052 1.00 38.66 647 TYR A O 1
ATOM 5206 N N . ASN A 1 648 ? 7.917 12.892 0.525 1.00 26.89 648 ASN A N 1
ATOM 5207 C CA . ASN A 1 648 ? 7.147 14.019 0.012 1.00 26.89 648 ASN A CA 1
ATOM 5208 C C . ASN A 1 648 ? 7.734 15.407 0.324 1.00 26.89 648 ASN A C 1
ATOM 5210 O O . ASN A 1 648 ? 7.229 16.379 -0.223 1.00 26.89 648 ASN A O 1
ATOM 5214 N N . ASP A 1 649 ? 8.834 15.524 1.075 1.00 27.44 649 ASP A N 1
ATOM 5215 C CA . ASP A 1 649 ? 9.544 16.805 1.252 1.00 27.44 649 ASP A CA 1
ATOM 5216 C C . ASP A 1 649 ? 10.798 16.895 0.361 1.00 27.44 649 ASP A C 1
ATOM 5218 O O . ASP A 1 649 ? 11.903 17.194 0.806 1.00 27.44 649 ASP A O 1
ATOM 5222 N N . SER A 1 650 ? 10.630 16.649 -0.943 1.00 29.45 650 SER A N 1
ATOM 5223 C CA . SER A 1 650 ? 11.590 17.083 -1.977 1.00 29.45 650 SER A CA 1
ATOM 5224 C C . SER A 1 650 ? 11.126 18.341 -2.723 1.00 29.45 650 SER A C 1
ATOM 5226 O O . SER A 1 650 ? 11.714 18.741 -3.725 1.00 29.45 650 SER A O 1
ATOM 5228 N N . THR A 1 651 ? 10.120 19.039 -2.197 1.00 30.08 651 THR A N 1
ATOM 5229 C CA . THR A 1 651 ? 9.845 20.435 -2.547 1.00 30.08 651 THR A CA 1
ATOM 5230 C C . THR A 1 651 ? 10.558 21.362 -1.567 1.00 30.08 651 THR A C 1
ATOM 5232 O O . THR A 1 651 ? 10.050 21.685 -0.503 1.00 30.08 651 THR A O 1
ATOM 5235 N N . HIS A 1 652 ? 11.741 21.819 -1.985 1.00 34.59 652 HIS A N 1
ATOM 5236 C CA . HIS A 1 652 ? 12.450 22.995 -1.471 1.00 34.59 652 HIS A CA 1
ATOM 5237 C C . HIS A 1 652 ? 12.850 22.973 0.018 1.00 34.59 652 HIS A C 1
ATOM 5239 O O . HIS A 1 652 ? 12.191 23.583 0.849 1.00 34.59 652 HIS A O 1
ATOM 5245 N N . THR A 1 653 ? 14.004 22.392 0.356 1.00 25.77 653 THR A N 1
ATOM 5246 C CA . THR A 1 653 ? 15.047 23.017 1.209 1.00 25.77 653 THR A CA 1
ATOM 5247 C C . THR A 1 653 ? 16.245 22.074 1.367 1.00 25.77 653 THR A C 1
ATOM 5249 O O . THR A 1 653 ? 16.104 20.861 1.298 1.00 25.77 653 THR A O 1
ATOM 5252 N N . CYS A 1 654 ? 17.444 22.648 1.505 1.00 33.44 654 CYS A N 1
ATOM 5253 C CA . CYS A 1 654 ? 18.741 21.968 1.549 1.00 33.44 654 CYS A CA 1
ATOM 5254 C C . CYS A 1 654 ? 18.845 20.830 2.585 1.00 33.44 654 CYS A C 1
ATOM 5256 O O . CYS A 1 654 ? 19.307 21.060 3.704 1.00 33.44 654 CYS A O 1
ATOM 5258 N N . ASP A 1 655 ? 18.550 19.600 2.176 1.00 25.75 655 ASP A N 1
ATOM 5259 C CA . ASP A 1 655 ? 19.171 18.404 2.740 1.00 25.75 655 ASP A CA 1
ATOM 5260 C C . ASP A 1 655 ? 20.351 17.973 1.847 1.00 25.75 655 ASP A C 1
ATOM 5262 O O . ASP A 1 655 ? 20.336 18.215 0.635 1.00 25.75 655 ASP A O 1
ATOM 5266 N N . PRO A 1 656 ? 21.429 17.407 2.424 1.00 26.81 656 PRO A N 1
ATOM 5267 C CA . PRO A 1 656 ? 22.583 16.971 1.650 1.00 26.81 656 PRO A CA 1
ATOM 5268 C C . PRO A 1 656 ? 22.155 15.921 0.614 1.00 26.81 656 PRO A C 1
ATOM 5270 O O . PRO A 1 656 ? 21.274 15.109 0.912 1.00 26.81 656 PRO A O 1
ATOM 5273 N N . PRO A 1 657 ? 22.780 15.902 -0.580 1.00 27.08 657 PRO A N 1
ATOM 5274 C CA . PRO A 1 657 ? 22.526 14.851 -1.550 1.00 27.08 657 PRO A CA 1
ATOM 5275 C C . PRO A 1 657 ? 22.741 13.488 -0.880 1.00 27.08 657 PRO A C 1
ATOM 5277 O O . PRO A 1 657 ? 23.641 13.361 -0.035 1.00 27.08 657 PRO A O 1
ATOM 5280 N N . PRO A 1 658 ? 21.917 12.476 -1.209 1.00 34.75 658 PRO A N 1
ATOM 5281 C CA . PRO A 1 658 ? 22.172 11.119 -0.753 1.00 34.75 658 PRO A CA 1
ATOM 5282 C C . PRO A 1 658 ? 23.628 10.748 -1.080 1.00 34.75 658 PRO A C 1
ATOM 5284 O O . PRO A 1 658 ? 24.166 11.225 -2.086 1.00 34.75 658 PRO A O 1
ATOM 5287 N N . PRO A 1 659 ? 24.301 9.952 -0.225 1.00 29.95 659 PRO A N 1
ATOM 5288 C CA . PRO A 1 659 ? 25.624 9.446 -0.564 1.00 29.95 659 PRO A CA 1
ATOM 5289 C C . PRO A 1 659 ? 25.562 8.806 -1.957 1.00 29.95 659 PRO A C 1
ATOM 5291 O O . PRO A 1 659 ? 24.537 8.195 -2.279 1.00 29.95 659 PRO A O 1
ATOM 5294 N N . PRO A 1 660 ? 26.609 8.970 -2.788 1.00 27.14 660 PRO A N 1
ATOM 5295 C CA . PRO A 1 660 ? 26.625 8.353 -4.102 1.00 27.14 660 PRO A CA 1
ATOM 5296 C C . PRO A 1 660 ? 26.345 6.853 -3.938 1.00 27.14 660 PRO A C 1
ATOM 5298 O O . PRO A 1 660 ? 26.887 6.240 -3.008 1.00 27.14 660 PRO A O 1
ATOM 5301 N N . PRO A 1 661 ? 25.457 6.284 -4.769 1.00 37.78 661 PRO A N 1
ATOM 5302 C CA . PRO A 1 661 ? 25.145 4.868 -4.709 1.00 37.78 661 PRO A CA 1
ATOM 5303 C C . PRO A 1 661 ? 26.432 4.034 -4.816 1.00 37.78 661 PRO A C 1
ATOM 5305 O O . PRO A 1 661 ? 27.402 4.477 -5.441 1.00 37.78 661 PRO A O 1
ATOM 5308 N N . PRO A 1 662 ? 26.483 2.841 -4.195 1.00 32.75 662 PRO A N 1
ATOM 5309 C CA . PRO A 1 662 ? 27.594 1.926 -4.420 1.00 32.75 662 PRO A CA 1
ATOM 5310 C C . PRO A 1 662 ? 27.737 1.657 -5.930 1.00 32.75 662 PRO A C 1
ATOM 5312 O O . PRO A 1 662 ? 26.722 1.615 -6.630 1.00 32.75 662 PRO A O 1
ATOM 5315 N N . PRO A 1 663 ? 28.964 1.493 -6.454 1.00 27.03 663 PRO A N 1
ATOM 5316 C CA . PRO A 1 663 ? 29.159 1.133 -7.857 1.00 27.03 663 PRO A CA 1
ATOM 5317 C C . PRO A 1 663 ? 28.372 -0.156 -8.151 1.00 27.03 663 PRO A C 1
ATOM 5319 O O . PRO A 1 663 ? 28.590 -1.162 -7.481 1.00 27.03 663 PRO A O 1
ATOM 5322 N N . GLY A 1 664 ? 27.398 -0.076 -9.069 1.00 39.03 664 GLY A N 1
ATOM 5323 C CA . GLY A 1 664 ? 26.414 -1.134 -9.364 1.00 39.03 664 GLY A CA 1
ATOM 5324 C C . GLY A 1 664 ? 24.945 -0.797 -9.041 1.00 39.03 664 GLY A C 1
ATOM 5325 O O . GLY A 1 664 ? 24.051 -1.525 -9.454 1.00 39.03 664 GLY A O 1
ATOM 5326 N N . ALA A 1 665 ? 24.646 0.310 -8.346 1.00 38.00 665 ALA A N 1
ATOM 5327 C CA . ALA A 1 665 ? 23.261 0.701 -8.024 1.00 38.00 665 ALA A CA 1
ATOM 5328 C C . ALA A 1 665 ? 22.537 1.542 -9.103 1.00 38.00 665 ALA A C 1
ATOM 5330 O O . ALA A 1 665 ? 21.359 1.861 -8.924 1.00 38.00 665 ALA A O 1
ATOM 5331 N N . ASP A 1 666 ? 23.191 1.858 -10.227 1.00 49.25 666 ASP A N 1
ATOM 5332 C CA . ASP A 1 666 ? 22.560 2.571 -11.351 1.00 49.25 666 ASP A CA 1
ATOM 5333 C C . ASP A 1 666 ? 21.467 1.721 -12.040 1.00 49.25 666 ASP A C 1
ATOM 5335 O O . ASP A 1 666 ? 20.417 2.254 -12.410 1.00 49.25 666 ASP A O 1
ATOM 5339 N N . ASP A 1 667 ? 21.627 0.391 -12.094 1.00 50.72 667 ASP A N 1
ATOM 5340 C CA . ASP A 1 667 ? 20.659 -0.536 -12.710 1.00 50.72 667 ASP A CA 1
ATOM 5341 C C . ASP A 1 667 ? 19.331 -0.626 -11.940 1.00 50.72 667 ASP A C 1
ATOM 5343 O O . ASP A 1 667 ? 18.249 -0.744 -12.527 1.00 50.72 667 ASP A O 1
ATOM 5347 N N . ASN A 1 668 ? 19.384 -0.516 -10.608 1.00 53.97 668 ASN A N 1
ATOM 5348 C CA . ASN A 1 668 ? 18.190 -0.560 -9.759 1.00 53.97 668 ASN A CA 1
ATOM 5349 C C . ASN A 1 668 ? 17.276 0.652 -9.994 1.00 53.97 668 ASN A C 1
ATOM 5351 O O . ASN A 1 668 ? 16.052 0.529 -9.914 1.00 53.97 668 ASN A O 1
ATOM 5355 N N . ASN A 1 669 ? 17.841 1.808 -10.352 1.00 61.62 669 ASN A N 1
ATOM 5356 C CA . ASN A 1 669 ? 17.055 2.994 -10.683 1.00 61.62 669 ASN A CA 1
ATOM 5357 C C . ASN A 1 669 ? 16.291 2.817 -12.009 1.00 61.62 669 ASN A C 1
ATOM 5359 O O . ASN A 1 669 ? 15.128 3.210 -12.106 1.00 61.62 669 ASN A O 1
ATOM 5363 N N . LEU A 1 670 ? 16.895 2.154 -13.001 1.00 69.62 670 LEU A N 1
ATOM 5364 C CA . LEU A 1 670 ? 16.257 1.882 -14.296 1.00 69.62 670 LEU A CA 1
ATOM 5365 C C . LEU A 1 670 ? 15.050 0.952 -14.147 1.00 69.62 670 LEU A C 1
ATOM 5367 O O . LEU A 1 670 ? 13.980 1.219 -14.688 1.00 69.62 670 LEU A O 1
ATOM 5371 N N . ASN A 1 671 ? 15.184 -0.095 -13.336 1.00 77.44 671 ASN A N 1
ATOM 5372 C CA . ASN A 1 671 ? 14.118 -1.066 -13.099 1.00 77.44 671 ASN A CA 1
ATOM 5373 C C . ASN A 1 671 ? 12.938 -0.495 -12.280 1.00 77.44 671 ASN A C 1
ATOM 5375 O O . ASN A 1 671 ? 11.817 -1.004 -12.352 1.00 77.44 671 ASN A O 1
ATOM 5379 N N . SER A 1 672 ? 13.150 0.587 -11.525 1.00 82.38 672 SER A N 1
ATOM 5380 C CA . SER A 1 672 ? 12.093 1.230 -10.730 1.00 82.38 672 SER A CA 1
ATOM 5381 C C . SER A 1 672 ? 10.938 1.780 -11.583 1.00 82.38 672 SER A C 1
ATOM 5383 O O . SER A 1 672 ? 9.791 1.822 -11.129 1.00 82.38 672 SER A O 1
ATOM 5385 N N . ILE A 1 673 ? 11.205 2.128 -12.849 1.00 83.56 673 ILE A N 1
ATOM 5386 C CA . ILE A 1 673 ? 10.215 2.729 -13.749 1.00 83.56 673 ILE A CA 1
ATOM 5387 C C . ILE A 1 673 ? 9.052 1.789 -14.078 1.00 83.56 673 ILE A C 1
ATOM 5389 O O . ILE A 1 673 ? 7.919 2.240 -14.250 1.00 83.56 673 ILE A O 1
ATOM 5393 N N . PHE A 1 674 ? 9.311 0.480 -14.124 1.00 85.81 674 PHE A N 1
ATOM 5394 C CA . PHE A 1 674 ? 8.285 -0.524 -14.395 1.00 85.81 674 PHE A CA 1
ATOM 5395 C C . PHE A 1 674 ? 7.255 -0.563 -13.268 1.00 85.81 674 PHE A C 1
ATOM 5397 O O . PHE A 1 674 ? 6.052 -0.623 -13.521 1.00 85.81 674 PHE A O 1
ATOM 5404 N N . TYR A 1 675 ? 7.720 -0.450 -12.023 1.00 89.69 675 TYR A N 1
ATOM 5405 C CA . TYR A 1 675 ? 6.853 -0.381 -10.854 1.00 89.69 675 TYR A CA 1
ATOM 5406 C C . TYR A 1 675 ? 6.114 0.956 -10.752 1.00 89.69 675 TYR A C 1
ATOM 5408 O O . TYR A 1 675 ? 4.958 0.980 -10.330 1.00 89.69 675 TYR A O 1
ATOM 5416 N N . GLU A 1 676 ? 6.721 2.062 -11.190 1.00 87.56 676 GLU A N 1
ATOM 5417 C CA . GLU A 1 676 ? 6.022 3.346 -11.295 1.00 87.56 676 GLU A CA 1
ATOM 5418 C C . GLU A 1 676 ? 4.880 3.289 -12.319 1.00 87.56 676 GLU A C 1
ATOM 5420 O O . GLU A 1 676 ? 3.759 3.708 -12.021 1.00 87.56 676 GLU A O 1
ATOM 5425 N N . HIS A 1 677 ? 5.134 2.733 -13.506 1.00 89.12 677 HIS A N 1
ATOM 5426 C CA . HIS A 1 677 ? 4.101 2.528 -14.519 1.00 89.12 677 HIS A CA 1
ATOM 5427 C C . HIS A 1 677 ? 2.986 1.606 -13.993 1.00 89.12 677 HIS A C 1
ATOM 5429 O O . HIS A 1 677 ? 1.811 1.966 -14.058 1.00 89.12 677 HIS A O 1
ATOM 5435 N N . LEU A 1 678 ? 3.347 0.481 -13.361 1.00 90.75 678 LEU A N 1
ATOM 5436 C CA . LEU A 1 678 ? 2.398 -0.439 -12.724 1.00 90.75 678 LEU A CA 1
ATOM 5437 C C . LEU A 1 678 ? 1.544 0.254 -11.649 1.00 90.75 678 LEU A C 1
ATOM 5439 O O . LEU A 1 678 ? 0.343 0.004 -11.552 1.00 90.75 678 LEU A O 1
ATOM 5443 N N . THR A 1 679 ? 2.142 1.159 -10.869 1.00 91.94 679 THR A N 1
ATOM 5444 C CA . THR A 1 679 ? 1.433 1.951 -9.854 1.00 91.94 679 THR A CA 1
ATOM 5445 C C . THR A 1 679 ? 0.372 2.845 -10.494 1.00 91.94 679 THR A C 1
ATOM 5447 O O . THR A 1 679 ? -0.747 2.902 -9.989 1.00 91.94 679 THR A O 1
ATOM 5450 N N . ARG A 1 680 ? 0.668 3.496 -11.629 1.00 89.31 680 ARG A N 1
ATOM 5451 C CA . ARG A 1 680 ? -0.323 4.302 -12.370 1.00 89.31 680 ARG A CA 1
ATOM 5452 C C . ARG A 1 680 ? -1.443 3.437 -12.945 1.00 89.31 680 ARG A C 1
ATOM 5454 O O . ARG A 1 680 ? -2.609 3.809 -12.828 1.00 89.31 680 ARG A O 1
ATOM 5461 N N . SER A 1 681 ? -1.121 2.267 -13.496 1.00 90.69 681 SER A N 1
ATOM 5462 C CA . SER A 1 681 ? -2.130 1.312 -13.976 1.00 90.69 681 SER A CA 1
ATOM 5463 C C . SER A 1 681 ? -3.078 0.890 -12.845 1.00 90.69 681 SER A C 1
ATOM 5465 O O . SER A 1 681 ? -4.298 1.005 -12.981 1.00 90.69 681 SER A O 1
ATOM 5467 N N . LEU A 1 682 ? -2.531 0.515 -11.683 1.00 93.19 682 LEU A N 1
ATOM 5468 C CA . LEU A 1 682 ? -3.312 0.186 -10.485 1.00 93.19 682 LEU A CA 1
ATOM 5469 C C . LEU A 1 682 ? -4.097 1.384 -9.938 1.00 93.19 682 LEU A C 1
ATOM 5471 O O . LEU A 1 682 ? -5.218 1.214 -9.467 1.00 93.19 682 LEU A O 1
ATOM 5475 N N . GLN A 1 683 ? -3.568 2.605 -10.027 1.00 92.06 683 GLN A N 1
ATOM 5476 C CA . GLN A 1 683 ? -4.297 3.808 -9.623 1.00 92.06 683 GLN A CA 1
ATOM 5477 C C . GLN A 1 683 ? -5.617 3.944 -10.400 1.00 92.06 683 GLN A C 1
ATOM 5479 O O . GLN A 1 683 ? -6.643 4.305 -9.818 1.00 92.06 683 GLN A O 1
ATOM 5484 N N . HIS A 1 684 ? -5.632 3.586 -11.684 1.00 89.06 684 HIS A N 1
ATOM 5485 C CA . HIS A 1 684 ? -6.840 3.623 -12.506 1.00 89.06 684 HIS A CA 1
ATOM 5486 C C . HIS A 1 684 ? -7.766 2.406 -12.321 1.00 89.06 684 HIS A C 1
ATOM 5488 O O . HIS A 1 684 ? -8.984 2.575 -12.434 1.00 89.06 684 HIS A O 1
ATOM 5494 N N . SER A 1 685 ? -7.241 1.209 -12.020 1.00 91.25 685 SER A N 1
ATOM 5495 C CA . SER A 1 685 ? -8.040 -0.032 -11.997 1.00 91.25 685 SER A CA 1
ATOM 5496 C C . SER A 1 685 ? -8.358 -0.605 -10.603 1.00 91.25 685 SER A C 1
ATOM 5498 O O . SER A 1 685 ? -9.439 -1.159 -10.400 1.00 91.25 685 SER A O 1
ATOM 5500 N N . LEU A 1 686 ? -7.486 -0.445 -9.605 1.00 94.25 686 LEU A N 1
ATOM 5501 C CA . LEU A 1 686 ? -7.534 -1.228 -8.363 1.00 94.25 686 LEU A CA 1
ATOM 5502 C C . LEU A 1 686 ? -8.881 -1.138 -7.633 1.00 94.25 686 LEU A C 1
ATOM 5504 O O . LEU A 1 686 ? -9.458 -2.162 -7.275 1.00 94.25 686 LEU A O 1
ATOM 5508 N N . CYS A 1 687 ? -9.417 0.068 -7.421 1.00 93.06 687 CYS A N 1
ATOM 5509 C CA . CYS A 1 687 ? -10.675 0.228 -6.686 1.00 93.06 687 CYS A CA 1
ATOM 5510 C C . CYS A 1 687 ? -11.849 -0.478 -7.389 1.00 93.06 687 CYS A C 1
ATOM 5512 O O . CYS A 1 687 ? -12.675 -1.108 -6.727 1.00 93.06 687 CYS A O 1
ATOM 5514 N N . GLY A 1 688 ? -11.909 -0.419 -8.723 1.00 92.31 688 GLY A N 1
ATOM 5515 C CA . GLY A 1 688 ? -12.946 -1.105 -9.491 1.00 92.31 688 GLY A CA 1
ATOM 5516 C C . GLY A 1 688 ? -12.783 -2.625 -9.478 1.00 92.31 688 GLY A C 1
ATOM 5517 O O . GLY A 1 688 ? -13.763 -3.338 -9.272 1.00 92.31 688 GLY A O 1
ATOM 5518 N N . ASP A 1 689 ? -11.553 -3.121 -9.609 1.00 93.38 689 ASP A N 1
ATOM 5519 C CA . ASP A 1 689 ? -11.248 -4.554 -9.557 1.00 93.38 689 ASP A CA 1
ATOM 5520 C C . ASP A 1 689 ? -11.589 -5.177 -8.194 1.00 93.38 689 ASP A C 1
ATOM 5522 O O . ASP A 1 689 ? -12.113 -6.294 -8.125 1.00 93.38 689 ASP A O 1
ATOM 5526 N N . LEU A 1 690 ? -11.355 -4.440 -7.104 1.00 93.56 690 LEU A N 1
ATOM 5527 C CA . LEU A 1 690 ? -11.741 -4.844 -5.752 1.00 93.56 690 LEU A CA 1
ATOM 5528 C C . LEU A 1 690 ? -13.269 -4.919 -5.591 1.00 93.56 690 LEU A C 1
ATOM 5530 O O . LEU A 1 690 ? -13.776 -5.909 -5.063 1.00 93.56 690 LEU A O 1
ATOM 5534 N N . LEU A 1 691 ? -14.018 -3.938 -6.109 1.00 92.25 691 LEU A N 1
ATOM 5535 C CA . LEU A 1 691 ? -15.492 -3.939 -6.087 1.00 92.25 691 LEU A CA 1
ATOM 5536 C C . LEU A 1 691 ? -16.115 -5.019 -6.989 1.00 92.25 691 LEU A C 1
ATOM 5538 O O . LEU A 1 691 ? -17.216 -5.489 -6.721 1.00 92.25 691 LEU A O 1
ATOM 5542 N N . LEU A 1 692 ? -15.407 -5.457 -8.031 1.00 92.62 692 LEU A N 1
ATOM 5543 C CA . LEU A 1 692 ? -15.769 -6.629 -8.840 1.00 92.62 692 LEU A CA 1
ATOM 5544 C C . LEU A 1 692 ? -15.373 -7.961 -8.170 1.00 92.62 692 LEU A C 1
ATOM 5546 O O . LEU A 1 692 ? -15.591 -9.037 -8.735 1.00 92.62 692 LEU A O 1
ATOM 5550 N N . GLY A 1 693 ? -14.763 -7.909 -6.981 1.00 91.25 693 GLY A N 1
ATOM 5551 C CA . GLY A 1 693 ? -14.352 -9.074 -6.202 1.00 91.25 693 GLY A CA 1
ATOM 5552 C C . GLY A 1 693 ? -13.167 -9.833 -6.802 1.00 91.25 693 GLY A C 1
ATOM 5553 O O . GLY A 1 693 ? -13.030 -11.031 -6.543 1.00 91.25 693 GLY A O 1
ATOM 5554 N N . ARG A 1 694 ? -12.332 -9.192 -7.640 1.00 91.44 694 ARG A N 1
ATOM 5555 C CA . ARG A 1 694 ? -11.220 -9.860 -8.347 1.00 91.44 694 ARG A CA 1
ATOM 5556 C C . ARG A 1 694 ? -10.124 -10.366 -7.422 1.00 91.44 694 ARG A C 1
ATOM 5558 O O . ARG A 1 694 ? -9.504 -11.373 -7.736 1.00 91.44 694 ARG A O 1
ATOM 5565 N N . TRP A 1 695 ? -9.919 -9.706 -6.284 1.00 92.44 695 TRP A N 1
ATOM 5566 C CA . TRP A 1 695 ? -8.927 -10.095 -5.272 1.00 92.44 695 TRP A CA 1
ATOM 5567 C C . TRP A 1 695 ? -9.565 -10.809 -4.064 1.00 92.44 695 TRP A C 1
ATOM 5569 O O . TRP A 1 695 ? -8.936 -10.964 -3.018 1.00 92.44 695 TRP A O 1
ATOM 5579 N N . GLY A 1 696 ? -10.826 -11.242 -4.187 1.00 90.00 696 GLY A N 1
ATOM 5580 C CA . GLY A 1 696 ? -11.587 -11.828 -3.085 1.00 90.00 696 GLY A CA 1
ATOM 5581 C C . GLY A 1 696 ? -11.925 -10.811 -1.989 1.00 90.00 696 GLY A C 1
ATOM 5582 O O . GLY A 1 696 ? -12.082 -9.622 -2.256 1.00 90.00 696 GLY A O 1
ATOM 5583 N N . ASN A 1 697 ? -12.059 -11.283 -0.746 1.00 91.00 697 ASN A N 1
ATOM 5584 C CA . ASN A 1 697 ? -12.357 -10.417 0.397 1.00 91.00 697 ASN A CA 1
ATOM 5585 C C . ASN A 1 697 ? -11.116 -9.615 0.812 1.00 91.00 697 ASN A C 1
ATOM 5587 O O . ASN A 1 697 ? -10.060 -10.197 1.082 1.00 91.00 697 ASN A O 1
ATOM 5591 N N . TYR A 1 698 ? -11.267 -8.301 0.955 1.00 91.75 698 TYR A N 1
ATOM 5592 C CA . TYR A 1 698 ? -10.200 -7.367 1.317 1.00 91.75 698 TYR A CA 1
ATOM 5593 C C . TYR A 1 698 ? -10.631 -6.475 2.490 1.00 91.75 698 TYR A C 1
ATOM 5595 O O . TYR A 1 698 ? -11.808 -6.152 2.644 1.00 91.75 698 TYR A O 1
ATOM 5603 N N . THR A 1 699 ? -9.679 -6.098 3.341 1.00 90.81 699 THR A N 1
ATOM 5604 C CA . THR A 1 699 ? -9.879 -5.199 4.488 1.00 90.81 699 THR A CA 1
ATOM 5605 C C . THR A 1 699 ? -8.717 -4.212 4.624 1.00 90.81 699 THR A C 1
ATOM 5607 O O . THR A 1 699 ? -7.688 -4.361 3.965 1.00 90.81 699 THR A O 1
ATOM 5610 N N . THR A 1 700 ? -8.877 -3.176 5.451 1.00 89.69 700 THR A N 1
ATOM 5611 C CA . THR A 1 700 ? -7.821 -2.184 5.699 1.00 89.69 700 THR A CA 1
ATOM 5612 C C . THR A 1 700 ? -6.598 -2.850 6.336 1.00 89.69 700 THR A C 1
ATOM 5614 O O . THR A 1 700 ? -6.724 -3.686 7.233 1.00 89.69 700 THR A O 1
ATOM 5617 N N . GLY A 1 701 ? -5.401 -2.513 5.862 1.00 89.81 701 GLY A N 1
ATOM 5618 C CA . GLY A 1 701 ? -4.141 -3.121 6.293 1.00 89.81 701 GLY A CA 1
ATOM 5619 C C . GLY A 1 701 ? -3.833 -4.492 5.681 1.00 89.81 701 GLY A C 1
ATOM 5620 O O . GLY A 1 701 ? -2.890 -5.138 6.127 1.00 89.81 701 GLY A O 1
ATOM 5621 N N . ASP A 1 702 ? -4.615 -4.979 4.710 1.00 93.44 702 ASP A N 1
ATOM 5622 C CA . ASP A 1 702 ? -4.275 -6.210 3.986 1.00 93.44 702 ASP A CA 1
ATOM 5623 C C . ASP A 1 702 ? -3.091 -5.979 3.027 1.00 93.44 702 ASP A C 1
ATOM 5625 O O . ASP A 1 702 ? -3.007 -4.952 2.345 1.00 93.44 702 ASP A O 1
ATOM 5629 N N . CYS A 1 703 ? -2.200 -6.970 2.948 1.00 94.62 703 CYS A N 1
ATOM 5630 C CA . CYS A 1 703 ? -1.054 -6.981 2.040 1.00 94.62 703 CYS A CA 1
ATOM 5631 C C . CYS A 1 703 ? -1.229 -8.063 0.971 1.00 94.62 703 CYS A C 1
ATOM 5633 O O . CYS A 1 703 ? -1.535 -9.219 1.280 1.00 94.62 703 CYS A O 1
ATOM 5635 N N . PHE A 1 704 ? -0.979 -7.690 -0.279 1.00 96.00 704 PHE A N 1
ATOM 5636 C CA . PHE A 1 704 ? -1.019 -8.573 -1.436 1.00 96.00 704 PHE A CA 1
ATOM 5637 C C . PHE A 1 704 ? 0.340 -8.595 -2.124 1.00 96.00 704 PHE A C 1
ATOM 5639 O O . PHE A 1 704 ? 1.004 -7.568 -2.216 1.00 96.00 704 PHE A O 1
ATOM 5646 N N . ILE A 1 705 ? 0.747 -9.752 -2.628 1.00 95.19 705 ILE A N 1
ATOM 5647 C CA . ILE A 1 705 ? 1.908 -9.889 -3.503 1.00 95.19 705 ILE A CA 1
ATOM 5648 C C . ILE A 1 705 ? 1.383 -10.116 -4.917 1.00 95.19 705 ILE A C 1
ATOM 5650 O O . ILE A 1 705 ? 0.588 -11.027 -5.154 1.00 95.19 705 ILE A O 1
ATOM 5654 N N . LEU A 1 706 ? 1.814 -9.262 -5.837 1.00 94.44 706 LEU A N 1
ATOM 5655 C CA . LEU A 1 706 ? 1.668 -9.446 -7.269 1.00 94.44 706 LEU A CA 1
ATOM 5656 C C . LEU A 1 706 ? 2.929 -10.143 -7.764 1.00 94.44 706 LEU A C 1
ATOM 5658 O O . LEU A 1 706 ? 4.014 -9.575 -7.659 1.00 94.44 706 LEU A O 1
ATOM 5662 N N . ALA A 1 707 ? 2.772 -11.359 -8.272 1.00 91.69 707 ALA A N 1
ATOM 5663 C CA . ALA A 1 707 ? 3.862 -12.140 -8.837 1.00 91.69 707 ALA A CA 1
ATOM 5664 C C . ALA A 1 707 ? 3.598 -12.410 -10.319 1.00 91.69 707 ALA A C 1
ATOM 5666 O O . ALA A 1 707 ? 2.523 -12.882 -10.698 1.00 91.69 707 ALA A O 1
ATOM 5667 N N . SER A 1 708 ? 4.577 -12.082 -11.147 1.00 88.31 708 SER A N 1
ATOM 5668 C CA . SER A 1 708 ? 4.656 -12.400 -12.571 1.00 88.31 708 SER A CA 1
ATOM 5669 C C . SER A 1 708 ? 6.065 -12.928 -12.860 1.00 88.31 708 SER A C 1
ATOM 5671 O O . SER A 1 708 ? 6.904 -12.936 -11.962 1.00 88.31 708 SER A O 1
ATOM 5673 N N . ASP A 1 709 ? 6.344 -13.344 -14.093 1.00 79.81 709 ASP A N 1
ATOM 5674 C CA . ASP A 1 709 ? 7.590 -14.050 -14.433 1.00 79.81 709 ASP A CA 1
ATOM 5675 C C . ASP A 1 709 ? 8.857 -13.251 -14.071 1.00 79.81 709 ASP A C 1
ATOM 5677 O O . ASP A 1 709 ? 9.843 -13.821 -13.613 1.00 79.81 709 ASP A O 1
ATOM 5681 N N . TYR A 1 710 ? 8.807 -11.919 -14.209 1.00 76.06 710 TYR A N 1
ATOM 5682 C CA . TYR A 1 710 ? 9.932 -11.015 -13.916 1.00 76.06 710 TYR A CA 1
ATOM 5683 C C . TYR A 1 710 ? 9.621 -9.929 -12.876 1.00 76.06 710 TYR A C 1
ATOM 5685 O O . TYR A 1 710 ? 10.531 -9.255 -12.398 1.00 76.06 710 TYR A O 1
ATOM 5693 N N . LEU A 1 711 ? 8.343 -9.718 -12.547 1.00 87.88 711 LEU A N 1
ATOM 5694 C CA . LEU A 1 711 ? 7.890 -8.607 -11.708 1.00 87.88 711 LEU A CA 1
ATOM 5695 C C . LEU A 1 711 ? 7.258 -9.133 -10.428 1.00 87.88 711 LEU A C 1
ATOM 5697 O O . LEU A 1 711 ? 6.226 -9.802 -10.466 1.00 87.88 711 LEU A O 1
ATOM 5701 N N . ASN A 1 712 ? 7.839 -8.746 -9.296 1.00 91.31 712 ASN A N 1
ATOM 5702 C CA . ASN A 1 712 ? 7.325 -9.064 -7.974 1.00 91.31 712 ASN A CA 1
ATOM 5703 C C . ASN A 1 712 ? 7.091 -7.763 -7.207 1.00 91.31 712 ASN A C 1
ATOM 5705 O O . ASN A 1 712 ? 8.016 -6.984 -6.991 1.00 91.31 712 ASN A O 1
ATOM 5709 N N . ALA A 1 713 ? 5.857 -7.509 -6.783 1.00 93.00 713 ALA A N 1
ATOM 5710 C CA . ALA A 1 713 ? 5.514 -6.300 -6.043 1.00 93.00 713 ALA A CA 1
ATOM 5711 C C . ALA A 1 713 ? 4.617 -6.610 -4.847 1.00 93.00 713 ALA A C 1
ATOM 5713 O O . ALA A 1 713 ? 3.716 -7.440 -4.933 1.00 93.00 713 ALA A O 1
ATOM 5714 N N . LEU A 1 714 ? 4.827 -5.903 -3.741 1.00 94.25 714 LEU A N 1
ATOM 5715 C CA . LEU A 1 714 ? 3.950 -5.931 -2.578 1.00 94.25 714 LEU A CA 1
ATOM 5716 C C . LEU A 1 714 ? 3.025 -4.709 -2.600 1.00 94.25 714 LEU A C 1
ATOM 5718 O O . LEU A 1 714 ? 3.482 -3.569 -2.574 1.00 94.25 714 LEU A O 1
ATOM 5722 N N . VAL A 1 715 ? 1.718 -4.948 -2.631 1.00 95.12 715 VAL A N 1
ATOM 5723 C CA . VAL A 1 715 ? 0.659 -3.937 -2.567 1.00 95.12 715 VAL A CA 1
ATOM 5724 C C . VAL A 1 715 ? 0.043 -3.953 -1.171 1.00 95.12 715 VAL A C 1
ATOM 5726 O O . VAL A 1 715 ? 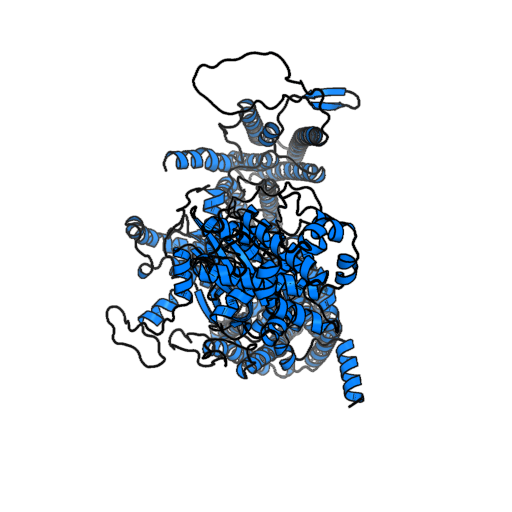-0.536 -4.951 -0.748 1.00 95.12 715 VAL A O 1
ATOM 5729 N N . HIS A 1 716 ? 0.144 -2.839 -0.453 1.00 94.00 716 HIS A N 1
ATOM 5730 C CA . HIS A 1 716 ? -0.432 -2.662 0.878 1.00 94.00 716 HIS A CA 1
ATOM 5731 C C . HIS A 1 716 ? -1.648 -1.733 0.807 1.00 94.00 716 HIS A C 1
ATOM 5733 O O . HIS A 1 716 ? -1.525 -0.580 0.383 1.00 94.00 716 HIS A O 1
ATOM 5739 N N . ILE A 1 717 ? -2.821 -2.225 1.217 1.00 93.69 717 ILE A N 1
ATOM 5740 C CA . ILE A 1 717 ? -4.051 -1.428 1.283 1.00 93.69 717 ILE A CA 1
ATOM 5741 C C . ILE A 1 717 ? -4.082 -0.673 2.608 1.00 93.69 717 ILE A C 1
ATOM 5743 O O . ILE A 1 717 ? -4.186 -1.283 3.668 1.00 93.69 717 ILE A O 1
ATOM 5747 N N . ILE A 1 718 ? -4.047 0.654 2.554 1.00 90.25 718 ILE A N 1
ATOM 5748 C CA . ILE A 1 718 ? -3.971 1.495 3.752 1.00 90.25 718 ILE A CA 1
ATOM 5749 C C . ILE A 1 718 ? -5.370 1.963 4.136 1.00 90.25 718 ILE A C 1
ATOM 5751 O O . ILE A 1 718 ? -5.866 1.615 5.205 1.00 90.25 718 ILE A O 1
ATOM 5755 N N . GLU A 1 719 ? -6.039 2.685 3.239 1.00 89.94 719 GLU A N 1
ATOM 5756 C CA . GLU A 1 719 ? -7.371 3.243 3.471 1.00 89.94 719 GLU A CA 1
ATOM 5757 C C . GLU A 1 719 ? -8.387 2.624 2.508 1.00 89.94 719 GLU A C 1
ATOM 5759 O O . GLU A 1 719 ? -8.131 2.504 1.310 1.00 89.94 719 GLU A O 1
ATOM 5764 N N . ILE A 1 720 ? -9.564 2.265 3.022 1.00 90.69 720 ILE A N 1
ATOM 5765 C CA . ILE A 1 720 ? -10.711 1.840 2.215 1.00 90.69 720 ILE A CA 1
ATOM 5766 C C . ILE A 1 720 ? -11.884 2.732 2.582 1.00 90.69 720 ILE A C 1
ATOM 5768 O O . ILE A 1 720 ? -12.314 2.736 3.734 1.00 90.69 720 ILE A O 1
ATOM 5772 N N . GLY A 1 721 ? -12.426 3.433 1.593 1.00 88.69 721 GLY A N 1
ATOM 5773 C CA . GLY A 1 721 ? -13.678 4.164 1.714 1.00 88.69 721 GLY A CA 1
ATOM 5774 C C . GLY A 1 721 ? -14.722 3.663 0.720 1.00 88.69 721 GLY A C 1
ATOM 5775 O O . GLY A 1 721 ? -14.545 2.696 -0.024 1.00 88.69 721 GLY A O 1
ATOM 5776 N N . ASN A 1 722 ? -15.855 4.348 0.682 1.00 89.50 722 ASN A N 1
ATOM 5777 C CA . ASN A 1 722 ? -16.954 4.050 -0.217 1.00 89.50 722 ASN A CA 1
ATOM 5778 C C . ASN A 1 722 ? -16.627 4.503 -1.657 1.00 89.50 722 ASN A C 1
ATOM 5780 O O . ASN A 1 722 ? -16.906 5.629 -2.062 1.00 89.50 722 ASN A O 1
ATOM 5784 N N . GLY A 1 723 ? -16.030 3.598 -2.436 1.00 87.12 723 GLY A N 1
ATOM 5785 C CA . GLY A 1 723 ? -15.632 3.860 -3.825 1.00 87.12 723 GLY A CA 1
ATOM 5786 C C . GLY A 1 723 ? -14.265 4.538 -3.971 1.00 87.12 723 GLY A C 1
ATOM 5787 O O . GLY A 1 723 ? -13.986 5.100 -5.033 1.00 87.12 723 GLY A O 1
ATOM 5788 N N . LEU A 1 724 ? -13.435 4.475 -2.925 1.00 89.38 724 LEU A N 1
ATOM 5789 C CA . LEU A 1 724 ? -12.025 4.865 -2.940 1.00 89.38 724 LEU A CA 1
ATOM 5790 C C . LEU A 1 724 ? -11.182 3.816 -2.213 1.00 89.38 724 LEU A C 1
ATOM 5792 O O . LEU A 1 724 ? -11.638 3.216 -1.236 1.00 89.38 724 LEU A O 1
ATOM 5796 N N . VAL A 1 725 ? -9.949 3.626 -2.671 1.00 92.00 725 VAL A N 1
ATOM 5797 C CA . VAL A 1 725 ? -8.939 2.797 -2.004 1.00 92.00 725 VAL A CA 1
ATOM 5798 C C . VAL A 1 725 ? -7.592 3.502 -2.103 1.00 92.00 725 VAL A C 1
ATOM 5800 O O . VAL A 1 725 ? -7.130 3.783 -3.208 1.00 92.00 725 VAL A O 1
ATOM 5803 N N . THR A 1 726 ? -6.958 3.771 -0.963 1.00 91.44 726 THR A N 1
ATOM 5804 C CA . THR A 1 726 ? -5.588 4.294 -0.899 1.00 91.44 726 THR A CA 1
ATOM 5805 C C . THR A 1 726 ? -4.634 3.145 -0.620 1.00 91.44 726 THR A C 1
ATOM 5807 O O . THR A 1 726 ? -4.788 2.421 0.368 1.00 91.44 726 THR A O 1
ATOM 5810 N N . PHE A 1 727 ? -3.646 2.973 -1.490 1.00 93.00 727 PHE A N 1
ATOM 5811 C CA . PHE A 1 727 ? -2.687 1.879 -1.431 1.00 93.00 727 PHE A CA 1
ATOM 5812 C C . PHE A 1 727 ? -1.258 2.371 -1.660 1.00 93.00 727 PHE A C 1
ATOM 5814 O O . PHE A 1 727 ? -1.012 3.497 -2.103 1.00 93.00 727 PHE A O 1
ATOM 5821 N N . GLN A 1 728 ? -0.316 1.488 -1.354 1.00 90.75 728 GLN A N 1
ATOM 5822 C CA . GLN A 1 728 ? 1.102 1.677 -1.612 1.00 90.75 728 GLN A CA 1
ATOM 5823 C C . GLN A 1 728 ? 1.685 0.435 -2.274 1.00 90.75 728 GLN A C 1
ATOM 5825 O O . GLN A 1 728 ? 1.427 -0.684 -1.825 1.00 90.75 728 GLN A O 1
ATOM 5830 N N . LEU A 1 729 ? 2.493 0.641 -3.310 1.00 92.50 729 LEU A N 1
ATOM 5831 C CA . LEU A 1 729 ? 3.196 -0.412 -4.026 1.00 92.50 729 LEU A CA 1
ATOM 5832 C C . LEU A 1 729 ? 4.687 -0.378 -3.685 1.00 92.50 729 LEU A C 1
ATOM 5834 O O . LEU A 1 729 ? 5.328 0.670 -3.740 1.00 92.50 729 LEU A O 1
ATOM 5838 N N . ARG A 1 730 ? 5.240 -1.546 -3.360 1.00 90.12 730 ARG A N 1
ATOM 5839 C CA . ARG A 1 730 ? 6.669 -1.766 -3.143 1.00 90.12 730 ARG A CA 1
ATOM 5840 C C . ARG A 1 730 ? 7.187 -2.773 -4.162 1.00 90.12 730 ARG A C 1
ATOM 5842 O O . ARG A 1 730 ? 6.797 -3.937 -4.123 1.00 90.12 730 ARG A O 1
ATOM 5849 N N . GLY A 1 731 ? 8.025 -2.320 -5.085 1.00 90.31 731 GLY A N 1
ATOM 5850 C CA . GLY A 1 731 ? 8.668 -3.160 -6.091 1.00 90.31 731 GLY A CA 1
ATOM 5851 C C . GLY A 1 731 ? 9.847 -3.924 -5.498 1.00 90.31 731 GLY A C 1
ATOM 5852 O O . GLY A 1 731 ? 10.723 -3.317 -4.879 1.00 90.31 731 GLY A O 1
ATOM 5853 N N . LEU A 1 732 ? 9.864 -5.242 -5.679 1.00 88.06 732 LEU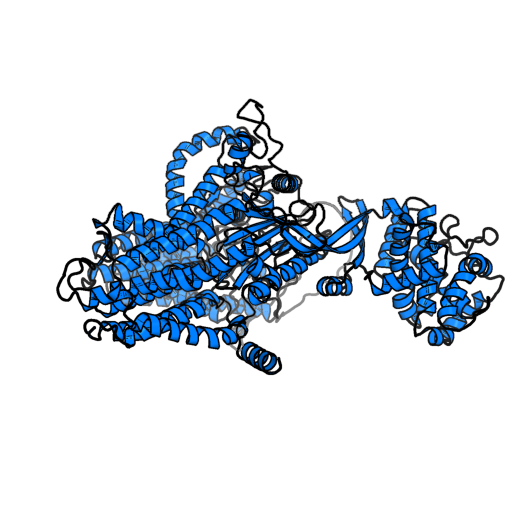 A N 1
ATOM 5854 C CA . LEU A 1 732 ? 10.949 -6.121 -5.243 1.00 88.06 732 LEU A CA 1
ATOM 5855 C C . LEU A 1 732 ? 11.984 -6.308 -6.357 1.00 88.06 732 LEU A C 1
ATOM 5857 O O . LEU A 1 732 ? 11.786 -5.889 -7.499 1.00 88.06 732 LEU A O 1
ATOM 5861 N N . GLU A 1 733 ? 13.101 -6.946 -6.023 1.00 81.50 733 GLU A N 1
ATOM 5862 C CA . GLU A 1 733 ? 14.139 -7.280 -6.996 1.00 81.50 733 GLU A CA 1
ATOM 5863 C C . GLU A 1 733 ? 13.626 -8.208 -8.105 1.00 81.50 733 GLU A C 1
ATOM 5865 O O . GLU A 1 733 ? 12.919 -9.180 -7.833 1.00 81.50 733 GLU A O 1
ATOM 5870 N N . PHE A 1 734 ? 14.002 -7.901 -9.354 1.00 76.00 734 PHE A N 1
ATOM 5871 C CA . PHE A 1 734 ? 13.682 -8.712 -10.539 1.00 76.00 734 PHE A CA 1
ATOM 5872 C C . PHE A 1 734 ? 14.356 -10.085 -10.461 1.00 76.00 734 PHE A C 1
ATOM 5874 O O . PHE A 1 734 ? 13.742 -11.106 -10.752 1.00 76.00 734 PHE A O 1
ATOM 5881 N N . ARG A 1 735 ? 15.624 -10.100 -10.029 1.00 68.94 735 ARG A N 1
ATOM 5882 C CA . ARG A 1 735 ? 16.388 -11.303 -9.695 1.00 68.94 735 ARG A CA 1
ATOM 5883 C C . ARG A 1 735 ? 16.763 -11.221 -8.224 1.00 68.94 735 ARG A C 1
ATOM 5885 O O . ARG A 1 735 ? 17.702 -10.522 -7.866 1.00 68.94 735 ARG A O 1
ATOM 5892 N N . GLY A 1 736 ? 15.969 -11.872 -7.383 1.00 66.88 736 GLY A N 1
ATOM 5893 C CA . GLY A 1 736 ? 16.235 -11.928 -5.951 1.00 66.88 736 GLY A CA 1
ATOM 5894 C C . GLY A 1 736 ? 17.317 -12.946 -5.597 1.00 66.88 736 GLY A C 1
ATOM 5895 O O . GLY A 1 736 ? 17.765 -13.739 -6.425 1.00 66.88 736 GLY A O 1
ATOM 5896 N N . THR A 1 737 ? 17.685 -12.981 -4.319 1.00 73.94 737 THR A N 1
ATOM 5897 C CA . THR A 1 737 ? 18.529 -14.056 -3.770 1.00 73.94 737 THR A CA 1
ATOM 5898 C C . THR A 1 737 ? 17.930 -15.444 -4.039 1.00 73.94 737 THR A C 1
ATOM 5900 O O . THR A 1 737 ? 16.715 -15.595 -4.161 1.00 73.94 737 THR A O 1
ATOM 5903 N N . TYR A 1 738 ? 18.754 -16.499 -4.032 1.00 78.38 738 TYR A N 1
ATOM 5904 C CA . TYR A 1 738 ? 18.274 -17.880 -4.211 1.00 78.38 738 TYR A CA 1
ATOM 5905 C C . TYR A 1 738 ? 17.114 -18.245 -3.263 1.00 78.38 738 TYR A C 1
ATOM 5907 O O . TYR A 1 738 ? 16.151 -18.896 -3.658 1.00 78.38 738 TYR A O 1
ATOM 5915 N N . CYS A 1 739 ? 17.153 -17.774 -2.011 1.00 77.75 739 CYS A N 1
ATOM 5916 C CA . CYS A 1 739 ? 16.065 -17.995 -1.057 1.00 77.75 739 CYS A CA 1
ATOM 5917 C C . CYS A 1 739 ? 14.773 -17.256 -1.440 1.00 77.75 739 CYS A C 1
ATOM 5919 O O . CYS A 1 739 ? 13.690 -17.810 -1.263 1.00 77.75 739 CYS A O 1
ATOM 5921 N N . GLN A 1 740 ? 14.877 -16.034 -1.970 1.00 82.75 740 GLN A N 1
ATOM 5922 C CA . GLN A 1 740 ? 13.731 -15.300 -2.507 1.00 82.75 740 GLN A CA 1
ATOM 5923 C C . GLN A 1 740 ? 13.160 -16.012 -3.738 1.00 82.75 740 GLN A C 1
ATOM 5925 O O . GLN A 1 740 ? 11.947 -16.164 -3.829 1.00 82.75 740 GLN A O 1
ATOM 5930 N N . GLN A 1 741 ? 14.013 -16.524 -4.629 1.00 83.50 741 GLN A N 1
ATOM 5931 C CA . GLN A 1 741 ? 13.561 -17.259 -5.809 1.00 83.50 741 GLN A CA 1
ATOM 5932 C C . GLN A 1 741 ? 12.788 -18.527 -5.430 1.00 83.50 741 GLN A C 1
ATOM 5934 O O . GLN A 1 741 ? 11.716 -18.769 -5.972 1.00 83.50 741 GLN A O 1
ATOM 5939 N N . ARG A 1 742 ? 13.236 -19.272 -4.411 1.00 84.19 742 ARG A N 1
ATOM 5940 C CA . ARG A 1 742 ? 12.493 -20.434 -3.890 1.00 84.19 742 ARG A CA 1
ATOM 5941 C C . ARG A 1 742 ? 11.127 -20.084 -3.290 1.00 84.19 742 ARG A C 1
ATOM 5943 O O . ARG A 1 742 ? 10.240 -20.939 -3.274 1.00 84.19 742 ARG A O 1
ATOM 5950 N N . GLU A 1 743 ? 10.966 -18.881 -2.737 1.00 88.50 743 GLU A N 1
ATOM 5951 C CA . GLU A 1 743 ? 9.670 -18.371 -2.262 1.00 88.50 743 GLU A CA 1
ATOM 5952 C C . GLU A 1 743 ? 8.765 -17.977 -3.441 1.00 88.50 743 GLU A C 1
ATOM 5954 O O . GLU A 1 743 ? 7.578 -18.299 -3.417 1.00 88.50 743 GLU A O 1
ATOM 5959 N N . VAL A 1 744 ? 9.327 -17.368 -4.492 1.00 87.31 744 VAL A N 1
ATOM 5960 C CA . VAL A 1 744 ? 8.623 -17.045 -5.748 1.00 87.31 744 VAL A CA 1
ATOM 5961 C C . VAL A 1 744 ? 8.188 -18.316 -6.494 1.00 87.31 744 VAL A C 1
ATOM 5963 O O . VAL A 1 744 ? 7.064 -18.399 -6.986 1.00 87.31 744 VAL A O 1
ATOM 5966 N N . GLU A 1 745 ? 9.027 -19.348 -6.526 1.00 87.06 745 GLU A N 1
ATOM 5967 C CA . GLU A 1 745 ? 8.670 -20.670 -7.054 1.00 87.06 745 GLU A CA 1
ATOM 5968 C C . GLU A 1 745 ? 7.505 -21.270 -6.262 1.00 87.06 745 GLU A C 1
ATOM 5970 O O . GLU A 1 745 ? 6.525 -21.708 -6.852 1.00 87.06 745 GLU A O 1
ATOM 5975 N N . ALA A 1 746 ? 7.528 -21.182 -4.926 1.00 86.50 746 ALA A N 1
ATOM 5976 C CA . ALA A 1 746 ? 6.472 -21.740 -4.079 1.00 86.50 746 ALA A CA 1
ATOM 5977 C C . ALA A 1 746 ? 5.083 -21.111 -4.310 1.00 86.50 746 ALA A C 1
ATOM 5979 O O . ALA A 1 746 ? 4.074 -21.791 -4.139 1.00 86.50 746 ALA A O 1
ATOM 5980 N N . ILE A 1 747 ? 5.012 -19.829 -4.689 1.00 88.12 747 ILE A N 1
ATOM 5981 C CA . ILE A 1 747 ? 3.747 -19.152 -5.045 1.00 88.12 747 ILE A CA 1
ATOM 5982 C C . ILE A 1 747 ? 3.332 -19.392 -6.512 1.00 88.12 747 ILE A C 1
ATOM 5984 O O . ILE A 1 747 ? 2.172 -19.163 -6.882 1.00 88.12 747 ILE A O 1
ATOM 5988 N N . THR A 1 748 ? 4.264 -19.848 -7.354 1.00 83.75 748 THR A N 1
ATOM 5989 C CA . THR A 1 748 ? 4.067 -20.047 -8.800 1.00 83.75 748 THR A CA 1
ATOM 5990 C C . THR A 1 748 ? 3.791 -21.512 -9.156 1.00 83.75 748 THR A C 1
ATOM 5992 O O . THR A 1 748 ? 3.003 -21.792 -10.062 1.00 83.75 748 THR A O 1
ATOM 5995 N N . GLU A 1 749 ? 4.338 -22.462 -8.410 1.00 82.06 749 GLU A N 1
ATOM 5996 C CA . GLU A 1 749 ? 4.061 -23.889 -8.570 1.00 82.06 749 GLU A CA 1
ATOM 5997 C C . GLU A 1 749 ? 2.605 -24.223 -8.200 1.00 82.06 749 GLU A C 1
ATOM 5999 O O . GLU A 1 749 ? 1.998 -23.627 -7.305 1.00 82.06 749 GLU A O 1
ATOM 6004 N N . GLY A 1 750 ? 2.002 -25.142 -8.956 1.00 74.50 750 GLY A N 1
ATOM 6005 C CA . GLY A 1 750 ? 0.673 -25.678 -8.667 1.00 74.50 750 GLY A CA 1
ATOM 6006 C C . GLY A 1 750 ? 0.750 -26.784 -7.615 1.00 74.50 750 GLY A C 1
ATOM 6007 O O . GLY A 1 750 ? 1.707 -27.544 -7.576 1.00 74.50 750 GLY A O 1
ATOM 6008 N N . VAL A 1 751 ? -0.279 -26.902 -6.778 1.00 78.88 751 VAL A N 1
ATOM 6009 C CA . VAL A 1 751 ? -0.367 -27.936 -5.720 1.00 78.88 751 VAL A CA 1
ATOM 6010 C C . VAL A 1 751 ? -1.097 -29.196 -6.215 1.00 78.88 751 VAL A C 1
ATOM 6012 O O . VAL A 1 751 ? -1.440 -30.077 -5.436 1.00 78.88 751 VAL A O 1
ATOM 6015 N N . GLU A 1 752 ? -1.417 -29.243 -7.507 1.00 71.12 752 GLU A N 1
ATOM 6016 C CA . GLU A 1 752 ? -2.282 -30.263 -8.108 1.00 71.12 752 GLU A CA 1
ATOM 6017 C C . GLU A 1 752 ? -1.549 -31.589 -8.359 1.00 71.12 752 GLU A C 1
ATOM 6019 O O . GLU A 1 752 ? -2.205 -32.612 -8.492 1.00 71.12 752 GLU A O 1
ATOM 6024 N N . GLU A 1 753 ? -0.214 -31.576 -8.404 1.00 70.00 753 GLU A N 1
ATOM 6025 C CA . GLU A 1 753 ? 0.623 -32.748 -8.710 1.00 70.00 753 GLU A CA 1
ATOM 6026 C C . GLU A 1 753 ? 0.995 -33.584 -7.465 1.00 70.00 753 GLU A C 1
ATOM 6028 O O . GLU A 1 753 ? 1.649 -34.615 -7.584 1.00 70.00 753 GLU A O 1
ATOM 6033 N N . ASP A 1 754 ? 0.596 -33.159 -6.260 1.00 77.00 754 ASP A N 1
ATOM 6034 C CA . ASP A 1 754 ? 0.883 -33.885 -5.015 1.00 77.00 754 ASP A CA 1
ATOM 6035 C C . ASP A 1 754 ? -0.105 -35.048 -4.817 1.00 77.00 754 ASP A C 1
ATOM 6037 O O . ASP A 1 754 ? -1.285 -34.830 -4.535 1.00 77.00 754 ASP A O 1
ATOM 6041 N N . GLU A 1 755 ? 0.380 -36.289 -4.896 1.00 76.12 755 GLU A N 1
ATOM 6042 C CA . GLU A 1 755 ? -0.403 -37.521 -4.695 1.00 76.12 755 GLU A CA 1
ATOM 6043 C C . GLU A 1 755 ? -0.370 -38.063 -3.247 1.00 76.12 755 GLU A C 1
ATOM 6045 O O . GLU A 1 755 ? -0.908 -39.137 -2.950 1.00 76.12 755 GLU A O 1
ATOM 6050 N N . GLY A 1 756 ? 0.248 -37.331 -2.317 1.00 78.56 756 GLY A N 1
ATOM 6051 C CA . GLY A 1 756 ? 0.536 -37.791 -0.964 1.00 78.56 756 GLY A CA 1
ATOM 6052 C C . GLY A 1 756 ? -0.656 -37.808 0.007 1.00 78.56 756 GLY A C 1
ATOM 6053 O O . GLY A 1 756 ? -1.510 -36.919 0.059 1.00 78.56 756 GLY A O 1
ATOM 6054 N N . CYS A 1 757 ? -0.660 -38.804 0.892 1.00 80.50 757 CYS A N 1
ATOM 6055 C CA . CYS A 1 757 ? -1.476 -38.873 2.100 1.00 80.50 757 CYS A CA 1
ATOM 6056 C C . CYS A 1 757 ? -0.630 -39.425 3.257 1.00 80.50 757 CYS A C 1
ATOM 6058 O O . CYS A 1 757 ? -0.364 -40.627 3.348 1.00 80.50 757 CYS A O 1
ATOM 6060 N N . CYS A 1 758 ? -0.218 -38.548 4.171 1.00 77.56 758 CYS A N 1
ATOM 6061 C CA . CYS A 1 758 ? 0.761 -38.839 5.215 1.00 77.56 758 CYS A CA 1
ATOM 6062 C C . CYS A 1 758 ? 2.060 -39.406 4.607 1.00 77.56 758 CYS A C 1
ATOM 6064 O O . CYS A 1 758 ? 2.770 -38.672 3.925 1.00 77.56 758 CYS A O 1
ATOM 6066 N N . CYS A 1 759 ? 2.354 -40.692 4.836 1.00 75.75 759 CYS A N 1
ATOM 6067 C CA . CYS A 1 759 ? 3.567 -41.378 4.373 1.00 75.75 759 CYS A CA 1
ATOM 6068 C C . CYS A 1 759 ? 3.337 -42.281 3.144 1.00 75.75 759 CYS A C 1
ATOM 6070 O O . CYS A 1 759 ? 4.189 -43.109 2.837 1.00 75.75 759 CYS A O 1
ATOM 6072 N N . CYS A 1 760 ? 2.160 -42.224 2.519 1.00 75.31 760 CYS A N 1
ATOM 6073 C CA . CYS A 1 760 ? 1.769 -43.071 1.389 1.00 75.31 760 CYS A CA 1
ATOM 6074 C C . CYS A 1 760 ? 1.308 -42.197 0.216 1.00 75.31 760 CYS A C 1
ATOM 6076 O O . CYS A 1 760 ? 0.859 -41.077 0.440 1.00 75.31 760 CYS A O 1
ATOM 6078 N N . GLU A 1 761 ? 1.339 -42.728 -1.004 1.00 82.06 761 GLU A N 1
ATOM 6079 C CA . GLU A 1 761 ? 0.861 -42.053 -2.224 1.00 82.06 761 GLU A CA 1
ATOM 6080 C C . GLU A 1 761 ? -0.366 -42.797 -2.783 1.00 82.06 761 GLU A C 1
ATOM 6082 O O . GLU A 1 761 ? -0.263 -43.543 -3.755 1.00 82.06 761 GLU A O 1
ATOM 6087 N N . PRO A 1 762 ? -1.542 -42.713 -2.129 1.00 79.31 762 PRO A N 1
ATOM 6088 C CA . PRO A 1 762 ? -2.748 -43.377 -2.618 1.00 79.31 762 PRO A CA 1
ATOM 6089 C C . PRO A 1 762 ? -3.380 -42.675 -3.836 1.00 79.31 762 PRO A C 1
ATOM 6091 O O . PRO A 1 762 ? -4.371 -43.185 -4.362 1.00 79.31 762 PRO A O 1
ATOM 6094 N N . GLY A 1 763 ? -2.858 -41.516 -4.259 1.00 78.94 763 GLY A N 1
ATOM 6095 C CA . GLY A 1 763 ? -3.465 -40.656 -5.275 1.00 78.94 763 GLY A CA 1
ATOM 6096 C C . GLY A 1 763 ? -4.669 -39.863 -4.747 1.00 78.94 763 GLY A C 1
ATOM 6097 O O . GLY A 1 763 ? -4.982 -39.871 -3.552 1.00 78.94 763 GLY A O 1
ATOM 6098 N N . HIS A 1 764 ? -5.371 -39.163 -5.642 1.00 82.81 764 HIS A N 1
ATOM 6099 C CA . HIS A 1 764 ? -6.577 -38.391 -5.320 1.00 82.81 764 HIS A CA 1
ATOM 6100 C C . HIS A 1 764 ? -7.651 -38.507 -6.415 1.00 82.81 764 HIS A C 1
ATOM 6102 O O . HIS A 1 764 ? -7.390 -38.921 -7.544 1.00 82.81 764 HIS A O 1
ATOM 6108 N N . LEU A 1 765 ? -8.897 -38.153 -6.079 1.00 84.00 765 LEU A N 1
ATOM 6109 C CA . LEU A 1 765 ? -9.987 -38.091 -7.059 1.00 84.00 765 LEU A CA 1
ATOM 6110 C C . LEU A 1 765 ? -9.745 -36.955 -8.072 1.00 84.00 765 LEU A C 1
ATOM 6112 O O . LEU A 1 765 ? -9.145 -35.935 -7.715 1.00 84.00 765 LEU A O 1
ATOM 6116 N N . PRO A 1 766 ? -10.245 -37.075 -9.318 1.00 82.00 766 PRO A N 1
ATOM 6117 C CA . PRO A 1 766 ? -10.116 -36.008 -10.304 1.00 82.00 766 PRO A CA 1
ATOM 6118 C C . PRO A 1 766 ? -10.759 -34.714 -9.784 1.00 82.00 766 PRO A C 1
ATOM 6120 O O . PRO A 1 766 ? -11.874 -34.729 -9.263 1.00 82.00 766 PRO A O 1
ATOM 6123 N N . HIS A 1 767 ? -10.044 -33.595 -9.938 1.00 85.50 767 HIS A N 1
ATOM 6124 C CA . HIS A 1 767 ? -10.418 -32.251 -9.467 1.00 85.50 767 HIS A CA 1
ATOM 6125 C C . HIS A 1 767 ? -10.465 -32.039 -7.939 1.00 85.50 767 HIS A C 1
ATOM 6127 O O . HIS A 1 767 ? -10.890 -30.970 -7.489 1.00 85.50 767 HIS A O 1
ATOM 6133 N N . VAL A 1 768 ? -10.006 -33.002 -7.138 1.00 88.69 768 VAL A N 1
ATOM 6134 C CA . VAL A 1 768 ? -9.893 -32.897 -5.673 1.00 88.69 768 VAL A CA 1
ATOM 6135 C C . VAL A 1 768 ? -8.415 -32.907 -5.294 1.00 88.69 768 VAL A C 1
ATOM 6137 O O . VAL A 1 768 ? -7.642 -33.638 -5.898 1.00 88.69 768 VAL A O 1
ATOM 6140 N N . LEU A 1 769 ? -8.020 -32.103 -4.309 1.00 87.25 769 LEU A N 1
ATOM 6141 C CA . LEU A 1 769 ? -6.657 -32.116 -3.776 1.00 87.25 769 LEU A CA 1
ATOM 6142 C C . LEU A 1 769 ? -6.392 -33.394 -2.972 1.00 87.25 769 LEU A C 1
ATOM 6144 O O . LEU A 1 769 ? -7.288 -33.917 -2.302 1.00 87.25 769 LEU A O 1
ATOM 6148 N N . SER A 1 770 ? -5.141 -33.850 -2.963 1.00 89.50 770 SER A N 1
ATOM 6149 C CA . SER A 1 770 ? -4.696 -34.868 -2.012 1.00 89.50 770 SER A CA 1
ATOM 6150 C C . SER A 1 770 ? -4.766 -34.365 -0.568 1.00 89.50 770 SER A C 1
ATOM 6152 O O . SER A 1 770 ? -4.856 -33.162 -0.289 1.00 89.50 770 SER A O 1
ATOM 6154 N N . PHE A 1 771 ? -4.741 -35.297 0.388 1.00 85.44 771 PHE A N 1
ATOM 6155 C CA . PHE A 1 771 ? -4.805 -34.946 1.805 1.00 85.44 771 PHE A CA 1
ATOM 6156 C C . PHE A 1 771 ? -3.595 -34.107 2.236 1.00 85.44 771 PHE A C 1
ATOM 6158 O O . PHE A 1 771 ? -3.772 -33.133 2.970 1.00 85.44 771 PHE A O 1
ATOM 6165 N N . ASN A 1 772 ? -2.390 -34.438 1.755 1.00 86.00 772 ASN A N 1
ATOM 6166 C CA . ASN A 1 772 ? -1.180 -33.680 2.073 1.00 86.00 772 ASN A CA 1
ATOM 6167 C C . ASN A 1 772 ? -1.229 -32.266 1.492 1.00 86.00 772 ASN A C 1
ATOM 6169 O O . ASN A 1 772 ? -0.997 -31.315 2.241 1.00 86.00 772 ASN A O 1
ATOM 6173 N N . ALA A 1 773 ? -1.636 -32.109 0.229 1.00 86.31 773 ALA A N 1
ATOM 6174 C CA . ALA A 1 773 ? -1.834 -30.800 -0.385 1.00 86.31 773 ALA A CA 1
ATOM 6175 C C . ALA A 1 773 ? -2.845 -29.956 0.406 1.00 86.31 773 ALA A C 1
ATOM 6177 O O . ALA A 1 773 ? -2.561 -28.827 0.814 1.00 86.31 773 ALA A O 1
ATOM 6178 N N . ALA A 1 774 ? -4.017 -30.525 0.703 1.00 88.12 774 ALA A N 1
ATOM 6179 C CA . ALA A 1 774 ? -5.072 -29.851 1.452 1.00 88.12 774 ALA A CA 1
ATOM 6180 C C . ALA A 1 774 ? -4.627 -29.468 2.878 1.00 88.12 774 ALA A C 1
ATOM 6182 O O . ALA A 1 774 ? -4.980 -28.396 3.382 1.00 88.12 774 ALA A O 1
ATOM 6183 N N . PHE A 1 775 ? -3.875 -30.334 3.560 1.00 86.50 775 PHE A N 1
ATOM 6184 C CA . PHE A 1 775 ? -3.345 -30.066 4.897 1.00 86.50 775 PHE A CA 1
ATOM 6185 C C . PHE A 1 775 ? -2.231 -29.009 4.867 1.00 86.50 775 PHE A C 1
ATOM 6187 O O . PHE A 1 775 ? -2.254 -28.075 5.668 1.00 86.50 775 PHE A O 1
ATOM 6194 N N . GLY A 1 776 ? -1.309 -29.102 3.906 1.00 85.00 776 GLY A N 1
ATOM 6195 C CA . GLY A 1 776 ? -0.205 -28.165 3.715 1.00 85.00 776 GLY A CA 1
ATOM 6196 C C . GLY A 1 776 ? -0.684 -26.740 3.445 1.00 85.00 776 GLY A C 1
ATOM 6197 O O . GLY A 1 776 ? -0.224 -25.811 4.105 1.00 85.00 776 GLY A O 1
ATOM 6198 N N . GLN A 1 777 ? -1.683 -26.569 2.573 1.00 87.12 777 GLN A N 1
ATOM 6199 C CA . GLN A 1 777 ? -2.252 -25.253 2.244 1.00 87.12 777 GLN A CA 1
ATOM 6200 C C . GLN A 1 777 ? -2.893 -24.547 3.450 1.00 87.12 777 GLN A C 1
ATOM 6202 O O . GLN A 1 777 ? -2.856 -23.323 3.546 1.00 87.12 777 GLN A O 1
ATOM 6207 N N . ARG A 1 778 ? -3.430 -25.296 4.424 1.00 87.38 778 ARG A N 1
ATOM 6208 C CA . ARG A 1 778 ? -3.972 -24.717 5.670 1.00 87.38 778 ARG A CA 1
ATOM 6209 C C . ARG A 1 778 ? -2.888 -24.173 6.598 1.00 87.38 778 ARG A C 1
ATOM 6211 O O . ARG A 1 778 ? -3.208 -23.406 7.505 1.00 87.38 778 ARG A O 1
ATOM 6218 N N . TRP A 1 779 ? -1.635 -24.572 6.386 1.00 85.69 779 TRP A N 1
ATOM 6219 C CA . TRP A 1 779 ? -0.496 -24.188 7.210 1.00 85.69 779 TRP A CA 1
ATOM 6220 C C . TRP A 1 779 ? 0.407 -23.131 6.561 1.00 85.69 779 TRP A C 1
ATOM 6222 O O . TRP A 1 779 ? 1.545 -22.945 6.985 1.00 85.69 779 TRP A O 1
ATOM 6232 N N . LEU A 1 780 ? -0.104 -22.407 5.565 1.00 89.62 780 LEU A N 1
ATOM 6233 C CA . LEU A 1 780 ? 0.565 -21.263 4.951 1.00 89.62 780 LEU A CA 1
ATOM 6234 C C . LEU A 1 780 ? 0.046 -19.951 5.551 1.00 89.62 780 LEU A C 1
ATOM 6236 O O . LEU A 1 780 ? -1.132 -19.810 5.878 1.00 89.62 780 LEU A O 1
ATOM 6240 N N . ALA A 1 781 ? 0.926 -18.958 5.678 1.00 90.44 781 ALA A N 1
ATOM 6241 C CA . ALA A 1 781 ? 0.558 -17.603 6.092 1.00 90.44 781 ALA A CA 1
ATOM 6242 C C . ALA A 1 781 ? 0.027 -16.767 4.915 1.00 90.44 781 ALA A C 1
ATOM 6244 O O . ALA A 1 781 ? -0.225 -15.572 5.072 1.00 90.44 781 ALA A O 1
ATOM 6245 N N . TRP A 1 782 ? -0.118 -17.378 3.742 1.00 92.69 782 TRP A N 1
ATOM 6246 C CA . TRP A 1 782 ? -0.534 -16.753 2.499 1.00 92.69 782 TRP A CA 1
ATOM 6247 C C . TRP A 1 782 ? -1.472 -17.680 1.723 1.00 92.69 782 TRP A C 1
ATOM 6249 O O . TRP A 1 782 ? -1.446 -18.895 1.901 1.00 92.69 782 TRP A O 1
ATOM 6259 N N . GLU A 1 783 ? -2.312 -17.101 0.870 1.00 91.56 783 GLU A N 1
ATOM 6260 C CA . GLU A 1 783 ? -3.204 -17.835 -0.028 1.00 91.56 783 GLU A CA 1
ATOM 6261 C C . GLU A 1 783 ? -3.251 -17.178 -1.413 1.00 91.56 783 GLU A C 1
ATOM 6263 O O . GLU A 1 783 ? -3.175 -15.955 -1.535 1.00 91.56 783 GLU A O 1
ATOM 6268 N N . VAL A 1 784 ? -3.410 -17.974 -2.474 1.00 90.88 784 VAL A N 1
ATOM 6269 C CA . VAL A 1 784 ? -3.591 -17.446 -3.836 1.00 90.88 784 VAL A CA 1
ATOM 6270 C C . VAL A 1 784 ? -5.029 -16.945 -3.991 1.00 90.88 784 VAL A C 1
ATOM 6272 O O . VAL A 1 784 ? -5.973 -17.734 -4.062 1.00 90.88 784 VAL A O 1
ATOM 6275 N N . ALA A 1 785 ? -5.202 -15.624 -4.039 1.00 89.50 785 ALA A N 1
ATOM 6276 C CA . ALA A 1 785 ? -6.502 -14.976 -4.198 1.00 89.50 785 ALA A CA 1
ATOM 6277 C C . ALA A 1 785 ? -6.993 -15.040 -5.652 1.00 89.50 785 ALA A C 1
ATOM 6279 O O . ALA A 1 785 ? -8.163 -15.339 -5.894 1.00 89.50 785 ALA A O 1
ATOM 6280 N N . ALA A 1 786 ? -6.096 -14.802 -6.612 1.00 89.25 786 ALA A N 1
ATOM 6281 C CA . ALA A 1 786 ? -6.373 -14.913 -8.041 1.00 89.25 786 ALA A CA 1
ATOM 6282 C C . ALA A 1 786 ? -5.139 -15.425 -8.789 1.00 89.25 786 ALA A C 1
ATOM 6284 O O . ALA A 1 786 ? -4.027 -14.964 -8.543 1.00 89.25 786 ALA A O 1
ATOM 6285 N N . THR A 1 787 ? -5.323 -16.357 -9.722 1.00 85.31 787 THR A N 1
ATOM 6286 C CA . THR A 1 787 ? -4.215 -16.906 -10.521 1.00 85.31 787 THR A CA 1
ATOM 6287 C C . THR A 1 787 ? -3.873 -16.095 -11.755 1.00 85.31 787 THR A C 1
ATOM 6289 O O . THR A 1 787 ? -2.714 -16.072 -12.155 1.00 85.31 787 THR A O 1
ATOM 6292 N N . LYS A 1 788 ? -4.863 -15.442 -12.366 1.00 87.88 788 LYS A N 1
ATOM 6293 C CA . LYS A 1 788 ? -4.672 -14.612 -13.559 1.00 87.88 788 LYS A CA 1
ATOM 6294 C C . LYS A 1 788 ? -5.377 -13.282 -13.387 1.00 87.88 788 LYS A C 1
ATOM 6296 O O . LYS A 1 788 ? -6.565 -13.146 -13.675 1.00 87.88 788 LYS A O 1
ATOM 6301 N N . TYR A 1 789 ? -4.637 -12.316 -12.866 1.00 91.94 789 TYR A N 1
ATOM 6302 C CA . TYR A 1 789 ? -5.030 -10.922 -12.786 1.00 91.94 789 TYR A CA 1
ATOM 6303 C C . TYR A 1 789 ? -4.305 -10.141 -13.875 1.00 91.94 789 TYR A C 1
ATOM 6305 O O . TYR A 1 789 ? -3.079 -10.116 -13.924 1.00 91.94 789 TYR A O 1
ATOM 6313 N N . VAL A 1 790 ? -5.077 -9.552 -14.780 1.00 91.94 790 VAL A N 1
ATOM 6314 C CA . VAL A 1 790 ? -4.550 -8.933 -15.994 1.00 91.94 790 VAL A CA 1
ATOM 6315 C C . VAL A 1 790 ? -4.352 -7.445 -15.758 1.00 91.94 790 VAL A C 1
ATOM 6317 O O . VAL A 1 790 ? -5.306 -6.744 -15.419 1.00 91.94 790 VAL A O 1
ATOM 6320 N N . LEU A 1 791 ? -3.135 -6.961 -15.981 1.00 91.38 791 LEU A N 1
ATOM 6321 C CA . LEU A 1 791 ? -2.795 -5.543 -15.926 1.00 91.38 791 LEU A CA 1
ATOM 6322 C C . LEU A 1 791 ? -2.022 -5.124 -17.169 1.00 91.38 791 LEU A C 1
ATOM 6324 O O . LEU A 1 791 ? -1.290 -5.910 -17.764 1.00 91.38 791 LEU A O 1
ATOM 6328 N N . GLU A 1 792 ? -2.169 -3.861 -17.545 1.00 89.06 792 GLU A N 1
ATOM 6329 C CA . GLU A 1 792 ? -1.338 -3.265 -18.583 1.00 89.06 792 GLU A CA 1
ATOM 6330 C C . GLU A 1 792 ? 0.071 -2.997 -18.035 1.00 89.06 792 GLU A C 1
ATOM 6332 O O . GLU A 1 792 ? 0.226 -2.407 -16.960 1.00 89.06 792 GLU A O 1
ATOM 6337 N N . GLY A 1 793 ? 1.086 -3.451 -18.769 1.00 89.12 793 GLY A N 1
ATOM 6338 C CA . GLY A 1 793 ? 2.487 -3.265 -18.416 1.00 89.12 793 GLY A CA 1
ATOM 6339 C C . GLY A 1 793 ? 3.429 -3.530 -19.589 1.00 89.12 793 GLY A C 1
ATOM 6340 O O . GLY A 1 793 ? 3.006 -3.701 -20.734 1.00 89.12 793 GLY A O 1
ATOM 6341 N N . TYR A 1 794 ? 4.727 -3.571 -19.297 1.00 88.81 794 TYR A N 1
ATOM 6342 C CA . TYR A 1 794 ? 5.762 -3.871 -20.284 1.00 88.81 794 TYR A CA 1
ATOM 6343 C C . TYR A 1 794 ? 6.316 -5.276 -20.075 1.00 88.81 794 TYR A C 1
ATOM 6345 O O . TYR A 1 794 ? 6.801 -5.609 -18.996 1.00 88.81 794 TYR A O 1
ATOM 6353 N N . SER A 1 795 ? 6.255 -6.088 -21.126 1.00 86.56 795 SER A N 1
ATOM 6354 C CA . SER A 1 795 ? 7.006 -7.338 -21.217 1.00 86.56 795 SER A CA 1
ATOM 6355 C C . SER A 1 795 ? 8.453 -7.007 -21.574 1.00 86.56 795 SER A C 1
ATOM 6357 O O . SER A 1 795 ? 8.691 -6.232 -22.503 1.00 86.56 795 SER A O 1
ATOM 6359 N N . ILE A 1 796 ? 9.389 -7.577 -20.816 1.00 86.25 796 ILE A N 1
ATOM 6360 C CA . ILE A 1 796 ? 10.830 -7.393 -20.993 1.00 86.25 796 ILE A CA 1
ATOM 6361 C C . ILE A 1 796 ? 11.385 -8.622 -21.705 1.00 86.25 796 ILE A C 1
ATOM 6363 O O . ILE A 1 796 ? 11.120 -9.745 -21.284 1.00 86.25 796 ILE A O 1
ATOM 6367 N N . SER A 1 797 ? 12.171 -8.406 -22.755 1.00 86.31 797 SER A N 1
ATOM 6368 C CA . SER A 1 797 ? 13.027 -9.436 -23.345 1.00 86.31 797 SER A CA 1
ATOM 6369 C C . SER A 1 797 ? 14.484 -8.987 -23.287 1.00 86.31 797 SER A C 1
ATOM 6371 O O . SER A 1 797 ? 14.805 -7.919 -23.818 1.00 86.31 797 SER A O 1
ATOM 6373 N N . ASP A 1 798 ? 15.342 -9.793 -22.662 1.00 84.44 798 ASP A N 1
ATOM 6374 C CA . ASP A 1 798 ? 16.778 -9.568 -22.511 1.00 84.44 798 ASP A CA 1
ATOM 6375 C C . ASP A 1 798 ? 17.593 -10.594 -23.318 1.00 84.44 798 ASP A C 1
ATOM 6377 O O . ASP A 1 798 ? 17.655 -11.774 -22.987 1.00 84.44 798 ASP A O 1
ATOM 6381 N N . ASN A 1 799 ? 18.263 -10.139 -24.380 1.00 88.88 799 ASN A N 1
ATOM 6382 C CA . ASN A 1 799 ? 19.149 -10.980 -25.192 1.00 88.88 799 ASN A CA 1
ATOM 6383 C C . ASN A 1 799 ? 20.613 -10.585 -24.969 1.00 88.88 799 ASN A C 1
ATOM 6385 O O . ASN A 1 799 ? 20.949 -9.401 -24.999 1.00 88.88 799 ASN A O 1
ATOM 6389 N N . ASN A 1 800 ? 21.507 -11.561 -24.781 1.00 89.31 800 ASN A N 1
ATOM 6390 C CA . ASN A 1 800 ? 22.936 -11.284 -24.618 1.00 89.31 800 ASN A CA 1
ATOM 6391 C C . ASN A 1 800 ? 23.561 -10.853 -25.959 1.00 89.31 800 ASN A C 1
ATOM 6393 O O . ASN A 1 800 ? 23.634 -11.646 -26.901 1.00 89.31 800 ASN A O 1
ATOM 6397 N N . ALA A 1 801 ? 24.061 -9.617 -26.032 1.00 89.62 801 ALA A N 1
ATOM 6398 C CA . ALA A 1 801 ? 24.663 -9.051 -27.237 1.00 89.62 801 ALA A CA 1
ATOM 6399 C C . ALA A 1 801 ? 25.930 -9.806 -27.670 1.00 89.62 801 ALA A C 1
ATOM 6401 O O . ALA A 1 801 ? 26.202 -9.903 -28.866 1.00 89.62 801 ALA A O 1
ATOM 6402 N N . ALA A 1 802 ? 26.672 -10.398 -26.724 1.00 88.06 802 ALA A N 1
ATOM 6403 C CA . ALA A 1 802 ? 27.851 -11.202 -27.028 1.00 88.06 802 ALA A CA 1
ATOM 6404 C C . ALA A 1 802 ? 27.498 -12.385 -27.940 1.00 88.06 802 ALA A C 1
ATOM 6406 O O . ALA A 1 802 ? 28.173 -12.603 -28.940 1.00 88.06 802 ALA A O 1
ATOM 6407 N N . SER A 1 803 ? 26.390 -13.082 -27.661 1.00 86.19 803 SER A N 1
ATOM 6408 C CA . SER A 1 803 ? 25.937 -14.219 -28.476 1.00 86.19 803 SER A CA 1
ATOM 6409 C C . SER A 1 803 ? 25.553 -13.825 -29.907 1.00 86.19 803 SER A C 1
ATOM 6411 O O . SER A 1 803 ? 25.745 -14.606 -30.835 1.00 86.19 803 SER A O 1
ATOM 6413 N N . MET A 1 804 ? 25.075 -12.591 -30.099 1.00 86.06 804 MET A N 1
ATOM 6414 C CA . MET A 1 804 ? 24.661 -12.068 -31.402 1.00 86.06 804 MET A CA 1
ATOM 6415 C C . MET A 1 804 ? 25.826 -11.492 -32.218 1.00 86.06 804 MET A C 1
ATOM 6417 O O . MET A 1 804 ? 25.692 -11.345 -33.424 1.00 86.06 804 MET A O 1
ATOM 6421 N N . LEU A 1 805 ? 26.955 -11.147 -31.585 1.00 89.12 805 LEU A N 1
ATOM 6422 C CA . LEU A 1 805 ? 28.069 -10.424 -32.222 1.00 89.12 805 LEU A CA 1
ATOM 6423 C C . LEU A 1 805 ? 29.416 -11.160 -32.137 1.00 89.12 805 LEU A C 1
ATOM 6425 O O . LEU A 1 805 ? 30.441 -10.626 -32.558 1.00 89.12 805 LEU A O 1
ATOM 6429 N N . GLN A 1 806 ? 29.438 -12.387 -31.613 1.00 86.94 806 GLN A N 1
ATOM 6430 C CA . GLN A 1 806 ? 30.663 -13.181 -31.472 1.00 86.94 806 GLN A CA 1
ATOM 6431 C C . GLN A 1 806 ? 31.297 -13.544 -32.825 1.00 86.94 806 GLN A C 1
ATOM 6433 O O . GLN A 1 806 ? 32.523 -13.574 -32.948 1.00 86.94 806 GLN A O 1
ATOM 6438 N N . VAL A 1 807 ? 30.476 -13.824 -33.842 1.00 88.06 807 VAL A N 1
ATOM 6439 C CA . VAL A 1 807 ? 30.929 -14.248 -35.176 1.00 88.06 807 VAL A CA 1
ATOM 6440 C C . VAL A 1 807 ? 31.249 -13.024 -36.041 1.00 88.06 807 VAL A C 1
ATOM 6442 O O . VAL A 1 807 ? 30.514 -12.037 -36.029 1.00 88.06 807 VAL A O 1
ATOM 6445 N N . PHE A 1 808 ? 32.343 -13.079 -36.810 1.00 85.25 808 PHE A N 1
ATOM 6446 C CA . PHE A 1 808 ? 32.739 -11.983 -37.708 1.00 85.25 808 PHE A CA 1
ATOM 6447 C C . PHE A 1 808 ? 31.654 -11.641 -38.736 1.00 85.25 808 PHE A C 1
ATOM 6449 O O . PHE A 1 808 ? 31.357 -10.463 -38.897 1.00 85.25 808 PHE A O 1
ATOM 6456 N N . ASP A 1 809 ? 31.004 -12.644 -39.330 1.00 87.38 809 ASP A N 1
ATOM 6457 C CA . ASP A 1 809 ? 29.926 -12.435 -40.306 1.00 87.38 809 ASP A CA 1
ATOM 6458 C C . ASP A 1 809 ? 28.742 -11.650 -39.714 1.00 87.38 809 ASP A C 1
ATOM 6460 O O . ASP A 1 809 ? 28.203 -10.760 -40.363 1.00 87.38 809 ASP A O 1
ATOM 6464 N N . LEU A 1 810 ? 28.389 -11.894 -38.446 1.00 90.06 810 LEU A N 1
ATOM 6465 C CA . LEU A 1 810 ? 27.320 -11.151 -37.763 1.00 90.06 810 LEU A CA 1
ATOM 6466 C C . LEU A 1 810 ? 27.724 -9.694 -37.491 1.00 90.06 810 LEU A C 1
ATOM 6468 O O . LEU A 1 810 ? 26.937 -8.771 -37.695 1.00 90.06 810 LEU A O 1
ATOM 6472 N N . ARG A 1 811 ? 28.989 -9.449 -37.119 1.00 90.75 811 ARG A N 1
ATOM 6473 C CA . ARG A 1 811 ? 29.510 -8.075 -37.001 1.00 90.75 811 ARG A CA 1
ATOM 6474 C C . ARG A 1 811 ? 29.547 -7.360 -38.344 1.00 90.75 811 ARG A C 1
ATOM 6476 O O . ARG A 1 811 ? 29.218 -6.177 -38.386 1.00 90.75 811 ARG A O 1
ATOM 6483 N N . LYS A 1 812 ? 29.894 -8.066 -39.424 1.00 91.62 812 LYS A N 1
ATOM 6484 C CA . LYS A 1 812 ? 29.828 -7.533 -40.787 1.00 91.62 812 LYS A CA 1
ATOM 6485 C C . LYS A 1 812 ? 28.409 -7.076 -41.118 1.00 91.62 812 LYS A C 1
ATOM 6487 O O . LYS A 1 812 ? 28.223 -5.929 -41.506 1.00 91.62 812 LYS A O 1
ATOM 6492 N N . ILE A 1 813 ? 27.407 -7.912 -40.844 1.00 91.75 813 ILE A N 1
ATOM 6493 C CA . ILE A 1 813 ? 25.989 -7.571 -41.040 1.00 91.75 813 ILE A CA 1
ATOM 6494 C C . ILE A 1 813 ? 25.589 -6.322 -40.230 1.00 91.75 813 ILE A C 1
ATOM 6496 O O . ILE A 1 813 ? 24.954 -5.416 -40.773 1.00 91.75 813 ILE A O 1
ATOM 6500 N N . LEU A 1 814 ? 25.989 -6.220 -38.954 1.00 93.56 814 LEU A N 1
ATOM 6501 C CA . LEU A 1 814 ? 25.710 -5.035 -38.128 1.00 93.56 814 LEU A CA 1
ATOM 6502 C C . LEU A 1 814 ? 26.311 -3.754 -38.735 1.00 93.56 814 LEU A C 1
ATOM 6504 O O . LEU A 1 814 ? 25.641 -2.719 -38.764 1.00 93.56 814 LEU A O 1
ATOM 6508 N N . ILE A 1 815 ? 27.556 -3.808 -39.222 1.00 93.25 815 ILE A N 1
ATOM 6509 C CA . ILE A 1 815 ? 28.219 -2.655 -39.849 1.00 93.25 815 ILE A CA 1
ATOM 6510 C C . ILE A 1 815 ? 27.576 -2.302 -41.193 1.00 93.25 815 ILE A C 1
ATOM 6512 O O . ILE A 1 815 ? 27.338 -1.119 -41.443 1.00 93.25 815 ILE A O 1
ATOM 6516 N N . THR A 1 816 ? 27.193 -3.286 -42.009 1.00 93.44 816 THR A N 1
ATOM 6517 C CA . THR A 1 816 ? 26.426 -3.046 -43.241 1.00 93.44 816 THR A CA 1
ATOM 6518 C C . THR A 1 816 ? 25.112 -2.317 -42.934 1.00 93.44 816 THR A C 1
ATOM 6520 O O . THR A 1 816 ? 24.808 -1.302 -43.567 1.00 93.44 816 THR A O 1
ATOM 6523 N N . TYR A 1 817 ? 24.349 -2.738 -41.915 1.00 94.88 817 TYR A N 1
ATOM 6524 C CA . TYR A 1 817 ? 23.134 -2.018 -41.506 1.00 94.88 817 TYR A CA 1
ATOM 6525 C C . TYR A 1 817 ? 23.418 -0.646 -40.900 1.00 94.88 817 TYR A C 1
ATOM 6527 O O . TYR A 1 817 ? 22.609 0.266 -41.070 1.00 94.88 817 TYR A O 1
ATOM 6535 N N . TYR A 1 818 ? 24.551 -0.461 -40.225 1.00 95.69 818 TYR A N 1
ATOM 6536 C CA . TYR A 1 818 ? 24.964 0.842 -39.708 1.00 95.69 818 TYR A CA 1
ATOM 6537 C C . TYR A 1 818 ? 25.215 1.847 -40.836 1.00 95.69 818 TYR A C 1
ATOM 6539 O O . TYR A 1 818 ? 24.660 2.948 -40.808 1.00 95.69 818 TYR A O 1
ATOM 6547 N N . VAL A 1 819 ? 25.945 1.440 -41.876 1.00 95.62 819 VAL A N 1
ATOM 6548 C CA . VAL A 1 819 ? 26.182 2.252 -43.080 1.00 95.62 819 VAL A CA 1
ATOM 6549 C C . VAL A 1 819 ? 24.867 2.546 -43.810 1.00 95.62 819 VAL A C 1
ATOM 6551 O O . VAL A 1 819 ? 24.557 3.710 -44.079 1.00 95.62 819 VAL A O 1
ATOM 6554 N N . LYS A 1 820 ? 24.037 1.522 -44.057 1.00 95.06 820 LYS A N 1
ATOM 6555 C CA . LYS A 1 820 ? 22.722 1.695 -44.703 1.00 95.06 820 LYS A CA 1
ATOM 6556 C C . LYS A 1 820 ? 21.798 2.630 -43.906 1.00 95.06 820 LYS A C 1
ATOM 6558 O O . LYS A 1 820 ? 21.109 3.452 -44.513 1.00 95.06 820 LYS A O 1
ATOM 6563 N N . SER A 1 821 ? 21.823 2.568 -42.572 1.00 96.00 821 SER A N 1
ATOM 6564 C CA . SER A 1 821 ? 21.018 3.440 -41.702 1.00 96.00 821 SER A CA 1
ATOM 6565 C C . SER A 1 821 ? 21.495 4.896 -41.729 1.00 96.00 821 SER A C 1
ATOM 6567 O O . SER A 1 821 ? 20.664 5.799 -41.802 1.00 96.00 821 SER A O 1
ATOM 6569 N N . ILE A 1 822 ? 22.813 5.150 -41.734 1.00 96.56 822 ILE A N 1
ATOM 6570 C CA . ILE A 1 822 ? 23.360 6.509 -41.911 1.00 96.56 822 ILE A CA 1
ATOM 6571 C C . ILE A 1 822 ? 22.865 7.102 -43.236 1.00 96.56 822 ILE A C 1
ATOM 6573 O O . ILE A 1 822 ? 22.315 8.200 -43.241 1.00 96.56 822 ILE A O 1
ATOM 6577 N N . ILE A 1 823 ? 22.989 6.361 -44.342 1.00 95.50 823 ILE A N 1
ATOM 6578 C CA . ILE A 1 823 ? 22.544 6.802 -45.677 1.00 95.50 823 ILE A CA 1
ATOM 6579 C C . ILE A 1 823 ? 21.057 7.182 -45.677 1.00 95.50 823 ILE A C 1
ATOM 6581 O O . ILE A 1 823 ? 20.684 8.227 -46.222 1.00 95.50 823 ILE A O 1
ATOM 6585 N N . TYR A 1 824 ? 20.218 6.371 -45.029 1.00 95.38 824 TYR A N 1
ATOM 6586 C CA . TYR A 1 824 ? 18.788 6.638 -44.893 1.00 95.38 824 TYR A CA 1
ATOM 6587 C C . TYR A 1 824 ? 18.518 7.957 -44.149 1.00 95.38 824 TYR A C 1
ATOM 6589 O O . TYR A 1 824 ? 17.801 8.819 -44.663 1.00 95.38 824 TYR A O 1
ATOM 6597 N N . TYR A 1 825 ? 19.124 8.160 -42.971 1.00 95.06 825 TYR A N 1
ATOM 6598 C CA . TYR A 1 825 ? 18.887 9.365 -42.167 1.00 95.06 825 TYR A CA 1
ATOM 6599 C C . TYR A 1 825 ? 19.445 10.640 -42.817 1.00 95.06 825 TYR A C 1
ATOM 6601 O O . TYR A 1 825 ? 18.812 11.693 -42.712 1.00 95.06 825 TYR A O 1
ATOM 6609 N N . VAL A 1 826 ? 20.570 10.560 -43.544 1.00 94.50 826 VAL A N 1
ATOM 6610 C CA . VAL A 1 826 ? 21.068 11.679 -44.371 1.00 94.50 826 VAL A CA 1
ATOM 6611 C C . VAL A 1 826 ? 20.023 12.049 -45.416 1.00 94.50 826 VAL A C 1
ATOM 6613 O O . VAL A 1 826 ? 19.604 13.203 -45.493 1.00 94.50 826 VAL A O 1
ATOM 6616 N N . SER A 1 827 ? 19.568 11.053 -46.177 1.00 91.00 827 SER A N 1
ATOM 6617 C CA . SER A 1 827 ? 18.641 11.251 -47.290 1.00 91.00 827 SER A CA 1
ATOM 6618 C C . SER A 1 827 ? 17.280 11.767 -46.822 1.00 91.00 827 SER A C 1
ATOM 6620 O O . SER A 1 827 ? 16.656 12.539 -47.534 1.00 91.00 827 SER A O 1
ATOM 6622 N N . ARG A 1 828 ? 16.811 11.402 -45.618 1.00 90.88 828 ARG A N 1
ATOM 6623 C CA . ARG A 1 828 ? 15.519 11.848 -45.060 1.00 90.88 828 ARG A CA 1
ATOM 6624 C C . ARG A 1 828 ? 15.592 13.189 -44.311 1.00 90.88 828 ARG A C 1
ATOM 6626 O O . ARG A 1 828 ? 14.548 13.809 -44.105 1.00 90.88 828 ARG A O 1
ATOM 6633 N N . SER A 1 829 ? 16.777 13.684 -43.948 1.00 91.75 829 SER A N 1
ATOM 6634 C CA . SER A 1 829 ? 16.941 14.906 -43.143 1.00 91.75 829 SER A CA 1
ATOM 6635 C C . SER A 1 829 ? 16.431 16.174 -43.836 1.00 91.75 829 SER A C 1
ATOM 6637 O O . SER A 1 829 ? 16.771 16.460 -44.987 1.00 91.75 829 SER A O 1
ATOM 6639 N N . THR A 1 830 ? 15.654 17.001 -43.133 1.00 90.31 830 THR A N 1
ATOM 6640 C CA . THR A 1 830 ? 15.165 18.293 -43.655 1.00 90.31 830 THR A CA 1
ATOM 6641 C C . THR A 1 830 ? 16.291 19.288 -43.942 1.00 90.31 830 THR A C 1
ATOM 6643 O O . THR A 1 830 ? 16.101 20.194 -44.741 1.00 90.31 830 THR A O 1
ATOM 6646 N N . LYS A 1 831 ? 17.462 19.107 -43.319 1.00 92.38 831 LYS A N 1
ATOM 6647 C CA . LYS A 1 831 ? 18.646 19.962 -43.481 1.00 92.38 831 LYS A CA 1
ATOM 6648 C C . LYS A 1 831 ? 19.587 19.519 -44.603 1.00 92.38 831 LYS A C 1
ATOM 6650 O O . LYS A 1 831 ? 20.667 20.077 -44.747 1.00 92.38 831 LYS A O 1
ATOM 6655 N N . LEU A 1 832 ? 19.216 18.509 -45.391 1.00 90.50 832 LEU A N 1
ATOM 6656 C CA . LEU A 1 832 ? 20.113 17.951 -46.404 1.00 90.50 832 LEU A CA 1
ATOM 6657 C C . LEU A 1 832 ? 20.627 19.013 -47.387 1.00 90.50 832 LEU A C 1
ATOM 6659 O O . LEU A 1 832 ? 21.824 19.072 -47.641 1.00 90.50 832 LEU A O 1
ATOM 6663 N N . GLU A 1 833 ? 19.747 19.873 -47.900 1.00 89.62 833 GLU A N 1
ATOM 6664 C CA . GLU A 1 833 ? 20.139 20.949 -48.821 1.00 89.62 833 GLU A CA 1
ATOM 6665 C C . GLU A 1 833 ? 21.077 21.965 -48.151 1.00 89.62 833 GLU A C 1
ATOM 6667 O O . GLU A 1 833 ? 22.036 22.416 -48.774 1.00 89.62 833 GLU A O 1
ATOM 6672 N N . GLU A 1 834 ? 20.863 22.261 -46.864 1.00 91.62 834 GLU A N 1
ATOM 6673 C CA . GLU A 1 834 ? 21.742 23.131 -46.071 1.00 91.62 834 GLU A CA 1
ATOM 6674 C C . GLU A 1 834 ? 23.134 22.509 -45.897 1.00 91.62 834 GLU A C 1
ATOM 6676 O O . GLU A 1 834 ? 24.145 23.192 -46.055 1.00 91.62 834 GLU A O 1
ATOM 6681 N N . TRP A 1 835 ? 23.207 21.204 -45.617 1.00 92.69 835 TRP A N 1
ATOM 6682 C CA . TRP A 1 835 ? 24.474 20.484 -45.476 1.00 92.69 835 TRP A CA 1
ATOM 6683 C C . TRP A 1 835 ? 25.226 20.370 -46.799 1.00 92.69 835 TRP A C 1
ATOM 6685 O O . TRP A 1 835 ? 26.445 20.524 -46.820 1.00 92.69 835 TRP A O 1
ATOM 6695 N N . LEU A 1 836 ? 24.508 20.150 -47.904 1.00 89.75 836 LEU A N 1
ATOM 6696 C CA . LEU A 1 836 ? 25.095 20.111 -49.241 1.00 89.75 836 LEU A CA 1
ATOM 6697 C C . LEU A 1 836 ? 25.590 21.487 -49.693 1.00 89.75 836 LEU A C 1
ATOM 6699 O O . LEU A 1 836 ? 26.563 21.538 -50.435 1.00 89.75 836 LEU A O 1
ATOM 6703 N N . ALA A 1 837 ? 24.966 22.583 -49.252 1.00 90.94 837 ALA A N 1
ATOM 6704 C CA . ALA A 1 837 ? 25.384 23.951 -49.565 1.00 90.94 837 ALA A CA 1
ATOM 6705 C C . ALA A 1 837 ? 26.479 24.500 -48.630 1.00 90.94 837 ALA A C 1
ATOM 6707 O O . ALA A 1 837 ? 27.043 25.558 -48.907 1.00 90.94 837 ALA A O 1
ATOM 6708 N N . ASN A 1 838 ? 26.784 23.815 -47.524 1.00 92.25 838 ASN A N 1
ATOM 6709 C CA . ASN A 1 838 ? 27.739 24.298 -46.532 1.00 92.25 838 ASN A CA 1
ATOM 6710 C C . ASN A 1 838 ? 29.188 24.199 -47.043 1.00 92.25 838 ASN A C 1
ATOM 6712 O O . ASN A 1 838 ? 29.732 23.105 -47.212 1.00 92.25 838 ASN A O 1
ATOM 6716 N N . GLU A 1 839 ? 29.836 25.354 -47.217 1.00 89.56 839 GLU A N 1
ATOM 6717 C CA . GLU A 1 839 ? 31.211 25.465 -47.721 1.00 89.56 839 GLU A CA 1
ATOM 6718 C C . GLU A 1 839 ? 32.221 24.684 -46.865 1.00 89.56 839 GLU A C 1
ATOM 6720 O O . GLU A 1 839 ? 33.089 24.007 -47.408 1.00 89.56 839 GLU A O 1
ATOM 6725 N N . THR A 1 840 ? 32.064 24.678 -45.536 1.00 89.62 840 THR A N 1
ATOM 6726 C CA . THR A 1 840 ? 32.987 23.967 -44.626 1.00 89.62 840 THR A CA 1
ATOM 6727 C C . THR A 1 840 ? 32.970 22.450 -44.833 1.00 89.62 840 THR A C 1
ATOM 6729 O O . THR A 1 840 ? 34.014 21.797 -44.792 1.00 89.62 840 THR A O 1
ATOM 6732 N N . VAL A 1 841 ? 31.790 21.888 -45.108 1.00 89.25 841 VAL A N 1
ATOM 6733 C CA . VAL A 1 841 ? 31.596 20.455 -45.369 1.00 89.25 841 VAL A CA 1
ATOM 6734 C C . VAL A 1 841 ? 32.139 20.096 -46.752 1.00 89.25 841 VAL A C 1
ATOM 6736 O O . VAL A 1 841 ? 32.849 19.101 -46.903 1.00 89.25 841 VAL A O 1
ATOM 6739 N N . GLN A 1 842 ? 31.869 20.931 -47.760 1.00 88.94 842 GLN A N 1
ATOM 6740 C CA . GLN A 1 842 ? 32.385 20.731 -49.114 1.00 88.94 842 GLN A CA 1
ATOM 6741 C C . GLN A 1 842 ? 33.916 20.798 -49.172 1.00 88.94 842 GLN A C 1
ATOM 6743 O O . GLN A 1 842 ? 34.542 19.963 -49.824 1.00 88.94 842 GLN A O 1
ATOM 6748 N N . GLU A 1 843 ? 34.533 21.763 -48.486 1.00 89.06 843 GLU A N 1
ATOM 6749 C CA . GLU A 1 843 ? 35.990 21.904 -48.431 1.00 89.06 843 GLU A CA 1
ATOM 6750 C C . GLU A 1 843 ? 36.655 20.692 -47.778 1.00 89.06 843 GLU A C 1
ATOM 6752 O O . GLU A 1 843 ? 37.632 20.164 -48.318 1.00 89.06 843 GLU A O 1
ATOM 6757 N N . ALA A 1 844 ? 36.099 20.208 -46.665 1.00 86.94 844 ALA A N 1
ATOM 6758 C CA . ALA A 1 844 ? 36.610 19.039 -45.960 1.00 86.94 844 ALA A CA 1
ATOM 6759 C C . ALA A 1 844 ? 36.480 17.741 -46.776 1.00 86.94 844 ALA A C 1
ATOM 6761 O O . ALA A 1 844 ? 37.385 16.904 -46.745 1.00 86.94 844 ALA A O 1
ATOM 6762 N N . LEU A 1 845 ? 35.395 17.578 -47.542 1.00 88.62 845 LEU A N 1
ATOM 6763 C CA . LEU A 1 845 ? 35.139 16.377 -48.345 1.00 88.62 845 LEU A CA 1
ATOM 6764 C C . LEU A 1 845 ? 35.725 16.434 -49.762 1.00 88.62 845 LEU A C 1
ATOM 6766 O O . LEU A 1 845 ? 35.788 15.405 -50.437 1.00 88.62 845 LEU A O 1
ATOM 6770 N N . ARG A 1 846 ? 36.232 17.589 -50.207 1.00 88.25 846 ARG A N 1
ATOM 6771 C CA . ARG A 1 846 ? 36.855 17.774 -51.527 1.00 88.25 846 ARG A CA 1
ATOM 6772 C C . ARG A 1 846 ? 37.926 16.729 -51.889 1.00 88.25 846 ARG A C 1
ATOM 6774 O O . ARG A 1 846 ? 37.966 16.340 -53.055 1.00 88.25 846 ARG A O 1
ATOM 6781 N N . PRO A 1 847 ? 38.779 16.233 -50.968 1.00 87.62 847 PRO A N 1
ATOM 6782 C CA . PRO A 1 847 ? 39.736 15.169 -51.282 1.00 87.62 847 PRO A CA 1
ATOM 6783 C C . PRO A 1 847 ? 39.081 13.857 -51.736 1.00 87.62 847 PRO A C 1
ATOM 6785 O O . PRO A 1 847 ? 39.675 13.142 -52.540 1.00 87.62 847 PRO A O 1
ATOM 6788 N N . CYS A 1 848 ? 37.859 13.566 -51.277 1.00 86.38 848 CYS A N 1
ATOM 6789 C CA . CYS A 1 848 ? 37.121 12.342 -51.603 1.00 86.38 848 CYS A CA 1
ATOM 6790 C C . CYS A 1 848 ? 36.612 12.316 -53.053 1.00 86.38 848 CYS A C 1
ATOM 6792 O O . CYS A 1 848 ? 36.299 11.247 -53.565 1.00 86.38 848 CYS A O 1
ATOM 6794 N N . LEU A 1 849 ? 36.568 13.471 -53.732 1.00 84.25 849 LEU A N 1
ATOM 6795 C CA . LEU A 1 849 ? 36.264 13.569 -55.166 1.00 84.25 849 LEU A CA 1
ATOM 6796 C C . LEU A 1 849 ? 37.368 12.971 -56.046 1.00 84.25 849 LEU A C 1
ATOM 6798 O O . LEU A 1 849 ? 37.142 12.703 -57.224 1.00 84.25 849 LEU A O 1
ATOM 6802 N N . ASN A 1 850 ? 38.586 12.811 -55.518 1.00 85.62 850 ASN A N 1
ATOM 6803 C CA . ASN A 1 850 ? 39.693 12.259 -56.286 1.00 85.62 850 ASN A CA 1
ATOM 6804 C C . ASN A 1 850 ? 39.528 10.731 -56.415 1.00 85.62 850 ASN A C 1
ATOM 6806 O O . ASN A 1 850 ? 39.527 10.048 -55.392 1.00 85.62 850 ASN A O 1
ATOM 6810 N N . PRO A 1 851 ? 39.492 10.156 -57.634 1.00 79.81 851 PRO A N 1
ATOM 6811 C CA . PRO A 1 851 ? 39.396 8.706 -57.827 1.00 79.81 851 PRO A CA 1
ATOM 6812 C C . PRO A 1 851 ? 40.540 7.898 -57.194 1.00 79.81 851 PRO A C 1
ATOM 6814 O O . PRO A 1 851 ? 40.396 6.698 -56.983 1.00 79.81 851 PRO A O 1
ATOM 6817 N N . ALA A 1 852 ? 41.678 8.540 -56.903 1.00 83.56 852 ALA A N 1
ATOM 6818 C CA . ALA A 1 852 ? 42.818 7.937 -56.211 1.00 83.56 852 ALA A CA 1
ATOM 6819 C C . ALA A 1 852 ? 42.749 8.060 -54.674 1.00 83.56 852 ALA A C 1
ATOM 6821 O O . ALA A 1 852 ? 43.708 7.699 -53.992 1.00 83.56 852 ALA A O 1
ATOM 6822 N N . TYR A 1 853 ? 41.666 8.612 -54.122 1.00 88.75 853 TYR A N 1
ATOM 6823 C CA . TYR A 1 853 ? 41.484 8.736 -52.681 1.00 88.75 853 TYR A CA 1
ATOM 6824 C C . TYR A 1 853 ? 41.276 7.361 -52.038 1.00 88.75 853 TYR A C 1
ATOM 6826 O O . TYR A 1 853 ? 40.420 6.580 -52.457 1.00 88.75 853 TYR A O 1
ATOM 6834 N N . VAL A 1 854 ? 42.054 7.094 -50.993 1.00 89.44 854 VAL A N 1
ATOM 6835 C CA . VAL A 1 854 ? 41.961 5.892 -50.164 1.00 89.44 854 VAL A CA 1
ATOM 6836 C C . VAL A 1 854 ? 42.012 6.341 -48.710 1.00 89.44 854 VAL A C 1
ATOM 6838 O O . VAL A 1 854 ? 42.937 7.065 -48.327 1.00 89.44 854 VAL A O 1
ATOM 6841 N N . ASP A 1 855 ? 41.047 5.908 -47.900 1.00 88.69 855 ASP A N 1
ATOM 6842 C CA . ASP A 1 855 ? 41.137 6.052 -46.449 1.00 88.69 855 ASP A CA 1
ATOM 6843 C C . ASP A 1 855 ? 41.718 4.765 -45.842 1.00 88.69 855 ASP A C 1
ATOM 6845 O O . ASP A 1 855 ? 41.073 3.716 -45.836 1.00 88.69 855 ASP A O 1
ATOM 6849 N N . SER A 1 856 ? 42.971 4.840 -45.387 1.00 87.12 856 SER A N 1
ATOM 6850 C CA . SER A 1 856 ? 43.738 3.720 -44.815 1.00 87.12 856 SER A CA 1
ATOM 6851 C C . SER A 1 856 ? 43.798 3.771 -43.283 1.00 87.12 856 SER A C 1
ATOM 6853 O O . SER A 1 856 ? 44.820 3.428 -42.685 1.00 87.12 856 SER A O 1
ATOM 6855 N N . ASP A 1 857 ? 42.743 4.265 -42.634 1.00 86.62 857 ASP A N 1
ATOM 6856 C CA . ASP A 1 857 ? 42.652 4.272 -41.174 1.00 86.62 857 ASP A CA 1
ATOM 6857 C C . ASP A 1 857 ? 42.736 2.835 -40.606 1.00 86.62 857 ASP A C 1
ATOM 6859 O O . ASP A 1 857 ? 42.099 1.921 -41.141 1.00 86.62 857 ASP A O 1
ATOM 6863 N N . PRO A 1 858 ? 43.512 2.598 -39.528 1.00 83.81 858 PRO A N 1
ATOM 6864 C CA . PRO A 1 858 ? 43.709 1.261 -38.957 1.00 83.81 858 PRO A CA 1
ATOM 6865 C C . PRO A 1 858 ? 42.437 0.633 -38.370 1.00 83.81 858 PRO A C 1
ATOM 6867 O O . PRO A 1 858 ? 42.452 -0.542 -38.008 1.00 83.81 858 PRO A O 1
ATOM 6870 N N . THR A 1 859 ? 41.351 1.396 -38.235 1.00 84.25 859 THR A N 1
ATOM 6871 C CA . THR A 1 859 ? 40.074 0.902 -37.712 1.00 84.25 859 THR A CA 1
ATOM 6872 C C . THR A 1 859 ? 39.291 0.041 -38.706 1.00 84.25 859 THR A C 1
ATOM 6874 O O . THR A 1 859 ? 38.454 -0.752 -38.265 1.00 84.25 859 THR A O 1
ATOM 6877 N N . PHE A 1 860 ? 39.572 0.151 -40.010 1.00 87.81 860 PHE A N 1
ATOM 6878 C CA . PHE A 1 860 ? 38.908 -0.635 -41.053 1.00 87.81 860 PHE A CA 1
ATOM 6879 C C . PHE A 1 860 ? 39.434 -2.069 -41.100 1.00 87.81 860 PHE A C 1
ATOM 6881 O O . PHE A 1 860 ? 40.643 -2.312 -41.063 1.00 87.81 860 PHE A O 1
ATOM 6888 N N . ASN A 1 861 ? 38.524 -3.034 -41.211 1.00 83.50 861 ASN A N 1
ATOM 6889 C CA . ASN A 1 861 ? 38.844 -4.450 -41.113 1.00 83.50 861 ASN A CA 1
ATOM 6890 C C . ASN A 1 861 ? 38.175 -5.250 -42.228 1.00 83.50 861 ASN A C 1
ATOM 6892 O O . ASN A 1 861 ? 36.955 -5.257 -42.351 1.00 83.50 861 ASN A O 1
ATOM 6896 N N . LEU A 1 862 ? 38.972 -6.029 -42.959 1.00 85.25 862 LEU A N 1
ATOM 6897 C CA . LEU A 1 862 ? 38.498 -6.895 -44.037 1.00 85.25 862 LEU A CA 1
ATOM 6898 C C . LEU A 1 862 ? 37.371 -7.861 -43.622 1.00 85.25 862 LEU A C 1
ATOM 6900 O O . LEU A 1 862 ? 36.500 -8.187 -44.424 1.00 85.25 862 LEU A O 1
ATOM 6904 N N . ASN A 1 863 ? 37.385 -8.345 -42.380 1.00 84.50 863 ASN A N 1
ATOM 6905 C CA . ASN A 1 863 ? 36.397 -9.319 -41.913 1.00 84.50 863 ASN A CA 1
ATOM 6906 C C . ASN A 1 863 ? 35.057 -8.675 -41.514 1.00 84.50 863 ASN A C 1
ATOM 6908 O O . ASN A 1 863 ? 34.114 -9.401 -41.213 1.00 84.50 863 ASN A O 1
ATOM 6912 N N . ILE A 1 864 ? 34.985 -7.342 -41.441 1.00 86.12 864 ILE A N 1
ATOM 6913 C CA . ILE A 1 864 ? 33.837 -6.599 -40.897 1.00 86.12 864 ILE A CA 1
ATOM 6914 C C . ILE A 1 864 ? 33.300 -5.577 -41.914 1.00 86.12 864 ILE A C 1
ATOM 6916 O O . ILE A 1 864 ? 32.096 -5.355 -41.970 1.00 86.12 864 ILE A O 1
ATOM 6920 N N . ASP A 1 865 ? 34.158 -4.976 -42.738 1.00 90.25 865 ASP A N 1
ATOM 6921 C CA . ASP A 1 865 ? 33.775 -3.990 -43.750 1.00 90.25 865 ASP A CA 1
ATOM 6922 C C . ASP A 1 865 ? 33.530 -4.660 -45.113 1.00 90.25 865 ASP A C 1
ATOM 6924 O O . ASP A 1 865 ? 34.408 -5.308 -45.680 1.00 90.25 865 ASP A O 1
ATOM 6928 N N . GLU A 1 866 ? 32.323 -4.500 -45.657 1.00 89.69 866 GLU A N 1
ATOM 6929 C CA . GLU A 1 866 ? 31.918 -5.094 -46.939 1.00 89.69 866 GLU A CA 1
ATOM 6930 C C . GLU A 1 866 ? 32.548 -4.410 -48.165 1.00 89.69 866 GLU A C 1
ATOM 6932 O O . GLU A 1 866 ? 32.818 -5.061 -49.170 1.00 89.69 866 GLU A O 1
ATOM 6937 N N . ASP A 1 867 ? 32.830 -3.113 -48.058 1.00 92.31 867 ASP A N 1
ATOM 6938 C CA . ASP A 1 867 ? 33.426 -2.238 -49.073 1.00 92.31 867 ASP A CA 1
ATOM 6939 C C . ASP A 1 867 ? 34.956 -2.092 -48.928 1.00 92.31 867 ASP A C 1
ATOM 6941 O O . ASP A 1 867 ? 35.549 -1.164 -49.483 1.00 92.31 867 ASP A O 1
ATOM 6945 N N . TYR A 1 868 ? 35.611 -2.989 -48.181 1.00 91.62 868 TYR A N 1
ATOM 6946 C CA . TYR A 1 868 ? 37.063 -2.962 -47.993 1.00 91.62 868 TYR A CA 1
ATOM 6947 C C . TYR A 1 868 ? 37.806 -3.317 -49.293 1.00 91.62 868 TYR A C 1
ATOM 6949 O O . TYR A 1 868 ? 37.677 -4.423 -49.825 1.00 91.62 868 TYR A O 1
ATOM 6957 N N . ASP A 1 869 ? 38.644 -2.408 -49.798 1.00 90.56 869 ASP A N 1
ATOM 6958 C CA . ASP A 1 869 ? 39.435 -2.641 -51.007 1.00 90.56 869 ASP A CA 1
ATOM 6959 C C . ASP A 1 869 ? 40.770 -3.316 -50.665 1.00 90.56 869 ASP A C 1
ATOM 6961 O O . ASP A 1 869 ? 41.724 -2.699 -50.180 1.00 90.56 869 ASP A O 1
ATOM 6965 N N . HIS A 1 870 ? 40.860 -4.605 -50.994 1.00 86.56 870 HIS A N 1
ATOM 6966 C CA . HIS A 1 870 ? 42.064 -5.415 -50.811 1.00 86.56 870 HIS A CA 1
ATOM 6967 C C . HIS A 1 870 ? 43.317 -4.853 -51.493 1.00 86.56 870 HIS A C 1
ATOM 6969 O O . HIS A 1 870 ? 44.427 -5.112 -51.034 1.00 86.56 870 HIS A O 1
ATOM 6975 N N . ARG A 1 871 ? 43.170 -4.152 -52.624 1.00 87.38 871 ARG A N 1
ATOM 6976 C CA . ARG A 1 871 ? 44.313 -3.653 -53.406 1.00 87.38 871 ARG A CA 1
ATOM 6977 C C . ARG A 1 871 ? 44.854 -2.350 -52.838 1.00 87.38 871 ARG A C 1
ATOM 6979 O O . ARG A 1 871 ? 46.046 -2.087 -52.972 1.00 87.38 871 ARG A O 1
ATOM 6986 N N . ALA A 1 872 ? 43.978 -1.553 -52.236 1.00 84.31 872 ALA A N 1
ATOM 6987 C CA . ALA A 1 872 ? 44.295 -0.239 -51.697 1.00 84.31 872 ALA A CA 1
ATOM 6988 C C . ALA A 1 872 ? 44.565 -0.248 -50.179 1.00 84.31 872 ALA A C 1
ATOM 6990 O O . ALA A 1 872 ? 45.047 0.752 -49.654 1.00 84.31 872 ALA A O 1
ATOM 6991 N N . SER A 1 873 ? 44.304 -1.365 -49.483 1.00 86.38 873 SER A N 1
ATOM 6992 C CA . SER A 1 873 ? 44.454 -1.504 -48.023 1.00 86.38 873 SER A CA 1
ATOM 6993 C C . SER A 1 873 ? 43.675 -0.428 -47.256 1.00 86.38 873 SER A C 1
ATOM 6995 O O . SER A 1 873 ? 44.221 0.280 -46.406 1.00 86.38 873 SER A O 1
ATOM 6997 N N . GLY A 1 874 ? 42.401 -0.265 -47.605 1.00 89.38 874 GLY A N 1
ATOM 6998 C CA . GLY A 1 874 ? 41.527 0.762 -47.049 1.00 89.38 874 GLY A CA 1
ATOM 6999 C C . GLY A 1 874 ? 40.197 0.827 -47.788 1.00 89.38 874 GLY A C 1
ATOM 7000 O O . GLY A 1 874 ? 39.853 -0.075 -48.552 1.00 89.38 874 GLY A O 1
ATOM 7001 N N . ILE A 1 875 ? 39.456 1.911 -47.578 1.00 92.62 875 ILE A N 1
ATOM 7002 C CA . ILE A 1 875 ? 38.146 2.121 -48.202 1.00 92.62 875 ILE A CA 1
ATOM 7003 C C . ILE A 1 875 ? 38.267 3.188 -49.285 1.00 92.62 875 ILE A C 1
ATOM 7005 O O . ILE A 1 875 ? 38.786 4.283 -49.048 1.00 92.62 875 ILE A O 1
ATOM 7009 N N . THR A 1 876 ? 37.791 2.863 -50.487 1.00 92.12 876 THR A N 1
ATOM 7010 C CA . THR A 1 876 ? 37.806 3.759 -51.648 1.00 92.12 876 THR A CA 1
ATOM 7011 C C . THR A 1 876 ? 36.384 4.200 -52.009 1.00 92.12 876 THR A C 1
ATOM 7013 O O . THR A 1 876 ? 35.443 3.415 -51.854 1.00 92.12 876 THR A O 1
ATOM 7016 N N . PRO A 1 877 ? 36.183 5.422 -52.545 1.00 90.38 877 PRO A N 1
ATOM 7017 C CA . PRO A 1 877 ? 34.869 5.853 -53.030 1.00 90.38 877 PRO A CA 1
ATOM 7018 C C . PRO A 1 877 ? 34.300 4.906 -54.097 1.00 90.38 877 PRO A C 1
ATOM 7020 O O . PRO A 1 877 ? 33.088 4.714 -54.196 1.00 90.38 877 PRO A O 1
ATOM 7023 N N . SER A 1 878 ? 35.174 4.275 -54.890 1.00 89.06 878 SER A N 1
ATOM 7024 C CA . SER A 1 878 ? 34.786 3.310 -55.914 1.00 89.06 878 SER A CA 1
ATOM 7025 C C . SER A 1 878 ? 34.247 2.006 -55.323 1.00 89.06 878 SER A C 1
ATOM 7027 O O . SER A 1 878 ? 33.208 1.555 -55.802 1.00 89.06 878 SER A O 1
ATOM 7029 N N . ALA A 1 879 ? 34.891 1.437 -54.297 1.00 91.25 879 ALA A N 1
ATOM 7030 C CA . ALA A 1 879 ? 34.403 0.250 -53.591 1.00 91.25 879 ALA A CA 1
ATOM 7031 C C . ALA A 1 879 ? 33.099 0.537 -52.830 1.00 91.25 879 ALA A C 1
ATOM 7033 O O . ALA A 1 879 ? 32.147 -0.231 -52.942 1.00 91.25 879 ALA A O 1
ATOM 7034 N N . PHE A 1 880 ? 33.001 1.695 -52.169 1.00 93.00 880 PHE A N 1
ATOM 7035 C CA . PHE A 1 880 ? 31.773 2.131 -51.499 1.00 93.00 880 PHE A CA 1
ATOM 7036 C C . PHE A 1 880 ? 30.586 2.236 -52.469 1.00 93.00 880 PHE A C 1
ATOM 7038 O O . PHE A 1 880 ? 29.506 1.719 -52.191 1.00 93.00 880 PHE A O 1
ATOM 7045 N N . CYS A 1 881 ? 30.787 2.845 -53.644 1.00 91.50 881 CYS A N 1
ATOM 7046 C CA . CYS A 1 881 ? 29.737 2.935 -54.661 1.00 91.50 881 CYS A CA 1
ATOM 7047 C C . CYS A 1 881 ? 29.342 1.566 -55.234 1.00 91.50 881 CYS A C 1
ATOM 7049 O O . CYS A 1 881 ? 28.187 1.392 -55.596 1.00 91.50 881 CYS A O 1
ATOM 7051 N N . MET A 1 882 ? 30.259 0.594 -55.325 1.00 90.88 882 MET A N 1
ATOM 7052 C CA . MET A 1 882 ? 29.904 -0.752 -55.804 1.00 90.88 882 MET A CA 1
ATOM 7053 C C . MET A 1 882 ? 28.923 -1.470 -54.870 1.00 90.88 882 MET A C 1
ATOM 7055 O O . MET A 1 882 ? 28.172 -2.315 -55.342 1.00 90.88 882 MET A O 1
ATOM 7059 N N . VAL A 1 883 ? 28.931 -1.138 -53.575 1.00 91.31 883 VAL A N 1
ATOM 7060 C CA . VAL A 1 883 ? 28.094 -1.795 -52.561 1.00 91.31 883 VAL A CA 1
ATOM 7061 C C . VAL A 1 883 ? 26.837 -0.979 -52.232 1.00 91.31 883 VAL A C 1
ATOM 7063 O O . VAL A 1 883 ? 25.756 -1.544 -52.093 1.00 91.31 883 VAL A O 1
ATOM 7066 N N . TYR A 1 884 ? 26.946 0.349 -52.107 1.00 93.56 884 TYR A N 1
ATOM 7067 C CA . TYR A 1 884 ? 25.885 1.182 -51.520 1.00 93.56 884 TYR A CA 1
ATOM 7068 C C . TYR A 1 884 ? 25.213 2.173 -52.482 1.00 93.56 884 TYR A C 1
ATOM 7070 O O . TYR A 1 884 ? 24.255 2.832 -52.076 1.00 93.56 884 TYR A O 1
ATOM 7078 N N . LEU A 1 885 ? 25.665 2.303 -53.738 1.00 92.00 885 LEU A N 1
ATOM 7079 C CA . LEU A 1 885 ? 25.102 3.293 -54.671 1.00 92.00 885 LEU A CA 1
ATOM 7080 C C . LEU A 1 885 ? 23.614 3.049 -54.949 1.00 92.00 885 LEU A C 1
ATOM 7082 O O . LEU A 1 885 ? 22.832 3.994 -54.859 1.00 92.00 885 LEU A O 1
ATOM 7086 N N . ASP A 1 886 ? 23.219 1.798 -55.193 1.00 91.12 886 ASP A N 1
ATOM 7087 C CA . ASP A 1 886 ? 21.821 1.429 -55.456 1.00 91.12 886 ASP A CA 1
ATOM 7088 C C . ASP A 1 886 ? 20.906 1.827 -54.282 1.00 91.12 886 ASP A C 1
ATOM 7090 O O . ASP A 1 886 ? 19.806 2.347 -54.479 1.00 91.12 886 ASP A O 1
ATOM 7094 N N . TRP A 1 887 ? 21.391 1.677 -53.042 1.00 93.31 887 TRP A N 1
ATOM 7095 C CA . TRP A 1 887 ? 20.667 2.091 -51.837 1.00 93.31 887 TRP A CA 1
ATOM 7096 C C . TRP A 1 887 ? 20.546 3.615 -51.709 1.00 93.31 887 TRP A C 1
ATOM 7098 O O . TRP A 1 887 ? 19.471 4.121 -51.377 1.00 93.31 887 TRP A O 1
ATOM 7108 N N . ILE A 1 888 ? 21.619 4.360 -52.002 1.00 92.44 888 ILE A N 1
ATOM 7109 C CA . ILE A 1 888 ? 21.615 5.834 -51.993 1.00 92.44 888 ILE A CA 1
ATOM 7110 C C . ILE A 1 888 ? 20.638 6.370 -53.044 1.00 92.44 888 ILE A C 1
ATOM 7112 O O . ILE A 1 888 ? 19.835 7.257 -52.746 1.00 92.44 888 ILE A O 1
ATOM 7116 N N . GLN A 1 889 ? 20.675 5.820 -54.260 1.00 90.75 889 GLN A N 1
ATOM 7117 C CA . GLN A 1 889 ? 19.779 6.202 -55.352 1.00 90.75 889 GLN A CA 1
ATOM 7118 C C . GLN A 1 889 ? 18.324 5.917 -54.997 1.00 90.75 889 GLN A C 1
ATOM 7120 O O . GLN A 1 889 ? 17.463 6.780 -55.170 1.00 90.75 889 GLN A O 1
ATOM 7125 N N . TYR A 1 890 ? 18.054 4.748 -54.416 1.00 91.44 890 TYR A N 1
ATOM 7126 C CA . TYR A 1 890 ? 16.718 4.400 -53.962 1.00 91.44 890 TYR A CA 1
ATOM 7127 C C . TYR A 1 890 ? 16.215 5.342 -52.853 1.00 91.44 890 TYR A C 1
ATOM 7129 O O . TYR A 1 890 ? 15.111 5.879 -52.961 1.00 91.44 890 TYR A O 1
ATOM 7137 N N . CYS A 1 891 ? 17.026 5.627 -51.828 1.00 90.88 891 CYS A N 1
ATOM 7138 C CA . CYS A 1 891 ? 16.654 6.559 -50.758 1.00 90.88 891 CYS A CA 1
ATOM 7139 C C . CYS A 1 891 ? 16.385 7.977 -51.280 1.00 90.88 891 CYS A C 1
ATOM 7141 O O . CYS A 1 891 ? 15.434 8.623 -50.835 1.00 90.88 891 CYS A O 1
ATOM 7143 N N . ASN A 1 892 ? 17.189 8.452 -52.235 1.00 89.00 892 ASN A N 1
ATOM 7144 C CA . ASN A 1 892 ? 17.026 9.780 -52.823 1.00 89.00 892 ASN A CA 1
ATOM 7145 C C . ASN A 1 892 ? 15.833 9.860 -53.790 1.00 89.00 892 ASN A C 1
ATOM 7147 O O . ASN A 1 892 ? 15.164 10.889 -53.857 1.00 89.00 892 ASN A O 1
ATOM 7151 N N . SER A 1 893 ? 15.488 8.759 -54.470 1.00 87.62 893 SER A N 1
ATOM 7152 C CA . SER A 1 893 ? 14.315 8.690 -55.357 1.00 87.62 893 SER A CA 1
ATOM 7153 C C . SER A 1 893 ? 13.000 8.998 -54.630 1.00 87.62 893 SER A C 1
ATOM 7155 O O . SER A 1 893 ? 12.086 9.579 -55.213 1.00 87.62 893 SER A O 1
ATOM 7157 N N . ARG A 1 894 ? 12.925 8.716 -53.320 1.00 87.06 894 ARG A N 1
ATOM 7158 C CA . ARG A 1 894 ? 11.783 9.064 -52.456 1.00 87.06 894 ARG A CA 1
ATOM 7159 C C . ARG A 1 894 ? 11.629 10.575 -52.219 1.00 87.06 894 ARG A C 1
ATOM 7161 O O . ARG A 1 894 ? 10.624 10.993 -51.653 1.00 87.06 894 ARG A O 1
ATOM 7168 N N . ARG A 1 895 ? 12.599 11.384 -52.661 1.00 78.44 895 ARG A N 1
ATOM 7169 C CA . ARG A 1 895 ? 12.581 12.856 -52.679 1.00 78.44 895 ARG A CA 1
ATOM 7170 C C . ARG A 1 895 ? 12.461 13.456 -54.083 1.00 78.44 895 ARG A C 1
ATOM 7172 O O . ARG A 1 895 ? 12.668 14.654 -54.232 1.00 78.44 895 ARG A O 1
ATOM 7179 N N . GLU A 1 896 ? 12.164 12.643 -55.097 1.00 72.81 896 GLU A N 1
ATOM 7180 C CA . GLU A 1 896 ? 11.988 13.092 -56.490 1.00 72.81 896 GLU A CA 1
ATOM 7181 C C . GLU A 1 896 ? 13.237 13.770 -57.102 1.00 72.81 896 GLU A C 1
ATOM 7183 O O . GLU A 1 896 ? 13.126 14.598 -58.004 1.00 72.81 896 GLU A O 1
ATOM 7188 N N . THR A 1 897 ? 14.446 13.415 -56.643 1.00 70.88 897 THR A N 1
ATOM 7189 C CA . THR A 1 897 ? 15.720 13.893 -57.215 1.00 70.88 897 THR A CA 1
ATOM 7190 C C . THR A 1 897 ? 16.610 12.720 -57.634 1.00 70.88 897 THR A C 1
ATOM 7192 O O . THR A 1 897 ? 16.759 11.741 -56.902 1.00 70.88 897 THR A O 1
ATOM 7195 N N . GLU A 1 898 ? 17.214 12.798 -58.821 1.00 66.19 898 GLU A N 1
ATOM 7196 C CA . GLU A 1 898 ? 18.163 11.785 -59.300 1.00 66.19 898 GLU A CA 1
ATOM 7197 C C . GLU A 1 898 ? 19.574 12.078 -58.771 1.00 66.19 898 GLU A C 1
ATOM 7199 O O . GLU A 1 898 ? 20.039 13.219 -58.803 1.00 66.19 898 GLU A O 1
ATOM 7204 N N . SER A 1 899 ? 20.258 11.049 -58.266 1.00 72.38 899 SER A N 1
ATOM 7205 C CA . SER A 1 899 ? 21.634 11.140 -57.774 1.00 72.38 899 SER A CA 1
ATOM 7206 C C . SER A 1 899 ? 22.585 10.313 -58.645 1.00 72.38 899 SER A C 1
ATOM 7208 O O . SER A 1 899 ? 22.504 9.085 -58.732 1.00 72.38 899 SER A O 1
ATOM 7210 N N . GLU A 1 900 ? 23.519 11.001 -59.302 1.00 76.75 900 GLU A N 1
ATOM 7211 C CA . GLU A 1 900 ? 24.624 10.370 -60.029 1.00 76.75 900 GLU A CA 1
ATOM 7212 C C . GLU A 1 900 ? 25.769 9.978 -59.077 1.00 76.75 900 GLU A C 1
ATOM 7214 O O . GLU A 1 900 ? 25.854 10.450 -57.937 1.00 76.75 900 GLU A O 1
ATOM 7219 N N . ARG A 1 901 ? 26.679 9.123 -59.559 1.00 75.62 901 ARG A N 1
ATOM 7220 C CA . ARG A 1 901 ? 27.819 8.585 -58.793 1.00 75.62 901 ARG A CA 1
ATOM 7221 C C . ARG A 1 901 ? 28.693 9.669 -58.151 1.00 75.62 901 ARG A C 1
ATOM 7223 O O . ARG A 1 901 ? 29.132 9.493 -57.021 1.00 75.62 901 ARG A O 1
ATOM 7230 N N . ASP A 1 902 ? 28.897 10.783 -58.850 1.00 75.94 902 ASP A N 1
ATOM 7231 C CA . ASP A 1 902 ? 29.745 11.896 -58.401 1.00 75.94 902 ASP A CA 1
ATOM 7232 C C . ASP A 1 902 ? 28.937 13.014 -57.714 1.00 75.94 902 ASP A C 1
ATOM 7234 O O . ASP A 1 902 ? 29.417 14.137 -57.541 1.00 75.94 902 ASP A O 1
ATOM 7238 N N . SER A 1 903 ? 27.685 12.735 -57.331 1.00 85.88 903 SER A N 1
ATOM 7239 C CA . SER A 1 903 ? 26.840 13.723 -56.666 1.00 85.88 903 SER A CA 1
ATOM 7240 C C . SER A 1 903 ? 27.391 14.098 -55.279 1.00 85.88 903 SER A C 1
ATOM 7242 O O . SER A 1 903 ? 27.908 13.244 -54.549 1.00 85.88 903 SER A O 1
ATOM 7244 N N . PRO A 1 904 ? 27.235 15.366 -54.852 1.00 86.81 904 PRO A N 1
ATOM 7245 C CA . PRO A 1 904 ? 27.675 15.808 -53.527 1.00 86.81 904 PRO A CA 1
ATOM 7246 C C . PRO A 1 904 ? 26.969 15.049 -52.390 1.00 86.81 904 PRO A C 1
ATOM 7248 O O . PRO A 1 904 ? 27.537 14.906 -51.310 1.00 86.81 904 PRO A O 1
ATOM 7251 N N . LEU A 1 905 ? 25.781 14.483 -52.648 1.00 89.88 905 LEU A N 1
ATOM 7252 C CA . LEU A 1 905 ? 25.083 13.576 -51.734 1.00 89.88 905 LEU A CA 1
ATOM 7253 C C . LEU A 1 905 ? 25.862 12.279 -51.488 1.00 89.88 905 LEU A C 1
ATOM 7255 O O . LEU A 1 905 ? 26.066 11.910 -50.334 1.00 89.88 905 LEU A O 1
ATOM 7259 N N . VAL A 1 906 ? 26.321 11.601 -52.547 1.00 90.94 906 VAL A N 1
ATOM 7260 C CA . VAL A 1 906 ? 27.083 10.344 -52.425 1.00 90.94 906 VAL A CA 1
ATOM 7261 C C . VAL A 1 906 ? 28.373 10.577 -51.637 1.00 90.94 906 VAL A C 1
ATOM 7263 O O . VAL A 1 906 ? 28.731 9.767 -50.784 1.00 90.94 906 VAL A O 1
ATOM 7266 N N . ILE A 1 907 ? 29.031 11.718 -51.854 1.00 90.62 907 ILE A N 1
ATOM 7267 C CA . ILE A 1 907 ? 30.268 12.094 -51.157 1.00 90.62 907 ILE A CA 1
ATOM 7268 C C . ILE A 1 907 ? 30.005 12.424 -49.683 1.00 90.62 907 ILE A C 1
ATOM 7270 O O . ILE A 1 907 ? 30.778 12.014 -48.818 1.00 90.62 907 ILE A O 1
ATOM 7274 N N . LEU A 1 908 ? 28.903 13.115 -49.376 1.00 92.19 908 LEU A N 1
ATOM 7275 C CA . LEU A 1 908 ? 28.476 13.364 -47.999 1.00 92.19 908 LEU A CA 1
ATOM 7276 C C . LEU A 1 908 ? 28.147 12.053 -47.270 1.00 92.19 908 LEU A C 1
ATOM 7278 O O . LEU A 1 908 ? 28.607 11.841 -46.147 1.00 92.19 908 LEU A O 1
ATOM 7282 N N . CYS A 1 909 ? 27.408 11.146 -47.917 1.00 93.94 909 CYS A N 1
ATOM 7283 C CA . CYS A 1 909 ? 27.128 9.809 -47.394 1.00 93.94 909 CYS A CA 1
ATOM 7284 C C . CYS A 1 909 ? 28.424 9.026 -47.142 1.00 93.94 909 CYS A C 1
ATOM 7286 O O . CYS A 1 909 ? 28.586 8.465 -46.060 1.00 93.94 909 CYS A O 1
ATOM 7288 N N . PHE A 1 910 ? 29.365 9.036 -48.090 1.00 93.75 910 PHE A N 1
ATOM 7289 C CA . PHE A 1 910 ? 30.679 8.407 -47.945 1.00 93.75 910 PHE A CA 1
ATOM 7290 C C . PHE A 1 910 ? 31.448 8.967 -46.738 1.00 93.75 910 PHE A C 1
ATOM 7292 O O . PHE A 1 910 ? 31.892 8.200 -45.880 1.00 93.75 910 PHE A O 1
ATOM 7299 N N . GLY A 1 911 ? 31.530 10.296 -46.615 1.00 92.31 911 GLY A N 1
ATOM 7300 C CA . GLY A 1 911 ? 32.193 10.976 -45.500 1.00 92.31 911 GLY A CA 1
ATOM 7301 C C . GLY A 1 911 ? 31.590 10.631 -44.135 1.00 92.31 911 GLY A C 1
ATOM 7302 O O . GLY A 1 911 ? 32.325 10.300 -43.205 1.00 92.31 911 GLY A O 1
ATOM 7303 N N . LEU A 1 912 ? 30.257 10.634 -44.013 1.00 93.88 912 LEU A N 1
ATOM 7304 C CA . LEU A 1 912 ? 29.559 10.294 -42.765 1.00 93.88 912 LEU A CA 1
ATOM 7305 C C . LEU A 1 912 ? 29.670 8.806 -42.400 1.00 93.88 912 LEU A C 1
ATOM 7307 O O . LEU A 1 912 ? 29.774 8.475 -41.219 1.00 93.88 912 LEU A O 1
ATOM 7311 N N . CYS A 1 913 ? 29.692 7.903 -43.382 1.00 94.50 913 CYS A N 1
ATOM 7312 C CA . CYS A 1 913 ? 29.864 6.468 -43.133 1.00 94.50 913 CYS A CA 1
ATOM 7313 C C . CYS A 1 913 ? 31.297 6.130 -42.695 1.00 94.50 913 CYS A C 1
ATOM 7315 O O . CYS A 1 913 ? 31.500 5.282 -41.824 1.00 94.50 913 CYS A O 1
ATOM 7317 N N . ILE A 1 914 ? 32.301 6.811 -43.255 1.00 92.75 914 ILE A N 1
ATOM 7318 C CA . ILE A 1 914 ? 33.695 6.720 -42.802 1.00 92.75 914 ILE A CA 1
ATOM 7319 C C . ILE A 1 914 ? 33.839 7.264 -41.379 1.00 92.75 914 ILE A C 1
ATOM 7321 O O . ILE A 1 914 ? 34.400 6.584 -40.520 1.00 92.75 914 ILE A O 1
ATOM 7325 N N . LEU A 1 915 ? 33.294 8.454 -41.116 1.00 93.06 915 LEU A N 1
ATOM 7326 C CA . LEU A 1 915 ? 33.258 9.064 -39.788 1.00 93.06 915 LEU A CA 1
ATOM 7327 C C . LEU A 1 915 ? 32.635 8.114 -38.760 1.00 93.06 915 LEU A C 1
ATOM 7329 O O . LEU A 1 915 ? 33.218 7.870 -37.706 1.00 93.06 915 LEU A O 1
ATOM 7333 N N . GLY A 1 916 ? 31.459 7.559 -39.069 1.00 91.88 916 GLY A N 1
ATOM 7334 C CA . GLY A 1 916 ? 30.732 6.664 -38.174 1.00 91.88 916 GLY A CA 1
ATOM 7335 C C . GLY A 1 916 ? 31.536 5.414 -37.807 1.00 91.88 916 GLY A C 1
ATOM 7336 O O . GLY A 1 916 ? 31.528 5.001 -36.644 1.00 91.88 916 GLY A O 1
ATOM 7337 N N . ARG A 1 917 ? 32.272 4.844 -38.769 1.00 91.56 917 ARG A N 1
ATOM 7338 C CA . ARG A 1 917 ? 33.165 3.695 -38.554 1.00 91.56 917 ARG A CA 1
ATOM 7339 C C . ARG A 1 917 ? 34.423 4.058 -37.768 1.00 91.56 917 ARG A C 1
ATOM 7341 O O . ARG A 1 917 ? 34.760 3.343 -36.827 1.00 91.56 917 ARG A O 1
ATOM 7348 N N . ARG A 1 918 ? 35.065 5.193 -38.063 1.00 90.44 918 ARG A N 1
ATOM 7349 C CA . ARG A 1 918 ? 36.221 5.694 -37.293 1.00 90.44 918 ARG A CA 1
ATOM 7350 C C . ARG A 1 918 ? 35.847 6.053 -35.856 1.00 90.44 918 ARG A C 1
ATOM 7352 O O . ARG A 1 918 ? 36.621 5.782 -34.936 1.00 90.44 918 ARG A O 1
ATOM 7359 N N . ALA A 1 919 ? 34.646 6.586 -35.632 1.00 90.56 919 ALA A N 1
ATOM 7360 C CA . ALA A 1 919 ? 34.111 6.824 -34.294 1.00 90.56 919 ALA A CA 1
ATOM 7361 C C . ALA A 1 919 ? 33.947 5.508 -33.510 1.00 90.56 919 ALA A C 1
ATOM 7363 O O . ALA A 1 919 ? 34.359 5.432 -32.352 1.00 90.56 919 ALA A O 1
ATOM 7364 N N . LEU A 1 920 ? 33.428 4.450 -34.150 1.00 91.12 920 LEU A N 1
ATOM 7365 C CA . LEU A 1 920 ? 33.296 3.122 -33.534 1.00 91.12 920 LEU A CA 1
ATOM 7366 C C . LEU A 1 920 ? 34.667 2.483 -33.266 1.00 91.12 920 LEU A C 1
ATOM 7368 O O . LEU A 1 920 ? 34.916 1.943 -32.187 1.00 91.12 920 LEU A O 1
ATOM 7372 N N . GLY A 1 921 ? 35.586 2.592 -34.222 1.00 87.88 921 GLY A N 1
ATOM 7373 C CA . GLY A 1 921 ? 36.965 2.130 -34.102 1.00 87.88 921 GLY A CA 1
ATOM 7374 C C . GLY A 1 921 ? 37.718 2.810 -32.956 1.00 87.88 921 GLY A C 1
ATOM 7375 O O . GLY A 1 921 ? 38.307 2.136 -32.116 1.00 87.88 921 GLY A O 1
ATOM 7376 N N . THR A 1 922 ? 37.626 4.135 -32.848 1.00 87.69 922 THR A N 1
ATOM 7377 C CA . THR A 1 922 ? 38.204 4.906 -31.736 1.00 87.69 922 THR A CA 1
ATOM 7378 C C . THR A 1 922 ? 37.601 4.500 -30.389 1.00 87.69 922 THR A C 1
ATOM 7380 O O . THR A 1 922 ? 38.343 4.291 -29.428 1.00 87.69 922 THR A O 1
ATOM 7383 N N . ALA A 1 923 ? 36.274 4.351 -30.308 1.00 86.00 923 ALA A N 1
ATOM 7384 C CA . ALA A 1 923 ? 35.591 3.944 -29.080 1.00 86.00 923 ALA A CA 1
ATOM 7385 C C . ALA A 1 923 ? 35.953 2.507 -28.657 1.00 86.00 923 ALA A C 1
ATOM 7387 O O . ALA A 1 923 ? 36.059 2.228 -27.469 1.00 86.00 923 ALA A O 1
ATOM 7388 N N . SER A 1 924 ? 36.226 1.626 -29.623 1.00 85.50 924 SER A N 1
ATOM 7389 C CA . SER A 1 924 ? 36.708 0.252 -29.406 1.00 85.50 924 SER A CA 1
ATOM 7390 C C . SER A 1 924 ? 38.229 0.128 -29.230 1.00 85.50 924 SER A C 1
ATOM 7392 O O . SER A 1 924 ? 38.777 -0.969 -29.345 1.00 85.50 924 SER A O 1
ATOM 7394 N N . HIS A 1 925 ? 38.943 1.233 -28.983 1.00 84.12 925 HIS A N 1
ATOM 7395 C CA . HIS A 1 925 ? 40.407 1.260 -28.843 1.00 84.12 925 HIS A CA 1
ATOM 7396 C C . HIS A 1 925 ? 41.167 0.662 -30.044 1.00 84.12 925 HIS A C 1
ATOM 7398 O O . HIS A 1 925 ? 42.248 0.100 -29.888 1.00 84.12 925 HIS A O 1
ATOM 7404 N N . SER A 1 926 ? 40.613 0.793 -31.255 1.00 79.00 926 SER A N 1
ATOM 7405 C CA . SER A 1 926 ? 41.125 0.192 -32.502 1.00 79.00 926 SER A CA 1
ATOM 7406 C C . SER A 1 926 ? 41.212 -1.342 -32.469 1.00 79.00 926 SER A C 1
ATOM 7408 O O . SER A 1 926 ? 41.942 -1.945 -33.249 1.00 79.00 926 SER A O 1
ATOM 7410 N N . MET A 1 927 ? 40.452 -1.989 -31.578 1.00 76.81 927 MET A N 1
ATOM 7411 C CA . MET A 1 927 ? 40.400 -3.443 -31.405 1.00 76.81 927 MET A CA 1
ATOM 7412 C C . MET A 1 927 ? 39.021 -4.014 -31.772 1.00 76.81 927 MET A C 1
ATOM 7414 O O . MET A 1 927 ? 38.536 -4.941 -31.127 1.00 76.81 927 MET A O 1
ATOM 7418 N N . SER A 1 928 ? 38.397 -3.500 -32.837 1.00 72.50 928 SER A N 1
ATOM 7419 C CA . SER A 1 928 ? 37.063 -3.915 -33.317 1.00 72.50 928 SER A CA 1
ATOM 7420 C C . SER A 1 928 ? 36.958 -5.404 -33.696 1.00 72.50 928 SER A C 1
ATOM 7422 O O . SER A 1 928 ? 35.863 -5.964 -33.729 1.00 72.50 928 SER A O 1
ATOM 7424 N N . ALA A 1 929 ? 38.091 -6.076 -33.938 1.00 71.81 929 ALA A N 1
ATOM 7425 C CA . ALA A 1 929 ? 38.156 -7.522 -34.162 1.00 71.81 929 ALA A CA 1
ATOM 7426 C C . ALA A 1 929 ? 37.863 -8.344 -32.891 1.00 71.81 929 ALA A C 1
ATOM 7428 O O . ALA A 1 929 ? 37.320 -9.452 -32.973 1.00 71.81 929 ALA A O 1
ATOM 7429 N N . SER A 1 930 ? 38.181 -7.800 -31.716 1.00 84.12 930 SER A N 1
ATOM 7430 C CA . SER A 1 930 ? 37.896 -8.408 -30.416 1.00 84.12 930 SER A CA 1
ATOM 7431 C C . SER A 1 930 ? 36.482 -8.045 -29.963 1.00 84.12 930 SER A C 1
ATOM 7433 O O . SER A 1 930 ? 36.031 -6.922 -30.162 1.00 84.12 930 SER A O 1
ATOM 7435 N N . LEU A 1 931 ? 35.764 -8.998 -29.365 1.00 86.44 931 LEU A N 1
ATOM 7436 C CA . LEU A 1 931 ? 34.351 -8.817 -29.009 1.00 86.44 931 LEU A CA 1
ATOM 7437 C C . LEU A 1 931 ? 34.141 -7.761 -27.912 1.00 86.44 931 LEU A C 1
ATOM 7439 O O . LEU A 1 931 ? 33.313 -6.873 -28.079 1.00 86.44 931 LEU A O 1
ATOM 7443 N N . GLU A 1 932 ? 34.898 -7.835 -26.816 1.00 87.19 932 GLU A N 1
ATOM 7444 C CA . GLU A 1 932 ? 34.736 -6.939 -25.660 1.00 87.19 932 GLU A CA 1
ATOM 7445 C C . GLU A 1 932 ? 34.967 -5.453 -26.010 1.00 87.19 932 GLU A C 1
ATOM 7447 O O . GLU A 1 932 ? 34.054 -4.654 -25.781 1.00 87.19 932 GLU A O 1
ATOM 7452 N N . PRO A 1 933 ? 36.090 -5.046 -26.651 1.00 89.50 933 PRO A N 1
ATOM 7453 C CA . PRO A 1 933 ? 36.268 -3.653 -27.065 1.00 89.50 933 PRO A CA 1
ATOM 7454 C C . PRO A 1 933 ? 35.224 -3.199 -28.089 1.00 89.50 933 PRO A C 1
ATOM 7456 O O . PRO A 1 933 ? 34.812 -2.039 -28.077 1.00 89.50 933 PRO A O 1
ATOM 7459 N N . PHE A 1 934 ? 34.776 -4.099 -28.972 1.00 90.69 934 PHE A N 1
ATOM 7460 C CA . PHE A 1 934 ? 33.731 -3.797 -29.948 1.00 90.69 934 PHE A CA 1
ATOM 7461 C C . PHE A 1 934 ? 32.392 -3.477 -29.272 1.00 90.69 934 PHE A C 1
ATOM 7463 O O . PHE A 1 934 ? 31.779 -2.462 -29.598 1.00 90.69 934 PHE A O 1
ATOM 7470 N N . LEU A 1 935 ? 31.959 -4.294 -28.306 1.00 91.44 935 LEU A N 1
ATOM 7471 C CA . LEU A 1 935 ? 30.726 -4.065 -27.546 1.00 91.44 935 LEU A CA 1
ATOM 7472 C C . LEU A 1 935 ? 30.803 -2.788 -26.703 1.00 91.44 935 LEU A C 1
ATOM 7474 O O . LEU A 1 935 ? 29.847 -2.012 -26.696 1.00 91.44 935 LEU A O 1
ATOM 7478 N N . TYR A 1 936 ? 31.950 -2.527 -26.068 1.00 91.00 936 TYR A N 1
ATOM 7479 C CA . TYR A 1 936 ? 32.195 -1.277 -25.349 1.00 91.00 936 TYR A CA 1
ATOM 7480 C C . TYR A 1 936 ? 32.057 -0.059 -26.271 1.00 91.00 936 TYR A C 1
ATOM 7482 O O . TYR A 1 936 ? 31.324 0.884 -25.961 1.00 91.00 936 TYR A O 1
ATOM 7490 N N . GLY A 1 937 ? 32.705 -0.102 -27.442 1.00 91.12 937 GLY A N 1
ATOM 7491 C CA . GLY A 1 937 ? 32.623 0.963 -28.438 1.00 91.12 937 GLY A CA 1
ATOM 7492 C C . GLY A 1 937 ? 31.202 1.169 -28.965 1.00 91.12 937 GLY A C 1
ATOM 7493 O O . GLY A 1 937 ? 30.733 2.305 -29.048 1.00 91.12 937 GLY A O 1
ATOM 7494 N N . LEU A 1 938 ? 30.488 0.079 -29.259 1.00 92.94 938 LEU A N 1
ATOM 7495 C CA . LEU A 1 938 ? 29.098 0.111 -29.713 1.00 92.94 938 LEU A CA 1
ATOM 7496 C C . LEU A 1 938 ? 28.174 0.730 -28.657 1.00 92.94 938 LEU A C 1
ATOM 7498 O O . LEU A 1 938 ? 27.360 1.590 -28.988 1.00 92.94 938 LEU A O 1
ATOM 7502 N N . HIS A 1 939 ? 28.320 0.340 -27.390 1.00 92.69 939 HIS A N 1
ATOM 7503 C CA . HIS A 1 939 ? 27.528 0.884 -26.288 1.00 92.69 939 HIS A CA 1
ATOM 7504 C C . HIS A 1 939 ? 27.797 2.380 -26.061 1.00 92.69 939 HIS A C 1
ATOM 7506 O O . HIS A 1 939 ? 26.849 3.152 -25.898 1.00 92.69 939 HIS A O 1
ATOM 7512 N N . ALA A 1 940 ? 29.059 2.818 -26.137 1.00 91.50 940 ALA A N 1
ATOM 7513 C CA . ALA A 1 940 ? 29.419 4.234 -26.040 1.00 91.50 940 ALA A CA 1
ATOM 7514 C C . ALA A 1 940 ? 28.751 5.072 -27.146 1.00 91.50 940 ALA A C 1
ATOM 7516 O O . ALA A 1 940 ? 28.115 6.089 -26.859 1.00 91.50 940 ALA A O 1
ATOM 7517 N N . LEU A 1 941 ? 28.811 4.615 -28.403 1.00 92.94 941 LEU A N 1
ATOM 7518 C CA . LEU A 1 941 ? 28.137 5.304 -29.507 1.00 92.94 941 LEU A CA 1
ATOM 7519 C C . LEU A 1 941 ? 26.609 5.268 -29.383 1.00 92.94 941 LEU A C 1
ATOM 7521 O O . LEU A 1 941 ? 25.951 6.268 -29.663 1.00 92.94 941 LEU A O 1
ATOM 7525 N N . PHE A 1 942 ? 26.034 4.151 -28.927 1.00 93.00 942 PHE A N 1
ATOM 7526 C CA . PHE A 1 942 ? 24.589 4.010 -28.718 1.00 93.00 942 PHE A CA 1
ATOM 7527 C C . PHE A 1 942 ? 24.054 5.036 -27.703 1.00 93.00 942 PHE A C 1
ATOM 7529 O O . PHE A 1 942 ? 22.991 5.641 -27.906 1.00 93.00 942 PHE A O 1
ATOM 7536 N N . LYS A 1 943 ? 24.824 5.279 -26.634 1.00 89.75 943 LYS A N 1
ATOM 7537 C CA . LYS A 1 943 ? 24.556 6.314 -25.628 1.00 89.75 943 LYS A CA 1
ATOM 7538 C C . LYS A 1 943 ? 24.671 7.737 -26.187 1.00 89.75 943 LYS A C 1
ATOM 7540 O O . LYS A 1 943 ? 24.004 8.635 -25.681 1.00 89.75 943 LYS A O 1
ATOM 7545 N N . GLY A 1 944 ? 25.433 7.920 -27.263 1.00 88.12 944 GLY A N 1
ATOM 7546 C CA . GLY A 1 944 ? 25.712 9.215 -27.883 1.00 88.12 944 GLY A CA 1
ATOM 7547 C C . GLY A 1 944 ? 27.072 9.802 -27.495 1.00 88.12 944 GLY A C 1
ATOM 7548 O O . GLY A 1 944 ? 27.326 10.974 -27.764 1.00 88.12 944 GLY A O 1
ATOM 7549 N N . ASP A 1 945 ? 27.957 9.009 -26.882 1.00 87.81 945 ASP A N 1
ATOM 7550 C CA . ASP A 1 945 ? 29.296 9.436 -26.473 1.00 87.81 945 ASP A CA 1
ATOM 7551 C C . ASP A 1 945 ? 30.262 9.383 -27.681 1.00 87.81 945 ASP A C 1
ATOM 7553 O O . ASP A 1 945 ? 31.135 8.519 -27.782 1.00 87.81 945 ASP A O 1
ATOM 7557 N N . PHE A 1 946 ? 30.106 10.317 -28.627 1.00 88.69 946 PHE A N 1
ATOM 7558 C CA . PHE A 1 946 ? 30.977 10.436 -29.805 1.00 88.69 946 PHE A CA 1
ATOM 7559 C C . PHE A 1 946 ? 32.299 11.128 -29.458 1.00 88.69 946 PHE A C 1
ATOM 7561 O O . PHE A 1 946 ? 32.335 12.316 -29.136 1.00 88.69 946 PHE A O 1
ATOM 7568 N N . ARG A 1 947 ? 33.414 10.397 -29.570 1.00 86.62 947 ARG A N 1
ATOM 7569 C CA . ARG A 1 947 ? 34.771 10.948 -29.426 1.00 86.62 947 ARG A CA 1
ATOM 7570 C C . ARG A 1 947 ? 35.425 11.089 -30.794 1.00 86.62 947 ARG A C 1
ATOM 7572 O O . ARG A 1 947 ? 35.974 10.125 -31.320 1.00 86.62 947 ARG A O 1
ATOM 7579 N N . ILE A 1 948 ? 35.372 12.294 -31.355 1.00 87.81 948 ILE A N 1
ATOM 7580 C CA . ILE A 1 948 ? 36.039 12.611 -32.620 1.00 87.81 948 ILE A CA 1
ATOM 7581 C C . ILE A 1 948 ? 37.503 12.956 -32.328 1.00 87.81 948 ILE A C 1
ATOM 7583 O O . ILE A 1 948 ? 37.793 13.971 -31.702 1.00 87.81 948 ILE A O 1
ATOM 7587 N N . THR A 1 949 ? 38.421 12.075 -32.726 1.00 83.25 949 THR A N 1
ATOM 7588 C CA . THR A 1 949 ? 39.872 12.209 -32.483 1.00 83.25 949 THR A CA 1
ATOM 7589 C C . THR A 1 949 ? 40.666 12.546 -33.742 1.00 83.25 949 THR A C 1
ATOM 7591 O O . THR A 1 949 ? 41.787 13.041 -33.641 1.00 83.25 949 THR A O 1
ATOM 7594 N N . SER A 1 950 ? 40.109 12.279 -34.925 1.00 84.38 950 SER A N 1
ATOM 7595 C CA . SER A 1 950 ? 40.764 12.564 -36.198 1.00 84.38 950 SER A CA 1
ATOM 7596 C C . SER A 1 950 ? 40.498 14.009 -36.626 1.00 84.38 950 SER A C 1
ATOM 7598 O O . SER A 1 950 ? 39.332 14.394 -36.738 1.00 84.38 950 SER A O 1
ATOM 7600 N N . PRO A 1 951 ? 41.533 14.794 -36.980 1.00 83.75 951 PRO A N 1
ATOM 7601 C CA . PRO A 1 951 ? 41.343 16.154 -37.490 1.00 83.75 951 PRO A CA 1
ATOM 7602 C C . PRO A 1 951 ? 40.584 16.177 -38.828 1.00 83.75 951 PRO A C 1
ATOM 7604 O O . PRO A 1 951 ? 40.023 17.196 -39.213 1.00 83.75 951 PRO A O 1
ATOM 7607 N N . ARG A 1 952 ? 40.526 15.041 -39.544 1.00 84.50 952 ARG A N 1
ATOM 7608 C CA . ARG A 1 952 ? 39.778 14.897 -40.807 1.00 84.50 952 ARG A CA 1
ATOM 7609 C C . ARG A 1 952 ? 38.258 14.914 -40.622 1.00 84.50 952 ARG A C 1
ATOM 7611 O O . ARG A 1 952 ? 37.547 15.005 -41.615 1.00 84.50 952 ARG A O 1
ATOM 7618 N N . ASP A 1 953 ? 37.778 14.824 -39.384 1.00 88.38 953 ASP A N 1
ATOM 7619 C CA . ASP A 1 953 ? 36.359 14.694 -39.034 1.00 88.38 953 ASP A CA 1
ATOM 7620 C C . ASP A 1 953 ? 35.795 15.914 -38.297 1.00 88.38 953 ASP A C 1
ATOM 7622 O O . ASP A 1 953 ? 34.615 15.945 -37.955 1.00 88.38 953 ASP A O 1
ATOM 7626 N N . GLU A 1 954 ? 36.611 16.942 -38.056 1.00 88.75 954 GLU A N 1
ATOM 7627 C CA . GLU A 1 954 ? 36.191 18.137 -37.311 1.00 88.75 954 GLU A CA 1
ATOM 7628 C C . GLU A 1 954 ? 35.104 18.949 -38.034 1.00 88.75 954 GLU A C 1
ATOM 7630 O O . GLU A 1 954 ? 34.350 19.679 -37.394 1.00 88.75 954 GLU A O 1
ATOM 7635 N N . TRP A 1 955 ? 34.961 18.781 -39.353 1.00 90.44 955 TRP A N 1
ATOM 7636 C CA . TRP A 1 955 ? 33.924 19.436 -40.163 1.00 90.44 955 TRP A CA 1
ATOM 7637 C C . TRP A 1 955 ? 32.498 19.118 -39.696 1.00 90.44 955 TRP A C 1
ATOM 7639 O O . TRP A 1 955 ? 31.576 19.892 -39.935 1.00 90.44 955 TRP A O 1
ATOM 7649 N N . VAL A 1 956 ? 32.309 18.014 -38.976 1.00 89.50 956 VAL A N 1
ATOM 7650 C CA . VAL A 1 956 ? 31.019 17.600 -38.418 1.00 89.50 956 VAL A CA 1
ATOM 7651 C C . VAL A 1 956 ? 30.551 18.550 -37.306 1.00 89.50 956 VAL A C 1
ATOM 7653 O O . VAL A 1 956 ? 29.353 18.697 -37.080 1.00 89.50 956 VAL A O 1
ATOM 7656 N N . PHE A 1 957 ? 31.472 19.266 -36.649 1.00 89.88 957 PHE A N 1
ATOM 7657 C CA . PHE A 1 957 ? 31.133 20.287 -35.653 1.00 89.88 957 PHE A CA 1
ATOM 7658 C C . PHE A 1 957 ? 30.516 21.555 -36.266 1.00 89.88 957 PHE A C 1
ATOM 7660 O O . PHE A 1 957 ? 30.015 22.395 -35.519 1.00 89.88 957 PHE A O 1
ATOM 7667 N N . ALA A 1 958 ? 30.508 21.691 -37.601 1.00 88.38 958 ALA A N 1
ATOM 7668 C CA . ALA A 1 958 ? 29.782 22.760 -38.286 1.00 88.38 958 ALA A CA 1
ATOM 7669 C C . ALA A 1 958 ? 28.261 22.667 -38.057 1.00 88.38 958 ALA A C 1
ATOM 7671 O O . ALA A 1 958 ? 27.596 23.697 -37.958 1.00 88.38 958 ALA A O 1
ATOM 7672 N N . ASP A 1 959 ? 27.717 21.451 -37.922 1.00 90.56 959 ASP A N 1
ATOM 7673 C CA . ASP A 1 959 ? 26.347 21.209 -37.462 1.00 90.56 959 ASP A CA 1
ATOM 7674 C C . ASP A 1 959 ? 26.267 19.885 -36.688 1.00 90.56 959 ASP A C 1
ATOM 7676 O O . ASP A 1 959 ? 26.306 18.795 -37.262 1.00 90.56 959 ASP A O 1
ATOM 7680 N N . MET A 1 960 ? 26.085 19.980 -35.368 1.00 89.38 960 MET A N 1
ATOM 7681 C CA . MET A 1 960 ? 25.958 18.817 -34.482 1.00 89.38 960 MET A CA 1
ATOM 7682 C C . MET A 1 960 ? 24.761 17.915 -34.821 1.00 89.38 960 MET A C 1
ATOM 7684 O O . MET A 1 960 ? 24.734 16.764 -34.377 1.00 89.38 960 MET A O 1
ATOM 7688 N N . ASP A 1 961 ? 23.783 18.382 -35.609 1.00 90.94 961 ASP A N 1
ATOM 7689 C CA . ASP A 1 961 ? 22.692 17.533 -36.098 1.00 90.94 961 ASP A CA 1
ATOM 7690 C C . ASP A 1 961 ? 23.195 16.399 -37.012 1.00 90.94 961 ASP A C 1
ATOM 7692 O O . ASP A 1 961 ? 22.557 15.346 -37.055 1.00 90.94 961 ASP A O 1
ATOM 7696 N N . LEU A 1 962 ? 24.359 16.539 -37.664 1.00 91.38 962 LEU A N 1
ATOM 7697 C CA . LEU A 1 962 ? 25.001 15.442 -38.401 1.00 91.38 962 LEU A CA 1
ATOM 7698 C C . LEU A 1 962 ? 25.330 14.258 -37.473 1.00 91.38 962 LEU A C 1
ATOM 7700 O O . LEU A 1 962 ? 25.159 13.104 -37.852 1.00 91.38 962 LEU A O 1
ATOM 7704 N N . LEU A 1 963 ? 25.732 14.511 -36.225 1.00 90.62 963 LEU A N 1
ATOM 7705 C CA . LEU A 1 963 ? 25.931 13.443 -35.238 1.00 90.62 963 LEU A CA 1
ATOM 7706 C C . LEU A 1 963 ? 24.607 13.029 -34.597 1.00 90.62 963 LEU A C 1
ATOM 7708 O O . LEU A 1 963 ? 24.265 11.848 -34.594 1.00 90.62 963 LEU A O 1
ATOM 7712 N N . ASN A 1 964 ? 23.839 13.993 -34.087 1.00 90.06 964 ASN A N 1
ATOM 7713 C CA . ASN A 1 964 ? 22.684 13.722 -33.230 1.00 90.06 964 ASN A CA 1
ATOM 7714 C C . ASN A 1 964 ? 21.455 13.187 -33.983 1.00 90.06 964 ASN A C 1
ATOM 7716 O O . ASN A 1 964 ? 20.668 12.450 -33.392 1.00 90.06 964 ASN A O 1
ATOM 7720 N N . ARG A 1 965 ? 21.271 13.546 -35.262 1.00 91.38 965 ARG A N 1
ATOM 7721 C CA . ARG A 1 965 ? 20.101 13.154 -36.073 1.00 91.38 965 ARG A CA 1
ATOM 7722 C C . ARG A 1 965 ? 20.408 12.147 -37.176 1.00 91.38 965 ARG A C 1
ATOM 7724 O O . ARG A 1 965 ? 19.471 11.592 -37.737 1.00 91.38 965 ARG A O 1
ATOM 7731 N N . VAL A 1 966 ? 21.683 11.903 -37.483 1.00 93.38 966 VAL A N 1
ATOM 7732 C CA . VAL A 1 966 ? 22.082 10.950 -38.530 1.00 93.38 966 VAL A CA 1
ATOM 7733 C C . VAL A 1 966 ? 22.912 9.809 -37.958 1.00 93.38 966 VAL A C 1
ATOM 7735 O O . VAL A 1 966 ? 22.459 8.665 -37.970 1.00 93.38 966 VAL A O 1
ATOM 7738 N N . VAL A 1 967 ? 24.107 10.093 -37.432 1.00 93.00 967 VAL A N 1
ATOM 7739 C CA . VAL A 1 967 ? 25.030 9.031 -36.995 1.00 93.00 967 VAL A CA 1
ATOM 7740 C C . VAL A 1 967 ? 24.496 8.294 -35.760 1.00 93.00 967 VAL A C 1
ATOM 7742 O O . VAL A 1 967 ? 24.463 7.064 -35.756 1.00 93.00 967 VAL A O 1
ATOM 7745 N N . ALA A 1 968 ? 24.008 9.008 -34.740 1.00 92.00 968 ALA A N 1
ATOM 7746 C CA . ALA A 1 968 ? 23.485 8.388 -33.518 1.00 92.00 968 ALA A CA 1
ATOM 7747 C C . ALA A 1 968 ? 22.215 7.551 -33.751 1.00 92.00 968 ALA A C 1
ATOM 7749 O O . ALA A 1 968 ? 22.188 6.396 -33.312 1.00 92.00 968 ALA A O 1
ATOM 7750 N N . PRO A 1 969 ? 21.190 8.041 -34.479 1.00 93.25 969 PRO A N 1
ATOM 7751 C CA . PRO A 1 969 ? 20.054 7.207 -34.870 1.00 93.25 969 PRO A CA 1
ATOM 7752 C C . PRO A 1 969 ? 20.469 6.048 -35.783 1.00 93.25 969 PRO A C 1
ATOM 7754 O O . PRO A 1 969 ? 19.912 4.961 -35.663 1.00 93.25 969 PRO A O 1
ATOM 7757 N N . GLY A 1 970 ? 21.494 6.235 -36.623 1.00 94.56 970 GLY A N 1
ATOM 7758 C CA . GLY A 1 970 ? 22.065 5.187 -37.468 1.00 94.56 970 GLY A CA 1
ATOM 7759 C C . GLY A 1 970 ? 22.610 3.991 -36.679 1.00 94.56 970 GLY A C 1
ATOM 7760 O O . GLY A 1 970 ? 22.263 2.855 -36.995 1.00 94.56 970 GLY A O 1
ATOM 7761 N N . VAL A 1 971 ? 23.403 4.228 -35.621 1.00 94.56 971 VAL A N 1
ATOM 7762 C CA . VAL A 1 971 ? 23.895 3.161 -34.711 1.00 94.56 971 VAL A CA 1
ATOM 7763 C C . VAL A 1 971 ? 22.734 2.465 -33.997 1.00 94.56 971 VAL A C 1
ATOM 7765 O O . VAL A 1 971 ? 22.745 1.257 -33.778 1.00 94.56 971 VAL A O 1
ATOM 7768 N N . ARG A 1 972 ? 21.720 3.233 -33.594 1.00 94.62 972 ARG A N 1
ATOM 7769 C CA . ARG A 1 972 ? 20.566 2.714 -32.851 1.00 94.62 972 ARG A CA 1
ATOM 7770 C C . ARG A 1 972 ? 19.685 1.820 -33.725 1.00 94.62 972 ARG A C 1
ATOM 7772 O O . ARG A 1 972 ? 19.319 0.724 -33.305 1.00 94.62 972 ARG A O 1
ATOM 7779 N N . MET A 1 973 ? 19.381 2.266 -34.941 1.00 95.31 973 MET A N 1
ATOM 7780 C CA . MET A 1 973 ? 18.574 1.516 -35.903 1.00 95.31 973 MET A CA 1
ATOM 7781 C C . MET A 1 973 ? 19.299 0.265 -36.406 1.00 95.31 973 MET A C 1
ATOM 7783 O O . MET A 1 973 ? 18.667 -0.779 -36.556 1.00 95.31 973 MET A O 1
ATOM 7787 N N . SER A 1 974 ? 20.622 0.320 -36.598 1.00 94.50 974 SER A N 1
ATOM 7788 C CA . SER A 1 974 ? 21.383 -0.847 -37.056 1.00 94.50 974 SER A CA 1
ATOM 7789 C C . SER A 1 974 ? 21.297 -2.025 -36.092 1.00 94.50 974 SER A C 1
ATOM 7791 O O . SER A 1 974 ? 21.177 -3.162 -36.542 1.00 94.50 974 SER A O 1
ATOM 7793 N N . LEU A 1 975 ? 21.263 -1.766 -34.780 1.00 93.38 975 LEU A N 1
ATOM 7794 C CA . LEU A 1 975 ? 21.071 -2.803 -33.765 1.00 93.38 975 LEU A CA 1
ATOM 7795 C C . LEU A 1 975 ? 19.705 -3.495 -33.902 1.00 93.38 975 LEU A C 1
ATOM 7797 O O . LEU A 1 975 ? 19.618 -4.715 -33.766 1.00 93.38 975 LEU A O 1
ATOM 7801 N N . LYS A 1 976 ? 18.650 -2.729 -34.211 1.00 92.56 976 LYS A N 1
ATOM 7802 C CA . LYS A 1 976 ? 17.300 -3.262 -34.437 1.00 92.56 976 LYS A CA 1
ATOM 7803 C C . LYS A 1 976 ? 17.225 -4.079 -35.730 1.00 92.56 976 LYS A C 1
ATOM 7805 O O . LYS A 1 976 ? 16.765 -5.216 -35.690 1.00 92.56 976 LYS A O 1
ATOM 7810 N N . LEU A 1 977 ? 17.736 -3.549 -36.842 1.00 92.81 977 LEU A N 1
ATOM 7811 C CA . LEU A 1 977 ? 17.785 -4.269 -38.123 1.00 92.81 977 LEU A CA 1
ATOM 7812 C C . LEU A 1 977 ? 18.603 -5.563 -38.021 1.00 92.81 977 LEU A C 1
ATOM 7814 O O . LEU A 1 977 ? 18.208 -6.596 -38.553 1.00 92.81 977 LEU A O 1
ATOM 7818 N N . HIS A 1 978 ? 19.710 -5.529 -37.276 1.00 92.31 978 HIS A N 1
ATOM 7819 C CA . HIS A 1 978 ? 20.514 -6.712 -36.994 1.00 92.31 978 HIS A CA 1
ATOM 7820 C C . HIS A 1 978 ? 19.733 -7.770 -36.197 1.00 92.31 978 HIS A C 1
ATOM 7822 O O . HIS A 1 978 ? 19.878 -8.959 -36.463 1.00 92.31 978 HIS A O 1
ATOM 7828 N N . GLN A 1 979 ? 18.882 -7.371 -35.245 1.00 89.38 979 GLN A N 1
ATOM 7829 C CA . GLN A 1 979 ? 18.005 -8.309 -34.537 1.00 89.38 979 GLN A CA 1
ATOM 7830 C C . GLN A 1 979 ? 16.952 -8.928 -35.471 1.00 89.38 979 GLN A C 1
ATOM 7832 O O . GLN A 1 979 ? 16.692 -10.128 -35.391 1.00 89.38 979 GLN A O 1
ATOM 7837 N N . ASP A 1 980 ? 16.370 -8.129 -36.364 1.00 88.75 980 ASP A N 1
ATOM 7838 C CA . ASP A 1 980 ? 15.337 -8.587 -37.298 1.00 88.75 980 ASP A CA 1
ATOM 7839 C C . ASP A 1 980 ? 15.896 -9.528 -38.378 1.00 88.75 980 ASP A C 1
ATOM 7841 O O . ASP A 1 980 ? 15.217 -10.477 -38.773 1.00 88.75 980 ASP A O 1
ATOM 7845 N N . HIS A 1 981 ? 17.170 -9.369 -38.752 1.00 88.88 981 HIS A N 1
ATOM 7846 C CA . HIS A 1 981 ? 17.870 -10.253 -39.690 1.00 88.88 981 HIS A CA 1
ATOM 7847 C C . HIS A 1 981 ? 17.867 -11.735 -39.263 1.00 88.88 981 HIS A C 1
ATOM 7849 O O . HIS A 1 981 ? 17.883 -12.617 -40.115 1.00 88.88 981 HIS A O 1
ATOM 7855 N N . PHE A 1 982 ? 17.780 -12.042 -37.961 1.00 86.25 982 PHE A N 1
ATOM 7856 C CA . PHE A 1 982 ? 17.647 -13.431 -37.490 1.00 86.25 982 PHE A CA 1
ATOM 7857 C C . PHE A 1 982 ? 16.262 -14.037 -37.748 1.00 86.25 982 PHE A C 1
ATOM 7859 O O . PHE A 1 982 ? 16.121 -15.259 -37.745 1.00 86.25 982 PHE A O 1
ATOM 7866 N N . THR A 1 983 ? 15.238 -13.202 -37.932 1.00 83.94 983 THR A N 1
ATOM 7867 C CA . THR A 1 983 ? 13.865 -13.652 -38.201 1.00 83.94 983 THR A CA 1
ATOM 7868 C C . THR A 1 983 ? 13.638 -13.835 -39.700 1.00 83.94 983 THR A C 1
ATOM 7870 O O . THR A 1 983 ? 13.027 -14.825 -40.102 1.00 83.94 983 THR A O 1
ATOM 7873 N N . SER A 1 984 ? 14.159 -12.919 -40.521 1.00 80.50 984 SER A N 1
ATOM 7874 C CA . SER A 1 984 ? 14.058 -12.968 -41.982 1.00 80.50 984 SER A CA 1
ATOM 7875 C C . SER A 1 984 ? 15.317 -12.389 -42.659 1.00 80.50 984 SER A C 1
ATOM 7877 O O . SER A 1 984 ? 15.365 -11.202 -42.978 1.00 80.50 984 SER A O 1
ATOM 7879 N N . PRO A 1 985 ? 16.366 -13.204 -42.899 1.00 75.38 985 PRO A N 1
ATOM 7880 C CA . PRO A 1 985 ? 17.647 -12.700 -43.404 1.00 75.38 985 PRO A CA 1
ATOM 7881 C C . PRO A 1 985 ? 17.567 -12.149 -44.835 1.00 75.38 985 PRO A C 1
ATOM 7883 O O . PRO A 1 985 ? 18.212 -11.142 -45.124 1.00 75.38 985 PRO A O 1
ATOM 7886 N N . ASP A 1 986 ? 16.741 -12.765 -45.687 1.00 78.81 986 ASP A N 1
ATOM 7887 C CA . ASP A 1 986 ? 16.663 -12.474 -47.127 1.00 78.81 986 ASP A CA 1
ATOM 7888 C C . ASP A 1 986 ? 15.776 -11.254 -47.457 1.00 78.81 986 ASP A C 1
ATOM 7890 O O . ASP A 1 986 ? 15.821 -10.718 -48.562 1.00 78.81 986 ASP A O 1
ATOM 7894 N N . GLU A 1 987 ? 14.952 -10.786 -46.511 1.00 79.88 987 GLU A N 1
ATOM 7895 C CA . GLU A 1 987 ? 13.977 -9.712 -46.764 1.00 79.88 987 GLU A CA 1
ATOM 7896 C C . GLU A 1 987 ? 14.628 -8.327 -46.898 1.00 79.88 987 GLU A C 1
ATOM 7898 O O . GLU A 1 987 ? 14.101 -7.465 -47.597 1.00 79.88 987 GLU A O 1
ATOM 7903 N N . TYR A 1 988 ? 15.781 -8.098 -46.262 1.00 83.44 988 TYR A N 1
ATOM 7904 C CA . TYR A 1 988 ? 16.458 -6.791 -46.244 1.00 83.44 988 TYR A CA 1
ATOM 7905 C C . TYR A 1 988 ? 17.485 -6.587 -47.363 1.00 83.44 988 TYR A C 1
ATOM 7907 O O . TYR A 1 988 ? 18.163 -5.552 -47.401 1.00 83.44 988 TYR A O 1
ATOM 7915 N N . GLU A 1 989 ? 17.591 -7.543 -48.287 1.00 82.50 989 GLU A N 1
ATOM 7916 C CA . GLU A 1 989 ? 18.294 -7.336 -49.554 1.00 82.50 989 GLU A CA 1
ATOM 7917 C C . GLU A 1 989 ? 17.486 -6.444 -50.509 1.00 82.50 989 GLU A C 1
ATOM 7919 O O . GLU A 1 989 ? 18.083 -5.674 -51.261 1.00 82.50 989 GLU A O 1
ATOM 7924 N N . ASP A 1 990 ? 16.147 -6.478 -50.435 1.00 89.00 990 ASP A N 1
ATOM 7925 C CA . ASP A 1 990 ? 15.268 -5.597 -51.211 1.00 89.00 990 ASP A CA 1
ATOM 7926 C C . ASP A 1 990 ? 15.274 -4.163 -50.630 1.00 89.00 990 ASP A C 1
ATOM 7928 O O . ASP A 1 990 ? 14.832 -3.953 -49.489 1.00 89.00 990 ASP A O 1
ATOM 7932 N N . PRO A 1 991 ? 15.718 -3.143 -51.399 1.00 88.62 991 PRO A N 1
ATOM 7933 C CA . PRO A 1 991 ? 15.684 -1.744 -50.974 1.00 88.62 991 PRO A CA 1
ATOM 7934 C C . PRO A 1 991 ? 14.294 -1.269 -50.536 1.00 88.62 991 PRO A C 1
ATOM 7936 O O . PRO A 1 991 ? 14.177 -0.432 -49.639 1.00 88.62 991 PRO A O 1
ATOM 7939 N N . VAL A 1 992 ? 13.222 -1.792 -51.138 1.00 91.06 992 VAL A N 1
ATOM 7940 C CA . VAL A 1 992 ? 11.856 -1.385 -50.793 1.00 91.06 992 VAL A CA 1
ATOM 7941 C C . VAL A 1 992 ? 11.511 -1.808 -49.376 1.00 91.06 992 VAL A C 1
ATOM 7943 O O . VAL A 1 992 ? 11.130 -0.968 -48.558 1.00 91.06 992 VAL A O 1
ATOM 7946 N N . VAL A 1 993 ? 11.721 -3.087 -49.075 1.00 90.88 993 VAL A N 1
ATOM 7947 C CA . VAL A 1 993 ? 11.419 -3.675 -47.769 1.00 90.88 993 VAL A CA 1
ATOM 7948 C C . VAL A 1 993 ? 12.284 -3.046 -46.679 1.00 90.88 993 VAL A C 1
ATOM 7950 O O . VAL A 1 993 ? 11.766 -2.706 -45.616 1.00 90.88 993 VAL A O 1
ATOM 7953 N N . LEU A 1 994 ? 13.575 -2.817 -46.944 1.00 91.88 994 LEU A N 1
ATOM 7954 C CA . LEU A 1 994 ? 14.474 -2.182 -45.979 1.00 91.88 994 LEU A CA 1
ATOM 7955 C C . LEU A 1 994 ? 14.054 -0.740 -45.650 1.00 91.88 994 LEU A C 1
ATOM 7957 O O . LEU A 1 994 ? 14.047 -0.354 -44.481 1.00 91.88 994 LEU A O 1
ATOM 7961 N N . TYR A 1 995 ? 13.691 0.059 -46.656 1.00 93.00 995 TYR A N 1
ATOM 7962 C CA . TYR A 1 995 ? 13.244 1.439 -46.439 1.00 93.00 995 TYR A CA 1
ATOM 7963 C C . TYR A 1 995 ? 11.959 1.486 -45.617 1.00 93.00 995 TYR A C 1
ATOM 7965 O O . TYR A 1 995 ? 11.897 2.194 -44.610 1.00 93.00 995 TYR A O 1
ATOM 7973 N N . ASP A 1 996 ? 10.969 0.677 -45.998 1.00 92.12 996 ASP A N 1
ATOM 7974 C CA . ASP A 1 996 ? 9.688 0.609 -45.301 1.00 92.12 996 ASP A CA 1
ATOM 7975 C C . ASP A 1 996 ? 9.859 0.078 -43.864 1.00 92.12 996 ASP A C 1
ATOM 7977 O O . ASP A 1 996 ? 9.199 0.565 -42.941 1.00 92.12 996 ASP A O 1
ATOM 7981 N N . ALA A 1 997 ? 10.792 -0.856 -43.635 1.00 91.00 997 ALA A N 1
ATOM 7982 C CA . ALA A 1 997 ? 11.134 -1.358 -42.305 1.00 91.00 997 ALA A CA 1
ATOM 7983 C C . ALA A 1 997 ? 11.746 -0.268 -41.412 1.00 91.00 997 ALA A C 1
ATOM 7985 O O . ALA A 1 997 ? 11.292 -0.089 -40.278 1.00 91.00 997 ALA A O 1
ATOM 7986 N N . ILE A 1 998 ? 12.725 0.500 -41.912 1.00 93.00 998 ILE A N 1
ATOM 7987 C CA . ILE A 1 998 ? 13.338 1.602 -41.153 1.00 93.00 998 ILE A CA 1
ATOM 7988 C C . ILE A 1 998 ? 12.294 2.681 -40.837 1.00 93.00 998 ILE A C 1
ATOM 7990 O O . ILE A 1 998 ? 12.194 3.113 -39.687 1.00 93.00 998 ILE A O 1
ATOM 7994 N N . THR A 1 999 ? 11.471 3.076 -41.816 1.00 93.12 999 THR A N 1
ATOM 7995 C CA . THR A 1 999 ? 10.399 4.064 -41.609 1.00 93.12 999 THR A CA 1
ATOM 7996 C C . THR A 1 999 ? 9.372 3.581 -40.581 1.00 93.12 999 THR A C 1
ATOM 7998 O O . THR A 1 999 ? 9.040 4.316 -39.653 1.00 93.12 999 THR A O 1
ATOM 8001 N N . SER A 1 1000 ? 8.910 2.331 -40.685 1.00 91.56 1000 SER A N 1
ATOM 8002 C CA . SER A 1 1000 ? 7.953 1.744 -39.737 1.00 91.56 1000 SER A CA 1
ATOM 8003 C C . SER A 1 1000 ? 8.527 1.639 -38.320 1.00 91.56 1000 SER A C 1
ATOM 8005 O O . SER A 1 1000 ? 7.807 1.877 -37.347 1.00 91.56 1000 SER A O 1
ATOM 8007 N N . ASN A 1 1001 ? 9.804 1.271 -38.180 1.00 91.19 1001 ASN A N 1
ATOM 8008 C CA . ASN A 1 1001 ? 10.462 1.168 -36.878 1.00 91.19 1001 ASN A CA 1
ATOM 8009 C C . ASN A 1 1001 ? 10.626 2.543 -36.215 1.00 91.19 1001 ASN A C 1
ATOM 8011 O O . ASN A 1 1001 ? 10.392 2.656 -35.016 1.00 91.19 1001 ASN A O 1
ATOM 8015 N N . GLU A 1 1002 ? 10.945 3.590 -36.982 1.00 89.06 1002 GLU A N 1
ATOM 8016 C CA . GLU A 1 1002 ? 11.043 4.968 -36.477 1.00 89.06 1002 GLU A CA 1
ATOM 8017 C C . GLU A 1 1002 ? 9.700 5.505 -35.941 1.00 89.06 1002 GLU A C 1
ATOM 8019 O O . GLU A 1 1002 ? 9.679 6.250 -34.964 1.00 89.06 1002 GLU A O 1
ATOM 8024 N N . GLU A 1 1003 ? 8.570 5.101 -36.531 1.00 87.75 1003 GLU A N 1
ATOM 8025 C CA . GLU A 1 1003 ? 7.233 5.529 -36.091 1.00 87.75 1003 GLU A CA 1
ATOM 8026 C C . GLU A 1 1003 ? 6.688 4.719 -34.902 1.00 87.75 1003 GLU A C 1
ATOM 8028 O O . GLU A 1 1003 ? 5.985 5.259 -34.045 1.00 87.75 1003 GLU A O 1
ATOM 8033 N N . LYS A 1 1004 ? 6.976 3.412 -34.846 1.00 87.69 1004 LYS A N 1
ATOM 8034 C CA . LYS A 1 1004 ? 6.383 2.488 -33.858 1.00 87.69 1004 LYS A CA 1
ATOM 8035 C C . LYS A 1 1004 ? 7.248 2.258 -32.619 1.00 87.69 1004 LYS A C 1
ATOM 8037 O O . LYS A 1 1004 ? 6.723 1.786 -31.606 1.00 87.69 1004 LYS A O 1
ATOM 8042 N N . MET A 1 1005 ? 8.550 2.529 -32.682 1.00 90.88 1005 MET A N 1
ATOM 8043 C CA . MET A 1 1005 ? 9.503 2.173 -31.632 1.00 90.88 1005 MET A CA 1
ATOM 8044 C C . MET A 1 1005 ? 10.374 3.359 -31.234 1.00 90.88 1005 MET A C 1
ATOM 8046 O O . MET A 1 1005 ? 10.890 4.083 -32.079 1.00 90.88 1005 MET A O 1
ATOM 8050 N N . LEU A 1 1006 ? 10.610 3.507 -29.930 1.00 93.12 1006 LEU A N 1
ATOM 8051 C CA . LEU A 1 1006 ? 11.684 4.367 -29.441 1.00 93.12 1006 LEU A CA 1
ATOM 8052 C C . LEU A 1 1006 ? 12.962 3.547 -29.240 1.00 93.12 1006 LEU A C 1
ATOM 8054 O O . LEU A 1 1006 ? 12.973 2.610 -28.442 1.00 93.12 1006 LEU A O 1
ATOM 8058 N N . ILE A 1 1007 ? 14.049 3.941 -29.903 1.00 93.75 1007 ILE A N 1
ATOM 8059 C CA . ILE A 1 1007 ? 15.378 3.368 -29.673 1.00 93.75 1007 ILE A CA 1
ATOM 8060 C C . ILE A 1 1007 ? 16.256 4.417 -28.986 1.00 93.75 1007 ILE A C 1
ATOM 8062 O O . ILE A 1 1007 ? 16.612 5.437 -29.583 1.00 93.75 1007 ILE A O 1
ATOM 8066 N N . SER A 1 1008 ? 16.602 4.192 -27.720 1.00 91.69 1008 SER A N 1
ATOM 8067 C CA . SER A 1 1008 ? 17.453 5.100 -26.944 1.00 91.69 1008 SER A CA 1
ATOM 8068 C C . SER A 1 1008 ? 18.157 4.370 -25.805 1.00 91.69 1008 SER A C 1
ATOM 8070 O O . SER A 1 1008 ? 17.815 3.245 -25.453 1.00 91.69 1008 SER A O 1
ATOM 8072 N N . HIS A 1 1009 ? 19.154 5.018 -25.206 1.00 89.31 1009 HIS A N 1
ATOM 8073 C CA . HIS A 1 1009 ? 19.762 4.530 -23.971 1.00 89.31 1009 HIS A CA 1
ATOM 8074 C C . HIS A 1 1009 ? 18.793 4.709 -22.791 1.00 89.31 1009 HIS A C 1
ATOM 8076 O O . HIS A 1 1009 ? 18.056 5.692 -22.744 1.00 89.31 1009 HIS A O 1
ATOM 8082 N N . GLU A 1 1010 ? 18.796 3.795 -21.819 1.00 84.50 1010 GLU A N 1
ATOM 8083 C CA . GLU A 1 1010 ? 17.818 3.820 -20.716 1.00 84.50 1010 GLU A CA 1
ATOM 8084 C C . GLU A 1 1010 ? 18.008 4.992 -19.747 1.00 84.50 1010 GLU A C 1
ATOM 8086 O O . GLU A 1 1010 ? 17.057 5.464 -19.131 1.00 84.50 1010 GLU A O 1
ATOM 8091 N N . GLY A 1 1011 ? 19.243 5.483 -19.634 1.00 81.50 1011 GLY A N 1
ATOM 8092 C CA . GLY A 1 1011 ? 19.564 6.696 -18.879 1.00 81.50 1011 GLY A CA 1
ATOM 8093 C C . GLY A 1 1011 ? 19.139 8.000 -19.568 1.00 81.50 1011 GLY A C 1
ATOM 8094 O O . GLY A 1 1011 ? 19.290 9.065 -18.974 1.00 81.50 1011 GLY A O 1
ATOM 8095 N N . ASP A 1 1012 ? 18.641 7.948 -20.808 1.00 84.06 1012 ASP A N 1
ATOM 8096 C CA . ASP A 1 1012 ? 18.112 9.123 -21.508 1.00 84.06 1012 ASP A CA 1
ATOM 8097 C C . ASP A 1 1012 ? 16.742 9.512 -20.907 1.00 84.06 1012 ASP A C 1
ATOM 8099 O O . ASP A 1 1012 ? 15.862 8.652 -20.794 1.00 84.06 1012 ASP A O 1
ATOM 8103 N N . PRO A 1 1013 ? 16.491 10.783 -20.536 1.00 84.00 1013 PRO A N 1
ATOM 8104 C CA . PRO A 1 1013 ? 15.171 11.216 -20.069 1.00 84.00 1013 PRO A CA 1
ATOM 8105 C C . PRO A 1 1013 ? 14.027 10.893 -21.048 1.00 84.00 1013 PRO A C 1
ATOM 8107 O O . PRO A 1 1013 ? 12.889 10.716 -20.601 1.00 84.00 1013 PRO A O 1
ATOM 8110 N N . VAL A 1 1014 ? 14.309 10.782 -22.354 1.00 87.44 1014 VAL A N 1
ATOM 8111 C CA . VAL A 1 1014 ? 13.322 10.399 -23.378 1.00 87.44 1014 VAL A CA 1
ATOM 8112 C C . VAL A 1 1014 ? 12.816 8.966 -23.174 1.00 87.44 1014 VAL A C 1
ATOM 8114 O O . VAL A 1 1014 ? 11.633 8.701 -23.378 1.00 87.44 1014 VAL A O 1
ATOM 8117 N N . TRP A 1 1015 ? 13.663 8.051 -22.692 1.00 87.12 1015 TRP A N 1
ATOM 8118 C CA . TRP A 1 1015 ? 13.262 6.677 -22.370 1.00 87.12 1015 TRP A CA 1
ATOM 8119 C C . TRP A 1 1015 ? 12.182 6.655 -21.286 1.00 87.12 1015 TRP A C 1
ATOM 8121 O O . TRP A 1 1015 ? 11.119 6.046 -21.436 1.00 87.12 1015 TRP A O 1
ATOM 8131 N N . ARG A 1 1016 ? 12.425 7.398 -20.199 1.00 85.44 1016 ARG A N 1
ATOM 8132 C CA . ARG A 1 1016 ? 11.493 7.486 -19.073 1.00 85.44 1016 ARG A CA 1
ATOM 8133 C C . ARG A 1 1016 ? 10.177 8.145 -19.470 1.00 85.44 1016 ARG A C 1
ATOM 8135 O O . ARG A 1 1016 ? 9.114 7.649 -19.096 1.00 85.44 1016 ARG A O 1
ATOM 8142 N N . SER A 1 1017 ? 10.225 9.247 -20.218 1.00 85.81 1017 SER A N 1
ATOM 8143 C CA . SER A 1 1017 ? 9.005 9.919 -20.672 1.00 85.81 1017 SER A CA 1
ATOM 8144 C C . SER A 1 1017 ? 8.190 9.042 -21.626 1.00 85.81 1017 SER A C 1
ATOM 8146 O O . SER A 1 1017 ? 6.968 9.025 -21.507 1.00 85.81 1017 SER A O 1
ATOM 8148 N N . ALA A 1 1018 ? 8.834 8.246 -22.484 1.00 88.56 1018 ALA A N 1
ATOM 8149 C CA . ALA A 1 1018 ? 8.171 7.326 -23.405 1.00 88.56 1018 ALA A CA 1
ATOM 8150 C C . ALA A 1 1018 ? 7.444 6.165 -22.711 1.00 88.56 1018 ALA A C 1
ATOM 8152 O O . ALA A 1 1018 ? 6.308 5.855 -23.078 1.00 88.56 1018 ALA A O 1
ATOM 8153 N N . ILE A 1 1019 ? 8.048 5.562 -21.680 1.00 86.44 1019 ILE A N 1
ATOM 8154 C CA . ILE A 1 1019 ? 7.397 4.517 -20.866 1.00 86.44 1019 ILE A CA 1
ATOM 8155 C C . ILE A 1 1019 ? 6.162 5.085 -20.162 1.00 86.44 1019 ILE A C 1
ATOM 8157 O O . ILE A 1 1019 ? 5.089 4.484 -20.165 1.00 86.44 1019 ILE A O 1
ATOM 8161 N N . LEU A 1 1020 ? 6.285 6.285 -19.590 1.00 84.00 1020 LEU A N 1
ATOM 8162 C CA . LEU A 1 1020 ? 5.173 6.959 -18.922 1.00 84.00 1020 LEU A CA 1
ATOM 8163 C C . LEU A 1 1020 ? 4.102 7.474 -19.901 1.00 84.00 1020 LEU A C 1
ATOM 8165 O O . LEU A 1 1020 ? 2.951 7.640 -19.498 1.00 84.00 1020 LEU A O 1
ATOM 8169 N N . ALA A 1 1021 ? 4.471 7.707 -21.163 1.00 86.06 1021 ALA A N 1
ATOM 8170 C CA . ALA A 1 1021 ? 3.579 8.051 -22.269 1.00 86.06 1021 ALA A CA 1
ATOM 8171 C C . ALA A 1 1021 ? 2.971 6.821 -22.966 1.00 86.06 1021 ALA A C 1
ATOM 8173 O O . ALA A 1 1021 ? 2.258 6.980 -23.956 1.00 86.06 1021 ALA A O 1
ATOM 8174 N N . ASN A 1 1022 ? 3.198 5.609 -22.443 1.00 87.88 1022 ASN A N 1
ATOM 8175 C CA . ASN A 1 1022 ? 2.618 4.366 -22.947 1.00 87.88 1022 ASN A CA 1
ATOM 8176 C C . ASN A 1 1022 ? 3.023 4.010 -24.391 1.00 87.88 1022 ASN A C 1
ATOM 8178 O O . ASN A 1 1022 ? 2.212 3.442 -25.131 1.00 87.88 1022 ASN A O 1
ATOM 8182 N N . MET A 1 1023 ? 4.266 4.309 -24.791 1.00 89.31 1023 MET A N 1
ATOM 8183 C CA . MET A 1 1023 ? 4.797 3.917 -26.104 1.00 89.31 1023 MET A CA 1
ATOM 8184 C C . MET A 1 1023 ? 4.730 2.392 -26.308 1.00 89.31 1023 MET A C 1
ATOM 8186 O O . MET A 1 1023 ? 5.040 1.645 -25.379 1.00 89.31 1023 MET A O 1
ATOM 8190 N N . PRO A 1 1024 ? 4.338 1.896 -27.496 1.00 89.94 1024 PRO A N 1
ATOM 8191 C CA . PRO A 1 1024 ? 4.044 0.477 -27.691 1.00 89.94 1024 PRO A CA 1
ATOM 8192 C C . PRO A 1 1024 ? 5.290 -0.414 -27.660 1.00 89.94 1024 PRO A C 1
ATOM 8194 O O . PRO A 1 1024 ? 5.211 -1.535 -27.160 1.00 89.94 1024 PRO A O 1
ATOM 8197 N N . SER A 1 1025 ? 6.432 0.069 -28.158 1.00 92.69 1025 SER A N 1
ATOM 8198 C CA . SER A 1 1025 ? 7.688 -0.681 -28.136 1.00 92.69 1025 SER A CA 1
ATOM 8199 C C . SER A 1 1025 ? 8.899 0.221 -27.899 1.00 92.69 1025 SER A C 1
ATOM 8201 O O . SER A 1 1025 ? 8.930 1.362 -28.366 1.00 92.69 1025 SER A O 1
ATOM 8203 N N . LEU A 1 1026 ? 9.884 -0.283 -27.156 1.00 93.19 1026 LEU A N 1
ATOM 8204 C CA . LEU A 1 1026 ? 11.145 0.406 -26.895 1.00 93.19 1026 LEU A CA 1
ATOM 8205 C C . LEU A 1 1026 ? 12.329 -0.563 -27.002 1.00 93.19 1026 LEU A C 1
ATOM 8207 O O . LEU A 1 1026 ? 12.181 -1.740 -26.671 1.00 93.19 1026 LEU A O 1
ATOM 8211 N N . LEU A 1 1027 ? 13.497 -0.072 -27.421 1.00 93.81 1027 LEU A N 1
ATOM 8212 C CA . LEU A 1 1027 ? 14.736 -0.852 -27.505 1.00 93.81 1027 LEU A CA 1
ATOM 8213 C C . LEU A 1 1027 ? 15.931 -0.078 -26.938 1.00 93.81 1027 LEU A C 1
ATOM 8215 O O . LEU A 1 1027 ? 16.144 1.089 -27.271 1.00 93.81 1027 LEU A O 1
ATOM 8219 N N . ALA A 1 1028 ? 16.729 -0.754 -26.117 1.00 93.00 1028 ALA A N 1
ATOM 8220 C CA . ALA A 1 1028 ? 17.945 -0.230 -25.510 1.00 93.00 1028 ALA A CA 1
ATOM 8221 C C . ALA A 1 1028 ? 19.077 -1.268 -25.519 1.00 93.00 1028 ALA A C 1
ATOM 8223 O O . ALA A 1 1028 ? 18.842 -2.474 -25.570 1.00 93.00 1028 ALA A O 1
ATOM 8224 N N . LEU A 1 1029 ? 20.318 -0.788 -25.430 1.00 92.06 1029 LEU A N 1
ATOM 8225 C CA . LEU A 1 1029 ? 21.506 -1.603 -25.182 1.00 92.06 1029 LEU A CA 1
ATOM 8226 C C . LEU A 1 1029 ? 22.018 -1.304 -23.769 1.00 92.06 1029 LEU A C 1
ATOM 8228 O O . LEU A 1 1029 ? 22.581 -0.234 -23.534 1.00 92.06 1029 LEU A O 1
ATOM 8232 N N . ARG A 1 1030 ? 21.814 -2.242 -22.841 1.00 88.88 1030 ARG A N 1
ATOM 8233 C CA . ARG A 1 1030 ? 22.236 -2.151 -21.439 1.00 88.88 1030 ARG A CA 1
ATOM 8234 C C . ARG A 1 1030 ? 23.624 -2.757 -21.255 1.00 88.88 1030 ARG A C 1
ATOM 8236 O O . ARG A 1 1030 ? 23.928 -3.800 -21.831 1.00 88.88 1030 ARG A O 1
ATOM 8243 N N . HIS A 1 1031 ? 24.437 -2.125 -20.419 1.00 86.62 1031 HIS A N 1
ATOM 8244 C CA . HIS A 1 1031 ? 25.686 -2.678 -19.901 1.00 86.62 1031 HIS A CA 1
ATOM 8245 C C . HIS A 1 1031 ? 25.468 -3.031 -18.429 1.00 86.62 1031 HIS A C 1
ATOM 8247 O O . HIS A 1 1031 ? 25.045 -2.176 -17.660 1.00 86.62 1031 HIS A O 1
ATOM 8253 N N . VAL A 1 1032 ? 25.686 -4.294 -18.068 1.00 80.19 1032 VAL A N 1
ATOM 8254 C CA . VAL A 1 1032 ? 25.547 -4.822 -16.708 1.00 80.19 1032 VAL A CA 1
ATOM 8255 C C . VAL A 1 1032 ? 26.919 -5.311 -16.260 1.00 80.19 1032 VAL A C 1
ATOM 8257 O O . VAL A 1 1032 ? 27.533 -6.127 -16.945 1.00 80.19 1032 VAL A O 1
ATOM 8260 N N . MET A 1 1033 ? 27.390 -4.822 -15.115 1.00 72.50 1033 MET A N 1
ATOM 8261 C CA . MET A 1 1033 ? 28.610 -5.317 -14.474 1.00 72.50 1033 MET A CA 1
ATOM 8262 C C . MET A 1 1033 ? 28.213 -6.282 -13.358 1.00 72.50 1033 MET A C 1
ATOM 8264 O O . MET A 1 1033 ? 27.749 -5.832 -12.310 1.00 72.50 1033 MET A O 1
ATOM 8268 N N . ASP A 1 1034 ? 28.387 -7.587 -13.572 1.00 65.00 1034 ASP A N 1
ATOM 8269 C CA . ASP A 1 1034 ? 28.061 -8.619 -12.577 1.00 65.00 1034 ASP A CA 1
ATOM 8270 C C . ASP A 1 1034 ? 29.321 -9.414 -12.209 1.00 65.00 1034 ASP A C 1
ATOM 8272 O O . ASP A 1 1034 ? 30.040 -9.887 -13.092 1.00 65.00 1034 ASP A O 1
ATOM 8276 N N . ASP A 1 1035 ? 29.639 -9.495 -10.913 1.00 59.78 1035 ASP A N 1
ATOM 8277 C CA . ASP A 1 1035 ? 30.791 -10.225 -10.351 1.00 59.78 1035 ASP A CA 1
ATOM 8278 C C . ASP A 1 1035 ? 32.140 -10.044 -11.096 1.00 59.78 1035 ASP A C 1
ATOM 8280 O O . ASP A 1 1035 ? 32.974 -10.947 -11.170 1.00 59.78 1035 ASP A O 1
ATOM 8284 N N . GLY A 1 1036 ? 32.389 -8.844 -11.636 1.00 63.69 1036 GLY A N 1
ATOM 8285 C CA . GLY A 1 1036 ? 33.623 -8.512 -12.363 1.00 63.69 1036 GLY A CA 1
ATOM 8286 C C . GLY A 1 1036 ? 33.644 -8.925 -13.840 1.00 63.69 1036 GLY A C 1
ATOM 8287 O O . GLY A 1 1036 ? 34.700 -8.847 -14.465 1.00 63.69 1036 GLY A O 1
ATOM 8288 N N . SER A 1 1037 ? 32.502 -9.340 -14.395 1.00 72.62 1037 SER A N 1
ATOM 8289 C CA . SER A 1 1037 ? 32.293 -9.579 -15.825 1.00 72.62 1037 SER A CA 1
ATOM 8290 C C . SER A 1 1037 ? 31.426 -8.482 -16.456 1.00 72.62 1037 SER A C 1
ATOM 8292 O O . SER A 1 1037 ? 30.422 -8.060 -15.880 1.00 72.62 1037 SER A O 1
ATOM 8294 N N . ASP A 1 1038 ? 31.835 -8.005 -17.636 1.00 79.06 1038 ASP A N 1
ATOM 8295 C CA . ASP A 1 1038 ? 31.090 -7.022 -18.426 1.00 79.06 1038 ASP A CA 1
ATOM 8296 C C . ASP A 1 1038 ? 30.100 -7.735 -19.355 1.00 79.06 1038 ASP A C 1
ATOM 8298 O O . ASP A 1 1038 ? 30.486 -8.348 -20.354 1.00 79.06 1038 ASP A O 1
ATOM 8302 N N . GLU A 1 1039 ? 28.805 -7.636 -19.055 1.00 84.62 1039 GLU A N 1
ATOM 8303 C CA . GLU A 1 1039 ? 27.745 -8.179 -19.901 1.00 84.62 1039 GLU A CA 1
ATOM 8304 C C . GLU A 1 1039 ? 26.999 -7.062 -20.640 1.00 84.62 1039 GLU A C 1
ATOM 8306 O O . GLU A 1 1039 ? 26.488 -6.117 -20.040 1.00 84.62 1039 GLU A O 1
ATOM 8311 N N . TYR A 1 1040 ? 26.854 -7.201 -21.958 1.00 89.75 1040 TYR A N 1
ATOM 8312 C CA . TYR A 1 1040 ? 26.031 -6.305 -22.774 1.00 89.75 1040 TYR A CA 1
ATOM 8313 C C . TYR A 1 1040 ? 24.740 -7.012 -23.180 1.00 89.75 1040 TYR A C 1
ATOM 8315 O O . TYR A 1 1040 ? 24.771 -8.109 -23.740 1.00 89.75 1040 TYR A O 1
ATOM 8323 N N . LYS A 1 1041 ? 23.591 -6.390 -22.913 1.00 90.25 1041 LYS A N 1
ATOM 8324 C CA . LYS A 1 1041 ? 22.261 -6.964 -23.154 1.00 90.25 1041 LYS A CA 1
ATOM 8325 C C . LYS A 1 1041 ? 21.422 -6.031 -24.015 1.00 90.25 1041 LYS A C 1
ATOM 8327 O O . LYS A 1 1041 ? 21.307 -4.844 -23.724 1.00 90.25 1041 LYS A O 1
ATOM 8332 N N . ILE A 1 1042 ? 20.814 -6.573 -25.062 1.00 91.44 1042 ILE A N 1
ATOM 8333 C CA . ILE A 1 1042 ? 19.796 -5.873 -25.845 1.00 91.44 1042 ILE A CA 1
ATOM 8334 C C . ILE A 1 1042 ? 18.468 -6.078 -25.128 1.00 91.44 1042 ILE A C 1
ATOM 8336 O O . ILE A 1 1042 ? 18.019 -7.213 -24.958 1.00 91.44 1042 ILE A O 1
ATOM 8340 N N . ILE A 1 1043 ? 17.863 -4.978 -24.697 1.00 89.62 1043 ILE A N 1
ATOM 8341 C CA . ILE A 1 1043 ? 16.604 -4.968 -23.964 1.00 89.62 1043 ILE A CA 1
ATOM 8342 C C . ILE A 1 1043 ? 15.533 -4.397 -24.869 1.00 89.62 1043 ILE A C 1
ATOM 8344 O O . ILE A 1 1043 ? 15.634 -3.263 -25.333 1.00 89.62 1043 ILE A O 1
ATOM 8348 N N . MET A 1 1044 ? 14.490 -5.186 -25.096 1.00 90.44 1044 MET A N 1
ATOM 8349 C CA . MET A 1 1044 ? 13.302 -4.750 -25.814 1.00 90.44 1044 MET A CA 1
ATOM 8350 C C . MET A 1 1044 ? 12.097 -4.813 -24.880 1.00 90.44 1044 MET A C 1
ATOM 8352 O O . MET A 1 1044 ? 11.874 -5.802 -24.179 1.00 90.44 1044 MET A O 1
ATOM 8356 N N . LEU A 1 1045 ? 11.337 -3.724 -24.862 1.00 89.94 1045 LEU A N 1
ATOM 8357 C CA . LEU A 1 1045 ? 10.125 -3.567 -24.078 1.00 89.94 1045 LEU A CA 1
ATOM 8358 C C . LEU A 1 1045 ? 8.936 -3.523 -25.018 1.00 89.94 1045 LEU A C 1
ATOM 8360 O O . LEU A 1 1045 ? 8.903 -2.699 -25.928 1.00 89.94 1045 LEU A O 1
ATOM 8364 N N . ASN A 1 1046 ? 7.938 -4.363 -24.770 1.00 90.38 1046 ASN A N 1
ATOM 8365 C CA . ASN A 1 1046 ? 6.686 -4.344 -25.518 1.00 90.38 1046 ASN A CA 1
ATOM 8366 C C . ASN A 1 1046 ? 5.518 -4.131 -24.565 1.00 90.38 1046 ASN A C 1
ATOM 8368 O O . ASN A 1 1046 ? 5.347 -4.888 -23.605 1.00 90.38 1046 ASN A O 1
ATOM 8372 N N . LYS A 1 1047 ? 4.692 -3.124 -24.851 1.00 89.69 1047 LYS A N 1
ATOM 8373 C CA . LYS A 1 1047 ? 3.465 -2.866 -24.105 1.00 89.69 1047 LYS A CA 1
ATOM 8374 C C . LYS A 1 1047 ? 2.481 -4.004 -24.361 1.00 89.69 1047 LYS A C 1
ATOM 8376 O O . LYS A 1 1047 ? 2.081 -4.240 -25.502 1.00 89.69 1047 LYS A O 1
ATOM 8381 N N . ARG A 1 1048 ? 2.120 -4.738 -23.313 1.00 89.88 1048 ARG A N 1
ATOM 8382 C CA . ARG A 1 1048 ? 1.235 -5.907 -23.378 1.00 89.88 1048 ARG A CA 1
ATOM 8383 C C . ARG A 1 1048 ? 0.391 -6.006 -22.109 1.00 89.88 1048 ARG A C 1
ATOM 8385 O O . ARG A 1 1048 ? 0.644 -5.334 -21.110 1.00 89.88 1048 ARG A O 1
ATOM 8392 N N . PHE A 1 1049 ? -0.610 -6.875 -22.147 1.00 90.56 1049 PHE A N 1
ATOM 8393 C CA . PHE A 1 1049 ? -1.338 -7.274 -20.951 1.00 90.56 1049 PHE A CA 1
ATOM 8394 C C . PHE A 1 1049 ? -0.561 -8.381 -20.236 1.00 90.56 1049 PHE A C 1
ATOM 8396 O O . PHE A 1 1049 ? -0.408 -9.484 -20.754 1.00 90.56 1049 PHE A O 1
ATOM 8403 N N . LEU A 1 1050 ? -0.042 -8.066 -19.053 1.00 90.19 1050 LEU A N 1
ATOM 8404 C CA . LEU A 1 1050 ? 0.692 -8.999 -18.209 1.00 90.19 1050 LEU A CA 1
ATOM 8405 C C . LEU A 1 1050 ? -0.276 -9.734 -17.281 1.00 90.19 1050 LEU A C 1
ATOM 8407 O O . LEU A 1 1050 ? -1.214 -9.143 -16.739 1.00 90.19 1050 LEU A O 1
ATOM 8411 N N . SER A 1 1051 ? -0.023 -11.026 -17.081 1.00 91.06 1051 SER A N 1
ATOM 8412 C CA . SER A 1 1051 ? -0.738 -11.838 -16.101 1.00 91.06 1051 SER A CA 1
ATOM 8413 C C . SER A 1 1051 ? 0.032 -11.853 -14.784 1.00 91.06 1051 SER A C 1
ATOM 8415 O O . SER A 1 1051 ? 1.198 -12.246 -14.734 1.00 91.06 1051 SER A O 1
ATOM 8417 N N . PHE A 1 1052 ? -0.647 -11.465 -13.712 1.00 92.00 1052 PHE A N 1
ATOM 8418 C CA . PHE A 1 1052 ? -0.159 -11.530 -12.344 1.00 92.00 1052 PHE A CA 1
ATOM 8419 C C . PHE A 1 1052 ? -0.940 -12.576 -11.553 1.00 92.00 1052 PHE A C 1
ATOM 8421 O O . PHE A 1 1052 ? -2.170 -12.649 -11.623 1.00 92.00 1052 PHE A O 1
ATOM 8428 N N . ARG A 1 1053 ? -0.235 -13.339 -10.724 1.00 92.44 1053 ARG A N 1
ATOM 8429 C CA . ARG A 1 1053 ? -0.835 -14.017 -9.578 1.00 92.44 1053 ARG A CA 1
ATOM 8430 C C . ARG A 1 1053 ? -0.977 -13.013 -8.446 1.00 92.44 1053 ARG A C 1
ATOM 8432 O O . ARG A 1 1053 ? -0.046 -12.269 -8.150 1.00 92.44 1053 ARG A O 1
ATOM 8439 N N . VAL A 1 1054 ? -2.141 -13.006 -7.811 1.00 94.31 1054 VAL A N 1
ATOM 8440 C CA . VAL A 1 1054 ? -2.440 -12.183 -6.639 1.00 94.31 1054 VAL A CA 1
ATOM 8441 C C . VAL A 1 1054 ? -2.447 -13.095 -5.426 1.00 94.31 1054 VAL A C 1
ATOM 8443 O O . VAL A 1 1054 ? -3.324 -13.951 -5.286 1.00 94.31 1054 VAL A O 1
ATOM 8446 N N . ILE A 1 1055 ? -1.474 -12.910 -4.542 1.00 94.81 1055 ILE A N 1
ATOM 8447 C CA . ILE A 1 1055 ? -1.315 -13.685 -3.316 1.00 94.81 1055 ILE A CA 1
ATOM 8448 C C . ILE A 1 1055 ? -1.700 -12.797 -2.141 1.00 94.81 1055 ILE A C 1
ATOM 8450 O O . ILE A 1 1055 ? -1.111 -11.739 -1.939 1.00 94.81 1055 ILE A O 1
ATOM 8454 N N . LYS A 1 1056 ? -2.680 -13.220 -1.346 1.00 95.00 1056 LYS A N 1
ATOM 8455 C CA . LYS A 1 1056 ? -3.046 -12.546 -0.103 1.00 95.00 1056 LYS A CA 1
ATOM 8456 C C . LYS A 1 1056 ? -2.164 -13.065 1.026 1.00 95.00 1056 LYS A C 1
ATOM 8458 O O . LYS A 1 1056 ? -2.162 -14.262 1.300 1.00 95.00 1056 LYS A O 1
ATOM 8463 N N . VAL A 1 1057 ? -1.456 -12.170 1.707 1.00 94.56 1057 VAL A N 1
ATOM 8464 C CA . VAL A 1 1057 ? -0.589 -12.509 2.844 1.00 94.56 1057 VAL A CA 1
ATOM 8465 C C . VAL A 1 1057 ? -1.280 -12.116 4.148 1.00 94.56 1057 VAL A C 1
ATOM 8467 O O . VAL A 1 1057 ? -1.966 -11.096 4.226 1.00 94.56 1057 VAL A O 1
ATOM 8470 N N . ASN A 1 1058 ? -1.100 -12.911 5.203 1.00 93.94 1058 ASN A N 1
ATOM 8471 C CA . ASN A 1 1058 ? -1.545 -12.546 6.541 1.00 93.94 1058 ASN A CA 1
ATOM 8472 C C . ASN A 1 1058 ? -0.844 -11.251 6.984 1.00 93.94 1058 ASN A C 1
ATOM 8474 O O . ASN A 1 1058 ? 0.366 -11.232 7.213 1.00 93.94 1058 ASN A O 1
ATOM 8478 N N . ARG A 1 1059 ? -1.616 -10.173 7.148 1.00 91.19 1059 ARG A N 1
ATOM 8479 C CA . ARG A 1 1059 ? -1.100 -8.852 7.537 1.00 91.19 1059 ARG A CA 1
ATOM 8480 C C . ARG A 1 1059 ? -0.320 -8.850 8.851 1.00 91.19 1059 ARG A C 1
ATOM 8482 O O . ARG A 1 1059 ? 0.640 -8.098 8.983 1.00 91.19 1059 ARG A O 1
ATOM 8489 N N . GLU A 1 1060 ? -0.665 -9.720 9.800 1.00 90.81 1060 GLU A N 1
ATOM 8490 C CA . GLU A 1 1060 ? 0.056 -9.810 11.075 1.00 90.81 1060 GLU A CA 1
ATOM 8491 C C . GLU A 1 1060 ? 1.422 -10.490 10.914 1.00 90.81 1060 GLU A C 1
ATOM 8493 O O . GLU A 1 1060 ? 2.363 -10.128 11.616 1.00 90.81 1060 GLU A O 1
ATOM 8498 N N . CYS A 1 1061 ? 1.570 -11.385 9.928 1.00 91.25 1061 CYS A N 1
ATOM 8499 C CA . CYS A 1 1061 ? 2.874 -11.921 9.529 1.00 91.25 1061 CYS A CA 1
ATOM 8500 C C . CYS A 1 1061 ? 3.779 -10.793 9.010 1.00 91.25 1061 CYS A C 1
ATOM 8502 O O . CYS A 1 1061 ? 4.911 -10.645 9.469 1.00 91.25 1061 CYS A O 1
ATOM 8504 N N . VAL A 1 1062 ? 3.251 -9.939 8.123 1.00 91.12 1062 VAL A N 1
ATOM 8505 C CA . VAL A 1 1062 ? 3.979 -8.787 7.566 1.00 91.12 1062 VAL A CA 1
ATOM 8506 C C . VAL A 1 1062 ? 4.379 -7.804 8.670 1.00 91.12 1062 VAL A C 1
ATOM 8508 O O . VAL A 1 1062 ? 5.563 -7.517 8.845 1.00 91.12 1062 VAL A O 1
ATOM 8511 N N . ARG A 1 1063 ? 3.415 -7.345 9.482 1.00 88.69 1063 ARG A N 1
ATOM 8512 C CA . ARG A 1 1063 ? 3.664 -6.403 10.589 1.00 88.69 1063 ARG A CA 1
ATOM 8513 C C . ARG A 1 1063 ? 4.651 -6.970 11.612 1.00 88.69 1063 ARG A C 1
ATOM 8515 O O . ARG A 1 1063 ? 5.517 -6.235 12.087 1.00 88.69 1063 ARG A O 1
ATOM 8522 N N . GLY A 1 1064 ? 4.531 -8.255 11.944 1.00 88.19 1064 GLY A N 1
ATOM 8523 C CA . GLY A 1 1064 ? 5.398 -8.949 12.893 1.00 88.19 1064 GLY A CA 1
ATOM 8524 C C . GLY A 1 1064 ? 6.835 -9.100 12.398 1.00 88.19 1064 GLY A C 1
ATOM 8525 O O . GLY A 1 1064 ? 7.773 -8.781 13.131 1.00 88.19 1064 GLY A O 1
ATOM 8526 N N . LEU A 1 1065 ? 7.026 -9.527 11.147 1.00 87.06 1065 LEU A N 1
ATOM 8527 C CA . LEU A 1 1065 ? 8.350 -9.672 10.536 1.00 87.06 1065 LEU A CA 1
ATOM 8528 C C . LEU A 1 1065 ? 9.042 -8.319 10.350 1.00 87.06 1065 LEU A C 1
ATOM 8530 O O . LEU A 1 1065 ? 10.202 -8.177 10.742 1.00 87.06 1065 LEU A O 1
ATOM 8534 N N . TRP A 1 1066 ? 8.324 -7.304 9.863 1.00 85.38 1066 TRP A N 1
ATOM 8535 C CA . TRP A 1 1066 ? 8.859 -5.948 9.737 1.00 85.38 1066 TRP A CA 1
ATOM 8536 C C . TRP A 1 1066 ? 9.249 -5.351 11.098 1.00 85.38 1066 TRP A C 1
ATOM 8538 O O . TRP A 1 1066 ? 10.324 -4.763 11.240 1.00 85.38 1066 TRP A O 1
ATOM 8548 N N . ALA A 1 1067 ? 8.423 -5.545 12.134 1.00 81.31 1067 ALA A N 1
ATOM 8549 C CA . ALA A 1 1067 ? 8.753 -5.127 13.498 1.00 81.31 1067 ALA A CA 1
ATOM 8550 C C . ALA A 1 1067 ? 9.966 -5.889 14.065 1.00 81.31 1067 ALA A C 1
ATOM 8552 O O . ALA A 1 1067 ? 10.804 -5.292 14.742 1.00 81.31 1067 ALA A O 1
ATOM 8553 N N . GLY A 1 1068 ? 10.088 -7.187 13.774 1.00 80.81 1068 GLY A N 1
ATOM 8554 C CA . GLY A 1 1068 ? 11.249 -8.006 14.132 1.00 80.81 1068 GLY A CA 1
ATOM 8555 C C . GLY A 1 1068 ? 12.540 -7.513 13.478 1.00 80.81 1068 GLY A C 1
ATOM 8556 O O . GLY A 1 1068 ? 13.534 -7.308 14.174 1.00 80.81 1068 GLY A O 1
ATOM 8557 N N . GLN A 1 1069 ? 12.511 -7.236 12.169 1.00 78.06 1069 GLN A N 1
ATOM 8558 C CA . GLN A 1 1069 ? 13.660 -6.689 11.439 1.00 78.06 1069 GLN A CA 1
ATOM 8559 C C . GLN A 1 1069 ? 14.082 -5.325 11.979 1.00 78.06 1069 GLN A C 1
ATOM 8561 O O . GLN A 1 1069 ? 15.270 -5.092 12.193 1.00 78.06 1069 GLN A O 1
ATOM 8566 N N . GLN A 1 1070 ? 13.125 -4.442 12.276 1.00 75.81 1070 GLN A N 1
ATOM 8567 C CA . GLN A 1 1070 ? 13.427 -3.155 12.896 1.00 75.81 1070 GLN A CA 1
ATOM 8568 C C . GLN A 1 1070 ? 14.139 -3.333 14.245 1.00 75.81 1070 GLN A C 1
ATOM 8570 O O . GLN A 1 1070 ? 15.151 -2.683 14.494 1.00 75.81 1070 GLN A O 1
ATOM 8575 N N . GLN A 1 1071 ? 13.650 -4.224 15.109 1.00 73.88 1071 GLN A N 1
ATOM 8576 C CA . GLN A 1 1071 ? 14.277 -4.479 16.406 1.00 73.88 1071 GLN A CA 1
ATOM 8577 C C . GLN A 1 1071 ? 15.691 -5.069 16.255 1.00 73.88 1071 GLN A C 1
ATOM 8579 O O . GLN A 1 1071 ? 16.615 -4.670 16.959 1.00 73.88 1071 GLN A O 1
ATOM 8584 N N . GLU A 1 1072 ? 15.897 -5.990 15.321 1.00 72.38 1072 GLU A N 1
ATOM 8585 C CA . GLU A 1 1072 ? 17.195 -6.633 15.112 1.00 72.38 1072 GLU A CA 1
ATOM 8586 C C . GLU A 1 1072 ? 18.244 -5.680 14.504 1.00 72.38 1072 GLU A C 1
ATOM 8588 O O . GLU A 1 1072 ? 19.377 -5.593 14.990 1.00 72.38 1072 GLU A O 1
ATOM 8593 N N . LEU A 1 1073 ? 17.863 -4.928 13.470 1.00 68.94 1073 LEU A N 1
ATOM 8594 C CA . LEU A 1 1073 ? 18.766 -4.040 12.736 1.00 68.94 1073 LEU A CA 1
ATOM 8595 C C . LEU A 1 1073 ? 19.013 -2.715 13.443 1.00 68.94 1073 LEU A C 1
ATOM 8597 O O . LEU A 1 1073 ? 20.150 -2.242 13.506 1.00 68.94 1073 LEU A O 1
ATOM 8601 N N . VAL A 1 1074 ? 17.947 -2.106 13.958 1.00 65.44 1074 VAL A N 1
ATOM 8602 C CA . VAL A 1 1074 ? 18.001 -0.751 14.508 1.00 65.44 1074 VAL A CA 1
ATOM 8603 C C . VAL A 1 1074 ? 18.380 -0.793 15.982 1.00 65.44 1074 VAL A C 1
ATOM 8605 O O . VAL A 1 1074 ? 19.319 -0.106 16.382 1.00 65.44 1074 VAL A O 1
ATOM 8608 N N . PHE A 1 1075 ? 17.702 -1.628 16.775 1.00 65.44 1075 PHE A N 1
ATOM 8609 C CA . PHE A 1 1075 ? 17.916 -1.680 18.222 1.00 65.44 1075 PHE A CA 1
ATOM 8610 C C . PHE A 1 1075 ? 19.100 -2.570 18.618 1.00 65.44 1075 PHE A C 1
ATOM 8612 O O . PHE A 1 1075 ? 20.013 -2.106 19.299 1.00 65.44 1075 PHE A O 1
ATOM 8619 N N . LEU A 1 1076 ? 19.144 -3.824 18.156 1.00 66.94 1076 LEU A N 1
ATOM 8620 C CA . LEU A 1 1076 ? 20.237 -4.750 18.493 1.00 66.94 1076 LEU A CA 1
ATOM 8621 C C . LEU A 1 1076 ? 21.513 -4.517 17.668 1.00 66.94 1076 LEU A C 1
ATOM 8623 O O . LEU A 1 1076 ? 22.557 -5.086 17.989 1.00 66.94 1076 LEU A O 1
ATOM 8627 N N . ARG A 1 1077 ? 21.453 -3.670 16.628 1.00 64.56 1077 ARG A N 1
ATOM 8628 C CA . ARG A 1 1077 ? 22.564 -3.369 15.706 1.00 64.56 1077 ARG A CA 1
ATOM 8629 C C . ARG A 1 1077 ? 23.204 -4.636 15.137 1.00 64.56 1077 ARG A C 1
ATOM 8631 O O . ARG A 1 1077 ? 24.427 -4.695 14.971 1.00 64.56 1077 ARG A O 1
ATOM 8638 N N . ASN A 1 1078 ? 22.395 -5.650 14.836 1.00 63.91 1078 ASN A N 1
ATOM 8639 C CA . ASN A 1 1078 ? 22.911 -6.865 14.232 1.00 63.91 1078 ASN A CA 1
ATOM 8640 C C . ASN A 1 1078 ? 23.332 -6.577 12.783 1.00 63.91 1078 ASN A C 1
ATOM 8642 O O . ASN A 1 1078 ? 22.507 -6.510 11.878 1.00 63.91 1078 ASN A O 1
ATOM 8646 N N . ARG A 1 1079 ? 24.636 -6.380 12.570 1.00 61.34 1079 ARG A N 1
ATOM 8647 C CA . ARG A 1 1079 ? 25.233 -6.111 11.251 1.00 61.34 1079 ARG A CA 1
ATOM 8648 C C . ARG A 1 1079 ? 25.576 -7.378 10.470 1.00 61.34 1079 ARG A C 1
ATOM 8650 O O . ARG A 1 1079 ? 26.177 -7.272 9.408 1.00 61.34 1079 ARG A O 1
ATOM 8657 N N . ASN A 1 1080 ? 25.238 -8.559 10.989 1.00 63.12 1080 ASN A N 1
ATOM 8658 C CA . ASN A 1 1080 ? 25.507 -9.799 10.277 1.00 63.12 1080 ASN A CA 1
ATOM 8659 C C . ASN A 1 1080 ? 24.712 -9.812 8.948 1.00 63.12 1080 ASN A C 1
ATOM 8661 O O . ASN A 1 1080 ? 23.502 -9.563 8.979 1.00 63.12 1080 ASN A O 1
ATOM 8665 N N . PRO A 1 1081 ? 25.352 -10.037 7.786 1.00 56.31 1081 PRO A N 1
ATOM 8666 C CA . PRO A 1 1081 ? 24.640 -10.216 6.521 1.00 56.31 1081 PRO A CA 1
ATOM 8667 C C . PRO A 1 1081 ? 23.770 -11.486 6.516 1.00 56.31 1081 PRO A C 1
ATOM 8669 O O . PRO A 1 1081 ? 22.675 -11.452 5.973 1.00 56.31 1081 PRO A O 1
ATOM 8672 N N . GLU A 1 1082 ? 24.169 -12.541 7.238 1.00 53.34 1082 GLU A N 1
ATOM 8673 C CA . GLU A 1 1082 ? 23.403 -13.793 7.426 1.00 53.34 1082 GLU A CA 1
ATOM 8674 C C . GLU A 1 1082 ? 22.370 -13.708 8.570 1.00 53.34 1082 GLU A C 1
ATOM 8676 O O . GLU A 1 1082 ? 21.894 -14.714 9.102 1.00 53.34 1082 GLU A O 1
ATOM 8681 N N . ARG A 1 1083 ? 22.047 -12.494 9.035 1.00 57.09 1083 ARG A N 1
ATOM 8682 C CA . ARG A 1 1083 ? 21.142 -12.284 10.174 1.00 57.09 1083 ARG A CA 1
ATOM 8683 C C . ARG A 1 1083 ? 19.752 -12.841 9.891 1.00 57.09 1083 ARG A C 1
ATOM 8685 O O . ARG A 1 1083 ? 19.177 -12.622 8.829 1.00 57.09 1083 ARG A O 1
ATOM 8692 N N . GLY A 1 1084 ? 19.194 -13.544 10.873 1.00 51.78 1084 GLY A N 1
ATOM 8693 C CA . GLY A 1 1084 ? 17.851 -14.090 10.763 1.00 51.78 1084 GLY A CA 1
ATOM 8694 C C . GLY A 1 1084 ? 17.639 -15.020 9.561 1.00 51.78 1084 GLY A C 1
ATOM 8695 O O . GLY A 1 1084 ? 16.483 -15.236 9.206 1.00 51.78 1084 GLY A O 1
ATOM 8696 N N . SER A 1 1085 ? 18.681 -15.580 8.933 1.00 52.09 1085 SER A N 1
ATOM 8697 C CA . SER A 1 1085 ? 18.495 -16.533 7.841 1.00 52.09 1085 SER A CA 1
ATOM 8698 C C . SER A 1 1085 ? 18.025 -17.882 8.410 1.00 52.09 1085 SER A C 1
ATOM 8700 O O . SER A 1 1085 ? 18.754 -18.857 8.545 1.00 52.09 1085 SER A O 1
ATOM 8702 N N . ILE A 1 1086 ? 16.730 -17.969 8.736 1.00 53.69 1086 ILE A N 1
ATOM 8703 C CA . ILE A 1 1086 ? 16.025 -19.222 8.460 1.00 53.69 1086 ILE A CA 1
ATOM 8704 C C . ILE A 1 1086 ? 15.955 -19.261 6.939 1.00 53.69 1086 ILE A C 1
ATOM 8706 O O . ILE A 1 1086 ? 15.038 -18.714 6.326 1.00 53.69 1086 ILE A O 1
ATOM 8710 N N . GLN A 1 1087 ? 17.024 -19.784 6.345 1.00 53.91 1087 GLN A N 1
ATOM 8711 C CA . GLN A 1 1087 ? 17.124 -20.009 4.917 1.00 53.91 1087 GLN A CA 1
ATOM 8712 C C . GLN A 1 1087 ? 15.945 -20.923 4.562 1.00 53.91 1087 GLN A C 1
ATOM 8714 O O . GLN A 1 1087 ? 15.826 -22.001 5.138 1.00 53.91 1087 GLN A O 1
ATOM 8719 N N . ASN A 1 1088 ? 15.056 -20.460 3.672 1.00 63.06 1088 ASN A N 1
ATOM 8720 C CA . ASN A 1 1088 ? 13.879 -21.190 3.177 1.00 63.06 1088 ASN A CA 1
ATOM 8721 C C . ASN A 1 1088 ? 12.664 -21.304 4.144 1.00 63.06 1088 ASN A C 1
ATOM 8723 O O . ASN A 1 1088 ? 12.317 -22.395 4.589 1.00 63.06 1088 ASN A O 1
ATOM 8727 N N . ALA A 1 1089 ? 11.951 -20.193 4.397 1.00 76.06 1089 ALA A N 1
ATOM 8728 C CA . ALA A 1 1089 ? 10.671 -20.165 5.131 1.00 76.06 1089 ALA A CA 1
ATOM 8729 C C . ALA A 1 1089 ? 9.464 -19.914 4.197 1.00 76.06 1089 ALA A C 1
ATOM 8731 O O . ALA A 1 1089 ? 8.752 -18.909 4.324 1.00 76.06 1089 ALA A O 1
ATOM 8732 N N . LYS A 1 1090 ? 9.231 -20.839 3.253 1.00 83.56 1090 LYS A N 1
ATOM 8733 C CA . LYS A 1 1090 ? 8.188 -20.742 2.207 1.00 83.56 1090 LYS A CA 1
ATOM 8734 C C . LYS A 1 1090 ? 6.783 -20.496 2.768 1.00 83.56 1090 LYS A C 1
ATOM 8736 O O . LYS A 1 1090 ? 5.999 -19.764 2.174 1.00 83.56 1090 LYS A O 1
ATOM 8741 N N . GLN A 1 1091 ? 6.474 -21.038 3.945 1.00 85.62 1091 GLN A N 1
ATOM 8742 C CA . GLN A 1 1091 ? 5.181 -20.876 4.612 1.00 85.62 1091 GLN A CA 1
ATOM 8743 C C . GLN A 1 1091 ? 4.876 -19.433 5.033 1.00 85.62 1091 GLN A C 1
ATOM 8745 O O . GLN A 1 1091 ? 3.709 -19.060 5.119 1.00 85.62 1091 GLN A O 1
ATOM 8750 N N . ALA A 1 1092 ? 5.905 -18.623 5.297 1.00 86.12 1092 ALA A N 1
ATOM 8751 C CA . ALA A 1 1092 ? 5.760 -17.248 5.768 1.00 86.12 1092 ALA A CA 1
ATOM 8752 C C . ALA A 1 1092 ? 6.171 -16.197 4.725 1.00 86.12 1092 ALA A C 1
ATOM 8754 O O . ALA A 1 1092 ? 5.936 -15.022 4.978 1.00 86.12 1092 ALA A O 1
ATOM 8755 N N . LEU A 1 1093 ? 6.769 -16.598 3.589 1.00 89.00 1093 LEU A N 1
ATOM 8756 C CA . LEU A 1 1093 ? 7.355 -15.705 2.569 1.00 89.00 1093 LEU A CA 1
ATOM 8757 C C . LEU A 1 1093 ? 8.300 -14.666 3.185 1.00 89.00 1093 LEU A C 1
ATOM 8759 O O . LEU A 1 1093 ? 8.232 -13.465 2.914 1.00 89.00 1093 LEU A O 1
ATOM 8763 N N . ARG A 1 1094 ? 9.144 -15.132 4.111 1.00 85.88 1094 ARG A N 1
ATOM 8764 C CA . ARG A 1 1094 ? 9.930 -14.259 4.981 1.00 85.88 1094 ARG A CA 1
ATOM 8765 C C . ARG A 1 1094 ? 10.866 -13.354 4.185 1.00 85.88 1094 ARG A C 1
ATOM 8767 O O . ARG A 1 1094 ? 11.007 -12.191 4.559 1.00 85.88 1094 A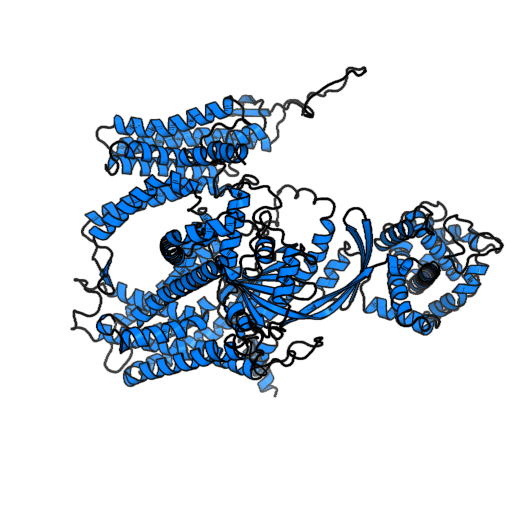RG A O 1
ATOM 8774 N N . ASN A 1 1095 ? 11.518 -13.864 3.141 1.00 85.06 1095 ASN A N 1
ATOM 8775 C CA . ASN A 1 1095 ? 12.482 -13.079 2.373 1.00 85.06 1095 ASN A CA 1
ATOM 8776 C C . ASN A 1 1095 ? 11.780 -12.026 1.520 1.00 85.06 1095 ASN A C 1
ATOM 8778 O O . ASN A 1 1095 ? 12.188 -10.870 1.580 1.00 85.06 1095 ASN A O 1
ATOM 8782 N N . MET A 1 1096 ? 10.689 -12.379 0.831 1.00 87.12 1096 MET A N 1
ATOM 8783 C CA . MET A 1 1096 ? 9.880 -11.411 0.074 1.00 87.12 1096 MET A CA 1
ATOM 8784 C C . MET A 1 1096 ? 9.300 -10.310 0.976 1.00 87.12 1096 MET A C 1
ATOM 8786 O O . MET A 1 1096 ? 9.302 -9.133 0.619 1.00 87.12 1096 MET A O 1
ATOM 8790 N N . ILE A 1 1097 ? 8.825 -10.671 2.173 1.00 89.38 1097 ILE A N 1
ATOM 8791 C CA . ILE A 1 1097 ? 8.302 -9.701 3.142 1.00 89.38 1097 ILE A CA 1
ATOM 8792 C C . ILE A 1 1097 ? 9.428 -8.817 3.686 1.00 89.38 1097 ILE A C 1
ATOM 8794 O O . ILE A 1 1097 ? 9.268 -7.601 3.749 1.00 89.38 1097 ILE A O 1
ATOM 8798 N N . ASN A 1 1098 ? 10.571 -9.379 4.073 1.00 85.25 1098 ASN A N 1
ATOM 8799 C CA . ASN A 1 1098 ? 11.659 -8.592 4.654 1.00 85.25 1098 ASN A CA 1
ATOM 8800 C C . ASN A 1 1098 ? 12.343 -7.675 3.631 1.00 85.25 1098 ASN A C 1
ATOM 8802 O O . ASN A 1 1098 ? 12.698 -6.553 3.990 1.00 85.25 1098 ASN A O 1
ATOM 8806 N N . SER A 1 1099 ? 12.507 -8.116 2.380 1.00 83.38 1099 SER A N 1
ATOM 8807 C CA . SER A 1 1099 ? 13.065 -7.280 1.310 1.00 83.38 1099 SER A CA 1
ATOM 8808 C C . SER A 1 1099 ? 12.144 -6.112 0.969 1.00 83.38 1099 SER A C 1
ATOM 8810 O O . SER A 1 1099 ? 12.635 -5.027 0.674 1.00 83.38 1099 SER A O 1
ATOM 8812 N N . SER A 1 1100 ? 10.826 -6.289 1.126 1.00 86.75 1100 SER A N 1
ATOM 8813 C CA . SER A 1 1100 ? 9.841 -5.217 0.954 1.00 86.75 1100 SER A CA 1
ATOM 8814 C C . SER A 1 1100 ? 9.901 -4.114 2.023 1.00 86.75 1100 SER A C 1
ATOM 8816 O O . SER A 1 1100 ? 9.250 -3.094 1.852 1.00 86.75 1100 SER A O 1
ATOM 8818 N N . CYS A 1 1101 ? 10.643 -4.265 3.125 1.00 80.25 1101 CYS A N 1
ATOM 8819 C CA . CYS A 1 1101 ? 10.779 -3.191 4.115 1.00 80.25 1101 CYS A CA 1
ATOM 8820 C C . CYS A 1 1101 ? 11.471 -1.959 3.521 1.00 80.25 1101 CYS A C 1
ATOM 8822 O O . CYS A 1 1101 ? 12.525 -2.086 2.911 1.00 80.25 1101 CYS A O 1
ATOM 8824 N N . ASP A 1 1102 ? 10.987 -0.759 3.824 1.00 72.56 1102 ASP A N 1
ATOM 8825 C CA . ASP A 1 1102 ? 11.659 0.478 3.419 1.00 72.56 1102 ASP A CA 1
ATOM 8826 C C . ASP A 1 1102 ? 13.125 0.531 3.913 1.00 72.56 1102 ASP A C 1
ATOM 8828 O O . ASP A 1 1102 ? 13.499 -0.018 4.963 1.00 72.56 1102 ASP A O 1
ATOM 8832 N N . GLN A 1 1103 ? 13.982 1.214 3.152 1.00 63.66 1103 GLN A N 1
ATOM 8833 C CA . GLN A 1 1103 ? 15.379 1.420 3.536 1.00 63.66 1103 GLN A CA 1
ATOM 8834 C C . GLN A 1 1103 ? 15.461 2.223 4.850 1.00 63.66 1103 GLN A C 1
ATOM 8836 O O . GLN A 1 1103 ? 14.723 3.196 5.026 1.00 63.66 1103 GLN A O 1
ATOM 8841 N N . PRO A 1 1104 ? 16.369 1.881 5.787 1.00 59.00 1104 PRO A N 1
ATOM 8842 C CA . PRO A 1 1104 ? 17.510 0.967 5.654 1.00 59.00 1104 PRO A CA 1
ATOM 8843 C C . PRO A 1 1104 ? 17.240 -0.479 6.120 1.00 59.00 1104 PRO A C 1
ATOM 8845 O O . PRO A 1 1104 ? 18.189 -1.232 6.329 1.00 59.00 1104 PRO A O 1
ATOM 8848 N N . ILE A 1 1105 ? 15.982 -0.848 6.390 1.00 70.25 1105 ILE A N 1
ATOM 8849 C CA . ILE A 1 1105 ? 15.641 -2.152 6.981 1.00 70.25 1105 ILE A CA 1
ATOM 8850 C C . ILE A 1 1105 ? 15.626 -3.237 5.900 1.00 70.25 1105 ILE A C 1
ATOM 8852 O O . ILE A 1 1105 ? 16.250 -4.284 6.079 1.00 70.25 1105 ILE A O 1
ATOM 8856 N N . GLY A 1 1106 ? 14.926 -2.977 4.797 1.00 74.94 1106 GLY A N 1
ATOM 8857 C CA . GLY A 1 1106 ? 14.939 -3.811 3.597 1.00 74.94 1106 GLY A CA 1
ATOM 8858 C C . GLY A 1 1106 ? 15.582 -3.087 2.421 1.00 74.94 1106 GLY A C 1
ATOM 8859 O O . GLY A 1 1106 ? 16.369 -2.151 2.596 1.00 74.94 1106 GLY A O 1
ATOM 8860 N N . TYR A 1 1107 ? 15.262 -3.558 1.222 1.00 78.38 1107 TYR A N 1
ATOM 8861 C CA . TYR A 1 1107 ? 15.883 -3.128 -0.028 1.00 78.38 1107 TYR A CA 1
ATOM 8862 C C . TYR A 1 1107 ? 14.888 -3.179 -1.208 1.00 78.38 1107 TYR A C 1
ATOM 8864 O O . TYR A 1 1107 ? 15.177 -3.794 -2.231 1.00 78.38 1107 TYR A O 1
ATOM 8872 N N . PRO A 1 1108 ? 13.702 -2.541 -1.109 1.00 82.69 1108 PRO A N 1
ATOM 8873 C CA . PRO A 1 1108 ? 12.793 -2.442 -2.242 1.00 82.69 1108 PRO A CA 1
ATOM 8874 C C . PRO A 1 1108 ? 13.447 -1.606 -3.346 1.00 82.69 1108 PRO A C 1
ATOM 8876 O O . PRO A 1 1108 ? 14.068 -0.576 -3.070 1.00 82.69 1108 PRO A O 1
ATOM 8879 N N . ILE A 1 1109 ? 13.263 -2.026 -4.598 1.00 83.31 1109 ILE A N 1
ATOM 8880 C CA . ILE A 1 1109 ? 13.705 -1.278 -5.784 1.00 83.31 1109 ILE A CA 1
ATOM 8881 C C . ILE A 1 1109 ? 12.919 0.029 -5.906 1.00 83.31 1109 ILE A C 1
ATOM 8883 O O . ILE A 1 1109 ? 13.464 1.066 -6.277 1.00 83.31 1109 ILE A O 1
ATOM 8887 N N . TYR A 1 1110 ? 11.621 -0.023 -5.609 1.00 85.94 1110 TYR A N 1
ATOM 8888 C CA . TYR A 1 1110 ? 10.713 1.107 -5.746 1.00 85.94 1110 TYR A CA 1
ATOM 8889 C C . TYR A 1 1110 ? 9.712 1.123 -4.598 1.00 85.94 1110 TYR A C 1
ATOM 8891 O O . TYR A 1 1110 ? 9.152 0.086 -4.251 1.00 85.94 1110 TYR A O 1
ATOM 8899 N N . VAL A 1 1111 ? 9.447 2.300 -4.040 1.00 86.06 1111 VAL A N 1
ATOM 8900 C CA . VAL A 1 1111 ? 8.353 2.523 -3.090 1.00 86.06 1111 VAL A CA 1
ATOM 8901 C C . VAL A 1 1111 ? 7.508 3.657 -3.643 1.00 86.06 1111 VAL A C 1
ATOM 8903 O O . VAL A 1 1111 ? 7.997 4.775 -3.810 1.00 86.06 1111 VAL A O 1
ATOM 8906 N N . SER A 1 1112 ? 6.249 3.369 -3.960 1.00 85.94 1112 SER A N 1
ATOM 8907 C CA . SER A 1 1112 ? 5.335 4.390 -4.454 1.00 85.94 1112 SER A CA 1
ATOM 8908 C C . SER A 1 1112 ? 4.976 5.382 -3.342 1.00 85.94 1112 SER A C 1
ATOM 8910 O O . SER A 1 1112 ? 4.881 4.986 -2.171 1.00 85.94 1112 SER A O 1
ATOM 8912 N N . PRO A 1 1113 ? 4.662 6.647 -3.684 1.00 85.06 1113 PRO A N 1
ATOM 8913 C CA . PRO A 1 1113 ? 3.891 7.482 -2.775 1.00 85.06 1113 PRO A CA 1
ATOM 8914 C C . PRO A 1 1113 ? 2.528 6.829 -2.493 1.00 85.06 1113 PRO A C 1
ATOM 8916 O O . PRO A 1 1113 ? 2.092 5.909 -3.199 1.00 85.06 1113 PRO A O 1
ATOM 8919 N N . LEU A 1 1114 ? 1.839 7.315 -1.464 1.00 84.94 1114 LEU A N 1
ATOM 8920 C CA . LEU A 1 1114 ? 0.451 6.940 -1.214 1.00 84.94 1114 LEU A CA 1
ATOM 8921 C C . LEU A 1 1114 ? -0.411 7.377 -2.397 1.00 84.94 1114 LEU A C 1
ATOM 8923 O O . LEU A 1 1114 ? -0.510 8.567 -2.693 1.00 84.94 1114 LEU A O 1
ATOM 8927 N N . THR A 1 1115 ? -1.023 6.410 -3.078 1.00 87.31 1115 THR A N 1
ATOM 8928 C CA . THR A 1 1115 ? -1.858 6.663 -4.256 1.00 87.31 1115 THR A CA 1
ATOM 8929 C C . THR A 1 1115 ? -3.285 6.207 -3.997 1.00 87.31 1115 THR A C 1
ATOM 8931 O O . THR A 1 1115 ? -3.524 5.148 -3.415 1.00 87.31 1115 THR A O 1
ATOM 8934 N N . THR A 1 1116 ? -4.252 7.020 -4.420 1.00 89.00 1116 THR A N 1
ATOM 8935 C CA . THR A 1 1116 ? -5.680 6.723 -4.260 1.00 89.00 1116 THR A CA 1
ATOM 8936 C C . THR A 1 1116 ? -6.296 6.360 -5.606 1.00 89.00 1116 THR A C 1
ATOM 8938 O O . THR A 1 1116 ? -6.207 7.122 -6.571 1.00 89.00 1116 THR A O 1
ATOM 8941 N N . SER A 1 1117 ? -6.934 5.191 -5.653 1.00 90.81 1117 SER A N 1
ATOM 8942 C CA . SER A 1 1117 ? -7.735 4.699 -6.773 1.00 90.81 1117 SER A CA 1
ATOM 8943 C C . SER A 1 1117 ? -9.224 4.923 -6.505 1.00 90.81 1117 SER A C 1
ATOM 8945 O O . SER A 1 1117 ? -9.687 4.751 -5.375 1.00 90.81 1117 SER A O 1
ATOM 8947 N N . TYR A 1 1118 ? -9.987 5.261 -7.548 1.00 88.38 1118 TYR A N 1
ATOM 8948 C CA . TYR A 1 1118 ? -11.422 5.547 -7.454 1.00 88.38 1118 TYR A CA 1
ATOM 8949 C C . TYR A 1 1118 ? -12.250 4.614 -8.326 1.00 88.38 1118 TYR A C 1
ATOM 8951 O O . TYR A 1 1118 ? -11.914 4.357 -9.482 1.00 88.38 1118 TYR A O 1
ATOM 8959 N N . ALA A 1 1119 ? -13.418 4.220 -7.820 1.00 86.38 1119 ALA A N 1
ATOM 8960 C CA . ALA A 1 1119 ? -14.373 3.393 -8.555 1.00 86.38 1119 ALA A CA 1
ATOM 8961 C C . ALA A 1 1119 ? -14.822 4.042 -9.881 1.00 86.38 1119 ALA A C 1
ATOM 8963 O O . ALA A 1 1119 ? -15.020 3.354 -10.879 1.00 86.38 1119 ALA A O 1
ATOM 8964 N N . GLY A 1 1120 ? -14.939 5.377 -9.911 1.00 79.31 1120 GLY A N 1
ATOM 8965 C CA . GLY A 1 1120 ? -15.370 6.128 -11.095 1.00 79.31 1120 GLY A CA 1
ATOM 8966 C C . GLY A 1 1120 ? -14.372 6.127 -12.260 1.00 79.31 1120 GLY A C 1
ATOM 8967 O O . GLY A 1 1120 ? -14.781 6.381 -13.392 1.00 79.31 1120 GLY A O 1
ATOM 8968 N N . GLY A 1 1121 ? -13.092 5.830 -12.004 1.00 79.50 1121 GLY A N 1
ATOM 8969 C CA . GLY A 1 1121 ? -12.058 5.730 -13.041 1.00 79.50 1121 GLY A CA 1
ATOM 8970 C C . GLY A 1 1121 ? -12.112 4.422 -13.835 1.00 79.50 1121 GLY A C 1
ATOM 8971 O O . GLY A 1 1121 ? -11.581 4.349 -14.940 1.00 79.50 1121 GLY A O 1
ATOM 8972 N N . HIS A 1 1122 ? -12.792 3.400 -13.310 1.00 87.44 1122 HIS A N 1
ATOM 8973 C CA . HIS A 1 1122 ? -12.782 2.066 -13.891 1.00 87.44 1122 HIS A CA 1
ATOM 8974 C C . HIS A 1 1122 ? -13.842 1.898 -14.991 1.00 87.44 1122 HIS A C 1
ATOM 8976 O O . HIS A 1 1122 ? -15.046 1.858 -14.724 1.00 87.44 1122 HIS A O 1
ATOM 8982 N N . ALA A 1 1123 ? -13.403 1.685 -16.234 1.00 86.44 1123 ALA A N 1
ATOM 8983 C CA . ALA A 1 1123 ? -14.291 1.577 -17.397 1.00 86.44 1123 ALA A CA 1
ATOM 8984 C C . ALA A 1 1123 ? -15.332 0.440 -17.287 1.00 86.44 1123 ALA A C 1
ATOM 8986 O O . ALA A 1 1123 ? -16.512 0.653 -17.562 1.00 86.44 1123 ALA A O 1
ATOM 8987 N N . GLN A 1 1124 ? -14.934 -0.762 -16.843 1.00 88.94 1124 GLN A N 1
ATOM 8988 C CA . GLN A 1 1124 ? -15.866 -1.903 -16.767 1.00 88.94 1124 GLN A CA 1
ATOM 8989 C C . GLN A 1 1124 ? -16.910 -1.747 -15.656 1.00 88.94 1124 GLN A C 1
ATOM 8991 O O . GLN A 1 1124 ? -18.090 -1.970 -15.908 1.00 88.94 1124 GLN A O 1
ATOM 8996 N N . LEU A 1 1125 ? -16.524 -1.303 -14.456 1.00 87.31 1125 LEU A N 1
ATOM 8997 C CA . LEU A 1 1125 ? -17.474 -1.014 -13.381 1.00 87.31 1125 LEU A CA 1
ATOM 8998 C C . LEU A 1 1125 ? -18.480 0.072 -13.791 1.00 87.31 1125 LEU A C 1
ATOM 9000 O O . LEU A 1 1125 ? -19.676 -0.073 -13.539 1.00 87.31 1125 LEU A O 1
ATOM 9004 N N . ARG A 1 1126 ? -18.024 1.104 -14.516 1.00 87.06 1126 ARG A N 1
ATOM 9005 C CA . ARG A 1 1126 ? -18.895 2.141 -15.084 1.00 87.06 1126 ARG A CA 1
ATOM 9006 C C . ARG A 1 1126 ? -19.958 1.577 -16.032 1.00 87.06 1126 ARG A C 1
ATOM 9008 O O . ARG A 1 1126 ? -21.046 2.135 -16.109 1.00 87.06 1126 ARG A O 1
ATOM 9015 N N . SER A 1 1127 ? -19.685 0.468 -16.719 1.00 87.00 1127 SER A N 1
ATOM 9016 C CA . SER A 1 1127 ? -20.692 -0.215 -17.546 1.00 87.00 1127 SER A CA 1
ATOM 9017 C C . SER A 1 1127 ? -21.761 -0.959 -16.731 1.00 87.00 1127 SER A C 1
ATOM 9019 O O . SER A 1 1127 ? -22.848 -1.202 -17.245 1.00 87.00 1127 SER A O 1
ATOM 9021 N N . VAL A 1 1128 ? -21.474 -1.312 -15.470 1.00 87.19 1128 VAL A N 1
ATOM 9022 C CA . VAL A 1 1128 ? -22.387 -2.061 -14.587 1.00 87.19 1128 VAL A CA 1
ATOM 9023 C C . VAL A 1 1128 ? -23.212 -1.126 -13.708 1.00 87.19 1128 VAL A C 1
ATOM 9025 O O . VAL A 1 1128 ? -24.430 -1.263 -13.655 1.00 87.19 1128 VAL A O 1
ATOM 9028 N N . TRP A 1 1129 ? -22.561 -0.186 -13.019 1.00 84.94 1129 TRP A N 1
ATOM 9029 C CA . TRP A 1 1129 ? -23.209 0.739 -12.076 1.00 84.94 1129 TRP A CA 1
ATOM 9030 C C . TRP A 1 1129 ? -23.497 2.126 -12.666 1.00 84.94 1129 TRP A C 1
ATOM 9032 O O . TRP A 1 1129 ? -24.180 2.927 -12.034 1.00 84.94 1129 TRP A O 1
ATOM 9042 N N . GLY A 1 1130 ? -22.998 2.425 -13.867 1.00 79.25 1130 GLY A N 1
ATOM 9043 C CA . GLY A 1 1130 ? -23.046 3.769 -14.442 1.00 79.25 1130 GLY A CA 1
ATOM 9044 C C . GLY A 1 1130 ? -21.867 4.651 -14.012 1.00 79.25 1130 GLY A C 1
ATOM 9045 O O . GLY A 1 1130 ? -21.006 4.262 -13.223 1.00 79.25 1130 GLY A O 1
ATOM 9046 N N . GLY A 1 1131 ? -21.786 5.852 -14.594 1.00 73.62 1131 GLY A N 1
ATOM 9047 C CA . GLY A 1 1131 ? -20.788 6.860 -14.213 1.00 73.62 1131 GLY A CA 1
ATOM 9048 C C . GLY A 1 1131 ? -21.142 7.578 -12.906 1.00 73.62 1131 GLY A C 1
ATOM 9049 O O . GLY A 1 1131 ? -22.265 7.444 -12.422 1.00 73.62 1131 GLY A O 1
ATOM 9050 N N . PRO A 1 1132 ? -20.221 8.384 -12.342 1.00 73.00 1132 PRO A N 1
ATOM 9051 C CA . PRO A 1 1132 ? -20.538 9.214 -11.185 1.00 73.00 1132 PRO A CA 1
ATOM 9052 C C . PRO A 1 1132 ? -21.713 10.140 -11.516 1.00 73.00 1132 PRO A C 1
ATOM 9054 O O . PRO A 1 1132 ? -21.704 10.838 -12.535 1.00 73.00 1132 PRO A O 1
ATOM 9057 N N . VAL A 1 1133 ? -22.727 10.144 -10.653 1.00 73.69 1133 VAL A N 1
ATOM 9058 C CA . VAL A 1 1133 ? -23.885 11.031 -10.780 1.00 73.69 1133 VAL A CA 1
ATOM 9059 C C . VAL A 1 1133 ? -23.404 12.451 -10.513 1.00 73.69 1133 VAL A C 1
ATOM 9061 O O . VAL A 1 1133 ? -22.993 12.756 -9.402 1.00 73.69 1133 VAL A O 1
ATOM 9064 N N . SER A 1 1134 ? -23.400 13.311 -11.528 1.00 76.44 1134 SER A N 1
ATOM 9065 C CA . SER A 1 1134 ? -23.057 14.729 -11.393 1.00 76.44 1134 SER A CA 1
ATOM 9066 C C . SER A 1 1134 ? -24.127 15.575 -12.083 1.00 76.44 1134 SER A C 1
ATOM 9068 O O . SER A 1 1134 ? -24.738 15.095 -13.043 1.00 76.44 1134 SER A O 1
ATOM 9070 N N . PRO A 1 1135 ? -24.354 16.832 -11.659 1.00 76.62 1135 PRO A N 1
ATOM 9071 C CA . PRO A 1 1135 ? -25.309 17.713 -12.331 1.00 76.62 1135 PRO A CA 1
ATOM 9072 C C . PRO A 1 1135 ? -25.025 17.844 -13.834 1.00 76.62 1135 PRO A C 1
ATOM 9074 O O . PRO A 1 1135 ? -25.946 17.828 -14.643 1.00 76.62 1135 PRO A O 1
ATOM 9077 N N . HIS A 1 1136 ? -23.742 17.880 -14.212 1.00 79.81 1136 HIS A N 1
ATOM 9078 C CA . HIS A 1 1136 ? -23.307 17.907 -15.607 1.00 79.81 1136 HIS A CA 1
ATOM 9079 C C . HIS A 1 1136 ? -23.659 16.615 -16.365 1.00 79.81 1136 HIS A C 1
ATOM 9081 O O . HIS A 1 1136 ? -24.157 16.679 -17.487 1.00 79.81 1136 HIS A O 1
ATOM 9087 N N . ASN A 1 1137 ? -23.455 15.441 -15.755 1.00 78.50 1137 ASN A N 1
ATOM 9088 C CA . ASN A 1 1137 ? -23.798 14.151 -16.366 1.00 78.50 1137 ASN A CA 1
ATOM 9089 C C . ASN A 1 1137 ? -25.316 13.962 -16.498 1.00 78.50 1137 ASN A C 1
ATOM 9091 O O . ASN A 1 1137 ? -25.782 13.404 -17.484 1.00 78.50 1137 ASN A O 1
ATOM 9095 N N . ILE A 1 1138 ? -26.098 14.452 -15.532 1.00 79.25 1138 ILE A N 1
ATOM 9096 C CA . ILE A 1 1138 ? -27.565 14.438 -15.608 1.00 79.25 1138 ILE A CA 1
ATOM 9097 C C . ILE A 1 1138 ? -28.039 15.378 -16.718 1.00 79.25 1138 ILE A C 1
ATOM 9099 O O . ILE A 1 1138 ? -28.875 14.990 -17.523 1.00 79.25 1138 ILE A O 1
ATOM 9103 N N . TYR A 1 1139 ? -27.484 16.589 -16.794 1.00 81.69 1139 TYR A N 1
ATOM 9104 C CA . TYR A 1 1139 ? -27.807 17.558 -17.840 1.00 81.69 1139 TYR A CA 1
ATOM 9105 C C . TYR A 1 1139 ? -27.483 17.024 -19.242 1.00 81.69 1139 TYR A C 1
ATOM 9107 O O . TYR A 1 1139 ? -28.329 17.069 -20.130 1.00 81.69 1139 TYR A O 1
ATOM 9115 N N . THR A 1 1140 ? -26.293 16.449 -19.432 1.00 82.12 1140 THR A N 1
ATOM 9116 C CA . THR A 1 1140 ? -25.892 15.832 -20.709 1.00 82.12 1140 THR A CA 1
ATOM 9117 C C . THR A 1 1140 ? -26.726 14.596 -21.045 1.00 82.12 1140 THR A C 1
ATOM 9119 O O . THR A 1 1140 ? -27.091 14.407 -22.205 1.00 82.12 1140 THR A O 1
ATOM 9122 N N . TRP A 1 1141 ? -27.093 13.774 -20.058 1.00 81.88 1141 TRP A N 1
ATOM 9123 C CA . TRP A 1 1141 ? -28.020 12.659 -20.264 1.00 81.88 1141 TRP A CA 1
ATOM 9124 C C . TRP A 1 1141 ? -29.425 13.138 -20.650 1.00 81.88 1141 TRP A C 1
ATOM 9126 O O . TRP A 1 1141 ? -30.005 12.594 -21.585 1.00 81.88 1141 TRP A O 1
ATOM 9136 N N . LEU A 1 1142 ? -29.952 14.176 -19.992 1.00 84.19 1142 LEU A N 1
ATOM 9137 C CA . LEU A 1 1142 ? -31.254 14.764 -20.316 1.00 84.19 1142 LEU A CA 1
ATOM 9138 C C . LEU A 1 1142 ? -31.268 15.357 -21.725 1.00 84.19 1142 LEU A C 1
ATOM 9140 O O . LEU A 1 1142 ? -32.207 15.091 -22.460 1.00 84.19 1142 LEU A O 1
ATOM 9144 N N . ILE A 1 1143 ? -30.225 16.093 -22.125 1.00 86.69 1143 ILE A N 1
ATOM 9145 C CA . ILE A 1 1143 ? -30.107 16.633 -23.489 1.00 86.69 1143 ILE A CA 1
ATOM 9146 C C . ILE A 1 1143 ? -29.997 15.507 -24.508 1.00 86.69 1143 ILE A C 1
ATOM 9148 O O . ILE A 1 1143 ? -30.783 15.458 -25.440 1.00 86.69 1143 ILE A O 1
ATOM 9152 N N . SER A 1 1144 ? -29.086 14.553 -24.309 1.00 85.25 1144 SER A N 1
ATOM 9153 C CA . SER A 1 1144 ? -28.922 13.444 -25.258 1.00 85.25 1144 SER A CA 1
ATOM 9154 C C . SER A 1 1144 ? -30.139 12.518 -25.338 1.00 85.25 1144 SER A C 1
ATOM 9156 O O . SER A 1 1144 ? -30.324 11.862 -26.358 1.00 85.25 1144 SER A O 1
ATOM 9158 N N . SER A 1 1145 ? -30.960 12.450 -24.286 1.00 82.62 1145 SER A N 1
ATOM 9159 C CA . SER A 1 1145 ? -32.239 11.726 -24.291 1.00 82.62 1145 SER A CA 1
ATOM 9160 C C . SER A 1 1145 ? -33.395 12.562 -24.834 1.00 82.62 1145 SER A C 1
ATOM 9162 O O . SER A 1 1145 ? -34.413 11.991 -25.189 1.00 82.62 1145 SER A O 1
ATOM 9164 N N . TRP A 1 1146 ? -33.265 13.889 -24.861 1.00 84.81 1146 TRP A N 1
ATOM 9165 C CA . TRP A 1 1146 ? -34.211 14.803 -25.501 1.00 84.81 1146 TRP A CA 1
ATOM 9166 C C . TRP A 1 1146 ? -33.948 14.922 -27.008 1.00 84.81 1146 TRP A C 1
ATOM 9168 O O . TRP A 1 1146 ? -34.881 15.077 -27.788 1.00 84.81 1146 TRP A O 1
ATOM 9178 N N . ASP A 1 1147 ? -32.678 14.824 -27.410 1.00 78.00 1147 ASP A N 1
ATOM 9179 C CA . ASP A 1 1147 ? -32.229 14.811 -28.806 1.00 78.00 1147 ASP A CA 1
ATOM 9180 C C . ASP A 1 1147 ? -32.432 13.440 -29.493 1.00 78.00 1147 ASP A C 1
ATOM 9182 O O . ASP A 1 1147 ? -32.349 13.357 -30.720 1.00 78.00 1147 ASP A O 1
ATOM 9186 N N . ARG A 1 1148 ? -32.665 12.366 -28.720 1.00 69.62 1148 ARG A N 1
ATOM 9187 C CA . ARG A 1 1148 ? -33.021 11.013 -29.196 1.00 69.62 1148 ARG A CA 1
ATOM 9188 C C . ARG A 1 1148 ? -34.525 10.811 -29.172 1.00 69.62 1148 ARG A C 1
ATOM 9190 O O . ARG A 1 1148 ? -35.021 10.174 -30.129 1.00 69.62 1148 ARG A O 1
#

Radius of gyration: 37.65 Å; Cα contacts (8 Å, |Δi|>4): 1644; chains: 1; bounding box: 112×88×115 Å

pLDDT: mean 81.59, std 14.83, range [25.75, 96.56]

Mean predicted aligned error: 12.86 Å